Protein AF-0000000078155191 (afdb_homodimer)

Structure (mmCIF, N/CA/C/O backbone):
data_AF-0000000078155191-model_v1
#
loop_
_entity.id
_entity.type
_entity.pdbx_description
1 polymer 'Venom phosphodiesterase 1'
#
loop_
_atom_site.group_PDB
_atom_site.id
_atom_site.type_symbol
_atom_site.label_atom_id
_atom_site.label_alt_id
_atom_site.label_comp_id
_atom_site.label_asym_id
_atom_site.label_entity_id
_atom_site.label_seq_id
_atom_site.pdbx_PDB_ins_code
_atom_site.Cartn_x
_atom_site.Cartn_y
_atom_site.Cartn_z
_atom_site.occupancy
_atom_site.B_iso_or_equiv
_atom_site.auth_seq_id
_atom_site.auth_comp_id
_atom_site.auth_asym_id
_atom_site.auth_atom_id
_atom_site.pdbx_PDB_model_num
ATOM 1 N N . MET A 1 1 ? -17.984 -13.422 66.438 1 20.56 1 MET A N 1
ATOM 2 C CA . MET A 1 1 ? -17.422 -12.68 67.562 1 20.56 1 MET A CA 1
ATOM 3 C C . MET A 1 1 ? -15.906 -12.539 67.438 1 20.56 1 MET A C 1
ATOM 5 O O . MET A 1 1 ? -15.242 -12.008 68.312 1 20.56 1 MET A O 1
ATOM 9 N N . TYR A 1 2 ? -15.359 -13.414 66.625 1 21 2 TYR A N 1
ATOM 10 C CA . TYR A 1 2 ? -13.977 -13.859 66.812 1 21 2 TYR A CA 1
ATOM 11 C C . TYR A 1 2 ? -13.008 -12.688 66.688 1 21 2 TYR A C 1
ATOM 13 O O . TYR A 1 2 ? -13.219 -11.789 65.875 1 21 2 TYR A O 1
ATOM 21 N N . CYS A 1 3 ? -12.117 -12.664 67.562 1 19.75 3 CYS A N 1
ATOM 22 C CA . CYS A 1 3 ? -11.125 -11.828 68.25 1 19.75 3 CYS A CA 1
ATOM 23 C C . CYS A 1 3 ? -10.078 -11.336 67.25 1 19.75 3 CYS A C 1
ATOM 25 O O . CYS A 1 3 ? -9.773 -12.016 66.312 1 19.75 3 CYS A O 1
ATOM 27 N N . PHE A 1 4 ? -9.32 -10.219 67.5 1 20.11 4 PHE A N 1
ATOM 28 C CA . PHE A 1 4 ? -8.797 -8.891 67.188 1 20.11 4 PHE A CA 1
ATOM 29 C C . PHE A 1 4 ? -7.316 -8.961 66.875 1 20.11 4 PHE A C 1
ATOM 31 O O . PHE A 1 4 ? -6.855 -8.281 65.938 1 20.11 4 PHE A O 1
ATOM 38 N N . LEU A 1 5 ? -6.559 -9.82 67.688 1 19.23 5 LEU A N 1
ATOM 39 C CA . LEU A 1 5 ? -5.469 -9.07 68.312 1 19.23 5 LEU A CA 1
ATOM 40 C C . LEU A 1 5 ? -4.348 -8.82 67.312 1 19.23 5 LEU A C 1
ATOM 42 O O . LEU A 1 5 ? -4.328 -9.43 66.25 1 19.23 5 LEU A O 1
ATOM 46 N N . SER A 1 6 ? -2.957 -8.914 67.688 1 19.22 6 SER A N 1
ATOM 47 C CA . SER A 1 6 ? -1.856 -8.031 68.062 1 19.22 6 SER A CA 1
ATOM 48 C C . SER A 1 6 ? -0.691 -8.164 67.125 1 19.22 6 SER A C 1
ATOM 50 O O . SER A 1 6 ? 0.416 -7.699 67.375 1 19.22 6 SER A O 1
ATOM 52 N N . ARG A 1 7 ? -0.829 -8.664 65.875 1 20.83 7 ARG A N 1
ATOM 53 C CA . ARG A 1 7 ? 0.35 -9.305 65.312 1 20.83 7 ARG A CA 1
ATOM 54 C C . ARG A 1 7 ? 1.521 -8.336 65.25 1 20.83 7 ARG A C 1
ATOM 56 O O . ARG A 1 7 ? 1.342 -7.168 64.875 1 20.83 7 ARG A O 1
ATOM 63 N N . HIS A 1 8 ? 2.676 -8.695 65.875 1 21.7 8 HIS A N 1
ATOM 64 C CA . HIS A 1 8 ? 3.971 -8.133 66.25 1 21.7 8 HIS A CA 1
ATOM 65 C C . HIS A 1 8 ? 4.688 -7.559 65.062 1 21.7 8 HIS A C 1
ATOM 67 O O . HIS A 1 8 ? 4.469 -8.008 63.938 1 21.7 8 HIS A O 1
ATOM 73 N N . SER A 1 9 ? 5.336 -6.348 65.188 1 21.94 9 SER A N 1
ATOM 74 C CA . SER A 1 9 ? 5.984 -5.223 64.5 1 21.94 9 SER A CA 1
ATOM 75 C C . SER A 1 9 ? 7.367 -5.605 64 1 21.94 9 SER A C 1
ATOM 77 O O . SER A 1 9 ? 8.336 -5.605 64.75 1 21.94 9 SER A O 1
ATOM 79 N N . LEU A 1 10 ? 7.512 -6.871 63.344 1 22.06 10 LEU A N 1
ATOM 80 C CA . LEU A 1 10 ? 8.906 -7.238 63.125 1 22.06 10 LEU A CA 1
ATOM 81 C C . LEU A 1 10 ? 9.648 -6.129 62.406 1 22.06 10 LEU A C 1
ATOM 83 O O . LEU A 1 10 ? 9.18 -5.645 61.375 1 22.06 10 LEU A O 1
ATOM 87 N N . CYS A 1 11 ? 10.547 -5.449 63.062 1 21.48 11 CYS A N 1
ATOM 88 C CA . CYS A 1 11 ? 11.477 -4.348 62.844 1 21.48 11 CYS A CA 1
ATOM 89 C C . CYS A 1 11 ? 12.453 -4.668 61.719 1 21.48 11 CYS A C 1
ATOM 91 O O . CYS A 1 11 ? 13.391 -5.445 61.906 1 21.48 11 CYS A O 1
ATOM 93 N N . LEU A 1 12 ? 12 -5.184 60.562 1 22.19 12 LEU A N 1
ATOM 94 C CA . LEU A 1 12 ? 13.023 -5.648 59.625 1 22.19 12 LEU A CA 1
ATOM 95 C C . LEU A 1 12 ? 13.992 -4.52 59.281 1 22.19 12 LEU A C 1
ATOM 97 O O . LEU A 1 12 ? 13.57 -3.43 58.906 1 22.19 12 LEU A O 1
ATOM 101 N N . SER A 1 13 ? 15.219 -4.566 59.906 1 22.94 13 SER A N 1
ATOM 102 C CA . SER A 1 13 ? 16.422 -3.748 59.812 1 22.94 13 SER A CA 1
ATOM 103 C C . SER A 1 13 ? 16.844 -3.594 58.344 1 22.94 13 SER A C 1
ATOM 105 O O . SER A 1 13 ? 17.031 -4.586 57.625 1 22.94 13 SER A O 1
ATOM 107 N N . LEU A 1 14 ? 16.375 -2.566 57.688 1 23.45 14 LEU A N 1
ATOM 108 C CA . LEU A 1 14 ? 16.609 -2.176 56.312 1 23.45 14 LEU A CA 1
ATOM 109 C C . LEU A 1 14 ? 18.094 -1.875 56.062 1 23.45 14 LEU A C 1
ATOM 111 O O . LEU A 1 14 ? 18.625 -0.909 56.625 1 23.45 14 LEU A O 1
ATOM 115 N N . LEU A 1 15 ? 18.922 -2.973 56.219 1 23.66 15 LEU A N 1
ATOM 116 C CA . LEU A 1 15 ? 20.344 -2.744 55.969 1 23.66 15 LEU A CA 1
ATOM 117 C C . LEU A 1 15 ? 20.562 -2.055 54.625 1 23.66 15 LEU A C 1
ATOM 119 O O . LEU A 1 15 ? 20.047 -2.496 53.625 1 23.66 15 LEU A O 1
ATOM 123 N N . LEU A 1 16 ? 20.906 -0.781 54.719 1 25.38 16 LEU A N 1
ATOM 124 C CA . LEU A 1 16 ? 21.203 0.204 53.688 1 25.38 16 LEU A CA 1
ATOM 125 C C . LEU A 1 16 ? 22.422 -0.222 52.875 1 25.38 16 LEU A C 1
ATOM 127 O O . LEU A 1 16 ? 23.547 -0.258 53.406 1 25.38 16 LEU A O 1
ATOM 131 N N . PHE A 1 17 ? 22.344 -1.438 52.25 1 25.06 17 PHE A N 1
ATOM 132 C CA . PHE A 1 17 ? 23.531 -1.829 51.5 1 25.06 17 PHE A CA 1
ATOM 133 C C . PHE A 1 17 ? 23.938 -0.737 50.5 1 25.06 17 PHE A C 1
ATOM 135 O O . PHE A 1 17 ? 23.078 -0.205 49.781 1 25.06 17 PHE A O 1
ATOM 142 N N . ARG A 1 18 ? 25 0.019 50.875 1 23.59 18 ARG A N 1
ATOM 143 C CA . ARG A 1 18 ? 25.703 1.025 50.062 1 23.59 18 ARG A CA 1
ATOM 144 C C . ARG A 1 18 ? 26.172 0.443 48.75 1 23.59 18 ARG A C 1
ATOM 146 O O . ARG A 1 18 ? 27.047 -0.417 48.719 1 23.59 18 ARG A O 1
ATOM 153 N N . LEU A 1 19 ? 25.297 -0.023 47.906 1 27.36 19 LEU A N 1
ATOM 154 C CA . LEU A 1 19 ? 25.859 -0.539 46.656 1 27.36 19 LEU A CA 1
ATOM 155 C C . LEU A 1 19 ? 26.734 0.514 46 1 27.36 19 LEU A C 1
ATOM 157 O O . LEU A 1 19 ? 26.328 1.671 45.875 1 27.36 19 LEU A O 1
ATOM 161 N N . PRO A 1 20 ? 28.078 0.328 46.094 1 32 20 PRO A N 1
ATOM 162 C CA . PRO A 1 20 ? 29 1.237 45.406 1 32 20 PRO A CA 1
ATOM 163 C C . PRO A 1 20 ? 28.641 1.429 43.938 1 32 20 PRO A C 1
ATOM 165 O O . PRO A 1 20 ? 28.125 0.503 43.281 1 32 20 PRO A O 1
ATOM 168 N N . PHE A 1 21 ? 28.109 2.648 43.625 1 27.8 21 PHE A N 1
ATOM 169 C CA . PHE A 1 21 ? 27.828 3.084 42.25 1 27.8 21 PHE A CA 1
ATOM 170 C C . PHE A 1 21 ? 29.094 3.029 41.406 1 27.8 21 PHE A C 1
ATOM 172 O O . PHE A 1 21 ? 30.047 3.789 41.625 1 27.8 21 PHE A O 1
ATOM 179 N N . SER A 1 22 ? 29.641 1.768 41.219 1 28.09 22 SER A N 1
ATOM 180 C CA . SER A 1 22 ? 30.734 1.783 40.25 1 28.09 22 SER A CA 1
ATOM 181 C C . SER A 1 22 ? 30.328 2.545 38.969 1 28.09 22 SER A C 1
ATOM 183 O O . SER A 1 22 ? 29.203 2.428 38.5 1 28.09 22 SER A O 1
ATOM 185 N N . SER A 1 23 ? 31.031 3.658 38.844 1 28.77 23 SER A N 1
ATOM 186 C CA . SER A 1 23 ? 31.016 4.52 37.656 1 28.77 23 SER A CA 1
ATOM 187 C C . SER A 1 23 ? 31.188 3.709 36.375 1 28.77 23 SER A C 1
ATOM 189 O O . SER A 1 23 ? 32.25 3.09 36.188 1 28.77 23 SER A O 1
ATOM 191 N N . SER A 1 24 ? 30.141 2.855 36.062 1 30.2 24 SER A N 1
ATOM 192 C CA . SER A 1 24 ? 30.312 2.25 34.75 1 30.2 24 SER A CA 1
ATOM 193 C C . SER A 1 24 ? 30.641 3.301 33.688 1 30.2 24 SER A C 1
ATOM 195 O O . SER A 1 24 ? 29.953 4.316 33.594 1 30.2 24 SER A O 1
ATOM 197 N N . SER A 1 25 ? 31.953 3.459 33.469 1 31.03 25 SER A N 1
ATOM 198 C CA . SER A 1 25 ? 32.406 4.16 32.281 1 31.03 25 SER A CA 1
ATOM 199 C C . SER A 1 25 ? 31.625 3.729 31.031 1 31.03 25 SER A C 1
ATOM 201 O O . SER A 1 25 ? 31.516 2.535 30.75 1 31.03 25 SER A O 1
ATOM 203 N N . SER A 1 26 ? 30.531 4.465 30.812 1 29.16 26 SER A N 1
ATOM 204 C CA . SER A 1 26 ? 29.812 4.289 29.547 1 29.16 26 SER A CA 1
ATOM 205 C C . SER A 1 26 ? 30.766 4.316 28.359 1 29.16 26 SER A C 1
ATOM 207 O O . SER A 1 26 ? 31.391 5.344 28.078 1 29.16 26 SER A O 1
ATOM 209 N N . SER A 1 27 ? 31.594 3.174 28.266 1 32.88 27 SER A N 1
ATOM 210 C CA . SER A 1 27 ? 32.219 3.115 26.938 1 32.88 27 SER A CA 1
ATOM 211 C C . SER A 1 27 ? 31.203 3.422 25.844 1 32.88 27 SER A C 1
ATOM 213 O O . SER A 1 27 ? 30.094 2.895 25.859 1 32.88 27 SER A O 1
ATOM 215 N N . SER A 1 28 ? 31.297 4.66 25.406 1 31.5 28 SER A N 1
ATOM 216 C CA . SER A 1 28 ? 30.609 5.031 24.172 1 31.5 28 SER A CA 1
ATOM 217 C C . SER A 1 28 ? 30.703 3.934 23.125 1 31.5 28 SER A C 1
ATOM 219 O O . SER A 1 28 ? 31.812 3.555 22.719 1 31.5 28 SER A O 1
ATOM 221 N N . ALA A 1 29 ? 29.812 2.959 23.219 1 32.19 29 ALA A N 1
ATOM 222 C CA . ALA A 1 29 ? 29.688 2.02 22.109 1 32.19 29 ALA A CA 1
ATOM 223 C C . ALA A 1 29 ? 29.688 2.75 20.766 1 32.19 29 ALA A C 1
ATOM 225 O O . ALA A 1 29 ? 28.734 3.471 20.453 1 32.19 29 ALA A O 1
ATOM 226 N N . SER A 1 30 ? 30.844 3.129 20.359 1 32.38 30 SER A N 1
ATOM 227 C CA . SER A 1 30 ? 30.891 3.512 18.953 1 32.38 30 SER A CA 1
ATOM 228 C C . SER A 1 30 ? 30.141 2.504 18.078 1 32.38 30 SER A C 1
ATOM 230 O O . SER A 1 30 ? 30.391 1.301 18.156 1 32.38 30 SER A O 1
ATOM 232 N N . SER A 1 31 ? 28.891 2.695 17.953 1 33.41 31 SER A N 1
ATOM 233 C CA . SER A 1 31 ? 28.25 1.875 16.938 1 33.41 31 SER A CA 1
ATOM 234 C C . SER A 1 31 ? 29.109 1.776 15.68 1 33.41 31 SER A C 1
ATOM 236 O O . SER A 1 31 ? 29.531 2.795 15.133 1 33.41 31 SER A O 1
ATOM 238 N N . PRO A 1 32 ? 29.906 0.682 15.57 1 34 32 PRO A N 1
ATOM 239 C CA . PRO A 1 32 ? 30.594 0.608 14.281 1 34 32 PRO A CA 1
ATOM 240 C C . PRO A 1 32 ? 29.719 1.073 13.117 1 34 32 PRO A C 1
ATOM 242 O O . PRO A 1 32 ? 28.516 0.821 13.102 1 34 32 PRO A O 1
ATOM 245 N N . SER A 1 33 ? 29.938 2.256 12.688 1 35.72 33 SER A N 1
ATOM 246 C CA . SER A 1 33 ? 29.406 2.523 11.359 1 35.72 33 SER A CA 1
ATOM 247 C C . SER A 1 33 ? 29.547 1.301 10.453 1 35.72 33 SER A C 1
ATOM 249 O O . SER A 1 33 ? 30.656 0.829 10.195 1 35.72 33 SER A O 1
ATOM 251 N N . ALA A 1 34 ? 28.734 0.315 10.641 1 35.91 34 ALA A N 1
ATOM 252 C CA . ALA A 1 34 ? 28.797 -0.811 9.711 1 35.91 34 ALA A CA 1
ATOM 253 C C . ALA A 1 34 ? 29.125 -0.337 8.305 1 35.91 34 ALA A C 1
ATOM 255 O O . ALA A 1 34 ? 28.328 0.356 7.672 1 35.91 34 ALA A O 1
ATOM 256 N N . SER A 1 35 ? 30.281 0.078 8.07 1 39.75 35 SER A N 1
ATOM 257 C CA . SER A 1 35 ? 30.688 0.161 6.672 1 39.75 35 SER A CA 1
ATOM 258 C C . SER A 1 35 ? 30.172 -1.025 5.867 1 39.75 35 SER A C 1
ATOM 260 O O . SER A 1 35 ? 30.562 -2.168 6.109 1 39.75 35 SER A O 1
ATOM 262 N N . PHE A 1 36 ? 28.859 -1.106 5.559 1 44.94 36 PHE A N 1
ATOM 263 C CA . PHE A 1 36 ? 28.406 -2.168 4.664 1 44.94 36 PHE A CA 1
ATOM 264 C C . PHE A 1 36 ? 29.344 -2.303 3.469 1 44.94 36 PHE A C 1
ATOM 266 O O . PHE A 1 36 ? 29.453 -1.386 2.652 1 44.94 36 PHE A O 1
ATOM 273 N N . SER A 1 37 ? 30.453 -2.795 3.68 1 52.88 37 SER A N 1
ATOM 274 C CA . SER A 1 37 ? 31.25 -3.16 2.52 1 52.88 37 SER A CA 1
ATOM 275 C C . SER A 1 37 ? 30.422 -3.924 1.489 1 52.88 37 SER A C 1
ATOM 277 O O . SER A 1 37 ? 29.797 -4.926 1.816 1 52.88 37 SER A O 1
ATOM 279 N N . VAL A 1 38 ? 29.953 -3.271 0.382 1 65.19 38 VAL A N 1
ATOM 280 C CA . VAL A 1 38 ? 29.266 -3.92 -0.735 1 65.19 38 VAL A CA 1
ATOM 281 C C . VAL A 1 38 ? 30.062 -5.148 -1.178 1 65.19 38 VAL A C 1
ATOM 283 O O . VAL A 1 38 ? 31.234 -5.043 -1.56 1 65.19 38 VAL A O 1
ATOM 286 N N . GLU A 1 39 ? 29.594 -6.316 -0.853 1 80.31 39 GLU A N 1
ATOM 287 C CA . GLU A 1 39 ? 30.172 -7.574 -1.321 1 80.31 39 GLU A CA 1
ATOM 288 C C . GLU A 1 39 ? 30.312 -7.582 -2.842 1 80.31 39 GLU A C 1
ATOM 290 O O . GLU A 1 39 ? 29.391 -7.191 -3.559 1 80.31 39 GLU A O 1
ATOM 295 N N . SER A 1 40 ? 31.469 -7.957 -3.316 1 87.44 40 SER A N 1
ATOM 296 C CA . SER A 1 40 ? 31.719 -7.898 -4.75 1 87.44 40 SER A CA 1
ATOM 297 C C . SER A 1 40 ? 31.734 -9.289 -5.367 1 87.44 40 SER A C 1
ATOM 299 O O . SER A 1 40 ? 31.656 -9.438 -6.59 1 87.44 40 SER A O 1
ATOM 301 N N . LYS A 1 41 ? 31.828 -10.328 -4.48 1 92.88 41 LYS A N 1
ATOM 302 C CA . LYS A 1 41 ? 31.859 -11.695 -4.996 1 92.88 41 LYS A CA 1
ATOM 303 C C . LYS A 1 41 ? 30.922 -12.602 -4.203 1 92.88 41 LYS A C 1
ATOM 305 O O . LYS A 1 41 ? 30.641 -12.344 -3.031 1 92.88 41 LYS A O 1
ATOM 310 N N . ALA A 1 42 ? 30.5 -13.656 -4.922 1 95.69 42 ALA A N 1
ATOM 311 C CA . ALA A 1 42 ? 29.656 -14.656 -4.27 1 95.69 42 ALA A CA 1
ATOM 312 C C . ALA A 1 42 ? 30.438 -15.406 -3.191 1 95.69 42 ALA A C 1
ATOM 314 O O . ALA A 1 42 ? 31.625 -15.656 -3.34 1 95.69 42 ALA A O 1
ATOM 315 N N . ARG A 1 43 ? 29.797 -15.766 -2.188 1 94.94 43 ARG A N 1
ATOM 316 C CA . ARG A 1 43 ? 30.375 -16.594 -1.139 1 94.94 43 ARG A CA 1
ATOM 317 C C . ARG A 1 43 ? 30.453 -18.047 -1.568 1 94.94 43 ARG A C 1
ATOM 319 O O . ARG A 1 43 ? 29.625 -18.516 -2.354 1 94.94 43 ARG A O 1
ATOM 326 N N . ASN A 1 44 ? 31.422 -18.719 -0.977 1 94.5 44 ASN A N 1
ATOM 327 C CA . ASN A 1 44 ? 31.547 -20.156 -1.255 1 94.5 44 ASN A CA 1
ATOM 328 C C . ASN A 1 44 ? 30.562 -20.969 -0.422 1 94.5 44 ASN A C 1
ATOM 330 O O . ASN A 1 44 ? 30.172 -20.547 0.667 1 94.5 44 ASN A O 1
ATOM 334 N N . LEU A 1 45 ? 30.234 -22.125 -0.996 1 95.75 45 LEU A N 1
ATOM 335 C CA . LEU A 1 45 ? 29.453 -23.062 -0.216 1 95.75 45 LEU A CA 1
ATOM 336 C C . LEU A 1 45 ? 30.25 -23.609 0.963 1 95.75 45 LEU A C 1
ATOM 338 O O . LEU A 1 45 ? 31.453 -23.875 0.833 1 95.75 45 LEU A O 1
ATOM 342 N N . SER A 1 46 ? 29.609 -23.766 2.023 1 95.25 46 SER A N 1
ATOM 343 C CA . SER A 1 46 ? 30.297 -24.234 3.225 1 95.25 46 SER A CA 1
ATOM 344 C C . SER A 1 46 ? 30.031 -25.719 3.463 1 95.25 46 SER A C 1
ATOM 346 O O . SER A 1 46 ? 30.953 -26.469 3.842 1 95.25 46 SER A O 1
ATOM 348 N N . LYS A 1 47 ? 28.844 -26.141 3.221 1 96.94 47 LYS A N 1
ATOM 349 C CA . LYS A 1 47 ? 28.469 -27.5 3.555 1 96.94 47 LYS A CA 1
ATOM 350 C C . LYS A 1 47 ? 27.922 -28.25 2.334 1 96.94 47 LYS A C 1
ATOM 352 O O . LYS A 1 47 ? 28.297 -29.391 2.08 1 96.94 47 LYS A O 1
ATOM 357 N N . LEU A 1 48 ? 27.109 -27.609 1.595 1 97.69 48 LEU A N 1
ATOM 358 C CA . LEU A 1 48 ? 26.516 -28.25 0.417 1 97.69 48 LEU A CA 1
ATOM 359 C C . LEU A 1 48 ? 27.562 -28.438 -0.676 1 97.69 48 LEU A C 1
ATOM 361 O O . LEU A 1 48 ? 28.484 -27.625 -0.803 1 97.69 48 LEU A O 1
ATOM 365 N N . GLN A 1 49 ? 27.406 -29.453 -1.453 1 95.88 49 GLN A N 1
ATOM 366 C CA . GLN A 1 49 ? 28.375 -29.797 -2.479 1 95.88 49 GLN A CA 1
ATOM 367 C C . GLN A 1 49 ? 28.016 -29.188 -3.824 1 95.88 49 GLN A C 1
ATOM 369 O O . GLN A 1 49 ? 28.812 -29.188 -4.758 1 95.88 49 GLN A O 1
ATOM 374 N N . HIS A 1 50 ? 26.844 -28.734 -3.914 1 95.88 50 HIS A N 1
ATOM 375 C CA . HIS A 1 50 ? 26.328 -28.078 -5.113 1 95.88 50 HIS A CA 1
ATOM 376 C C . HIS A 1 50 ? 25.312 -27 -4.758 1 95.88 50 HIS A C 1
ATOM 378 O O . HIS A 1 50 ? 24.75 -27.016 -3.658 1 95.88 50 HIS A O 1
ATOM 384 N N . PRO A 1 51 ? 25.062 -26.094 -5.703 1 97.5 51 PRO A N 1
ATOM 385 C CA . PRO A 1 51 ? 24.062 -25.062 -5.43 1 97.5 51 PRO A CA 1
ATOM 386 C C . PRO A 1 51 ? 22.641 -25.625 -5.277 1 97.5 51 PRO A C 1
ATOM 388 O O . PRO A 1 51 ? 22.281 -26.578 -5.973 1 97.5 51 PRO A O 1
ATOM 391 N N . VAL A 1 52 ? 21.938 -25.094 -4.383 1 98.81 52 VAL A N 1
ATOM 392 C CA . VAL A 1 52 ? 20.531 -25.422 -4.156 1 98.81 52 VAL A CA 1
ATOM 393 C C . VAL A 1 52 ? 19.688 -24.141 -4.16 1 98.81 52 VAL A C 1
ATOM 395 O O . VAL A 1 52 ? 20.047 -23.156 -3.518 1 98.81 52 VAL A O 1
ATOM 398 N N . VAL A 1 53 ? 18.594 -24.141 -4.945 1 98.94 53 VAL A N 1
ATOM 399 C CA . VAL A 1 53 ? 17.641 -23.031 -4.941 1 98.94 53 VAL A CA 1
ATOM 400 C C . VAL A 1 53 ? 16.328 -23.5 -4.316 1 98.94 53 VAL A C 1
ATOM 402 O O . VAL A 1 53 ? 15.773 -24.531 -4.707 1 98.94 53 VAL A O 1
ATOM 405 N N . LEU A 1 54 ? 15.906 -22.828 -3.32 1 98.94 54 LEU A N 1
ATOM 406 C CA . LEU A 1 54 ? 14.57 -22.969 -2.748 1 98.94 54 LEU A CA 1
ATOM 407 C C . LEU A 1 54 ? 13.68 -21.797 -3.129 1 98.94 54 LEU A C 1
ATOM 409 O O . LEU A 1 54 ? 13.859 -20.688 -2.621 1 98.94 54 LEU A O 1
ATOM 413 N N . LEU A 1 55 ? 12.742 -22 -4.055 1 98.94 55 LEU A N 1
ATOM 414 C CA . LEU A 1 55 ? 11.797 -21 -4.523 1 98.94 55 LEU A CA 1
ATOM 415 C C . LEU A 1 55 ? 10.516 -21.031 -3.695 1 98.94 55 LEU A C 1
ATOM 417 O O . LEU A 1 55 ? 9.742 -21.984 -3.77 1 98.94 55 LEU A O 1
ATOM 421 N N . VAL A 1 56 ? 10.312 -19.984 -2.889 1 98.94 56 VAL A N 1
ATOM 422 C CA . VAL A 1 56 ? 9.172 -19.875 -1.986 1 98.94 56 VAL A CA 1
ATOM 423 C C . VAL A 1 56 ? 8.172 -18.875 -2.545 1 98.94 56 VAL A C 1
ATOM 425 O O . VAL A 1 56 ? 8.539 -17.75 -2.916 1 98.94 56 VAL A O 1
ATOM 428 N N . SER A 1 57 ? 6.934 -19.281 -2.629 1 98.81 57 SER A N 1
ATOM 429 C CA . SER A 1 57 ? 5.906 -18.344 -3.08 1 98.81 57 SER A CA 1
ATOM 430 C C . SER A 1 57 ? 4.805 -18.188 -2.035 1 98.81 57 SER A C 1
ATOM 432 O O . SER A 1 57 ? 4.273 -19.1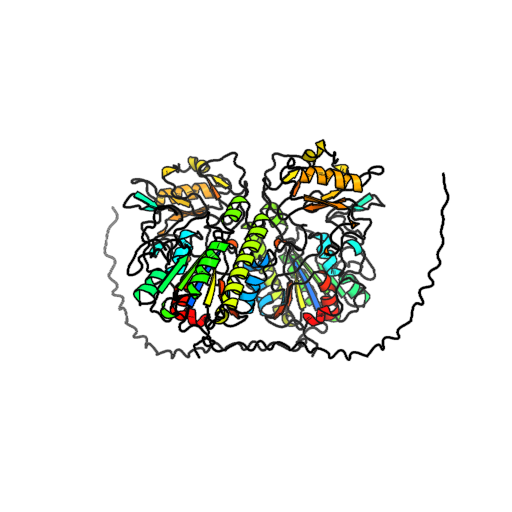72 -1.528 1 98.81 57 SER A O 1
ATOM 434 N N . SER A 1 58 ? 4.57 -17 -1.667 1 98.81 58 SER A N 1
ATOM 435 C CA . SER A 1 58 ? 3.383 -16.609 -0.914 1 98.81 58 SER A CA 1
ATOM 436 C C . SER A 1 58 ? 2.342 -15.961 -1.816 1 98.81 58 SER A C 1
ATOM 438 O O . SER A 1 58 ? 2.535 -14.828 -2.277 1 98.81 58 SER A O 1
ATOM 440 N N . ASP A 1 59 ? 1.241 -16.672 -2.053 1 98.56 59 ASP A N 1
ATOM 441 C CA . ASP A 1 59 ? 0.243 -16.297 -3.049 1 98.56 59 ASP A CA 1
ATOM 442 C C . ASP A 1 59 ? -0.425 -14.977 -2.676 1 98.56 59 ASP A C 1
ATOM 444 O O . ASP A 1 59 ? -0.901 -14.805 -1.551 1 98.56 59 ASP A O 1
ATOM 448 N N . GLY A 1 60 ? -0.448 -14.086 -3.65 1 98.75 60 GLY A N 1
ATOM 449 C CA . GLY A 1 60 ? -1.146 -12.828 -3.447 1 98.75 60 GLY A CA 1
ATOM 450 C C . GLY A 1 60 ? -0.458 -11.914 -2.447 1 98.75 60 GLY A C 1
ATOM 451 O O . GLY A 1 60 ? -1.109 -11.109 -1.782 1 98.75 60 GLY A O 1
ATOM 452 N N . PHE A 1 61 ? 0.808 -12.086 -2.203 1 98.81 61 PHE A N 1
ATOM 453 C CA . PHE A 1 61 ? 1.555 -11.25 -1.271 1 98.81 61 PHE A CA 1
ATOM 454 C C . PHE A 1 61 ? 1.845 -9.883 -1.884 1 98.81 61 PHE A C 1
ATOM 456 O O . PHE A 1 61 ? 2.951 -9.641 -2.369 1 98.81 61 PHE A O 1
ATOM 463 N N . ARG A 1 62 ? 0.91 -9 -1.758 1 98.5 62 ARG A N 1
ATOM 464 C CA . ARG A 1 62 ? 1.007 -7.648 -2.297 1 98.5 62 ARG A CA 1
ATOM 465 C C . ARG A 1 62 ? 2.227 -6.922 -1.738 1 98.5 62 ARG A C 1
ATOM 467 O O . ARG A 1 62 ? 2.525 -7.027 -0.547 1 98.5 62 ARG A O 1
ATOM 474 N N . PHE A 1 63 ? 2.99 -6.219 -2.664 1 98.12 63 PHE A N 1
ATOM 475 C CA . PHE A 1 63 ? 4.066 -5.363 -2.178 1 98.12 63 PHE A CA 1
ATOM 476 C C . PHE A 1 63 ? 3.551 -4.398 -1.117 1 98.12 63 PHE A C 1
ATOM 478 O O . PHE A 1 63 ? 2.523 -3.748 -1.31 1 98.12 63 PHE A O 1
ATOM 485 N N . GLY A 1 64 ? 4.266 -4.332 -0.012 1 96.06 64 GLY A N 1
ATOM 486 C CA . GLY A 1 64 ? 3.826 -3.543 1.129 1 96.06 64 GLY A CA 1
ATOM 487 C C . GLY A 1 64 ? 3.416 -4.391 2.316 1 96.06 64 GLY A C 1
ATOM 488 O O . GLY A 1 64 ? 3.445 -3.926 3.459 1 96.06 64 GLY A O 1
ATOM 489 N N . TYR A 1 65 ? 2.965 -5.645 2.012 1 98.06 65 TYR A N 1
ATOM 490 C CA . TYR A 1 65 ? 2.568 -6.531 3.102 1 98.06 65 TYR A CA 1
ATOM 491 C C . TYR A 1 65 ? 3.74 -6.801 4.039 1 98.06 65 TYR A C 1
ATOM 493 O O . TYR A 1 65 ? 3.549 -6.988 5.242 1 98.06 65 TYR A O 1
ATOM 501 N N . GLN A 1 66 ? 4.965 -6.754 3.488 1 96.19 66 GLN A N 1
ATOM 502 C CA . GLN A 1 66 ? 6.152 -6.992 4.305 1 96.19 66 GLN A CA 1
ATOM 503 C C . GLN A 1 66 ? 6.312 -5.91 5.367 1 96.19 66 GLN A C 1
ATOM 505 O O . GLN A 1 66 ? 7.098 -6.07 6.309 1 96.19 66 GLN A O 1
ATOM 510 N N . PHE A 1 67 ? 5.527 -4.859 5.258 1 94.25 67 PHE A N 1
ATOM 511 C CA . PHE A 1 67 ? 5.609 -3.752 6.203 1 94.25 67 PHE A CA 1
ATOM 512 C C . PHE A 1 67 ? 4.363 -3.688 7.074 1 94.25 67 PHE A C 1
ATOM 514 O O . PHE A 1 67 ? 4.289 -2.879 8 1 94.25 67 PHE A O 1
ATOM 521 N N . LYS A 1 68 ? 3.391 -4.465 6.816 1 95.5 68 LYS A N 1
ATOM 522 C CA . LYS A 1 68 ? 2.066 -4.312 7.414 1 95.5 68 LYS A CA 1
ATOM 523 C C . LYS A 1 68 ? 2.092 -4.66 8.898 1 95.5 68 LYS A C 1
ATOM 525 O O . LYS A 1 68 ? 1.256 -4.18 9.672 1 95.5 68 LYS A O 1
ATOM 530 N N . THR A 1 69 ? 2.973 -5.484 9.297 1 96.19 69 THR A N 1
ATOM 531 C CA . THR A 1 69 ? 3.207 -5.902 10.672 1 96.19 69 THR A CA 1
ATOM 532 C C . THR A 1 69 ? 4.676 -6.254 10.883 1 96.19 69 THR A C 1
ATOM 534 O O . THR A 1 69 ? 5.488 -6.137 9.969 1 96.19 69 THR A O 1
ATOM 537 N N . SER A 1 70 ? 4.977 -6.547 12.117 1 96 70 SER A N 1
ATOM 538 C CA . SER A 1 70 ? 6.336 -7.008 12.375 1 96 70 SER A CA 1
ATOM 539 C C . SER A 1 70 ? 6.625 -8.32 11.656 1 96 70 SER A C 1
ATOM 541 O O . SER A 1 70 ? 5.93 -9.32 11.867 1 96 70 SER A O 1
ATOM 543 N N . THR A 1 71 ? 7.535 -8.281 10.742 1 98.06 71 THR A N 1
ATOM 544 C CA . THR A 1 71 ? 7.973 -9.461 10 1 98.06 71 THR A CA 1
ATOM 545 C C . THR A 1 71 ? 9.477 -9.664 10.148 1 98.06 71 THR A C 1
ATOM 547 O O . THR A 1 71 ? 10.219 -9.555 9.172 1 98.06 71 THR A O 1
ATOM 550 N N . PRO A 1 72 ? 9.945 -10.016 11.352 1 98.44 72 PRO A N 1
ATOM 551 C CA . PRO A 1 72 ? 11.391 -10.055 11.617 1 98.44 72 PRO A CA 1
ATOM 552 C C . PRO A 1 72 ? 12.117 -11.086 10.766 1 98.44 72 PRO A C 1
ATOM 554 O O . PRO A 1 72 ? 13.289 -10.891 10.414 1 98.44 72 PRO A O 1
ATOM 557 N N . ASN A 1 73 ? 11.477 -12.195 10.422 1 98.81 73 ASN A N 1
ATOM 558 C CA . ASN A 1 73 ? 12.148 -13.242 9.664 1 98.81 73 ASN A CA 1
ATOM 559 C C . ASN A 1 73 ? 12.281 -12.867 8.188 1 98.81 73 ASN A C 1
ATOM 561 O O . ASN A 1 73 ? 13.344 -13.047 7.594 1 98.81 73 ASN A O 1
ATOM 565 N N . ILE A 1 74 ? 11.227 -12.32 7.625 1 98.75 74 ILE A N 1
ATOM 566 C CA . ILE A 1 74 ? 11.297 -11.805 6.262 1 98.75 74 ILE A CA 1
ATOM 567 C C . ILE A 1 74 ? 12.336 -10.68 6.191 1 98.75 74 ILE A C 1
ATOM 569 O O . ILE A 1 74 ? 13.133 -10.617 5.25 1 98.75 74 ILE A O 1
ATOM 573 N N . ARG A 1 75 ? 12.352 -9.867 7.191 1 97.81 75 ARG A N 1
ATOM 574 C CA . ARG A 1 75 ? 13.312 -8.773 7.242 1 97.81 75 ARG A CA 1
ATOM 575 C C . ARG A 1 75 ? 14.742 -9.305 7.305 1 97.81 75 ARG A C 1
ATOM 577 O O . ARG A 1 75 ? 15.656 -8.711 6.73 1 97.81 75 ARG A O 1
ATOM 584 N N . ARG A 1 76 ? 14.93 -10.352 8 1 98.25 76 ARG A N 1
ATOM 585 C CA . ARG A 1 76 ? 16.25 -10.969 8.07 1 98.25 76 ARG A CA 1
ATOM 586 C C . ARG A 1 76 ? 16.719 -11.398 6.691 1 98.25 76 ARG A C 1
ATOM 588 O O . ARG A 1 76 ? 17.891 -11.211 6.348 1 98.25 76 ARG A O 1
ATOM 595 N N . LEU A 1 77 ? 15.836 -11.953 5.91 1 98.56 77 LEU A N 1
ATOM 596 C CA . LEU A 1 77 ? 16.188 -12.312 4.543 1 98.56 77 LEU A CA 1
ATOM 597 C C . LEU A 1 77 ? 16.547 -11.07 3.727 1 98.56 77 LEU A 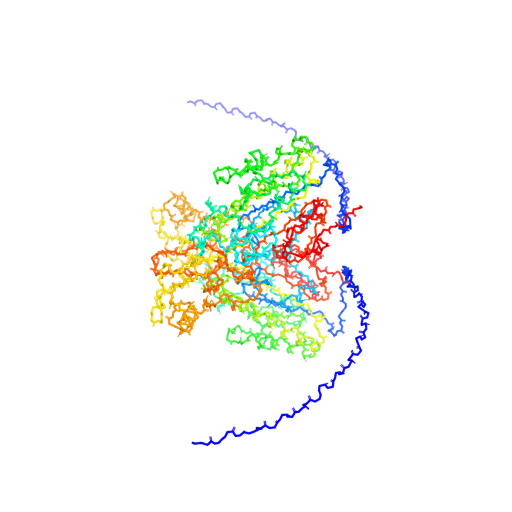C 1
ATOM 599 O O . LEU A 1 77 ? 17.516 -11.078 2.967 1 98.56 77 LEU A O 1
ATOM 603 N N . ILE A 1 78 ? 15.773 -10.047 3.938 1 97.69 78 ILE A N 1
ATOM 604 C CA . ILE A 1 78 ? 15.969 -8.812 3.189 1 97.69 78 ILE A CA 1
ATOM 605 C C . ILE A 1 78 ? 17.312 -8.18 3.574 1 97.69 78 ILE A C 1
ATOM 607 O O . ILE A 1 78 ? 18.125 -7.852 2.705 1 97.69 78 ILE A O 1
ATOM 611 N N . ALA A 1 79 ? 17.578 -8.062 4.848 1 96.31 79 ALA A N 1
ATOM 612 C CA . ALA A 1 79 ? 18.766 -7.383 5.363 1 96.31 79 ALA A CA 1
ATOM 613 C C . ALA A 1 79 ? 20.031 -8.117 4.953 1 96.31 79 ALA A C 1
ATOM 615 O O . ALA A 1 79 ? 21.094 -7.5 4.77 1 96.31 79 ALA A O 1
ATOM 616 N N . ASN A 1 80 ? 19.922 -9.422 4.781 1 97.31 80 ASN A N 1
ATOM 617 C CA . ASN A 1 80 ? 21.078 -10.25 4.461 1 97.31 80 ASN A CA 1
ATOM 618 C C . ASN A 1 80 ? 21 -10.797 3.037 1 97.31 80 ASN A C 1
ATOM 620 O O . ASN A 1 80 ? 21.625 -11.82 2.725 1 97.31 80 ASN A O 1
ATOM 624 N N . GLY A 1 81 ? 20.188 -10.117 2.215 1 98.19 81 GLY A N 1
ATOM 625 C CA . GLY A 1 81 ? 20 -10.539 0.837 1 98.19 81 GLY A CA 1
ATOM 626 C C . GLY A 1 81 ? 19.75 -9.391 -0.117 1 98.19 81 GLY A C 1
ATOM 627 O O . GLY A 1 81 ? 20.234 -8.281 0.102 1 98.19 81 GLY A O 1
ATOM 628 N N . THR A 1 82 ? 19.156 -9.711 -1.253 1 98.5 82 THR A N 1
ATOM 629 C CA . THR A 1 82 ? 18.859 -8.758 -2.314 1 98.5 82 THR A CA 1
ATOM 630 C C . THR A 1 82 ? 17.344 -8.672 -2.545 1 98.5 82 THR A C 1
ATOM 632 O O . THR A 1 82 ? 16.672 -9.695 -2.635 1 98.5 82 THR A O 1
ATOM 635 N N . GLU A 1 83 ? 16.828 -7.484 -2.52 1 98.25 83 GLU A N 1
ATOM 636 C CA . GLU A 1 83 ? 15.391 -7.309 -2.717 1 98.25 83 GLU A CA 1
ATOM 637 C C . GLU A 1 83 ? 15.109 -6.379 -3.891 1 98.25 83 GLU A C 1
ATOM 639 O O . GLU A 1 83 ? 15.914 -5.508 -4.211 1 98.25 83 GLU A O 1
ATOM 644 N N . ALA A 1 84 ? 14.016 -6.625 -4.621 1 98.31 84 ALA A N 1
ATOM 645 C CA . ALA A 1 84 ? 13.492 -5.613 -5.539 1 98.31 84 ALA A CA 1
ATOM 646 C C . ALA A 1 84 ? 12.875 -4.445 -4.773 1 98.31 84 ALA A C 1
ATOM 648 O O . ALA A 1 84 ? 11.875 -4.613 -4.078 1 98.31 84 ALA A O 1
ATOM 649 N N . GLU A 1 85 ? 13.367 -3.297 -4.934 1 94.62 85 GLU A N 1
ATOM 650 C CA . GLU A 1 85 ? 13.094 -2.143 -4.086 1 94.62 85 GLU A CA 1
ATOM 651 C C . GLU A 1 85 ? 11.609 -1.786 -4.102 1 94.62 85 GLU A C 1
ATOM 653 O O . GLU A 1 85 ? 11.031 -1.476 -3.062 1 94.62 85 GLU A O 1
ATOM 658 N N . MET A 1 86 ? 11.047 -1.781 -5.285 1 94.94 86 MET A N 1
ATOM 659 C CA . MET A 1 86 ? 9.633 -1.44 -5.426 1 94.94 86 MET A CA 1
ATOM 660 C C . MET A 1 86 ? 8.82 -2.656 -5.855 1 94.94 86 MET A C 1
ATOM 662 O O . MET A 1 86 ? 7.844 -2.525 -6.594 1 94.94 86 MET A O 1
ATOM 666 N N . GLY A 1 87 ? 9.359 -3.824 -5.559 1 97.81 87 GLY A N 1
ATOM 667 C CA . GLY A 1 87 ? 8.609 -5.062 -5.715 1 97.81 87 GLY A CA 1
ATOM 668 C C . GLY A 1 87 ? 8.805 -5.711 -7.074 1 97.81 87 GLY A C 1
ATOM 669 O O . GLY A 1 87 ? 9.562 -5.207 -7.902 1 97.81 87 GLY A O 1
ATOM 670 N N . LEU A 1 88 ? 8.156 -6.832 -7.234 1 98.88 88 LEU A N 1
ATOM 671 C CA . LEU A 1 88 ? 8.164 -7.668 -8.43 1 98.88 88 LEU A CA 1
ATOM 672 C C . LEU A 1 88 ? 6.945 -7.379 -9.297 1 98.88 88 LEU A C 1
ATOM 674 O O . LEU A 1 88 ? 5.832 -7.242 -8.789 1 98.88 88 LEU A O 1
ATOM 678 N N . ILE A 1 89 ? 7.184 -7.262 -10.602 1 98.81 89 ILE A N 1
ATOM 679 C CA . ILE A 1 89 ? 6.098 -6.996 -11.539 1 98.81 89 ILE A CA 1
ATOM 680 C C . ILE A 1 89 ? 5.555 -8.312 -12.094 1 98.81 89 ILE A C 1
ATOM 682 O O . ILE A 1 89 ? 6.297 -9.094 -12.695 1 98.81 89 ILE A O 1
ATOM 686 N N . PRO A 1 90 ? 4.301 -8.633 -11.875 1 98.88 90 PRO A N 1
ATOM 687 C CA . PRO A 1 90 ? 3.697 -9.805 -12.516 1 98.88 90 PRO A CA 1
ATOM 688 C C . PRO A 1 90 ? 3.51 -9.617 -14.016 1 98.88 90 PRO A C 1
ATOM 690 O O . PRO A 1 90 ? 3.562 -8.492 -14.516 1 98.88 90 PRO A O 1
ATOM 693 N N . VAL A 1 91 ? 3.35 -10.68 -14.68 1 98.81 91 VAL A N 1
ATOM 694 C CA . VAL A 1 91 ? 2.904 -10.594 -16.062 1 98.81 91 VAL A CA 1
ATOM 695 C C . VAL A 1 91 ? 1.392 -10.391 -16.109 1 98.81 91 VAL A C 1
ATOM 697 O O . VAL A 1 91 ? 0.701 -10.594 -15.109 1 98.81 91 VAL A O 1
ATOM 700 N N . PHE A 1 92 ? 0.925 -9.961 -17.25 1 98.62 92 PHE A N 1
ATOM 701 C CA . PHE A 1 92 ? -0.509 -9.82 -17.469 1 98.62 92 PHE A CA 1
ATOM 702 C C . PHE A 1 92 ? -1.105 -11.117 -18.016 1 98.62 92 PHE A C 1
ATOM 704 O O . PHE A 1 92 ? -0.523 -11.758 -18.891 1 98.62 92 PHE A O 1
ATOM 711 N N . PRO A 1 93 ? -2.301 -11.453 -17.578 1 98.19 93 PRO A N 1
ATOM 712 C CA . PRO A 1 93 ? -2.982 -10.844 -16.438 1 98.19 93 PRO A CA 1
ATOM 713 C C . PRO A 1 93 ? -2.344 -11.227 -15.102 1 98.19 93 PRO A C 1
ATOM 715 O O . PRO A 1 93 ? -1.754 -12.305 -14.977 1 98.19 93 PRO A O 1
ATOM 718 N N . SER A 1 94 ? -2.387 -10.336 -14.141 1 98.62 94 SER A N 1
ATOM 719 C CA . SER A 1 94 ? -1.825 -10.555 -12.82 1 98.62 94 SER A CA 1
ATOM 720 C C . SER A 1 94 ? -2.674 -11.539 -12.016 1 98.62 94 SER A C 1
ATOM 722 O O . SER A 1 94 ? -3.266 -11.172 -11 1 98.62 94 SER A O 1
ATOM 724 N N . LEU A 1 95 ? -2.652 -12.789 -12.484 1 97.19 95 LEU A N 1
ATOM 725 C CA . LEU A 1 95 ? -3.459 -13.859 -11.922 1 97.19 95 LEU A CA 1
ATOM 726 C C . LEU A 1 95 ? -2.576 -15.008 -11.438 1 97.19 95 LEU A C 1
ATOM 728 O O . LEU A 1 95 ? -1.437 -15.148 -11.883 1 97.19 95 LEU A O 1
ATOM 732 N N . THR A 1 96 ? -3.09 -15.82 -10.602 1 96.44 96 THR A N 1
ATOM 733 C CA . THR A 1 96 ? -2.332 -16.812 -9.859 1 96.44 96 THR A CA 1
ATOM 734 C C . THR A 1 96 ? -1.672 -17.812 -10.805 1 96.44 96 THR A C 1
ATOM 736 O O . THR A 1 96 ? -0.444 -17.875 -10.883 1 96.44 96 THR A O 1
ATOM 739 N N . PHE A 1 97 ? -2.359 -18.484 -11.633 1 94.25 97 PHE A N 1
ATOM 740 C CA . PHE A 1 97 ? -1.804 -19.578 -12.414 1 94.25 97 PHE A CA 1
ATOM 741 C C . PHE A 1 97 ? -0.893 -19.047 -13.516 1 94.25 97 PHE A C 1
ATOM 743 O O . PHE A 1 97 ? 0.234 -19.531 -13.68 1 94.25 97 PHE A O 1
ATOM 750 N N . PRO A 1 98 ? -1.346 -18 -14.242 1 95.31 98 PRO A N 1
ATOM 751 C CA . PRO A 1 98 ? -0.438 -17.453 -15.25 1 95.31 98 PRO A CA 1
ATOM 752 C C . PRO A 1 98 ? 0.907 -17.031 -14.664 1 95.31 98 PRO A C 1
ATOM 754 O O . PRO A 1 98 ? 1.956 -17.312 -15.242 1 95.31 98 PRO A O 1
ATOM 757 N N . ASN A 1 99 ? 0.877 -16.422 -13.539 1 98.06 99 ASN A N 1
ATOM 758 C CA . ASN A 1 99 ? 2.107 -15.828 -13.023 1 98.06 99 ASN A CA 1
ATOM 759 C C . ASN A 1 99 ? 3.004 -16.875 -12.375 1 98.06 99 ASN A C 1
ATOM 761 O O . ASN A 1 99 ? 4.227 -16.828 -12.516 1 98.06 99 ASN A O 1
ATOM 765 N N . HIS A 1 100 ? 2.449 -17.844 -11.68 1 97.38 100 HIS A N 1
ATOM 766 C CA . HIS A 1 100 ? 3.287 -18.906 -11.156 1 97.38 100 HIS A CA 1
ATOM 767 C C . HIS A 1 100 ? 3.975 -19.672 -12.281 1 97.38 100 HIS A C 1
ATOM 769 O O . HIS A 1 100 ? 5.145 -20.047 -12.156 1 97.38 100 HIS A O 1
ATOM 775 N N . TYR A 1 101 ? 3.277 -19.875 -13.312 1 95.88 101 TYR A N 1
ATOM 776 C CA . TYR A 1 101 ? 3.879 -20.609 -14.414 1 95.88 101 TYR A CA 1
ATOM 777 C C . TYR A 1 101 ? 4.891 -19.766 -15.164 1 95.88 101 TYR A C 1
ATOM 779 O O . TYR A 1 101 ? 5.906 -20.266 -15.648 1 95.88 101 TYR A O 1
ATOM 787 N N . SER A 1 102 ? 4.625 -18.484 -15.258 1 98.06 102 SER A N 1
ATOM 788 C CA . SER A 1 102 ? 5.598 -17.578 -15.852 1 98.06 102 SER A CA 1
ATOM 789 C C . SER A 1 102 ? 6.895 -17.547 -15.039 1 98.06 102 SER A C 1
ATOM 791 O O . SER A 1 102 ? 7.984 -17.484 -15.609 1 98.06 102 SER A O 1
ATOM 793 N N . ILE A 1 103 ? 6.801 -17.609 -13.781 1 98.75 103 ILE A N 1
ATOM 794 C CA . ILE A 1 103 ? 7.969 -17.578 -12.906 1 98.75 103 ILE A CA 1
ATOM 795 C C . ILE A 1 103 ? 8.867 -18.781 -13.203 1 98.75 103 ILE A C 1
ATOM 797 O O . ILE A 1 103 ? 10.086 -18.625 -13.328 1 98.75 103 ILE A O 1
ATOM 801 N N . VAL A 1 104 ? 8.297 -19.953 -13.477 1 98.19 104 VAL A N 1
ATOM 802 C CA . VAL A 1 104 ? 9.102 -21.172 -13.531 1 98.19 104 VAL A CA 1
ATOM 803 C C . VAL A 1 104 ? 9.422 -21.5 -14.992 1 98.19 104 VAL A C 1
ATOM 805 O O . VAL A 1 104 ? 10.203 -22.422 -15.258 1 98.19 104 VAL A O 1
ATOM 808 N N . THR A 1 105 ? 8.844 -20.766 -15.953 1 97.56 105 THR A N 1
ATOM 809 C CA . THR A 1 105 ? 9.141 -21.062 -17.359 1 97.56 105 THR A CA 1
ATOM 810 C C . THR A 1 105 ? 9.859 -19.875 -18.016 1 97.56 105 THR A C 1
ATOM 812 O O . THR A 1 105 ? 10.445 -20.031 -19.078 1 97.56 105 THR A O 1
ATOM 815 N N . GLY A 1 106 ? 9.656 -18.672 -17.438 1 98.69 106 GLY A N 1
ATOM 816 C CA . GLY A 1 106 ? 10.188 -17.453 -18.047 1 98.69 106 GLY A CA 1
ATOM 817 C C . GLY A 1 106 ? 9.383 -17 -19.25 1 98.69 106 GLY A C 1
ATOM 818 O O . GLY A 1 106 ? 9.867 -16.203 -20.062 1 98.69 106 GLY A O 1
ATOM 819 N N . LEU A 1 107 ? 8.195 -17.547 -19.406 1 98.31 107 LEU A N 1
ATOM 820 C CA . LEU A 1 107 ? 7.387 -17.25 -20.578 1 98.31 107 LEU A CA 1
ATOM 821 C C . LEU A 1 107 ? 6.168 -16.422 -20.203 1 98.31 107 LEU A C 1
ATOM 823 O O . LEU A 1 107 ? 5.605 -16.578 -19.125 1 98.31 107 LEU A O 1
ATOM 827 N N . TYR A 1 108 ? 5.758 -15.586 -21.125 1 98.38 108 TYR A N 1
ATOM 828 C CA . TYR A 1 108 ? 4.469 -14.914 -21.016 1 98.38 108 TYR A CA 1
ATOM 829 C C . TYR A 1 108 ? 3.322 -15.891 -21.25 1 98.38 108 TYR A C 1
ATOM 831 O O . TYR A 1 108 ? 3.492 -16.906 -21.922 1 98.38 108 TYR A O 1
ATOM 839 N N . PRO A 1 109 ? 2.141 -15.562 -20.75 1 96.5 109 PRO A N 1
ATOM 840 C CA . PRO A 1 109 ? 0.983 -16.453 -20.875 1 96.5 109 PRO A CA 1
ATOM 841 C C . PRO A 1 109 ? 0.668 -16.797 -22.328 1 96.5 109 PRO A C 1
ATOM 843 O O . PRO A 1 109 ? 0.305 -17.938 -22.625 1 96.5 109 PRO A O 1
ATOM 846 N N . ALA A 1 110 ? 0.869 -15.914 -23.234 1 96.19 110 ALA A N 1
ATOM 847 C CA . ALA A 1 110 ? 0.579 -16.172 -24.641 1 96.19 110 ALA A CA 1
ATOM 848 C C . ALA A 1 110 ? 1.451 -17.312 -25.188 1 96.19 110 ALA A C 1
ATOM 850 O O . ALA A 1 110 ? 1.087 -17.969 -26.156 1 96.19 110 ALA A O 1
ATOM 851 N N . TYR A 1 111 ? 2.566 -17.547 -24.531 1 95.69 111 TYR A N 1
ATOM 852 C CA . TYR A 1 111 ? 3.527 -18.516 -25.047 1 95.69 111 TYR A CA 1
ATOM 853 C C . TYR A 1 111 ? 3.461 -19.812 -24.266 1 95.69 111 TYR A C 1
ATOM 855 O O . TYR A 1 111 ? 3.6 -20.891 -24.828 1 95.69 111 TYR A O 1
ATOM 863 N N . HIS A 1 112 ? 3.232 -19.719 -22.938 1 93.88 112 HIS A N 1
ATOM 864 C CA . HIS A 1 112 ? 3.152 -20.969 -22.203 1 93.88 112 HIS A CA 1
ATOM 865 C C . HIS A 1 112 ? 1.729 -21.516 -22.203 1 93.88 112 HIS A C 1
ATOM 867 O O . HIS A 1 112 ? 1.506 -22.688 -21.859 1 93.88 112 HIS A O 1
ATOM 873 N N . GLY A 1 113 ? 0.741 -20.656 -22.469 1 91.56 113 GLY A N 1
ATOM 874 C CA . GLY A 1 113 ? -0.594 -21.156 -22.75 1 91.56 113 GLY A CA 1
ATOM 875 C C . GLY A 1 113 ? -1.529 -21.078 -21.562 1 91.56 113 GLY A C 1
ATOM 876 O O . GLY A 1 113 ? -2.725 -21.359 -21.688 1 91.56 113 GLY A O 1
ATOM 877 N N . ILE A 1 114 ? -1.093 -20.844 -20.359 1 92.62 114 ILE A N 1
ATOM 878 C CA . ILE A 1 114 ? -1.948 -20.625 -19.188 1 92.62 114 ILE A CA 1
ATOM 879 C C . ILE A 1 114 ? -2.363 -19.156 -19.125 1 92.62 114 ILE A C 1
ATOM 881 O O . ILE A 1 114 ? -1.695 -18.344 -18.484 1 92.62 114 ILE A O 1
ATOM 885 N N . ILE A 1 115 ? -3.436 -18.828 -19.766 1 93.25 115 ILE A N 1
ATOM 886 C CA . ILE A 1 115 ? -3.758 -17.453 -20.109 1 93.25 115 ILE A CA 1
ATOM 887 C C . ILE A 1 115 ? -4.668 -16.844 -19.047 1 93.25 115 ILE A C 1
ATOM 889 O O . ILE A 1 115 ? -4.914 -15.633 -19.047 1 93.25 115 ILE A O 1
ATOM 893 N N . ASN A 1 116 ? -5.219 -17.641 -18.156 1 93.38 116 ASN A N 1
ATOM 894 C CA . ASN A 1 116 ? -6.148 -17.266 -17.094 1 93.38 116 ASN A CA 1
ATOM 895 C C . ASN A 1 116 ? -6.258 -18.359 -16.031 1 93.38 116 ASN A C 1
ATOM 897 O O . ASN A 1 116 ? -5.719 -19.453 -16.203 1 93.38 116 ASN A O 1
ATOM 901 N N . ASN A 1 117 ? -6.863 -18.047 -14.906 1 91.06 117 ASN A N 1
ATOM 902 C CA . ASN A 1 117 ? -7.117 -19.062 -13.898 1 91.06 117 ASN A CA 1
ATOM 903 C C . ASN A 1 117 ? -8.172 -20.062 -14.367 1 91.06 117 ASN A C 1
ATOM 905 O O . ASN A 1 117 ? -8.203 -21.203 -13.898 1 91.06 117 ASN A O 1
ATOM 909 N N . HIS A 1 118 ? -9.031 -19.531 -15.234 1 87.12 118 HIS A N 1
ATOM 910 C CA . HIS A 1 118 ? -10.078 -20.344 -15.844 1 87.12 118 HIS A CA 1
ATOM 911 C C . HIS A 1 118 ? -10.266 -19.984 -17.312 1 87.12 118 HIS A C 1
ATOM 913 O O . HIS A 1 118 ? -10.398 -18.797 -17.656 1 87.12 118 HIS A O 1
ATOM 919 N N . PHE A 1 119 ? -10.211 -21.062 -18.141 1 86.75 119 PHE A N 1
ATOM 920 C CA . PHE A 1 119 ? -10.5 -20.828 -19.547 1 86.75 119 PHE A CA 1
ATOM 921 C C . PHE A 1 119 ? -10.82 -22.125 -20.266 1 86.75 119 PHE A C 1
ATOM 923 O O . PHE A 1 119 ? -10.641 -23.219 -19.703 1 86.75 119 PHE A O 1
ATOM 930 N N . LEU A 1 120 ? -11.352 -21.984 -21.453 1 84.94 120 LEU A N 1
ATOM 931 C CA . LEU A 1 120 ? -11.656 -23.125 -22.312 1 84.94 120 LEU A CA 1
ATOM 932 C C . LEU A 1 120 ? -10.695 -23.188 -23.5 1 84.94 120 LEU A C 1
ATOM 934 O O . LEU A 1 120 ? -10.383 -22.141 -24.094 1 84.94 120 LEU A O 1
ATOM 938 N N . ASP A 1 121 ? -10.211 -24.391 -23.703 1 81.88 121 ASP A N 1
ATOM 939 C CA . ASP A 1 121 ? -9.453 -24.562 -24.938 1 81.88 121 ASP A CA 1
ATOM 940 C C . ASP A 1 121 ? -10.359 -24.422 -26.156 1 81.88 121 ASP A C 1
ATOM 942 O O . ASP A 1 121 ? -11.375 -25.109 -26.266 1 81.88 121 ASP A O 1
ATOM 946 N N . PRO A 1 122 ? -9.992 -23.547 -26.969 1 83.12 122 PRO A N 1
ATOM 947 C CA . PRO A 1 122 ? -10.914 -23.266 -28.078 1 83.12 122 PRO A CA 1
ATOM 948 C C . PRO A 1 122 ? -11 -24.406 -29.078 1 83.12 122 PRO A C 1
ATOM 950 O O . PRO A 1 122 ? -11.945 -24.469 -29.875 1 83.12 122 PRO A O 1
ATOM 953 N N . ILE A 1 123 ? -10.062 -25.234 -29.156 1 80.25 123 ILE A N 1
ATOM 954 C CA . ILE A 1 123 ? -10.047 -26.328 -30.125 1 80.25 123 ILE A CA 1
ATOM 955 C C . ILE A 1 123 ? -10.742 -27.547 -29.531 1 80.25 123 ILE A C 1
ATOM 957 O O . ILE A 1 123 ? -11.672 -28.078 -30.125 1 80.25 123 ILE A O 1
ATOM 961 N N . THR A 1 124 ? -10.453 -27.922 -28.328 1 78.06 124 THR A N 1
ATOM 962 C CA . THR A 1 124 ? -10.969 -29.156 -27.734 1 78.06 124 THR A CA 1
ATOM 963 C C . THR A 1 124 ? -12.219 -28.875 -26.906 1 78.06 124 THR A 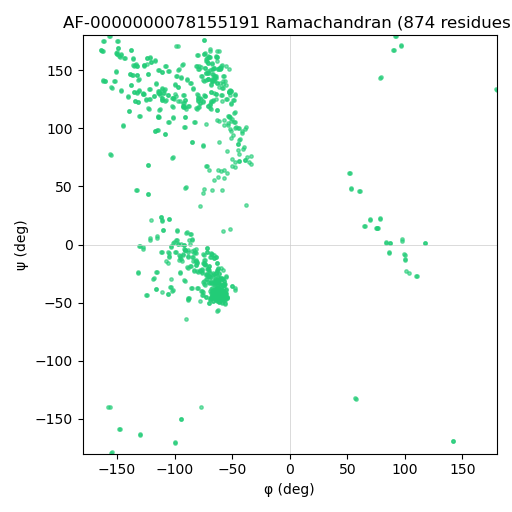C 1
ATOM 965 O O . THR A 1 124 ? -12.992 -29.797 -26.625 1 78.06 124 THR A O 1
ATOM 968 N N . GLY A 1 125 ? -12.336 -27.656 -26.438 1 78.88 125 GLY A N 1
ATOM 969 C CA . GLY A 1 125 ? -13.445 -27.312 -25.547 1 78.88 125 GLY A CA 1
ATOM 970 C C . GLY A 1 125 ? -13.18 -27.672 -24.094 1 78.88 125 GLY A C 1
ATOM 971 O O . GLY A 1 125 ? -14.016 -27.406 -23.234 1 78.88 125 GLY A O 1
ATOM 972 N N . ASP A 1 126 ? -12.023 -28.188 -23.844 1 79.06 126 ASP A N 1
ATOM 973 C CA . ASP A 1 126 ? -11.688 -28.609 -22.484 1 79.06 126 ASP A CA 1
ATOM 974 C C . ASP A 1 126 ? -11.484 -27.406 -21.562 1 79.06 126 ASP A C 1
ATOM 976 O O . ASP A 1 126 ? -10.914 -26.391 -21.984 1 79.06 126 ASP A O 1
ATOM 980 N N . ALA A 1 127 ? -11.945 -27.594 -20.312 1 82.69 127 ALA A N 1
ATOM 981 C CA . ALA A 1 127 ? -11.836 -26.516 -19.344 1 82.69 127 ALA A CA 1
ATOM 982 C C . ALA A 1 127 ? -10.539 -26.641 -18.531 1 82.69 127 ALA A C 1
ATOM 984 O O . ALA A 1 127 ? -10.133 -27.75 -18.156 1 82.69 127 ALA A O 1
ATOM 985 N N . PHE A 1 128 ? -9.859 -25.578 -18.5 1 80.94 128 PHE A N 1
ATOM 986 C CA . PHE A 1 128 ? -8.742 -25.469 -17.578 1 80.94 128 PHE A CA 1
ATOM 987 C C . PHE A 1 128 ? -9.195 -24.875 -16.25 1 80.94 128 PHE A C 1
ATOM 989 O O . PHE A 1 128 ? -9.859 -23.844 -16.203 1 80.94 128 PHE A O 1
ATOM 996 N N . THR A 1 129 ? -8.992 -25.75 -15.203 1 70.5 129 THR A N 1
ATOM 997 C CA . THR A 1 129 ? -9.227 -25.25 -13.852 1 70.5 129 THR A CA 1
ATOM 998 C C . THR A 1 129 ? -8.008 -25.5 -12.969 1 70.5 129 THR A C 1
ATOM 1000 O O . THR A 1 129 ? -7.137 -26.297 -13.312 1 70.5 129 THR A O 1
ATOM 1003 N N . MET A 1 130 ? -7.84 -24.719 -11.961 1 62.47 130 MET A N 1
ATOM 1004 C CA . MET A 1 130 ? -6.746 -24.891 -11.008 1 62.47 130 MET A CA 1
ATOM 1005 C C . MET A 1 130 ? -6.672 -26.328 -10.516 1 62.47 130 MET A C 1
ATOM 1007 O O . MET A 1 130 ? -5.586 -26.844 -10.25 1 62.47 130 MET A O 1
ATOM 1011 N N . GLY A 1 131 ? -7.848 -26.938 -10.367 1 55.5 131 GLY A N 1
ATOM 1012 C CA . GLY A 1 131 ? -7.898 -28.328 -9.93 1 55.5 131 GLY A CA 1
ATOM 1013 C C . GLY A 1 131 ? -7.523 -29.312 -11.023 1 55.5 131 GLY A C 1
ATOM 1014 O O . GLY A 1 131 ? -7.004 -30.391 -10.742 1 55.5 131 GLY A O 1
ATOM 1015 N N . ALA A 1 132 ? -7.969 -29.062 -12.141 1 52.34 132 ALA A N 1
ATOM 1016 C CA . ALA A 1 132 ? -7.816 -30.031 -13.219 1 52.34 132 ALA A CA 1
ATOM 1017 C C . ALA A 1 132 ? -6.574 -29.734 -14.055 1 52.34 132 ALA A C 1
ATOM 1019 O O . ALA A 1 132 ? -6.375 -30.328 -15.117 1 52.34 132 ALA A O 1
ATOM 1020 N N . MET A 1 133 ? -5.887 -28.75 -13.719 1 50.25 133 MET A N 1
ATOM 1021 C CA . MET A 1 133 ? -4.922 -28.016 -14.531 1 50.25 133 MET A CA 1
ATOM 1022 C C . MET A 1 133 ? -3.912 -28.953 -15.164 1 50.25 133 MET A C 1
ATOM 1024 O O . MET A 1 133 ? -2.783 -28.562 -15.469 1 50.25 133 MET A O 1
ATOM 1028 N N . MET A 1 134 ? -4.098 -30.094 -15.172 1 50.91 134 MET A N 1
ATOM 1029 C CA . MET A 1 134 ? -2.957 -30.812 -15.719 1 50.91 134 MET A CA 1
ATOM 1030 C C . MET A 1 134 ? -2.637 -30.344 -17.125 1 50.91 134 MET A C 1
ATOM 1032 O O . MET A 1 134 ? -1.975 -31.047 -17.891 1 50.91 134 MET A O 1
ATOM 1036 N N . LEU A 1 135 ? -3.305 -29.141 -17.562 1 56.47 135 LEU A N 1
ATOM 1037 C CA . LEU A 1 135 ? -2.916 -29 -18.969 1 56.47 135 LEU A CA 1
ATOM 1038 C C . LEU A 1 135 ? -1.471 -28.531 -19.078 1 56.47 135 LEU A C 1
ATOM 1040 O O . LEU A 1 135 ? -1.001 -27.75 -18.25 1 56.47 135 LEU A O 1
ATOM 1044 N N . SER A 1 136 ? -0.743 -29.281 -19.891 1 62.5 136 SER A N 1
ATOM 1045 C CA . SER A 1 136 ? 0.651 -29.016 -20.234 1 62.5 136 SER A CA 1
ATOM 1046 C C . SER A 1 136 ? 0.807 -27.672 -20.938 1 62.5 136 SER A C 1
ATOM 1048 O O . SER A 1 136 ? 0.208 -27.453 -21.984 1 62.5 136 SER A O 1
ATOM 1050 N N . GLY A 1 137 ? 0.998 -26.516 -20.109 1 67.12 137 GLY A N 1
ATOM 1051 C CA . GLY A 1 137 ? 1.485 -25.312 -20.781 1 67.12 137 GLY A CA 1
ATOM 1052 C C . GLY A 1 137 ? 2.783 -25.547 -21.531 1 67.12 137 GLY A C 1
ATOM 1053 O O . GLY A 1 137 ? 3.459 -26.547 -21.328 1 67.12 137 GLY A O 1
ATOM 1054 N N . GLY A 1 138 ? 2.91 -24.734 -22.5 1 82.25 138 GLY A N 1
ATOM 1055 C CA . GLY A 1 138 ? 4.199 -24.75 -23.172 1 82.25 138 GLY A CA 1
ATOM 1056 C C . GLY A 1 138 ? 5.352 -24.344 -22.266 1 82.25 138 GLY A C 1
ATOM 1057 O O . GLY A 1 138 ? 5.148 -24.062 -21.078 1 82.25 138 GLY A O 1
ATOM 1058 N N . GLY A 1 139 ? 6.414 -24.562 -22.641 1 93.12 139 GLY A N 1
ATOM 1059 C CA . GLY A 1 139 ? 7.613 -24.188 -21.906 1 93.12 139 GLY A CA 1
ATOM 1060 C C . GLY A 1 139 ? 8.172 -25.312 -21.062 1 93.12 139 GLY A C 1
ATOM 1061 O O . GLY A 1 139 ? 7.605 -26.422 -21.047 1 93.12 139 GLY A O 1
ATOM 1062 N N . GLU A 1 140 ? 9.266 -25.125 -20.547 1 96.5 140 GLU A N 1
ATOM 1063 C CA . GLU A 1 140 ? 9.969 -26.062 -19.688 1 96.5 140 GLU A CA 1
ATOM 1064 C C . GLU A 1 140 ? 10.125 -25.5 -18.266 1 96.5 140 GLU A C 1
ATOM 1066 O O . GLU A 1 140 ? 11 -24.656 -18.016 1 96.5 140 GLU A O 1
ATOM 1071 N N . PRO A 1 141 ? 9.211 -25.953 -17.391 1 96.69 141 PRO A N 1
ATOM 1072 C CA . PRO A 1 141 ? 9.336 -25.422 -16.031 1 96.69 141 PRO A CA 1
ATOM 1073 C C . PRO A 1 141 ? 10.641 -25.828 -15.344 1 96.69 141 PRO A C 1
ATOM 1075 O O . PRO A 1 141 ? 11.273 -26.812 -15.758 1 96.69 141 PRO A O 1
ATOM 1078 N N . LEU A 1 142 ? 11.039 -25.156 -14.328 1 98.69 142 LEU A N 1
ATOM 1079 C CA . LEU A 1 142 ? 12.352 -25.266 -13.703 1 98.69 142 LEU A CA 1
ATOM 1080 C C . LEU A 1 142 ? 12.602 -26.688 -13.219 1 98.69 142 LEU A C 1
ATOM 1082 O O . LEU A 1 142 ? 13.711 -27.219 -13.344 1 98.69 142 LEU A O 1
ATOM 1086 N N . TRP A 1 143 ? 11.57 -27.375 -12.664 1 98.06 143 TRP A N 1
ATOM 1087 C CA . TRP A 1 143 ? 11.789 -28.75 -12.195 1 98.06 143 TRP A CA 1
ATOM 1088 C C . TRP A 1 143 ? 12.109 -29.672 -13.367 1 98.06 143 TRP A C 1
ATOM 1090 O O . TRP A 1 143 ? 12.945 -30.578 -13.242 1 98.06 143 TRP A O 1
ATOM 1100 N N . GLU A 1 144 ? 11.516 -29.422 -14.484 1 96.69 144 GLU A N 1
ATOM 1101 C CA . GLU A 1 144 ? 11.828 -30.188 -15.688 1 96.69 144 GLU A CA 1
ATOM 1102 C C . GLU A 1 144 ? 13.234 -29.875 -16.188 1 96.69 144 GLU A C 1
ATOM 1104 O O . GLU A 1 144 ? 14.008 -30.797 -16.5 1 96.69 144 GLU A O 1
ATOM 1109 N N . THR A 1 145 ? 13.539 -28.609 -16.25 1 98.38 145 THR A N 1
ATOM 1110 C CA . THR A 1 145 ? 14.852 -28.172 -16.703 1 98.38 145 THR A CA 1
ATOM 1111 C C . THR A 1 145 ? 15.961 -28.828 -15.891 1 98.38 145 THR A C 1
ATOM 1113 O O . THR A 1 145 ? 16.938 -29.328 -16.453 1 98.38 145 THR A O 1
ATOM 1116 N N . VAL A 1 146 ? 15.805 -28.859 -14.602 1 98.62 146 VAL A N 1
ATOM 1117 C CA . VAL A 1 146 ? 16.812 -29.359 -13.672 1 98.62 146 VAL A CA 1
ATOM 1118 C C . VAL A 1 146 ? 16.969 -30.859 -13.844 1 98.62 146 VAL A C 1
ATOM 1120 O O . VAL A 1 146 ? 18.094 -31.359 -13.984 1 98.62 146 VAL A O 1
ATOM 1123 N N . VAL A 1 147 ? 15.883 -31.594 -13.914 1 98.25 147 VAL A N 1
ATOM 1124 C CA . VAL A 1 147 ? 15.969 -33.031 -13.984 1 98.25 147 VAL A CA 1
ATOM 1125 C C . VAL A 1 147 ? 16.422 -33.469 -15.375 1 98.25 147 VAL A C 1
ATOM 1127 O O . VAL A 1 147 ? 17.141 -34.469 -15.523 1 98.25 147 VAL A O 1
ATOM 1130 N N . ASN A 1 148 ? 16.062 -32.719 -16.406 1 98.31 148 ASN A N 1
ATOM 1131 C CA . ASN A 1 148 ? 16.531 -33 -17.766 1 98.31 148 ASN A CA 1
ATOM 1132 C C . ASN A 1 148 ? 18.047 -32.938 -17.844 1 98.31 148 ASN A C 1
ATOM 1134 O O . ASN A 1 148 ? 18.641 -33.562 -18.75 1 98.31 148 ASN A O 1
ATOM 1138 N N . GLN A 1 149 ? 18.656 -32.312 -16.953 1 98.25 149 GLN A N 1
ATOM 1139 C CA . GLN A 1 149 ? 20.109 -32.125 -17 1 98.25 149 GLN A CA 1
ATOM 1140 C C . GLN A 1 149 ? 20.797 -32.938 -15.906 1 98.25 149 GLN A C 1
ATOM 1142 O O . GLN A 1 149 ? 21.922 -32.625 -15.516 1 98.25 149 GLN A O 1
ATOM 1147 N N . GLY A 1 150 ? 20.094 -33.844 -15.273 1 97.56 150 GLY A N 1
ATOM 1148 C CA . GLY A 1 150 ? 20.688 -34.844 -14.43 1 97.56 150 GLY A CA 1
ATOM 1149 C C . GLY A 1 150 ? 20.672 -34.5 -12.961 1 97.56 150 GLY A C 1
ATOM 1150 O O . GLY A 1 150 ? 21.219 -35.219 -12.133 1 97.56 150 GLY A O 1
ATOM 1151 N N . LEU A 1 151 ? 20.094 -33.406 -12.633 1 97.94 151 LEU A N 1
ATOM 1152 C CA . LEU A 1 151 ? 19.969 -33 -11.242 1 97.94 151 LEU A CA 1
ATOM 1153 C C . LEU A 1 151 ? 18.609 -33.375 -10.68 1 97.94 151 LEU A C 1
ATOM 1155 O O . LEU A 1 151 ? 17.75 -33.875 -11.414 1 97.94 151 LEU A O 1
ATOM 1159 N N . LYS A 1 152 ? 18.391 -33.25 -9.406 1 98.06 152 LYS A N 1
ATOM 1160 C CA . LYS A 1 152 ? 17.125 -33.625 -8.758 1 98.06 152 LYS A CA 1
ATOM 1161 C C . LYS A 1 152 ? 16.328 -32.375 -8.391 1 98.06 152 LYS A C 1
ATOM 1163 O O . LYS A 1 152 ? 16.906 -31.312 -8.109 1 98.06 152 LYS A O 1
ATOM 1168 N N . ALA A 1 153 ? 15.023 -32.531 -8.406 1 98.75 153 ALA A N 1
ATOM 1169 C CA . ALA A 1 153 ? 14.117 -31.453 -8.039 1 98.75 153 ALA A CA 1
ATOM 1170 C C . ALA A 1 153 ? 13.008 -31.953 -7.117 1 98.75 153 ALA A C 1
ATOM 1172 O O . ALA A 1 153 ? 12.695 -33.156 -7.113 1 98.75 153 ALA A O 1
ATOM 1173 N N . ALA A 1 154 ? 12.484 -31.078 -6.336 1 98.81 154 ALA A N 1
ATOM 1174 C CA . ALA A 1 154 ? 11.328 -31.359 -5.488 1 98.81 154 ALA A CA 1
ATOM 1175 C C . ALA A 1 154 ? 10.344 -30.188 -5.5 1 98.81 154 ALA A C 1
ATOM 1177 O O . ALA A 1 154 ? 10.75 -29.031 -5.477 1 98.81 154 ALA A O 1
ATOM 1178 N N . THR A 1 155 ? 9.086 -30.547 -5.598 1 98.06 155 THR A N 1
ATOM 1179 C CA . THR A 1 155 ? 8.055 -29.516 -5.594 1 98.06 155 THR A CA 1
ATOM 1180 C C . THR A 1 155 ? 7.059 -29.75 -4.461 1 98.06 155 THR A C 1
ATOM 1182 O O . THR A 1 155 ? 6.523 -30.844 -4.316 1 98.06 155 THR A O 1
ATOM 1185 N N . TYR A 1 156 ? 6.98 -28.891 -3.572 1 98.25 156 TYR A N 1
ATOM 1186 C CA . TYR A 1 156 ? 5.867 -28.859 -2.627 1 98.25 156 TYR A CA 1
ATOM 1187 C C . TYR A 1 156 ? 4.855 -27.797 -3.008 1 98.25 156 TYR A C 1
ATOM 1189 O O . TYR A 1 156 ? 4.812 -26.719 -2.393 1 98.25 156 TYR A O 1
ATOM 1197 N N . PHE A 1 157 ? 4.266 -28.172 -3.879 1 95.19 157 PHE A N 1
ATOM 1198 C CA . PHE A 1 157 ? 3.174 -27.516 -4.598 1 95.19 157 PHE A CA 1
ATOM 1199 C C . PHE A 1 157 ? 3.707 -26.469 -5.559 1 95.19 157 PHE A C 1
ATOM 1201 O O . PHE A 1 157 ? 4.672 -25.766 -5.246 1 95.19 157 PHE A O 1
ATOM 1208 N N . TRP A 1 158 ? 3.215 -26.266 -6.625 1 95.25 158 TRP A N 1
ATOM 1209 C CA . TRP A 1 158 ? 3.35 -25.219 -7.625 1 95.25 158 TRP A CA 1
ATOM 1210 C C . TRP A 1 158 ? 2.457 -25.484 -8.828 1 95.25 158 TRP A C 1
ATOM 1212 O O . TRP A 1 158 ? 2.447 -26.594 -9.367 1 95.25 158 TRP A O 1
ATOM 1222 N N . PRO A 1 159 ? 1.739 -24.5 -9.266 1 91.56 159 PRO A N 1
ATOM 1223 C CA . PRO A 1 159 ? 0.936 -24.766 -10.469 1 91.56 159 PRO A CA 1
ATOM 1224 C C . PRO A 1 159 ? 1.751 -25.375 -11.602 1 91.56 159 PRO A C 1
ATOM 1226 O O . PRO A 1 159 ? 2.76 -24.812 -12.023 1 91.56 159 PRO A O 1
ATOM 1229 N N . GLY A 1 160 ? 1.333 -26.578 -12.039 1 90.19 160 GLY A N 1
ATOM 1230 C CA . GLY A 1 160 ? 1.989 -27.234 -13.156 1 90.19 160 GLY A CA 1
ATOM 1231 C C . GLY A 1 160 ? 2.967 -28.312 -12.711 1 90.19 160 GLY A C 1
ATOM 1232 O O . GLY A 1 160 ? 3.414 -29.125 -13.523 1 90.19 160 GLY A O 1
ATOM 1233 N N . SER A 1 161 ? 3.283 -28.453 -11.438 1 92.69 161 SER A N 1
ATOM 1234 C CA . SER A 1 161 ? 4.344 -29.344 -10.969 1 92.69 161 SER A CA 1
ATOM 1235 C C . SER A 1 161 ? 3.916 -30.797 -11.031 1 92.69 161 SER A C 1
ATOM 1237 O O . SER A 1 161 ? 4.758 -31.703 -11.023 1 92.69 161 SER A O 1
ATOM 1239 N N . GLU A 1 162 ? 2.652 -31.047 -11.164 1 91.12 162 GLU A N 1
ATOM 1240 C CA . GLU A 1 162 ? 2.143 -32.406 -11.148 1 91.12 162 GLU A CA 1
ATOM 1241 C C . GLU A 1 162 ? 2.146 -33.031 -12.547 1 91.12 162 GLU A C 1
ATOM 1243 O O . GLU A 1 162 ? 1.948 -34.219 -12.711 1 91.12 162 GLU A O 1
ATOM 1248 N N . VAL A 1 163 ? 2.396 -32.156 -13.508 1 88.94 163 VAL A N 1
ATOM 1249 C CA . VAL A 1 163 ? 2.4 -32.625 -14.891 1 88.94 163 VAL A CA 1
ATOM 1250 C C . VAL A 1 163 ? 3.717 -33.312 -15.203 1 88.94 163 VAL A C 1
ATOM 1252 O O . VAL A 1 163 ? 4.797 -32.781 -14.984 1 88.94 163 VAL A O 1
ATOM 1255 N N . LYS A 1 164 ? 3.6 -34.562 -15.703 1 90.88 164 LYS A N 1
ATOM 1256 C CA . LYS A 1 164 ? 4.781 -35.281 -16.141 1 90.88 164 LYS A CA 1
ATOM 1257 C C . LYS A 1 164 ? 5.238 -34.844 -17.516 1 90.88 164 LYS A C 1
ATOM 1259 O O . LYS A 1 164 ? 4.457 -34.844 -18.469 1 90.88 164 LYS A O 1
ATOM 1264 N N . LYS A 1 165 ? 6.395 -34.469 -17.562 1 89.44 165 LYS A N 1
ATOM 1265 C CA . LYS A 1 165 ? 6.965 -33.906 -18.797 1 89.44 165 LYS A CA 1
ATOM 1266 C C . LYS A 1 165 ? 8.477 -34.094 -18.828 1 89.44 165 LYS A C 1
ATOM 1268 O O . LYS A 1 165 ? 9.164 -33.75 -17.844 1 89.44 165 LYS A O 1
ATOM 1273 N N . GLY A 1 166 ? 9.023 -34.531 -19.969 1 92.31 166 GLY A N 1
ATOM 1274 C CA . GLY A 1 166 ? 10.445 -34.812 -20.031 1 92.31 166 GLY A CA 1
ATOM 1275 C C . GLY A 1 166 ? 10.891 -35.844 -19 1 92.31 166 GLY A C 1
ATOM 1276 O O . GLY A 1 166 ? 10.289 -36.906 -18.859 1 92.31 166 GLY A O 1
ATOM 1277 N N . SER A 1 167 ? 11.961 -35.5 -18.344 1 96.75 167 SER A N 1
ATOM 1278 C CA . SER A 1 167 ? 12.492 -36.406 -17.328 1 96.75 167 SER A CA 1
ATOM 1279 C C . SER A 1 167 ? 11.789 -36.188 -15.984 1 96.75 167 SER A C 1
ATOM 1281 O O . SER A 1 167 ? 12.016 -36.938 -15.039 1 96.75 167 SER A O 1
ATOM 1283 N N . TRP A 1 168 ? 10.922 -35.188 -15.898 1 95.75 168 TRP A N 1
ATOM 1284 C CA . TRP A 1 168 ? 10.148 -34.969 -14.68 1 95.75 168 TRP A CA 1
ATOM 1285 C C . TRP A 1 168 ? 8.938 -35.906 -14.633 1 95.75 168 TRP A C 1
ATOM 1287 O O . TRP A 1 168 ? 8.023 -35.781 -15.445 1 95.75 168 TRP A O 1
ATOM 1297 N N . THR A 1 169 ? 8.906 -36.781 -13.633 1 95.44 169 THR A N 1
ATOM 1298 C CA . THR A 1 169 ? 7.855 -37.781 -13.539 1 95.44 169 THR A CA 1
ATOM 1299 C C . THR A 1 169 ? 6.992 -37.562 -12.305 1 95.44 169 THR A C 1
ATOM 1301 O O . THR A 1 169 ? 6.18 -38.406 -11.93 1 95.44 169 THR A O 1
ATOM 1304 N N . CYS A 1 170 ? 7.195 -36.5 -11.641 1 93.5 170 CYS A N 1
ATOM 1305 C CA . CYS A 1 170 ? 6.512 -36.156 -10.391 1 93.5 170 CYS A CA 1
ATOM 1306 C C . CYS A 1 170 ? 6.617 -37.312 -9.398 1 93.5 170 CYS A C 1
ATOM 1308 O O . CYS A 1 170 ? 5.605 -37.875 -8.984 1 93.5 170 CYS A O 1
ATOM 1310 N N . PRO A 1 171 ? 7.875 -37.594 -9.062 1 95.5 171 PRO A N 1
ATOM 1311 C CA . PRO A 1 171 ? 8.062 -38.75 -8.18 1 95.5 171 PRO A CA 1
ATOM 1312 C C . PRO A 1 171 ? 7.449 -38.531 -6.797 1 95.5 171 PRO A C 1
ATOM 1314 O O . PRO A 1 171 ? 7.516 -37.438 -6.242 1 95.5 171 PRO A O 1
ATOM 1317 N N . ALA A 1 172 ? 6.945 -39.469 -6.188 1 93.19 172 ALA A N 1
ATOM 1318 C CA . ALA A 1 172 ? 6.117 -39.438 -4.984 1 93.19 172 ALA A CA 1
ATOM 1319 C C . ALA A 1 172 ? 6.859 -38.781 -3.828 1 93.19 172 ALA A C 1
ATOM 1321 O O . ALA A 1 172 ? 6.27 -38 -3.062 1 93.19 172 ALA A O 1
ATOM 1322 N N . LYS A 1 173 ? 8.094 -38.938 -3.711 1 94.56 173 LYS A N 1
ATOM 1323 C CA . LYS A 1 173 ? 8.844 -38.406 -2.58 1 94.56 173 LYS A CA 1
ATOM 1324 C C . LYS A 1 173 ? 9.219 -36.938 -2.816 1 94.56 173 LYS A C 1
ATOM 1326 O O . LYS A 1 173 ? 9.555 -36.219 -1.873 1 94.56 173 LYS A O 1
ATOM 1331 N N . PHE A 1 174 ? 9.086 -36.5 -4.031 1 97.81 174 PHE A N 1
ATOM 1332 C CA . PHE A 1 174 ? 9.664 -35.188 -4.348 1 97.81 174 PHE A CA 1
ATOM 1333 C C . PHE A 1 174 ? 8.625 -34.281 -4.988 1 97.81 174 PHE A C 1
ATOM 1335 O O . PHE A 1 174 ? 8.891 -33.094 -5.23 1 97.81 174 PHE A O 1
ATOM 1342 N N . CYS A 1 175 ? 7.438 -34.844 -5.219 1 96.31 175 CYS A N 1
ATOM 1343 C CA . CYS A 1 175 ? 6.344 -34.062 -5.824 1 96.31 175 CYS A CA 1
ATOM 1344 C C . CYS A 1 175 ? 5.066 -34.219 -5.008 1 96.31 175 CYS A C 1
ATOM 1346 O O . CYS A 1 175 ? 4.422 -35.281 -5.035 1 96.31 175 CYS A O 1
ATOM 1348 N N . MET A 1 176 ? 4.68 -33.156 -4.355 1 95.38 176 MET A N 1
ATOM 1349 C CA . MET A 1 176 ? 3.457 -33.188 -3.557 1 95.38 176 MET A CA 1
ATOM 1350 C C . MET A 1 176 ? 2.289 -32.562 -4.332 1 95.38 176 MET A C 1
ATOM 1352 O O . MET A 1 176 ? 2.379 -31.453 -4.824 1 95.38 176 MET A O 1
ATOM 1356 N N . TYR A 1 177 ? 1.249 -33.281 -4.41 1 92.06 177 TYR A N 1
ATOM 1357 C CA . TYR A 1 177 ? 0.025 -32.781 -5.02 1 92.06 177 TYR A CA 1
ATOM 1358 C C . TYR A 1 177 ? -0.636 -31.719 -4.125 1 92.06 177 TYR A C 1
ATOM 1360 O O . TYR A 1 177 ? -0.702 -31.891 -2.906 1 92.06 177 TYR A O 1
ATOM 1368 N N . TYR A 1 178 ? -1.144 -30.797 -4.777 1 92.06 178 TYR A N 1
ATOM 1369 C CA . TYR A 1 178 ? -1.722 -29.703 -4 1 92.06 178 TYR A CA 1
ATOM 1370 C C . TYR A 1 178 ? -2.826 -30.203 -3.084 1 92.06 178 TYR A C 1
ATOM 1372 O O . TYR A 1 178 ? -3.727 -30.922 -3.523 1 92.06 178 TYR A O 1
ATOM 1380 N N . ASN A 1 179 ? -2.721 -29.875 -1.903 1 93.44 179 ASN A N 1
ATOM 1381 C CA . ASN A 1 179 ? -3.693 -30.141 -0.847 1 93.44 179 ASN A CA 1
ATOM 1382 C C . ASN A 1 179 ? -3.742 -29 0.164 1 93.44 179 ASN A C 1
ATOM 1384 O O . ASN A 1 179 ? -2.859 -28.875 1.015 1 93.44 179 ASN A O 1
ATOM 1388 N N . GLY A 1 180 ? -4.766 -28.188 0.028 1 92.31 180 GLY A N 1
ATOM 1389 C CA . GLY A 1 180 ? -4.883 -27 0.844 1 92.31 180 GLY A CA 1
ATOM 1390 C C . GLY A 1 180 ? -5.086 -27.297 2.318 1 92.31 180 GLY A C 1
ATOM 1391 O O . GLY A 1 180 ? -4.938 -26.406 3.162 1 92.31 180 GLY A O 1
ATOM 1392 N N . SER A 1 181 ? -5.34 -28.453 2.639 1 95.06 181 SER A N 1
ATOM 1393 C CA . SER A 1 181 ? -5.605 -28.828 4.027 1 95.06 181 SER A CA 1
ATOM 1394 C C . SER A 1 181 ? -4.309 -29.125 4.777 1 95.06 181 SER A C 1
ATOM 1396 O O . SER A 1 181 ? -4.305 -29.203 6.008 1 95.06 181 SER A O 1
ATOM 1398 N N . VAL A 1 182 ? -3.248 -29.375 4.031 1 97.19 182 VAL A N 1
ATOM 1399 C CA . VAL A 1 182 ? -1.97 -29.641 4.684 1 97.19 182 VAL A CA 1
ATOM 1400 C C . VAL A 1 182 ? -1.472 -28.359 5.359 1 97.19 182 VAL A C 1
ATOM 1402 O O . VAL A 1 182 ? -1.312 -27.328 4.707 1 97.19 182 VAL A O 1
ATOM 1405 N N . PRO A 1 183 ? -1.226 -28.422 6.668 1 98.19 183 PRO A N 1
ATOM 1406 C CA . PRO A 1 183 ? -0.75 -27.219 7.363 1 98.19 183 PRO A CA 1
ATOM 1407 C C . PRO A 1 183 ? 0.579 -26.703 6.812 1 98.19 183 PRO A C 1
ATOM 1409 O O . PRO A 1 183 ? 1.412 -27.5 6.367 1 98.19 183 PRO A O 1
ATOM 1412 N N . PHE A 1 184 ? 0.78 -25.453 6.93 1 98.56 184 PHE A N 1
ATOM 1413 C CA . PHE A 1 184 ? 1.998 -24.828 6.43 1 98.56 184 PHE A CA 1
ATOM 1414 C C . PHE A 1 184 ? 3.229 -25.422 7.105 1 98.56 184 PHE A C 1
ATOM 1416 O O . PHE A 1 184 ? 4.262 -25.625 6.465 1 98.56 184 PHE A O 1
ATOM 1423 N N . GLU A 1 185 ? 3.15 -25.688 8.398 1 98.69 185 GLU A N 1
ATOM 1424 C CA . GLU A 1 185 ? 4.258 -26.25 9.164 1 98.69 185 GLU A CA 1
ATOM 1425 C C . GLU A 1 185 ? 4.754 -27.562 8.547 1 98.69 185 GLU A C 1
ATOM 1427 O O . GLU A 1 185 ? 5.961 -27.781 8.438 1 98.69 185 GLU A O 1
ATOM 1432 N N . ARG A 1 186 ? 3.818 -28.359 8.148 1 98.62 186 ARG A N 1
ATOM 1433 C CA . ARG A 1 186 ? 4.176 -29.641 7.547 1 98.62 186 ARG A CA 1
ATOM 1434 C C . ARG A 1 186 ? 4.859 -29.453 6.199 1 98.62 186 ARG A C 1
ATOM 1436 O O . ARG A 1 186 ? 5.789 -30.172 5.855 1 98.62 186 ARG A O 1
ATOM 1443 N N . ARG A 1 187 ? 4.422 -28.516 5.453 1 98.75 187 ARG A N 1
ATOM 1444 C CA . ARG A 1 187 ? 5.043 -28.203 4.172 1 98.75 187 ARG A CA 1
ATOM 1445 C C . ARG A 1 187 ? 6.504 -27.797 4.352 1 98.75 187 ARG A C 1
ATOM 1447 O O . ARG A 1 187 ? 7.391 -28.344 3.682 1 98.75 187 ARG A O 1
ATOM 1454 N N . VAL A 1 188 ? 6.707 -26.891 5.312 1 98.94 188 VAL A N 1
ATOM 1455 C CA . VAL A 1 188 ? 8.055 -26.406 5.598 1 98.94 188 VAL A CA 1
ATOM 1456 C C . VAL A 1 188 ? 8.93 -27.562 6.07 1 98.94 188 VAL A C 1
ATOM 1458 O O . VAL A 1 188 ? 10.055 -27.75 5.594 1 98.94 188 VAL A O 1
ATOM 1461 N N . ASP A 1 189 ? 8.43 -28.391 6.926 1 98.75 189 ASP A N 1
ATOM 1462 C CA . ASP A 1 189 ? 9.188 -29.5 7.488 1 98.75 189 ASP A CA 1
ATOM 1463 C C . ASP A 1 189 ? 9.57 -30.516 6.406 1 98.75 189 ASP A C 1
ATOM 1465 O O . ASP A 1 189 ? 10.656 -31.094 6.438 1 98.75 189 ASP A O 1
ATOM 1469 N N . THR A 1 190 ? 8.656 -30.734 5.508 1 98.69 190 THR A N 1
ATOM 1470 C CA . THR A 1 190 ? 8.945 -31.672 4.43 1 98.69 190 THR A CA 1
ATOM 1471 C C . THR A 1 190 ? 10.094 -31.156 3.559 1 98.69 190 THR A C 1
ATOM 1473 O O . THR A 1 190 ? 11.023 -31.906 3.246 1 98.69 190 THR A O 1
ATOM 1476 N N . VAL A 1 191 ? 10.047 -29.938 3.232 1 98.81 191 VAL A N 1
ATOM 1477 C CA . VAL A 1 191 ? 11.109 -29.344 2.428 1 98.81 191 VAL A CA 1
ATOM 1478 C C . VAL A 1 191 ? 12.43 -29.422 3.188 1 98.81 191 VAL A C 1
ATOM 1480 O O . VAL A 1 191 ? 13.469 -29.781 2.615 1 98.81 191 VAL A O 1
ATOM 1483 N N . LEU A 1 192 ? 12.422 -29.125 4.473 1 98.88 192 LEU A N 1
ATOM 1484 C CA . LEU A 1 192 ? 13.617 -29.203 5.309 1 98.88 192 LEU A CA 1
ATOM 1485 C C . LEU A 1 192 ? 14.18 -30.609 5.344 1 98.88 192 LEU A C 1
ATOM 1487 O O . LEU A 1 192 ? 15.398 -30.812 5.375 1 98.88 192 LEU A O 1
ATOM 1491 N N . SER A 1 193 ? 13.352 -31.594 5.305 1 98.75 193 SER A N 1
ATOM 1492 C CA . SER A 1 193 ? 13.781 -33 5.414 1 98.75 193 SER A CA 1
ATOM 1493 C C . SER A 1 193 ? 14.617 -33.406 4.211 1 98.75 193 SER A C 1
ATOM 1495 O O . SER A 1 193 ? 15.383 -34.375 4.281 1 98.75 193 SER A O 1
ATOM 1497 N N . TYR A 1 194 ? 14.445 -32.75 3.072 1 98.75 194 TYR A N 1
ATOM 1498 C CA . TYR A 1 194 ? 15.242 -33.062 1.894 1 98.75 194 TYR A CA 1
ATOM 1499 C C . TYR A 1 194 ? 16.719 -32.812 2.152 1 98.75 194 TYR A C 1
ATOM 1501 O O . TYR A 1 194 ? 17.578 -33.438 1.529 1 98.75 194 TYR A O 1
ATOM 1509 N N . PHE A 1 195 ? 17.047 -31.938 3.098 1 98.62 195 PHE A N 1
ATOM 1510 C CA . PHE A 1 195 ? 18.438 -31.609 3.408 1 98.62 195 PHE A CA 1
ATOM 1511 C C . PHE A 1 195 ? 19.031 -32.656 4.344 1 98.62 195 PHE A C 1
ATOM 1513 O O . PHE A 1 195 ? 20.234 -32.594 4.652 1 98.62 195 PHE A O 1
ATOM 1520 N N . ASP A 1 196 ? 18.25 -33.562 4.816 1 98.44 196 ASP A N 1
ATOM 1521 C CA . ASP A 1 196 ? 18.719 -34.656 5.648 1 98.44 196 ASP A CA 1
ATOM 1522 C C . ASP A 1 196 ? 19.141 -35.844 4.797 1 98.44 196 ASP A C 1
ATOM 1524 O O . ASP A 1 196 ? 19.688 -36.844 5.312 1 98.44 196 ASP A O 1
ATOM 1528 N N . LEU A 1 197 ? 18.906 -35.781 3.494 1 98 197 LEU A N 1
ATOM 1529 C CA . LEU A 1 197 ? 19.281 -36.844 2.572 1 98 197 LEU A CA 1
ATOM 1530 C C . LEU A 1 197 ? 20.781 -36.844 2.324 1 98 197 LEU A C 1
ATOM 1532 O O . LEU A 1 197 ? 21.484 -35.875 2.635 1 98 197 LEU A O 1
ATOM 1536 N N . PRO A 1 198 ? 21.234 -38 1.753 1 96.75 198 PRO A N 1
ATOM 1537 C CA . PRO A 1 198 ? 22.625 -37.969 1.294 1 96.75 198 PRO A CA 1
ATOM 1538 C C . PRO A 1 198 ? 22.875 -36.844 0.293 1 96.75 198 PRO A C 1
ATOM 1540 O O . PRO A 1 198 ? 22 -36.5 -0.511 1 96.75 198 PRO A O 1
ATOM 1543 N N . SER A 1 199 ? 24.031 -36.281 0.352 1 94.62 199 SER A N 1
ATOM 1544 C CA . SER A 1 199 ? 24.391 -35.094 -0.417 1 94.62 199 SER A CA 1
ATOM 1545 C C . SER A 1 199 ? 23.984 -35.25 -1.881 1 94.62 199 SER A C 1
ATOM 1547 O O . SER A 1 199 ? 23.469 -34.312 -2.484 1 94.62 199 SER A O 1
ATOM 1549 N N . SER A 1 200 ? 24.156 -36.406 -2.355 1 93.94 200 SER A N 1
ATOM 1550 C CA . SER A 1 200 ? 23.875 -36.656 -3.766 1 93.94 200 SER A CA 1
ATOM 1551 C C . SER A 1 200 ? 22.375 -36.719 -4.031 1 93.94 200 SER A C 1
ATOM 1553 O O . SER A 1 200 ? 21.938 -36.625 -5.18 1 93.94 200 SER A O 1
ATOM 1555 N N . ASP A 1 201 ? 21.594 -36.812 -2.977 1 96.5 201 ASP A N 1
ATOM 1556 C CA . ASP A 1 201 ? 20.156 -37 -3.135 1 96.5 201 ASP A CA 1
ATOM 1557 C C . ASP A 1 201 ? 19.422 -35.688 -2.824 1 96.5 201 ASP A C 1
ATOM 1559 O O . ASP A 1 201 ? 18.203 -35.594 -3.068 1 96.5 201 ASP A O 1
ATOM 1563 N N . ILE A 1 202 ? 20.125 -34.719 -2.346 1 98.38 202 ILE A N 1
ATOM 1564 C CA . ILE A 1 202 ? 19.5 -33.438 -2.055 1 98.38 202 ILE A CA 1
ATOM 1565 C C . ILE A 1 202 ? 19.094 -32.75 -3.357 1 98.38 202 ILE A C 1
ATOM 1567 O O . ILE A 1 202 ? 19.953 -32.5 -4.223 1 98.38 202 ILE A O 1
ATOM 1571 N N . PRO A 1 203 ? 17.828 -32.469 -3.541 1 98.75 203 PRO A N 1
ATOM 1572 C CA . PRO A 1 203 ? 17.422 -31.766 -4.766 1 98.75 203 PRO A CA 1
ATOM 1573 C C . PRO A 1 203 ? 18.109 -30.422 -4.941 1 98.75 203 PRO A C 1
ATOM 1575 O O . PRO A 1 203 ? 18.297 -29.688 -3.967 1 98.75 203 PRO A O 1
ATOM 1578 N N . SER A 1 204 ? 18.5 -30.172 -6.176 1 98.75 204 SER A N 1
ATOM 1579 C CA . SER A 1 204 ? 19.125 -28.891 -6.496 1 98.75 204 SER A CA 1
ATOM 1580 C C . SER A 1 204 ? 18.078 -27.766 -6.57 1 98.75 204 SER A C 1
ATOM 1582 O O . SER A 1 204 ? 18.422 -26.594 -6.402 1 98.75 204 SER A O 1
ATOM 1584 N N . PHE A 1 205 ? 16.859 -28.094 -6.836 1 98.88 205 PHE A N 1
ATOM 1585 C CA . PHE A 1 205 ? 15.758 -27.141 -6.945 1 98.88 205 PHE A CA 1
ATOM 1586 C C . PHE A 1 205 ? 14.547 -27.609 -6.152 1 98.88 205 PHE A C 1
ATOM 1588 O O . PHE A 1 205 ? 14.133 -28.766 -6.262 1 98.88 205 PHE A O 1
ATOM 1595 N N . MET A 1 206 ? 14.023 -26.734 -5.363 1 98.94 206 MET A N 1
ATOM 1596 C CA . MET A 1 206 ? 12.836 -27.016 -4.562 1 98.94 206 MET A CA 1
ATOM 1597 C C . MET A 1 206 ? 11.852 -25.859 -4.613 1 98.94 206 MET A C 1
ATOM 1599 O O . MET A 1 206 ? 12.258 -24.688 -4.699 1 98.94 206 MET A O 1
ATOM 1603 N N . THR A 1 207 ? 10.547 -26.172 -4.578 1 98.88 207 THR A N 1
ATOM 1604 C CA . THR A 1 207 ? 9.523 -25.156 -4.414 1 98.88 207 THR A CA 1
ATOM 1605 C C . THR A 1 207 ? 8.797 -25.312 -3.08 1 98.88 207 THR A C 1
ATOM 1607 O O . THR A 1 207 ? 8.758 -26.406 -2.521 1 98.88 207 THR A O 1
ATOM 1610 N N . LEU A 1 208 ? 8.336 -24.281 -2.545 1 98.88 208 LEU A N 1
ATOM 1611 C CA . LEU A 1 208 ? 7.484 -24.219 -1.363 1 98.88 208 LEU A CA 1
ATOM 1612 C C . LEU A 1 208 ? 6.391 -23.172 -1.543 1 98.88 208 LEU A C 1
ATOM 1614 O O . LEU A 1 208 ? 6.68 -21.969 -1.644 1 98.88 208 LEU A O 1
ATOM 1618 N N . TYR A 1 209 ? 5.148 -23.625 -1.585 1 98.19 209 TYR A N 1
ATOM 1619 C CA . TYR A 1 209 ? 4.023 -22.766 -1.908 1 98.19 209 TYR A CA 1
ATOM 1620 C C . TYR A 1 209 ? 3.105 -22.578 -0.705 1 98.19 209 TYR A C 1
ATOM 1622 O O . TYR A 1 209 ? 2.729 -23.562 -0.056 1 98.19 209 TYR A O 1
ATOM 1630 N N . PHE A 1 210 ? 2.795 -21.312 -0.381 1 98.5 210 PHE A N 1
ATOM 1631 C CA . PHE A 1 210 ? 1.755 -20.938 0.568 1 98.5 210 PHE A CA 1
ATOM 1632 C C . PHE A 1 210 ? 0.613 -20.219 -0.14 1 98.5 210 PHE A C 1
ATOM 1634 O O . PHE A 1 210 ? 0.842 -19.266 -0.894 1 98.5 210 PHE A O 1
ATOM 1641 N N . GLU A 1 211 ? -0.627 -20.609 0.113 1 97.19 211 GLU A N 1
ATOM 1642 C CA . GLU A 1 211 ? -1.757 -20 -0.572 1 97.19 211 GLU A CA 1
ATOM 1643 C C . GLU A 1 211 ? -2.166 -18.688 0.107 1 97.19 211 GLU A C 1
ATOM 1645 O O . GLU A 1 211 ? -3.01 -17.953 -0.409 1 97.19 211 GLU A O 1
ATOM 1650 N N . ASP A 1 212 ? -1.529 -18.359 1.234 1 96.88 212 ASP A N 1
ATOM 1651 C CA . ASP A 1 212 ? -1.806 -17.109 1.928 1 96.88 212 ASP A CA 1
ATOM 1652 C C . ASP A 1 212 ? -0.823 -16.016 1.504 1 96.88 212 ASP A C 1
ATOM 1654 O O . ASP A 1 212 ? 0.317 -16.312 1.138 1 96.88 212 ASP A O 1
ATOM 1658 N N . PRO A 1 213 ? -1.374 -14.773 1.424 1 98.19 213 PRO A N 1
ATOM 1659 C CA . PRO A 1 213 ? -2.629 -14.25 1.969 1 98.19 213 PRO A CA 1
ATOM 1660 C C . PRO A 1 213 ? -3.707 -14.078 0.902 1 98.19 213 PRO A C 1
ATOM 1662 O O . PRO A 1 213 ? -4.648 -13.305 1.091 1 98.19 213 PRO A O 1
ATOM 1665 N N . ASP A 1 214 ? -3.652 -14.727 -0.185 1 97.81 214 ASP A N 1
ATOM 1666 C CA . ASP A 1 214 ? -4.531 -14.5 -1.327 1 97.81 214 ASP A CA 1
ATOM 1667 C C . ASP A 1 214 ? -5.996 -14.719 -0.946 1 97.81 214 ASP A C 1
ATOM 1669 O O . ASP A 1 214 ? -6.852 -13.891 -1.26 1 97.81 214 ASP A O 1
ATOM 1673 N N . HIS A 1 215 ? -6.215 -15.789 -0.292 1 95.69 215 HIS A N 1
ATOM 1674 C CA . HIS A 1 215 ? -7.582 -16.141 0.077 1 95.69 215 HIS A CA 1
ATOM 1675 C C . HIS A 1 215 ? -8.219 -15.039 0.928 1 95.69 215 HIS A C 1
ATOM 1677 O O . HIS A 1 215 ? -9.344 -14.609 0.652 1 95.69 215 HIS A O 1
ATOM 1683 N N . GLN A 1 216 ? -7.516 -14.633 1.947 1 95.94 216 GLN A N 1
ATOM 1684 C CA . GLN A 1 216 ? -8 -13.547 2.793 1 95.94 216 GLN A CA 1
ATOM 1685 C C . GLN A 1 216 ? -8.195 -12.266 1.984 1 95.94 216 GLN A C 1
ATOM 1687 O O . GLN A 1 216 ? -9.18 -11.547 2.176 1 95.94 216 GLN A O 1
ATOM 1692 N N . GLY A 1 217 ? -7.25 -11.992 1.086 1 97.06 217 GLY A N 1
ATOM 1693 C CA . GLY A 1 217 ? -7.348 -10.805 0.252 1 97.06 217 GLY A CA 1
ATOM 1694 C C . GLY A 1 217 ? -8.641 -10.734 -0.538 1 97.06 217 GLY A C 1
ATOM 1695 O O . GLY A 1 217 ? -9.266 -9.672 -0.624 1 97.06 217 GLY A O 1
ATOM 1696 N N . HIS A 1 218 ? -9.039 -11.828 -1.053 1 96.88 218 HIS A N 1
ATOM 1697 C CA . HIS A 1 218 ? -10.289 -11.883 -1.804 1 96.88 218 HIS A CA 1
ATOM 1698 C C . HIS A 1 218 ? -11.484 -11.648 -0.894 1 96.88 218 HIS A C 1
ATOM 1700 O O . HIS A 1 218 ? -12.438 -10.969 -1.276 1 96.88 218 HIS A O 1
ATOM 1706 N N . ARG A 1 219 ? -11.461 -12.188 0.219 1 96.44 219 ARG A N 1
ATOM 1707 C CA . ARG A 1 219 ? -12.617 -12.219 1.106 1 96.44 219 ARG A CA 1
ATOM 1708 C C . ARG A 1 219 ? -12.828 -10.867 1.782 1 96.44 219 ARG A C 1
ATOM 1710 O O . ARG A 1 219 ? -13.953 -10.391 1.896 1 96.44 219 ARG A O 1
ATOM 1717 N N . VAL A 1 220 ? -11.648 -10.227 2.191 1 96.31 220 VAL A N 1
ATOM 1718 C CA . VAL A 1 220 ? -11.844 -9.094 3.094 1 96.31 220 VAL A CA 1
ATOM 1719 C C . VAL A 1 220 ? -11.062 -7.887 2.578 1 96.31 220 VAL A C 1
ATOM 1721 O O . VAL A 1 220 ? -11.109 -6.809 3.178 1 96.31 220 VAL A O 1
ATOM 1724 N N . GLY A 1 221 ? -10.352 -7.992 1.517 1 96.81 221 GLY A N 1
ATOM 1725 C CA . GLY A 1 221 ? -9.586 -6.879 0.985 1 96.81 221 GLY A CA 1
ATOM 1726 C C . GLY A 1 221 ? -8.172 -6.812 1.539 1 96.81 221 GLY A C 1
ATOM 1727 O O . GLY A 1 221 ? -7.859 -7.465 2.537 1 96.81 221 GLY A O 1
ATOM 1728 N N . PRO A 1 222 ? -7.324 -6.012 0.958 1 97.56 222 PRO A N 1
ATOM 1729 C CA . PRO A 1 222 ? -5.879 -6.066 1.196 1 97.56 222 PRO A CA 1
ATOM 1730 C C . PRO A 1 222 ? -5.48 -5.453 2.537 1 97.56 222 PRO A C 1
ATOM 1732 O O . PRO A 1 222 ? -4.383 -5.719 3.039 1 97.56 222 PRO A O 1
ATOM 1735 N N . ASP A 1 223 ? -6.293 -4.594 3.133 1 96.25 223 ASP A N 1
ATOM 1736 C CA . ASP A 1 223 ? -5.848 -3.848 4.305 1 96.25 223 ASP A CA 1
ATOM 1737 C C . ASP A 1 223 ? -6.434 -4.434 5.586 1 96.25 223 ASP A C 1
ATOM 1739 O O . ASP A 1 223 ? -6.082 -4.008 6.688 1 96.25 223 ASP A O 1
ATOM 1743 N N . ASP A 1 224 ? -7.25 -5.449 5.473 1 96.88 224 ASP A N 1
ATOM 1744 C CA . ASP A 1 224 ? -8 -6 6.598 1 96.88 224 ASP A CA 1
ATOM 1745 C C . ASP A 1 224 ? -7.062 -6.617 7.633 1 96.88 224 ASP A C 1
ATOM 1747 O O . ASP A 1 224 ? -6.012 -7.152 7.285 1 96.88 224 ASP A O 1
ATOM 1751 N N . PRO A 1 225 ? -7.469 -6.641 8.945 1 96.69 225 PRO A N 1
ATOM 1752 C CA . PRO A 1 225 ? -6.664 -7.277 9.992 1 96.69 225 PRO A CA 1
ATOM 1753 C C . PRO A 1 225 ? -6.406 -8.758 9.711 1 96.69 225 PRO A C 1
ATOM 1755 O O . PRO A 1 225 ? -5.379 -9.297 10.133 1 96.69 225 PRO A O 1
ATOM 1758 N N . GLU A 1 226 ? -7.316 -9.383 9.023 1 97.38 226 GLU A N 1
ATOM 1759 C CA . GLU A 1 226 ? -7.082 -10.773 8.664 1 97.38 226 GLU A CA 1
ATOM 1760 C C . GLU A 1 226 ? -5.855 -10.922 7.773 1 97.38 226 GLU A C 1
ATOM 1762 O O . GLU A 1 226 ? -5.164 -11.945 7.816 1 97.38 226 GLU A O 1
ATOM 1767 N N . ILE A 1 227 ? -5.625 -9.93 6.922 1 98.12 227 ILE A N 1
ATOM 1768 C CA . ILE A 1 227 ? -4.418 -9.93 6.102 1 98.12 227 ILE A CA 1
ATOM 1769 C C . ILE A 1 227 ? -3.188 -9.773 6.996 1 98.12 227 ILE A C 1
ATOM 1771 O O . ILE A 1 227 ? -2.174 -10.438 6.789 1 98.12 227 ILE A O 1
ATOM 1775 N N . THR A 1 228 ? -3.273 -8.883 7.977 1 97.69 228 THR A N 1
ATOM 1776 C CA . THR A 1 228 ? -2.182 -8.695 8.922 1 97.69 228 THR A CA 1
ATOM 1777 C C . THR A 1 228 ? -1.804 -10.023 9.586 1 97.69 228 THR A C 1
ATOM 1779 O O . THR A 1 228 ? -0.623 -10.367 9.664 1 97.69 228 THR A O 1
ATOM 1782 N N . GLU A 1 229 ? -2.789 -10.742 10.016 1 97.94 229 GLU A N 1
ATOM 1783 C CA . GLU A 1 229 ? -2.566 -12.039 10.656 1 97.94 229 GLU A CA 1
ATOM 1784 C C . GLU A 1 229 ? -1.946 -13.039 9.688 1 97.94 229 GLU A C 1
ATOM 1786 O O . GLU A 1 229 ? -1.037 -13.781 10.055 1 97.94 229 GLU A O 1
ATOM 1791 N N . ALA A 1 230 ? -2.451 -13.055 8.461 1 98.56 230 ALA A N 1
ATOM 1792 C CA . ALA A 1 230 ? -1.93 -13.969 7.449 1 98.56 230 ALA A CA 1
ATOM 1793 C C . ALA A 1 230 ? -0.466 -13.672 7.141 1 98.56 230 ALA A C 1
ATOM 1795 O O . ALA A 1 230 ? 0.345 -14.594 7 1 98.56 230 ALA A O 1
ATOM 1796 N N . VAL A 1 231 ? -0.126 -12.398 7.062 1 98.62 231 VAL A N 1
ATOM 1797 C CA . VAL A 1 231 ? 1.244 -11.977 6.797 1 98.62 231 VAL A CA 1
ATOM 1798 C C . VAL A 1 231 ? 2.148 -12.391 7.953 1 98.62 231 VAL A C 1
ATOM 1800 O O . VAL A 1 231 ? 3.254 -12.891 7.738 1 98.62 231 VAL A O 1
ATOM 1803 N N . ALA A 1 232 ? 1.679 -12.195 9.164 1 98.62 232 ALA A N 1
ATOM 1804 C CA . ALA A 1 232 ? 2.436 -12.625 10.344 1 98.62 232 ALA A CA 1
ATOM 1805 C C . ALA A 1 232 ? 2.684 -14.125 10.32 1 98.62 232 ALA A C 1
ATOM 1807 O O . ALA A 1 232 ? 3.762 -14.594 10.703 1 98.62 232 ALA A O 1
ATOM 1808 N N . ARG A 1 233 ? 1.683 -14.836 9.898 1 98.69 233 ARG A N 1
ATOM 1809 C CA . ARG A 1 233 ? 1.824 -16.281 9.82 1 98.69 233 ARG A CA 1
ATOM 1810 C C . ARG A 1 233 ? 2.883 -16.688 8.789 1 98.69 233 ARG A C 1
ATOM 1812 O O . ARG A 1 233 ? 3.705 -17.562 9.047 1 98.69 233 ARG A O 1
ATOM 1819 N N . ILE A 1 234 ? 2.82 -16.078 7.664 1 98.81 234 ILE A N 1
ATOM 1820 C CA . ILE A 1 234 ? 3.834 -16.328 6.648 1 98.81 234 ILE A CA 1
ATOM 1821 C C . ILE A 1 234 ? 5.223 -16.047 7.215 1 98.81 234 ILE A C 1
ATOM 1823 O O . ILE A 1 234 ? 6.156 -16.812 7.008 1 98.81 234 ILE A O 1
ATOM 1827 N N . ASP A 1 235 ? 5.371 -14.93 7.898 1 98.88 235 ASP A N 1
ATOM 1828 C CA . ASP A 1 235 ? 6.652 -14.602 8.523 1 98.88 235 ASP A CA 1
ATOM 1829 C C . ASP A 1 235 ? 7.105 -15.719 9.461 1 98.88 235 ASP A C 1
ATOM 1831 O O . ASP A 1 235 ? 8.281 -16.078 9.477 1 98.88 235 ASP A O 1
ATOM 1835 N N . ARG A 1 236 ? 6.16 -16.234 10.258 1 98.88 236 ARG A N 1
ATOM 1836 C CA . ARG A 1 236 ? 6.492 -17.328 11.172 1 98.88 236 ARG A CA 1
ATOM 1837 C C . ARG A 1 236 ? 6.977 -18.547 10.398 1 98.88 236 ARG A C 1
ATOM 1839 O O . ARG A 1 236 ? 7.898 -19.25 10.844 1 98.88 236 ARG A O 1
ATOM 1846 N N . MET A 1 237 ? 6.391 -18.844 9.289 1 98.94 237 MET A N 1
ATOM 1847 C CA . MET A 1 237 ? 6.816 -19.984 8.477 1 98.94 237 MET A CA 1
ATOM 1848 C C . MET A 1 237 ? 8.219 -19.766 7.922 1 98.94 237 MET A C 1
ATOM 1850 O O . MET A 1 237 ? 9.023 -20.688 7.867 1 98.94 237 MET A O 1
ATOM 1854 N N . ILE A 1 238 ? 8.469 -18.547 7.535 1 98.94 238 ILE A N 1
ATOM 1855 C CA . ILE A 1 238 ? 9.82 -18.203 7.082 1 98.94 238 ILE A CA 1
ATOM 1856 C C . ILE A 1 238 ? 10.805 -18.375 8.234 1 98.94 238 ILE A C 1
ATOM 1858 O O . ILE A 1 238 ? 11.922 -18.844 8.039 1 98.94 238 ILE A O 1
ATOM 1862 N N . GLY A 1 239 ? 10.391 -17.953 9.414 1 98.94 239 GLY A N 1
ATOM 1863 C CA . GLY A 1 239 ? 11.211 -18.203 10.586 1 98.94 239 GLY A CA 1
ATOM 1864 C C . GLY A 1 239 ? 11.508 -19.672 10.812 1 98.94 239 GLY A C 1
ATOM 1865 O O . GLY A 1 239 ? 12.648 -20.047 11.086 1 98.94 239 GLY A O 1
ATOM 1866 N N . ARG A 1 240 ? 10.484 -20.469 10.711 1 98.88 240 ARG A N 1
ATOM 1867 C CA . ARG A 1 240 ? 10.633 -21.922 10.844 1 98.88 240 ARG A CA 1
ATOM 1868 C C . ARG A 1 240 ? 11.617 -22.469 9.812 1 98.88 240 ARG A C 1
ATOM 1870 O O . ARG A 1 240 ? 12.469 -23.297 10.133 1 98.88 240 ARG A O 1
ATOM 1877 N N . LEU A 1 241 ? 11.5 -22 8.609 1 98.94 241 LEU A N 1
ATOM 1878 C CA . LEU A 1 241 ? 12.383 -22.406 7.523 1 98.94 241 LEU A CA 1
ATOM 1879 C C . LEU A 1 241 ? 13.828 -22.031 7.828 1 98.94 241 LEU A C 1
ATOM 1881 O O . LEU A 1 241 ? 14.727 -22.875 7.734 1 98.94 241 LEU A O 1
ATOM 1885 N N . ILE A 1 242 ? 14.062 -20.797 8.219 1 98.88 242 ILE A N 1
ATOM 1886 C CA . ILE A 1 242 ? 15.398 -20.297 8.508 1 98.88 242 ILE A CA 1
ATOM 1887 C C . ILE A 1 242 ? 16.016 -21.094 9.656 1 98.88 242 ILE A C 1
ATOM 1889 O O . ILE A 1 242 ? 17.141 -21.578 9.539 1 98.88 242 ILE A O 1
ATOM 1893 N N . GLU A 1 243 ? 15.289 -21.266 10.695 1 98.81 243 GLU A N 1
ATOM 1894 C CA . GLU A 1 243 ? 15.781 -22 11.852 1 98.81 243 GLU A CA 1
ATOM 1895 C C . GLU A 1 243 ? 16.141 -23.438 11.469 1 98.81 243 GLU A C 1
ATOM 1897 O O . GLU A 1 243 ? 17.172 -23.953 11.898 1 98.81 243 GLU A O 1
ATOM 1902 N N . GLY A 1 244 ? 15.281 -24.094 10.719 1 98.88 244 GLY A N 1
ATOM 1903 C CA . GLY A 1 244 ? 15.555 -25.453 10.273 1 98.88 244 GLY A CA 1
ATOM 1904 C C . GLY A 1 244 ? 16.812 -25.562 9.438 1 98.88 244 GLY A C 1
ATOM 1905 O O . GLY A 1 244 ? 17.594 -26.516 9.602 1 98.88 244 GLY A O 1
ATOM 1906 N N . LEU A 1 245 ? 17 -24.656 8.547 1 98.88 245 LEU A N 1
ATOM 1907 C CA . LEU A 1 245 ? 18.203 -24.656 7.711 1 98.88 245 LEU A CA 1
ATOM 1908 C C . LEU A 1 245 ? 19.453 -24.375 8.547 1 98.88 245 LEU A C 1
ATOM 1910 O O . LEU A 1 245 ? 20.5 -24.969 8.305 1 98.88 245 LEU A O 1
ATOM 1914 N N . GLU A 1 246 ? 19.297 -23.453 9.5 1 98.75 246 GLU A N 1
ATOM 1915 C CA . GLU A 1 246 ? 20.422 -23.141 10.391 1 98.75 246 GLU A CA 1
ATOM 1916 C C . GLU A 1 246 ? 20.812 -24.359 11.227 1 98.75 246 GLU A C 1
ATOM 1918 O O . GLU A 1 246 ? 22 -24.656 11.383 1 98.75 246 GLU A O 1
ATOM 1923 N N . LYS A 1 247 ? 19.859 -25.047 11.742 1 98.56 247 LYS A N 1
ATOM 1924 C CA . LYS A 1 247 ? 20.109 -26.25 12.523 1 98.56 247 LYS A CA 1
ATOM 1925 C C . LYS A 1 247 ? 20.875 -27.297 11.711 1 98.56 247 LYS A C 1
ATOM 1927 O O . LYS A 1 247 ? 21.672 -28.047 12.25 1 98.56 247 LYS A O 1
ATOM 1932 N N . ARG A 1 248 ? 20.672 -27.266 10.453 1 98.31 248 ARG A N 1
ATOM 1933 C CA . ARG A 1 248 ? 21.297 -28.219 9.555 1 98.31 248 ARG A CA 1
ATOM 1934 C C . ARG A 1 248 ? 22.609 -27.672 9 1 98.31 248 ARG A C 1
ATOM 1936 O O . ARG A 1 248 ? 23.328 -28.375 8.289 1 98.31 248 ARG A O 1
ATOM 1943 N N . GLY A 1 249 ? 22.859 -26.391 9.273 1 98.25 249 GLY A N 1
ATOM 1944 C CA . GLY A 1 249 ? 24.109 -25.75 8.891 1 98.25 249 GLY A CA 1
ATOM 1945 C C . GLY A 1 249 ? 24.156 -25.375 7.422 1 98.25 249 GLY A C 1
ATOM 1946 O O . GLY A 1 249 ? 25.234 -25.219 6.848 1 98.25 249 GLY A O 1
ATOM 1947 N N . VAL A 1 250 ? 22.984 -25.219 6.773 1 98.56 250 VAL A N 1
ATOM 1948 C CA . VAL A 1 250 ? 23.016 -25.031 5.328 1 98.56 250 VAL A CA 1
ATOM 1949 C C . VAL A 1 250 ? 22.359 -23.703 4.973 1 98.56 250 VAL A C 1
ATOM 1951 O O . VAL A 1 250 ? 22.219 -23.359 3.795 1 98.56 250 VAL A O 1
ATOM 1954 N N . PHE A 1 251 ? 21.938 -22.875 5.926 1 98.69 251 PHE A N 1
ATOM 1955 C CA . PHE A 1 251 ? 21.203 -21.641 5.688 1 98.69 251 PHE A CA 1
ATOM 1956 C C . PHE A 1 251 ? 21.984 -20.703 4.777 1 98.69 251 PHE A C 1
ATOM 1958 O O . PHE A 1 251 ? 21.422 -20.109 3.855 1 98.69 251 PHE A O 1
ATOM 1965 N N . GLU A 1 252 ? 23.25 -20.625 4.957 1 97.81 252 GLU A N 1
ATOM 1966 C CA . GLU A 1 252 ? 24.062 -19.703 4.188 1 97.81 252 GLU A CA 1
ATOM 1967 C C . GLU A 1 252 ? 24.391 -20.266 2.807 1 97.81 252 GLU A C 1
ATOM 1969 O O . GLU A 1 252 ? 24.844 -19.531 1.921 1 97.81 252 GLU A O 1
ATOM 1974 N N . ASP A 1 253 ? 24.188 -21.562 2.643 1 98.31 253 ASP A N 1
ATOM 1975 C CA . ASP A 1 253 ? 24.516 -22.219 1.381 1 98.31 253 ASP A CA 1
ATOM 1976 C C . ASP A 1 253 ? 23.312 -22.234 0.442 1 98.31 253 ASP A C 1
ATOM 1978 O O . ASP A 1 253 ? 23.469 -22.219 -0.781 1 98.31 253 ASP A O 1
ATOM 1982 N N . VAL A 1 254 ? 22.109 -22.281 0.989 1 98.81 254 VAL A N 1
ATOM 1983 C CA . VAL A 1 254 ? 20.891 -22.391 0.198 1 98.81 254 VAL A CA 1
ATOM 1984 C C . VAL A 1 254 ? 20.5 -21.031 -0.361 1 98.81 254 VAL A C 1
ATOM 1986 O O . VAL A 1 254 ? 20.5 -20.031 0.367 1 98.81 254 VAL A O 1
ATOM 1989 N N . SER A 1 255 ? 20.25 -20.938 -1.675 1 98.81 255 SER A N 1
ATOM 1990 C CA . SER A 1 255 ? 19.672 -19.734 -2.266 1 98.81 255 SER A CA 1
ATOM 1991 C C . SER A 1 255 ? 18.156 -19.734 -2.107 1 98.81 255 SER A C 1
ATOM 1993 O O . SER A 1 255 ? 17.438 -20.453 -2.816 1 98.81 255 SER A O 1
ATOM 1995 N N . ILE A 1 256 ? 17.688 -18.922 -1.211 1 98.94 256 ILE A N 1
ATOM 1996 C CA . ILE A 1 256 ? 16.266 -18.766 -1.011 1 98.94 256 ILE A CA 1
ATOM 1997 C C . ILE A 1 256 ? 15.75 -17.609 -1.867 1 98.94 256 ILE A C 1
ATOM 1999 O O . ILE A 1 256 ? 16.266 -16.484 -1.792 1 98.94 256 ILE A O 1
ATOM 2003 N N . ILE A 1 257 ? 14.844 -17.875 -2.703 1 98.94 257 ILE A N 1
ATOM 2004 C CA . ILE A 1 257 ? 14.125 -16.844 -3.457 1 98.94 257 ILE A CA 1
ATOM 2005 C C . ILE A 1 257 ? 12.664 -16.812 -3.031 1 98.94 257 ILE A C 1
ATOM 2007 O O . ILE A 1 257 ? 11.922 -17.766 -3.281 1 98.94 257 ILE A O 1
ATOM 2011 N N . MET A 1 258 ? 12.281 -15.773 -2.348 1 98.94 258 MET A N 1
ATOM 2012 C CA . MET A 1 258 ? 10.898 -15.602 -1.919 1 98.94 258 MET A CA 1
ATOM 2013 C C . MET A 1 258 ? 10.172 -14.609 -2.82 1 98.94 258 MET A C 1
ATOM 2015 O O . MET A 1 258 ? 10.641 -13.492 -3.021 1 98.94 258 MET A O 1
ATOM 2019 N N . VAL A 1 259 ? 9.055 -15.023 -3.354 1 98.94 259 VAL A N 1
ATOM 2020 C CA . VAL A 1 259 ? 8.258 -14.188 -4.246 1 98.94 259 VAL A CA 1
ATOM 2021 C C . VAL A 1 259 ? 6.781 -14.297 -3.881 1 98.94 259 VAL A C 1
ATOM 2023 O O . VAL A 1 259 ? 6.391 -15.188 -3.121 1 98.94 259 VAL A O 1
ATOM 2026 N N . GLY A 1 260 ? 6.027 -13.344 -4.297 1 98.69 260 GLY A N 1
ATOM 2027 C CA . GLY A 1 260 ? 4.617 -13.547 -4.598 1 98.69 260 GLY A CA 1
ATOM 2028 C C . GLY A 1 260 ? 4.34 -13.711 -6.078 1 98.69 260 GLY A C 1
ATOM 2029 O O . GLY A 1 260 ? 5.262 -13.938 -6.867 1 98.69 260 GLY A O 1
ATOM 2030 N N . ASP A 1 261 ? 3.068 -13.703 -6.441 1 98.62 261 ASP A N 1
ATOM 2031 C CA . ASP A 1 261 ? 2.715 -13.836 -7.852 1 98.62 261 ASP A CA 1
ATOM 2032 C C . ASP A 1 261 ? 1.973 -12.602 -8.352 1 98.62 261 ASP A C 1
ATOM 2034 O O . ASP A 1 261 ? 2.029 -12.273 -9.539 1 98.62 261 ASP A O 1
ATOM 2038 N N . HIS A 1 262 ? 1.306 -11.969 -7.547 1 98.69 262 HIS A N 1
ATOM 2039 C CA . HIS A 1 262 ? 0.583 -10.734 -7.84 1 98.69 262 HIS A CA 1
ATOM 2040 C C . HIS A 1 262 ? 0.24 -9.984 -6.559 1 98.69 262 HIS A C 1
ATOM 2042 O O . HIS A 1 262 ? 0.56 -10.438 -5.461 1 98.69 262 HIS A O 1
ATOM 2048 N N . GLY A 1 263 ? -0.334 -8.789 -6.777 1 98.56 263 GLY A N 1
ATOM 2049 C CA . GLY A 1 263 ? -0.823 -8 -5.656 1 98.56 263 GLY A CA 1
ATOM 2050 C C . GLY A 1 263 ? -2.297 -8.219 -5.375 1 98.56 263 GLY A C 1
ATOM 2051 O O . GLY A 1 263 ? -2.801 -9.336 -5.5 1 98.56 263 GLY A O 1
ATOM 2052 N N . MET A 1 264 ? -2.914 -7.184 -4.859 1 98.62 264 MET A N 1
ATOM 2053 C CA . MET A 1 264 ? -4.312 -7.191 -4.441 1 98.62 264 MET A CA 1
ATOM 2054 C C . MET A 1 264 ? -4.859 -5.773 -4.336 1 98.62 264 MET A C 1
ATOM 2056 O O . MET A 1 264 ? -4.156 -4.863 -3.889 1 98.62 264 MET A O 1
ATOM 2060 N N . VAL A 1 265 ? -6.051 -5.555 -4.73 1 98.12 265 VAL A N 1
ATOM 2061 C CA . VAL A 1 265 ? -6.68 -4.25 -4.57 1 98.12 265 VAL A CA 1
ATOM 2062 C C . VAL A 1 265 ? -8.086 -4.422 -3.994 1 98.12 265 VAL A C 1
ATOM 2064 O O . VAL A 1 265 ? -8.766 -5.414 -4.281 1 98.12 265 VAL A O 1
ATOM 2067 N N . GLY A 1 266 ? -8.508 -3.504 -3.191 1 97.5 266 GLY A N 1
ATOM 2068 C CA . GLY A 1 266 ? -9.828 -3.568 -2.58 1 97.5 266 GLY A CA 1
ATOM 2069 C C . GLY A 1 266 ? -10.953 -3.283 -3.559 1 97.5 266 GLY A C 1
ATOM 2070 O O . GLY A 1 266 ? -10.805 -2.453 -4.457 1 97.5 266 GLY A O 1
ATOM 2071 N N . THR A 1 267 ? -12.109 -3.922 -3.357 1 97 267 THR A N 1
ATOM 2072 C CA . THR A 1 267 ? -13.297 -3.727 -4.176 1 97 267 THR A CA 1
ATOM 2073 C C . THR A 1 267 ? -14.5 -3.371 -3.305 1 97 267 THR A C 1
ATOM 2075 O O . THR A 1 267 ? -14.531 -3.701 -2.117 1 97 267 THR A O 1
ATOM 2078 N N . CYS A 1 268 ? -15.477 -2.672 -3.867 1 96.44 268 CYS A N 1
ATOM 2079 C CA . CYS A 1 268 ? -16.688 -2.297 -3.139 1 96.44 268 CYS A CA 1
ATOM 2080 C C . CYS A 1 268 ? -17.844 -2.029 -4.098 1 96.44 268 CYS A C 1
ATOM 2082 O O . CYS A 1 268 ? -17.656 -2.078 -5.316 1 96.44 268 CYS A O 1
ATOM 2084 N N . ASP A 1 269 ? -18.938 -1.718 -3.633 1 94.25 269 ASP A N 1
ATOM 2085 C CA . ASP A 1 269 ? -20.203 -1.768 -4.355 1 94.25 269 ASP A CA 1
ATOM 2086 C C . ASP A 1 269 ? -20.281 -0.657 -5.398 1 94.25 269 ASP A C 1
ATOM 2088 O O . ASP A 1 269 ? -20.906 -0.827 -6.449 1 94.25 269 ASP A O 1
ATOM 2092 N N . LYS A 1 270 ? -19.656 0.413 -5.168 1 94.88 270 LYS A N 1
ATOM 2093 C CA . LYS A 1 270 ? -19.797 1.528 -6.102 1 94.88 270 LYS A CA 1
ATOM 2094 C C . LYS A 1 270 ? -18.812 1.41 -7.254 1 94.88 270 LYS A C 1
ATOM 2096 O O . LYS A 1 270 ? -18.719 2.301 -8.102 1 94.88 270 LYS A O 1
ATOM 2101 N N . LYS A 1 271 ? -18.156 0.296 -7.332 1 96.5 271 LYS A N 1
ATOM 2102 C CA . LYS A 1 271 ? -17.125 0.097 -8.359 1 96.5 271 LYS A CA 1
ATOM 2103 C C . LYS A 1 271 ? -17.438 -1.123 -9.219 1 96.5 271 LYS A C 1
ATOM 2105 O O . LYS A 1 271 ? -16.547 -1.909 -9.539 1 96.5 271 LYS A O 1
ATOM 2110 N N . LEU A 1 272 ? -18.656 -1.229 -9.57 1 96.81 272 LEU A N 1
ATOM 2111 C CA . LEU A 1 272 ? -19.125 -2.348 -10.375 1 96.81 272 LEU A CA 1
ATOM 2112 C C . LEU A 1 272 ? -19.641 -1.863 -11.727 1 96.81 272 LEU A C 1
ATOM 2114 O O . LEU A 1 272 ? -20.266 -0.808 -11.82 1 96.81 272 LEU A O 1
ATOM 2118 N N . ILE A 1 273 ? -19.328 -2.559 -12.742 1 97.75 273 ILE A N 1
ATOM 2119 C CA . ILE A 1 273 ? -19.844 -2.387 -14.094 1 97.75 273 ILE A CA 1
ATOM 2120 C C . ILE A 1 273 ? -20.703 -3.596 -14.477 1 97.75 273 ILE A C 1
ATOM 2122 O O . ILE A 1 273 ? -20.266 -4.738 -14.328 1 97.75 273 ILE A O 1
ATOM 2126 N N . PHE A 1 274 ? -21.844 -3.355 -14.961 1 97.94 274 PHE A N 1
ATOM 2127 C CA . PHE A 1 274 ? -22.75 -4.453 -15.273 1 97.94 274 PHE A CA 1
ATOM 2128 C C . PHE A 1 274 ? -22.922 -4.594 -16.781 1 97.94 274 PHE A C 1
ATOM 2130 O O . PHE A 1 274 ? -23.344 -3.646 -17.453 1 97.94 274 PHE A O 1
ATOM 2137 N N . LEU A 1 275 ? -22.688 -5.789 -17.297 1 98.31 275 LEU A N 1
ATOM 2138 C CA . LEU A 1 275 ? -22.797 -6.047 -18.719 1 98.31 275 LEU A CA 1
ATOM 2139 C C . LEU A 1 275 ? -24.219 -5.852 -19.203 1 98.31 275 LEU A C 1
ATOM 2141 O O . LEU A 1 275 ? -24.453 -5.418 -20.344 1 98.31 275 LEU A O 1
ATOM 2145 N N . SER A 1 276 ? -25.188 -6.109 -18.375 1 98.19 276 SER A N 1
ATOM 2146 C CA . SER A 1 276 ? -26.594 -5.961 -18.75 1 98.19 276 SER A CA 1
ATOM 2147 C C . SER A 1 276 ? -26.938 -4.508 -19.062 1 98.19 276 SER A C 1
ATOM 2149 O O . SER A 1 276 ? -27.891 -4.234 -19.797 1 98.19 276 SER A O 1
ATOM 2151 N N . ASP A 1 277 ? -26.172 -3.584 -18.5 1 97.75 277 ASP A N 1
ATOM 2152 C CA . ASP A 1 277 ? -26.406 -2.17 -18.781 1 97.75 277 ASP A CA 1
ATOM 2153 C C . ASP A 1 277 ? -26.062 -1.833 -20.219 1 97.75 277 ASP A C 1
ATOM 2155 O O . ASP A 1 277 ? -26.438 -0.772 -20.734 1 97.75 277 ASP A O 1
ATOM 2159 N N . LEU A 1 278 ? -25.422 -2.719 -20.953 1 98.5 278 LEU A N 1
ATOM 2160 C CA . LEU A 1 278 ? -25 -2.494 -22.328 1 98.5 278 LEU A CA 1
ATOM 2161 C C . LEU A 1 278 ? -26.078 -2.969 -23.297 1 98.5 278 LEU A C 1
ATOM 2163 O O . LEU A 1 278 ? -25.953 -2.775 -24.516 1 98.5 278 LEU A O 1
ATOM 2167 N N . ASN A 1 279 ? -27.141 -3.479 -22.828 1 98.12 279 ASN A N 1
ATOM 2168 C CA . ASN A 1 279 ? -28.156 -4.125 -23.641 1 98.12 279 ASN A CA 1
ATOM 2169 C C . ASN A 1 279 ? -28.703 -3.186 -24.719 1 98.12 279 ASN A C 1
ATOM 2171 O O . ASN A 1 279 ? -29 -3.617 -25.828 1 98.12 279 ASN A O 1
ATOM 2175 N N . PRO A 1 280 ? -28.828 -1.893 -24.469 1 98.38 280 PRO A N 1
ATOM 2176 C CA . PRO A 1 280 ? -29.312 -0.996 -25.516 1 98.38 280 PRO A CA 1
ATOM 2177 C C . PRO A 1 280 ? -28.391 -0.949 -26.734 1 98.38 280 PRO A C 1
ATOM 2179 O O . PRO A 1 280 ? -28.812 -0.609 -27.828 1 98.38 280 PRO A O 1
ATOM 2182 N N . TRP A 1 281 ? -27.172 -1.32 -26.578 1 98.56 281 TRP A N 1
ATOM 2183 C CA . TRP A 1 281 ? -26.203 -1.284 -27.656 1 98.56 281 TRP A CA 1
ATOM 2184 C C . TRP A 1 281 ? -25.906 -2.689 -28.172 1 98.56 281 TRP A C 1
ATOM 2186 O O . TRP A 1 281 ? -25.812 -2.908 -29.375 1 98.56 281 TRP A O 1
ATOM 2196 N N . ILE A 1 282 ? -25.766 -3.598 -27.234 1 98.31 282 ILE A N 1
ATOM 2197 C CA . ILE A 1 282 ? -25.453 -4.984 -27.562 1 98.31 282 ILE A CA 1
ATOM 2198 C C . ILE A 1 282 ? -25.781 -5.883 -26.375 1 98.31 282 ILE A C 1
ATOM 2200 O O . ILE A 1 282 ? -25.516 -5.527 -25.219 1 98.31 282 ILE A O 1
ATOM 2204 N N . GLU A 1 283 ? -26.297 -7.039 -26.656 1 97.94 283 GLU A N 1
ATOM 2205 C CA . GLU A 1 283 ? -26.469 -8.07 -25.641 1 97.94 283 GLU A CA 1
ATOM 2206 C C . GLU A 1 283 ? -25.25 -8.984 -25.562 1 97.94 283 GLU A C 1
ATOM 2208 O O . GLU A 1 283 ? -24.797 -9.508 -26.578 1 97.94 283 GLU A O 1
ATOM 2213 N N . ILE A 1 284 ? -24.703 -9.086 -24.406 1 98.12 284 ILE A N 1
ATOM 2214 C CA . ILE A 1 284 ? -23.578 -9.992 -24.156 1 98.12 284 ILE A CA 1
ATOM 2215 C C . ILE A 1 284 ? -24.047 -11.172 -23.312 1 98.12 284 ILE A C 1
ATOM 2217 O O . ILE A 1 284 ? -24.031 -11.109 -22.078 1 98.12 284 ILE A O 1
ATOM 2221 N N . PRO A 1 285 ? -24.391 -12.234 -23.922 1 97.25 285 PRO A N 1
ATOM 2222 C CA . PRO A 1 285 ? -24.812 -13.406 -23.172 1 97.25 285 PRO A CA 1
ATOM 2223 C C . PRO A 1 285 ? -23.703 -13.961 -22.266 1 97.25 285 PRO A C 1
ATOM 2225 O O . PRO A 1 285 ? -22.531 -13.906 -22.625 1 97.25 285 PRO A O 1
ATOM 2228 N N . ALA A 1 286 ? -24.109 -14.57 -21.188 1 95.94 286 ALA A N 1
ATOM 2229 C CA . ALA A 1 286 ? -23.156 -15.102 -20.203 1 95.94 286 ALA A CA 1
ATOM 2230 C C . ALA A 1 286 ? -22.281 -16.172 -20.828 1 95.94 286 ALA A C 1
ATOM 2232 O O . ALA A 1 286 ? -21.109 -16.312 -20.469 1 95.94 286 ALA A O 1
ATOM 2233 N N . ASN A 1 287 ? -22.797 -16.906 -21.75 1 93.56 287 ASN A N 1
ATOM 2234 C CA . ASN A 1 287 ? -22.047 -18.016 -22.328 1 93.56 287 ASN A CA 1
ATOM 2235 C C . ASN A 1 287 ? -20.953 -17.531 -23.281 1 93.56 287 ASN A C 1
ATOM 2237 O O . ASN A 1 287 ? -20.125 -18.312 -23.734 1 93.56 287 ASN A O 1
ATOM 2241 N N . TRP A 1 288 ? -20.969 -16.141 -23.609 1 95.06 288 TRP A N 1
ATOM 2242 C CA . TRP A 1 288 ? -19.875 -15.555 -24.375 1 95.06 288 TRP A CA 1
ATOM 2243 C C . TRP A 1 288 ? -18.672 -15.266 -23.484 1 95.06 288 TRP A C 1
ATOM 2245 O O . TRP A 1 288 ? -17.547 -15.094 -23.969 1 95.06 288 TRP A O 1
ATOM 2255 N N . VAL A 1 289 ? -18.969 -15.125 -22.203 1 96 289 VAL A N 1
ATOM 2256 C CA . VAL A 1 289 ? -17.984 -14.555 -21.281 1 96 289 VAL A CA 1
ATOM 2257 C C . VAL A 1 289 ? -17.172 -15.68 -20.656 1 96 289 VAL A C 1
ATOM 2259 O O . VAL A 1 289 ? -17.719 -16.547 -19.953 1 96 289 VAL A O 1
ATOM 2262 N N . MET A 1 290 ? -15.922 -15.648 -20.891 1 92.75 290 MET A N 1
ATOM 2263 C CA . MET A 1 290 ? -15.016 -16.625 -20.297 1 92.75 290 MET A CA 1
ATOM 2264 C C . MET A 1 290 ? -14.578 -16.172 -18.906 1 92.75 290 MET A C 1
ATOM 2266 O O . MET A 1 290 ? -14.367 -17.016 -18.016 1 92.75 290 MET A O 1
ATOM 2270 N N . SER A 1 291 ? -14.375 -14.906 -18.75 1 94.12 291 SER A N 1
ATOM 2271 C CA . SER A 1 291 ? -14.016 -14.297 -17.484 1 94.12 291 SER A CA 1
ATOM 2272 C C . SER A 1 291 ? -14.602 -12.898 -17.359 1 94.12 291 SER A C 1
ATOM 2274 O O . SER A 1 291 ? -14.539 -12.102 -18.297 1 94.12 291 SER A O 1
ATOM 2276 N N . HIS A 1 292 ? -15.227 -12.594 -16.234 1 94.31 292 HIS A N 1
ATOM 2277 C CA . HIS A 1 292 ? -15.812 -11.281 -16.016 1 94.31 292 HIS A CA 1
ATOM 2278 C C . HIS A 1 292 ? -14.797 -10.312 -15.422 1 94.31 292 HIS A C 1
ATOM 2280 O O . HIS A 1 292 ? -14.742 -9.141 -15.812 1 94.31 292 HIS A O 1
ATOM 2286 N N . THR A 1 293 ? -14.078 -10.672 -14.477 1 89.81 293 THR A N 1
ATOM 2287 C CA . THR A 1 293 ? -13.242 -9.781 -13.688 1 89.81 293 THR A CA 1
ATOM 2288 C C . THR A 1 293 ? -12.023 -10.531 -13.141 1 89.81 293 THR A C 1
ATOM 2290 O O . THR A 1 293 ? -12.086 -11.734 -12.898 1 89.81 293 THR A O 1
ATOM 2293 N N . PRO A 1 294 ? -10.93 -9.68 -13.023 1 86.31 294 PRO A N 1
ATOM 2294 C CA . PRO A 1 294 ? -10.711 -8.289 -13.414 1 86.31 294 PRO A CA 1
ATOM 2295 C C . PRO A 1 294 ? -10.156 -8.156 -14.836 1 86.31 294 PRO A C 1
ATOM 2297 O O . PRO A 1 294 ? -9.633 -7.102 -15.195 1 86.31 294 PRO A O 1
ATOM 2300 N N . LEU A 1 295 ? -10.148 -9.227 -15.555 1 93 295 LEU A N 1
ATOM 2301 C CA . LEU A 1 295 ? -9.961 -9.266 -17 1 93 295 LEU A CA 1
ATOM 2302 C C . LEU A 1 295 ? -11.227 -9.758 -17.703 1 93 295 LEU A C 1
ATOM 2304 O O . LEU A 1 295 ? -11.594 -10.93 -17.578 1 93 295 LEU A O 1
ATOM 2308 N N . LEU A 1 296 ? -11.883 -8.891 -18.391 1 97.62 296 LEU A N 1
ATOM 2309 C CA . LEU A 1 296 ? -13.055 -9.32 -19.141 1 97.62 296 LEU A CA 1
ATOM 2310 C C . LEU A 1 296 ? -12.656 -10 -20.438 1 97.62 296 LEU A C 1
ATOM 2312 O O . LEU A 1 296 ? -11.953 -9.406 -21.266 1 97.62 296 LEU A O 1
ATOM 2316 N N . ALA A 1 297 ? -13.023 -11.234 -20.562 1 97.56 297 ALA A N 1
ATOM 2317 C CA . ALA A 1 297 ? -12.688 -12.008 -21.766 1 97.56 297 ALA A CA 1
ATOM 2318 C C . ALA A 1 297 ? -13.945 -12.594 -22.406 1 97.56 297 ALA A C 1
ATOM 2320 O O . ALA A 1 297 ? -14.695 -13.328 -21.75 1 97.56 297 ALA A O 1
ATOM 2321 N N . ILE A 1 298 ? -14.117 -12.281 -23.688 1 97.44 298 ILE A N 1
ATOM 2322 C CA . ILE A 1 298 ? -15.344 -12.664 -24.391 1 97.44 298 ILE A CA 1
ATOM 2323 C C . ILE A 1 298 ? -14.984 -13.414 -25.672 1 97.44 298 ILE A C 1
ATOM 2325 O O . ILE A 1 298 ? -14.125 -12.969 -26.438 1 97.44 298 ILE A O 1
ATOM 2329 N N . ARG A 1 299 ? -15.609 -14.531 -25.844 1 95.81 299 ARG A N 1
ATOM 2330 C CA . ARG A 1 299 ? -15.555 -15.266 -27.094 1 95.81 299 ARG A CA 1
ATOM 2331 C C . ARG A 1 299 ? -16.938 -15.367 -27.734 1 95.81 299 ARG A C 1
ATOM 2333 O O . ARG A 1 299 ? -17.719 -16.266 -27.406 1 95.81 299 ARG A O 1
ATOM 2340 N N . PRO A 1 300 ? -17.172 -14.469 -28.688 1 96.12 300 PRO A N 1
ATOM 2341 C CA . PRO A 1 300 ? -18.469 -14.57 -29.375 1 96.12 300 PRO A CA 1
ATOM 2342 C C . PRO A 1 300 ? -18.578 -15.836 -30.219 1 96.12 300 PRO A C 1
ATOM 2344 O O . PRO A 1 300 ? -17.562 -16.391 -30.641 1 96.12 300 PRO A O 1
ATOM 2347 N N . PRO A 1 301 ? -19.812 -16.281 -30.469 1 93.44 301 PRO A N 1
ATOM 2348 C CA . PRO A 1 301 ? -19.984 -17.438 -31.344 1 93.44 301 PRO A CA 1
ATOM 2349 C C . PRO A 1 301 ? -19.641 -17.141 -32.812 1 93.44 301 PRO A C 1
ATOM 2351 O O . PRO A 1 301 ? -19.5 -15.969 -33.188 1 93.44 301 PRO A O 1
ATOM 2354 N N . PRO A 1 302 ? -19.547 -18.297 -33.469 1 91 302 PRO A N 1
ATOM 2355 C CA . PRO A 1 302 ? -19.359 -18.078 -34.875 1 91 302 PRO A CA 1
ATOM 2356 C C . PRO A 1 302 ? -20.453 -17.219 -35.5 1 91 302 PRO A C 1
ATOM 2358 O O . PRO A 1 302 ? -21.625 -17.328 -35.125 1 91 302 PRO A O 1
ATOM 2361 N N . GLY A 1 303 ? -20.188 -16.391 -36.344 1 94.12 303 GLY A N 1
ATOM 2362 C CA . GLY A 1 303 ? -21.156 -15.539 -37 1 94.12 303 GLY A CA 1
ATOM 2363 C C . GLY A 1 303 ? -21.188 -14.125 -36.438 1 94.12 303 GLY A C 1
ATOM 2364 O O . GLY A 1 303 ? -21.719 -13.211 -37.094 1 94.12 303 GLY A O 1
ATOM 2365 N N . VAL A 1 304 ? -20.734 -14.016 -35.219 1 96.69 304 VAL A N 1
ATOM 2366 C CA . VAL A 1 304 ? -20.656 -12.688 -34.625 1 96.69 304 VAL A CA 1
ATOM 2367 C C . VAL A 1 304 ? -19.234 -12.148 -34.781 1 96.69 304 VAL A C 1
ATOM 2369 O O . VAL A 1 304 ? -18.266 -12.758 -34.312 1 96.69 304 VAL A O 1
ATOM 2372 N N . GLU A 1 305 ? -19.109 -11.039 -35.375 1 97.5 305 GLU A N 1
ATOM 2373 C CA . GLU A 1 305 ? -17.797 -10.453 -35.625 1 97.5 305 GLU A CA 1
ATOM 2374 C C . GLU A 1 305 ? -17.234 -9.789 -34.344 1 97.5 305 GLU A C 1
ATOM 2376 O O . GLU A 1 305 ? -17.812 -8.828 -33.844 1 97.5 305 GLU A O 1
ATOM 2381 N N . PRO A 1 306 ? -16.078 -10.227 -33.906 1 98.31 306 PRO A N 1
ATOM 2382 C CA . PRO A 1 306 ? -15.492 -9.648 -32.688 1 98.31 306 PRO A CA 1
ATOM 2383 C C . PRO A 1 306 ? -15.336 -8.133 -32.781 1 98.31 306 PRO A C 1
ATOM 2385 O O . PRO A 1 306 ? -15.555 -7.434 -31.781 1 98.31 306 PRO A O 1
ATOM 2388 N N . ARG A 1 307 ? -14.977 -7.629 -33.875 1 98.5 307 ARG A N 1
ATOM 2389 C CA . ARG A 1 307 ? -14.781 -6.195 -34.062 1 98.5 307 ARG A CA 1
ATOM 2390 C C . ARG A 1 307 ? -16.078 -5.43 -33.781 1 98.5 307 ARG A C 1
ATOM 2392 O O . ARG A 1 307 ? -16.031 -4.328 -33.219 1 98.5 307 ARG A O 1
ATOM 2399 N N . ASP A 1 308 ? -17.188 -6 -34.156 1 98.56 308 ASP A N 1
ATOM 2400 C CA . ASP A 1 308 ? -18.484 -5.371 -33.906 1 98.56 308 ASP A CA 1
ATOM 2401 C C . ASP A 1 308 ? -18.812 -5.375 -32.406 1 98.56 308 ASP A C 1
ATOM 2403 O O . ASP A 1 308 ? -19.344 -4.395 -31.891 1 98.56 308 ASP A O 1
ATOM 2407 N N . VAL A 1 309 ? -18.484 -6.488 -31.781 1 98.75 309 VAL A N 1
ATOM 2408 C CA . VAL A 1 309 ? -18.703 -6.598 -30.344 1 98.75 309 VAL A CA 1
ATOM 2409 C C . VAL A 1 309 ? -17.922 -5.504 -29.625 1 98.75 309 VAL A C 1
ATOM 2411 O O . VAL A 1 309 ? -18.484 -4.77 -28.812 1 98.75 309 VAL A O 1
ATOM 2414 N N . VAL A 1 310 ? -16.625 -5.312 -29.984 1 98.88 310 VAL A N 1
ATOM 2415 C CA . VAL A 1 310 ? -15.766 -4.312 -29.375 1 98.88 310 VAL A CA 1
ATOM 2416 C C . VAL A 1 310 ? -16.344 -2.918 -29.594 1 98.88 310 VAL A C 1
ATOM 2418 O O . VAL A 1 310 ? -16.469 -2.131 -28.641 1 98.88 310 VAL A O 1
ATOM 2421 N N . ALA A 1 311 ? -16.734 -2.662 -30.812 1 98.81 311 ALA A N 1
ATOM 2422 C CA . ALA A 1 311 ? -17.234 -1.336 -31.172 1 98.81 311 ALA A CA 1
ATOM 2423 C C . ALA A 1 311 ? -18.5 -0.996 -30.406 1 98.81 311 ALA A C 1
ATOM 2425 O O . ALA A 1 311 ? -18.625 0.084 -29.828 1 98.81 311 ALA A O 1
ATOM 2426 N N . LYS A 1 312 ? -19.422 -1.913 -30.406 1 98.81 312 LYS A N 1
ATOM 2427 C CA . LYS A 1 312 ? -20.719 -1.665 -29.766 1 98.81 312 LYS A CA 1
ATOM 2428 C C . LYS A 1 312 ? -20.578 -1.544 -28.25 1 98.81 312 LYS A C 1
ATOM 2430 O O . LYS A 1 312 ? -21.219 -0.701 -27.625 1 98.81 312 LYS A O 1
ATOM 2435 N N . MET A 1 313 ? -19.781 -2.41 -27.656 1 98.81 313 MET A N 1
ATOM 2436 C CA . MET A 1 313 ? -19.547 -2.305 -26.219 1 98.81 313 MET A CA 1
ATOM 2437 C C . MET A 1 313 ? -18.906 -0.963 -25.859 1 98.81 313 MET A C 1
ATOM 2439 O O . MET A 1 313 ? -19.344 -0.287 -24.938 1 98.81 313 MET A O 1
ATOM 2443 N N . ASN A 1 314 ? -17.906 -0.571 -26.609 1 98.88 314 ASN A N 1
ATOM 2444 C CA . ASN A 1 314 ? -17.234 0.692 -26.328 1 98.88 314 ASN A CA 1
ATOM 2445 C C . ASN A 1 314 ? -18.172 1.881 -26.516 1 98.88 314 ASN A C 1
ATOM 2447 O O . ASN A 1 314 ? -18.094 2.865 -25.781 1 98.88 314 ASN A O 1
ATOM 2451 N N . GLU A 1 315 ? -19.016 1.822 -27.516 1 98.81 315 GLU A N 1
ATOM 2452 C CA . GLU A 1 315 ? -20.031 2.865 -27.703 1 98.81 315 GLU A CA 1
ATOM 2453 C C . GLU A 1 315 ? -20.891 3.02 -26.453 1 98.81 315 GLU A C 1
ATOM 2455 O O . GLU A 1 315 ? -21.109 4.133 -25.969 1 98.81 315 GLU A O 1
ATOM 2460 N N . GLY A 1 316 ? -21.359 1.907 -25.938 1 98.75 316 GLY A N 1
ATOM 2461 C CA . GLY A 1 316 ? -22.156 1.94 -24.719 1 98.75 316 GLY A CA 1
ATOM 2462 C C . GLY A 1 316 ? -21.375 2.445 -23.516 1 98.75 316 GLY A C 1
ATOM 2463 O O . GLY A 1 316 ? -21.859 3.311 -22.781 1 98.75 316 GLY A O 1
ATOM 2464 N N . LEU A 1 317 ? -20.203 1.899 -23.375 1 98.75 317 LEU A N 1
ATOM 2465 C CA . LEU A 1 317 ? -19.359 2.225 -22.234 1 98.75 317 LEU A CA 1
ATOM 2466 C C . LEU A 1 317 ? -19.016 3.709 -22.219 1 98.75 317 LEU A C 1
ATOM 2468 O O . LEU A 1 317 ? -18.891 4.309 -21.141 1 98.75 317 LEU A O 1
ATOM 2472 N N . GLN A 1 318 ? -18.922 4.391 -23.359 1 98.06 318 GLN A N 1
ATOM 2473 C CA . GLN A 1 318 ? -18.5 5.781 -23.453 1 98.06 318 GLN A CA 1
ATOM 2474 C C . GLN A 1 318 ? -19.703 6.711 -23.562 1 98.06 318 GLN A C 1
ATOM 2476 O O . GLN A 1 318 ? -19.547 7.93 -23.672 1 98.06 318 GLN A O 1
ATOM 2481 N N . SER A 1 319 ? -20.859 6.203 -23.484 1 97.94 319 SER A N 1
ATOM 2482 C CA . SER A 1 319 ? -22.078 6.965 -23.734 1 97.94 319 SER A CA 1
ATOM 2483 C C . SER A 1 319 ? -22.438 7.848 -22.547 1 97.94 319 SER A C 1
ATOM 2485 O O . SER A 1 319 ? -23.234 8.773 -22.672 1 97.94 319 SER A O 1
ATOM 2487 N N . GLY A 1 320 ? -21.922 7.469 -21.328 1 97.19 320 GLY A N 1
ATOM 2488 C CA . GLY A 1 320 ? -22.344 8.125 -20.094 1 97.19 320 GLY A CA 1
ATOM 2489 C C . GLY A 1 320 ? -23.578 7.508 -19.484 1 97.19 320 GLY A C 1
ATOM 2490 O O . GLY A 1 320 ? -24.016 7.91 -18.406 1 97.19 320 GLY A O 1
ATOM 2491 N N . LYS A 1 321 ? -24.062 6.484 -20.109 1 97.75 321 LYS A N 1
ATOM 2492 C CA . LYS A 1 321 ? -25.328 5.887 -19.656 1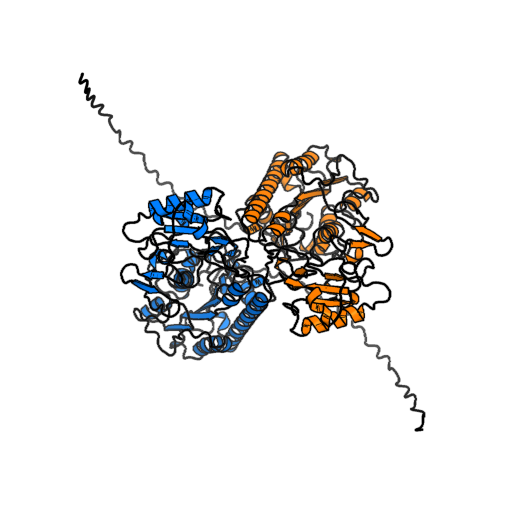 97.75 321 LYS A CA 1
ATOM 2493 C C . LYS A 1 321 ? -25.078 4.566 -18.922 1 97.75 321 LYS A C 1
ATOM 2495 O O . LYS A 1 321 ? -26.016 3.941 -18.438 1 97.75 321 LYS A O 1
ATOM 2500 N N . VAL A 1 322 ? -23.922 4.082 -18.969 1 97.75 322 VAL A N 1
ATOM 2501 C CA . VAL A 1 322 ? -23.516 2.873 -18.25 1 97.75 322 VAL A CA 1
ATOM 2502 C C . VAL A 1 322 ? -22.734 3.25 -17 1 97.75 322 VAL A C 1
ATOM 2504 O O . VAL A 1 322 ? -21.672 3.863 -17.094 1 97.75 322 VAL A O 1
ATOM 2507 N N . ASP A 1 323 ? -23.25 2.889 -15.836 1 96 323 ASP A N 1
ATOM 2508 C CA . ASP A 1 323 ? -22.578 3.211 -14.586 1 96 323 ASP A CA 1
ATOM 2509 C C . ASP A 1 323 ? -21.141 2.705 -14.594 1 96 323 ASP A C 1
ATOM 2511 O O . ASP A 1 323 ? -20.891 1.536 -14.891 1 96 323 ASP A O 1
ATOM 2515 N N . ASN A 1 324 ? -20.219 3.572 -14.344 1 97.31 324 ASN A N 1
ATOM 2516 C CA . ASN A 1 324 ? -18.797 3.277 -14.266 1 97.31 324 ASN A CA 1
ATOM 2517 C C . ASN A 1 324 ? -18.25 2.826 -15.617 1 97.31 324 ASN A C 1
ATOM 2519 O O . ASN A 1 324 ? -17.156 2.244 -15.688 1 97.31 324 ASN A O 1
ATOM 2523 N N . GLY A 1 325 ? -18.969 3.055 -16.656 1 98.19 325 GLY A N 1
ATOM 2524 C CA . GLY A 1 325 ? -18.594 2.562 -17.984 1 98.19 325 GLY A CA 1
ATOM 2525 C C . GLY A 1 325 ? -17.219 3.029 -18.422 1 98.19 325 GLY A C 1
ATOM 2526 O O . GLY A 1 325 ? -16.5 2.291 -19.094 1 98.19 325 GLY A O 1
ATOM 2527 N N . ASN A 1 326 ? -16.844 4.211 -18.062 1 97.56 326 ASN A N 1
ATOM 2528 C CA . ASN A 1 326 ? -15.57 4.793 -18.469 1 97.56 326 ASN A CA 1
ATOM 2529 C C . ASN A 1 326 ? -14.383 4.043 -17.875 1 97.56 326 ASN A C 1
ATOM 2531 O O . ASN A 1 326 ? -13.234 4.262 -18.266 1 97.56 326 ASN A O 1
ATOM 2535 N N . ASN A 1 327 ? -14.641 3.125 -16.953 1 98.06 327 ASN A N 1
ATOM 2536 C CA . ASN A 1 327 ? -13.57 2.381 -16.297 1 98.06 327 ASN A CA 1
ATOM 2537 C C . ASN A 1 327 ? -13.367 1.01 -16.938 1 98.06 327 ASN A C 1
ATOM 2539 O O . ASN A 1 327 ? -12.727 0.136 -16.344 1 98.06 327 ASN A O 1
ATOM 2543 N N . LEU A 1 328 ? -13.945 0.775 -18.062 1 98.5 328 LEU A N 1
ATOM 2544 C CA . LEU A 1 328 ? -13.781 -0.427 -18.859 1 98.5 328 LEU A CA 1
ATOM 2545 C C . LEU A 1 328 ? -13.586 -0.07 -20.328 1 98.5 328 LEU A C 1
ATOM 2547 O O . LEU A 1 328 ? -14.352 0.717 -20.891 1 98.5 328 LEU A O 1
ATOM 2551 N N . ARG A 1 329 ? -12.57 -0.644 -20.969 1 98.62 329 ARG A N 1
ATOM 2552 C CA . ARG A 1 329 ? -12.336 -0.453 -22.391 1 98.62 329 ARG A CA 1
ATOM 2553 C C . ARG A 1 329 ? -12.125 -1.79 -23.094 1 98.62 329 ARG A C 1
ATOM 2555 O O . ARG A 1 329 ? -11.352 -2.631 -22.625 1 98.62 329 ARG A O 1
ATOM 2562 N N . MET A 1 330 ? -12.797 -1.934 -24.156 1 98.75 330 MET A N 1
ATOM 2563 C CA . MET A 1 330 ? -12.75 -3.193 -24.891 1 98.75 330 MET A CA 1
ATOM 2564 C C . MET A 1 330 ? -11.766 -3.109 -26.062 1 98.75 330 MET A C 1
ATOM 2566 O O . MET A 1 330 ? -11.672 -2.072 -26.719 1 98.75 330 MET A O 1
ATOM 2570 N N . TYR A 1 331 ? -11.109 -4.219 -26.328 1 98.81 331 TYR A N 1
ATOM 2571 C CA . TYR A 1 331 ? -10.141 -4.352 -27.406 1 98.81 331 TYR A CA 1
ATOM 2572 C C . TYR A 1 331 ? -10.297 -5.688 -28.125 1 98.81 331 TYR A C 1
ATOM 2574 O O . TYR A 1 331 ? -10.703 -6.68 -27.516 1 98.81 331 TYR A O 1
ATOM 2582 N N . LEU A 1 332 ? -10.016 -5.605 -29.422 1 98.69 332 LEU A N 1
ATOM 2583 C CA . LEU A 1 332 ? -9.516 -6.859 -29.969 1 98.69 332 LEU A CA 1
ATOM 2584 C C . LEU A 1 332 ? -8.172 -7.23 -29.359 1 98.69 332 LEU A C 1
ATOM 2586 O O . LEU A 1 332 ? -7.336 -6.359 -29.109 1 98.69 332 LEU A O 1
ATOM 2590 N N . LYS A 1 333 ? -7.945 -8.539 -29.141 1 98 333 LYS A N 1
ATOM 2591 C CA . LYS A 1 333 ? -6.711 -8.938 -28.469 1 98 333 LYS A CA 1
ATOM 2592 C C . LYS A 1 333 ? -5.488 -8.422 -29.219 1 98 333 LYS A C 1
ATOM 2594 O O . LYS A 1 333 ? -4.48 -8.07 -28.609 1 98 333 LYS A O 1
ATOM 2599 N N . GLU A 1 334 ? -5.531 -8.289 -30.516 1 98 334 GLU A N 1
ATOM 2600 C CA . GLU A 1 334 ? -4.41 -7.836 -31.328 1 98 334 GLU A CA 1
ATOM 2601 C C . GLU A 1 334 ? -4.148 -6.344 -31.125 1 98 334 GLU A C 1
ATOM 2603 O O . GLU A 1 334 ? -3.072 -5.848 -31.453 1 98 334 GLU A O 1
ATOM 2608 N N . ASP A 1 335 ? -5.168 -5.66 -30.641 1 98.38 335 ASP A N 1
ATOM 2609 C CA . ASP A 1 335 ? -5.059 -4.215 -30.469 1 98.38 335 ASP A CA 1
ATOM 2610 C C . ASP A 1 335 ? -4.684 -3.863 -29.031 1 98.38 335 ASP A C 1
ATOM 2612 O O . ASP A 1 335 ? -4.559 -2.688 -28.672 1 98.38 335 ASP A O 1
ATOM 2616 N N . LEU A 1 336 ? -4.508 -4.824 -28.203 1 98.31 336 LEU A N 1
ATOM 2617 C CA . LEU A 1 336 ? -4.051 -4.57 -26.844 1 98.31 336 LEU A CA 1
ATOM 2618 C C . LEU A 1 336 ? -2.676 -3.91 -26.859 1 98.31 336 LEU A C 1
ATOM 2620 O O . LEU A 1 336 ? -1.895 -4.102 -27.781 1 98.31 336 LEU A O 1
ATOM 2624 N N . PRO A 1 337 ? -2.393 -3.111 -25.797 1 97.75 337 PRO A N 1
ATOM 2625 C CA . PRO A 1 337 ? -1.008 -2.646 -25.688 1 97.75 337 PRO A CA 1
ATOM 2626 C C . PRO A 1 337 ? 0.006 -3.785 -25.781 1 97.75 337 PRO A C 1
ATOM 2628 O O . PRO A 1 337 ? -0.116 -4.785 -25.078 1 97.75 337 PRO A O 1
ATOM 2631 N N . SER A 1 338 ? 1 -3.615 -26.578 1 97.81 338 SER A N 1
ATOM 2632 C CA . SER A 1 338 ? 1.956 -4.684 -26.859 1 97.81 338 SER A CA 1
ATOM 2633 C C . SER A 1 338 ? 2.695 -5.102 -25.594 1 97.81 338 SER A C 1
ATOM 2635 O O . SER A 1 338 ? 3.076 -6.262 -25.438 1 97.81 338 SER A O 1
ATOM 2637 N N . ARG A 1 339 ? 2.859 -4.191 -24.641 1 97.5 339 ARG A N 1
ATOM 2638 C CA . ARG A 1 339 ? 3.605 -4.441 -23.406 1 97.5 339 ARG A CA 1
ATOM 2639 C C . ARG A 1 339 ? 2.945 -5.539 -22.578 1 97.5 339 ARG A C 1
ATOM 2641 O O . ARG A 1 339 ? 3.57 -6.109 -21.688 1 97.5 339 ARG A O 1
ATOM 2648 N N . LEU A 1 340 ? 1.68 -5.875 -22.875 1 98.44 340 LEU A N 1
ATOM 2649 C CA . LEU A 1 340 ? 0.951 -6.863 -22.078 1 98.44 340 LEU A CA 1
ATOM 2650 C C . LEU A 1 340 ? 1.289 -8.281 -22.531 1 98.44 340 LEU A C 1
ATOM 2652 O O . LEU A 1 340 ? 1.007 -9.25 -21.828 1 98.44 340 LEU A O 1
ATOM 2656 N N . HIS A 1 341 ? 1.773 -8.453 -23.766 1 98.31 341 HIS A N 1
ATOM 2657 C CA . HIS A 1 341 ? 2.154 -9.742 -24.328 1 98.31 341 HIS A CA 1
ATOM 2658 C C . HIS A 1 341 ? 1.016 -10.75 -24.203 1 98.31 341 HIS A C 1
ATOM 2660 O O . HIS A 1 341 ? 1.235 -11.898 -23.797 1 98.31 341 HIS A O 1
ATOM 2666 N N . TYR A 1 342 ? -0.187 -10.32 -24.594 1 98.12 342 TYR A N 1
ATOM 2667 C CA . TYR A 1 342 ? -1.368 -11.133 -24.344 1 98.12 342 TYR A CA 1
ATOM 2668 C C . TYR A 1 342 ? -2.24 -11.242 -25.578 1 98.12 342 TYR A C 1
ATOM 2670 O O . TYR A 1 342 ? -3.461 -11.094 -25.5 1 98.12 342 TYR A O 1
ATOM 2678 N N . ALA A 1 343 ? -1.574 -11.539 -26.719 1 96.75 343 ALA A N 1
ATOM 2679 C CA . ALA A 1 343 ? -2.367 -11.602 -27.938 1 96.75 343 ALA A CA 1
ATOM 2680 C C . ALA A 1 343 ? -2.049 -12.875 -28.719 1 96.75 343 ALA A C 1
ATOM 2682 O O . ALA A 1 343 ? -2.9 -13.383 -29.453 1 96.75 343 ALA A O 1
ATOM 2683 N N . SER A 1 344 ? -0.843 -13.414 -28.5 1 93.62 344 SER A N 1
ATOM 2684 C CA . SER A 1 344 ? -0.296 -14.391 -29.438 1 93.62 344 SER A CA 1
ATOM 2685 C C . SER A 1 344 ? -0.686 -15.812 -29.047 1 93.62 344 SER A C 1
ATOM 2687 O O . SER A 1 344 ? 0.169 -16.703 -28.969 1 93.62 344 SER A O 1
ATOM 2689 N N . SER A 1 345 ? -1.873 -16.109 -28.781 1 92.81 345 SER A N 1
ATOM 2690 C CA . SER A 1 345 ? -2.377 -17.453 -28.469 1 92.81 345 SER A CA 1
ATOM 2691 C C . SER A 1 345 ? -3.846 -17.578 -28.859 1 92.81 345 SER A C 1
ATOM 2693 O O . SER A 1 345 ? -4.645 -16.672 -28.625 1 92.81 345 SER A O 1
ATOM 2695 N N . ASP A 1 346 ? -4.18 -18.734 -29.391 1 91.25 346 ASP A N 1
ATOM 2696 C CA . ASP A 1 346 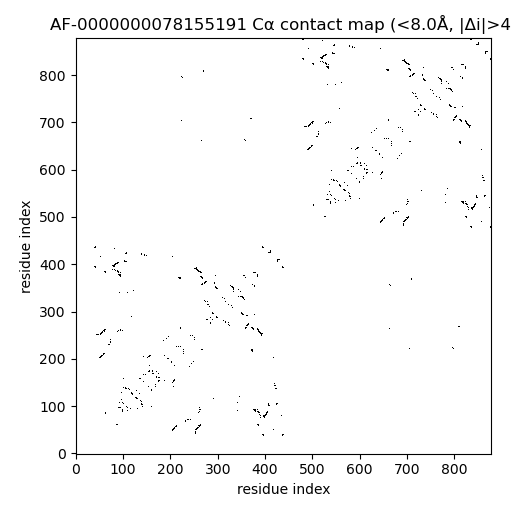? -5.57 -19 -29.75 1 91.25 346 ASP A CA 1
ATOM 2697 C C . ASP A 1 346 ? -6.422 -19.234 -28.5 1 91.25 346 ASP A C 1
ATOM 2699 O O . ASP A 1 346 ? -7.652 -19.156 -28.562 1 91.25 346 ASP A O 1
ATOM 2703 N N . ARG A 1 347 ? -5.758 -19.516 -27.422 1 91.5 347 ARG A N 1
ATOM 2704 C CA . ARG A 1 347 ? -6.488 -19.719 -26.172 1 91.5 347 ARG A CA 1
ATOM 2705 C C . ARG A 1 347 ? -7.047 -18.406 -25.641 1 91.5 347 ARG A C 1
ATOM 2707 O O . ARG A 1 347 ? -8.016 -18.406 -24.875 1 91.5 347 ARG A O 1
ATOM 2714 N N . ILE A 1 348 ? -6.395 -17.312 -25.984 1 95.31 348 ILE A N 1
ATOM 2715 C CA . ILE A 1 348 ? -6.848 -15.992 -25.562 1 95.31 348 ILE A CA 1
ATOM 2716 C C . ILE A 1 348 ? -8.062 -15.57 -26.391 1 95.31 348 ILE A C 1
ATOM 2718 O O . ILE A 1 348 ? -7.996 -15.531 -27.609 1 95.31 348 ILE A O 1
ATOM 2722 N N . PRO A 1 349 ? -9.172 -15.273 -25.781 1 96.19 349 PRO A N 1
ATOM 2723 C CA . PRO A 1 349 ? -10.359 -14.859 -26.531 1 96.19 349 PRO A CA 1
ATOM 2724 C C . PRO A 1 349 ? -10.117 -13.609 -27.375 1 96.19 349 PRO A C 1
ATOM 2726 O O . PRO A 1 349 ? -9.266 -12.781 -27.031 1 96.19 349 PRO A O 1
ATOM 2729 N N . PRO A 1 350 ? -10.883 -13.5 -28.406 1 97.25 350 PRO A N 1
ATOM 2730 C CA . PRO A 1 350 ? -10.617 -12.406 -29.344 1 97.25 350 PRO A CA 1
ATOM 2731 C C . PRO A 1 350 ? -11.008 -11.039 -28.781 1 97.25 350 PRO A C 1
ATOM 2733 O O . PRO A 1 350 ? -10.516 -10.008 -29.25 1 97.25 350 PRO A O 1
ATOM 2736 N N . VAL A 1 351 ? -11.961 -10.977 -27.828 1 98.44 351 VAL A N 1
ATOM 2737 C CA . VAL A 1 351 ? -12.43 -9.711 -27.266 1 98.44 351 VAL A CA 1
ATOM 2738 C C . VAL A 1 351 ? -12.023 -9.617 -25.797 1 98.44 351 VAL A C 1
ATOM 2740 O O . VAL A 1 351 ? -12.438 -10.438 -24.984 1 98.44 351 VAL A O 1
ATOM 2743 N N . ILE A 1 352 ? -11.195 -8.648 -25.547 1 98.62 352 ILE A N 1
ATOM 2744 C CA . ILE A 1 352 ? -10.641 -8.492 -24.203 1 98.62 352 ILE A CA 1
ATOM 2745 C C . ILE A 1 352 ? -11 -7.109 -23.656 1 98.62 352 ILE A C 1
ATOM 2747 O O . ILE A 1 352 ? -10.945 -6.113 -24.375 1 98.62 352 ILE A O 1
ATOM 2751 N N . GLY A 1 353 ? -11.445 -7.051 -22.438 1 98.62 353 GLY A N 1
ATOM 2752 C CA . GLY A 1 353 ? -11.695 -5.793 -21.75 1 98.62 353 GLY A CA 1
ATOM 2753 C C . GLY A 1 353 ? -10.688 -5.492 -20.656 1 98.62 353 GLY A C 1
ATOM 2754 O O . GLY A 1 353 ? -10.461 -6.312 -19.766 1 98.62 353 GLY A O 1
ATOM 2755 N N . LEU A 1 354 ? -10.031 -4.363 -20.719 1 98.5 354 LEU A N 1
ATOM 2756 C CA . LEU A 1 354 ? -9.18 -3.863 -19.641 1 98.5 354 LEU A CA 1
ATOM 2757 C C . LEU A 1 354 ? -9.992 -3.049 -18.641 1 98.5 354 LEU A C 1
ATOM 2759 O O . LEU A 1 354 ? -10.617 -2.053 -19 1 98.5 354 LEU A O 1
ATOM 2763 N N . ILE A 1 355 ? -10 -3.508 -17.453 1 98.38 355 ILE A N 1
ATOM 2764 C CA . ILE A 1 355 ? -10.766 -2.908 -16.359 1 98.38 355 ILE A CA 1
ATOM 2765 C C . ILE A 1 355 ? -9.844 -2.043 -15.508 1 98.38 355 ILE A C 1
ATOM 2767 O O . ILE A 1 355 ? -8.719 -2.438 -15.203 1 98.38 355 ILE A O 1
ATOM 2771 N N . GLU A 1 356 ? -10.281 -0.906 -15.117 1 97.94 356 GLU A N 1
ATOM 2772 C CA . GLU A 1 356 ? -9.484 -0.007 -14.289 1 97.94 356 GLU A CA 1
ATOM 2773 C C . GLU A 1 356 ? -9.336 -0.549 -12.867 1 97.94 356 GLU A C 1
ATOM 2775 O O . GLU A 1 356 ? -10.172 -1.33 -12.406 1 97.94 356 GLU A O 1
ATOM 2780 N N . GLU A 1 357 ? -8.281 -0.128 -12.18 1 97.44 357 GLU A N 1
ATOM 2781 C CA . GLU A 1 357 ? -7.914 -0.541 -10.828 1 97.44 357 GLU A CA 1
ATOM 2782 C C . GLU A 1 357 ? -9.109 -0.462 -9.875 1 97.44 357 GLU A C 1
ATOM 2784 O O . GLU A 1 357 ? -9.797 0.561 -9.82 1 97.44 357 GLU A O 1
ATOM 2789 N N . ALA A 1 358 ? -9.43 -1.562 -9.211 1 97.31 358 ALA A N 1
ATOM 2790 C CA . ALA A 1 358 ? -10.398 -1.66 -8.125 1 97.31 358 ALA A CA 1
ATOM 2791 C C . ALA A 1 358 ? -11.812 -1.871 -8.656 1 97.31 358 ALA A C 1
ATOM 2793 O O . ALA A 1 358 ? -12.75 -2.1 -7.891 1 97.31 358 ALA A O 1
ATOM 2794 N N . PHE A 1 359 ? -12.047 -1.806 -9.977 1 98.06 359 PHE A N 1
ATOM 2795 C CA . PHE A 1 359 ? -13.375 -2.008 -10.539 1 98.06 359 PHE A CA 1
ATOM 2796 C C . PHE A 1 359 ? -13.578 -3.465 -10.938 1 98.06 359 PHE A C 1
ATOM 2798 O O . PHE A 1 359 ? -12.609 -4.188 -11.18 1 98.06 359 PHE A O 1
ATOM 2805 N N . LYS A 1 360 ? -14.797 -3.9 -10.969 1 97.56 360 LYS A N 1
ATOM 2806 C CA . LYS A 1 360 ? -15.164 -5.258 -11.367 1 97.56 360 LYS A CA 1
ATOM 2807 C C . LYS A 1 360 ? -16.312 -5.246 -12.367 1 97.56 360 LYS A C 1
ATOM 2809 O O . LYS A 1 360 ? -17.125 -4.316 -12.391 1 97.56 360 LYS A O 1
ATOM 2814 N N . VAL A 1 361 ? -16.344 -6.254 -13.141 1 98 361 VAL A N 1
ATOM 2815 C CA . VAL A 1 361 ? -17.438 -6.457 -14.086 1 98 361 VAL A CA 1
ATOM 2816 C C . VAL A 1 361 ? -18.312 -7.629 -13.641 1 98 361 VAL A C 1
ATOM 2818 O O . VAL A 1 361 ? -17.781 -8.688 -13.273 1 98 361 VAL A O 1
ATOM 2821 N N . GLU A 1 362 ? -19.547 -7.438 -13.609 1 97 362 GLU A N 1
ATOM 2822 C CA . GLU A 1 362 ? -20.531 -8.477 -13.336 1 97 362 GLU A CA 1
ATOM 2823 C C . GLU A 1 362 ? -21.547 -8.578 -14.469 1 97 362 GLU A C 1
ATOM 2825 O O . GLU A 1 362 ? -21.688 -7.656 -15.273 1 97 362 GLU A O 1
ATOM 2830 N N . GLN A 1 363 ? -22.172 -9.711 -14.469 1 97.19 363 GLN A N 1
ATOM 2831 C CA . GLN A 1 363 ? -23.141 -9.93 -15.531 1 97.19 363 GLN A CA 1
ATOM 2832 C C . GLN A 1 363 ? -24.375 -9.039 -15.344 1 97.19 363 GLN A C 1
ATOM 2834 O O . GLN A 1 363 ? -24.812 -8.383 -16.281 1 97.19 363 GLN A O 1
ATOM 2839 N N . LYS A 1 364 ? -24.938 -9.062 -14.164 1 96.25 364 LYS A N 1
ATOM 2840 C CA . LYS A 1 364 ? -26.141 -8.312 -13.844 1 96.25 364 LYS A CA 1
ATOM 2841 C C . LYS A 1 364 ? -26.094 -7.789 -12.406 1 96.25 364 LYS A C 1
ATOM 2843 O O . LYS A 1 364 ? -25.281 -8.25 -11.602 1 96.25 364 LYS A O 1
ATOM 2848 N N . ARG A 1 365 ? -26.891 -6.832 -12.172 1 93.5 365 ARG A N 1
ATOM 2849 C CA . ARG A 1 365 ? -26.984 -6.27 -10.828 1 93.5 365 ARG A CA 1
ATOM 2850 C C . ARG A 1 365 ? -27.5 -7.305 -9.836 1 93.5 365 ARG A C 1
ATOM 2852 O O . ARG A 1 365 ? -28.344 -8.133 -10.172 1 93.5 365 ARG A O 1
ATOM 2859 N N . SER A 1 366 ? -26.891 -7.273 -8.688 1 87.81 366 SER A N 1
ATOM 2860 C CA . SER A 1 366 ? -27.297 -8.164 -7.609 1 87.81 366 SER A CA 1
ATOM 2861 C C . SER A 1 366 ? -27.328 -7.438 -6.27 1 87.81 366 SER A C 1
ATOM 2863 O O . SER A 1 366 ? -26.891 -6.289 -6.172 1 87.81 366 SER A O 1
ATOM 2865 N N . LYS A 1 367 ? -27.938 -8.062 -5.246 1 84.44 367 LYS A N 1
ATOM 2866 C CA . LYS A 1 367 ? -28 -7.488 -3.906 1 84.44 367 LYS A CA 1
ATOM 2867 C C . LYS A 1 367 ? -26.75 -7.812 -3.098 1 84.44 367 LYS A C 1
ATOM 2869 O O . LYS A 1 367 ? -26.641 -7.43 -1.931 1 84.44 367 LYS A O 1
ATOM 2874 N N . ARG A 1 368 ? -25.891 -8.43 -3.805 1 85.06 368 ARG A N 1
ATOM 2875 C CA . ARG A 1 368 ? -24.672 -8.789 -3.102 1 85.06 368 ARG A CA 1
ATOM 2876 C C . ARG A 1 368 ? -23.859 -7.547 -2.756 1 85.06 368 ARG A C 1
ATOM 2878 O O . ARG A 1 368 ? -23.781 -6.609 -3.551 1 85.06 368 ARG A O 1
ATOM 2885 N N . GLN A 1 369 ? -23.328 -7.543 -1.545 1 88.31 369 GLN A N 1
ATOM 2886 C CA . GLN A 1 369 ? -22.469 -6.449 -1.09 1 88.31 369 GLN A CA 1
ATOM 2887 C C . GLN A 1 369 ? -21 -6.738 -1.381 1 88.31 369 GLN A C 1
ATOM 2889 O O . GLN A 1 369 ? -20.359 -7.512 -0.665 1 88.31 369 GLN A O 1
ATOM 2894 N N . GLU A 1 370 ? -20.547 -6.125 -2.41 1 93.12 370 GLU A N 1
ATOM 2895 C CA . GLU A 1 370 ? -19.125 -6.285 -2.738 1 93.12 370 GLU A CA 1
ATOM 2896 C C . GLU A 1 370 ? -18.25 -5.594 -1.706 1 93.12 370 GLU A C 1
ATOM 2898 O O . GLU A 1 370 ? -18.359 -4.383 -1.499 1 93.12 370 GLU A O 1
ATOM 2903 N N . CYS A 1 371 ? -17.453 -6.32 -1.021 1 95.62 371 CYS A N 1
ATOM 2904 C CA . CYS A 1 371 ? -16.516 -5.855 -0.001 1 95.62 371 CYS A CA 1
ATOM 2905 C C . CYS A 1 371 ? -15.367 -6.836 0.176 1 95.62 371 CYS A C 1
ATOM 2907 O O . CYS A 1 371 ? -15.359 -7.621 1.126 1 95.62 371 CYS A O 1
ATOM 2909 N N . GLY A 1 372 ? -14.422 -6.805 -0.715 1 96.94 372 GLY A N 1
ATOM 2910 C CA . GLY A 1 372 ? -13.281 -7.707 -0.714 1 96.94 372 GLY A CA 1
ATOM 2911 C C . GLY A 1 372 ? -12.094 -7.164 -1.482 1 96.94 372 GLY A C 1
ATOM 2912 O O . GLY A 1 372 ? -11.727 -5.996 -1.326 1 96.94 372 GLY A O 1
ATOM 2913 N N . GLY A 1 373 ? -11.5 -7.988 -2.154 1 97.62 373 GLY A N 1
ATOM 2914 C CA . GLY A 1 373 ? -10.367 -7.629 -2.992 1 97.62 373 GLY A CA 1
ATOM 2915 C C . GLY A 1 373 ? -10.281 -8.461 -4.258 1 97.62 373 GLY A C 1
ATOM 2916 O O . GLY A 1 373 ? -10.938 -9.5 -4.375 1 97.62 373 GLY A O 1
ATOM 2917 N N . SER A 1 374 ? -9.508 -7.961 -5.164 1 97.81 374 SER A N 1
ATOM 2918 C CA . SER A 1 374 ? -9.328 -8.641 -6.441 1 97.81 374 SER A CA 1
ATOM 2919 C C . SER A 1 374 ? -7.957 -8.352 -7.035 1 97.81 374 SER A C 1
ATOM 2921 O O . SER A 1 374 ? -7.23 -7.488 -6.543 1 97.81 374 SER A O 1
ATOM 2923 N N . HIS A 1 375 ? -7.594 -9.133 -7.996 1 98.38 375 HIS A N 1
ATOM 2924 C CA . HIS A 1 375 ? -6.379 -9.016 -8.797 1 98.38 375 HIS A CA 1
ATOM 2925 C C . HIS A 1 375 ? -6.594 -9.531 -10.211 1 98.38 375 HIS A C 1
ATOM 2927 O O . HIS A 1 375 ? -7.605 -10.188 -10.492 1 98.38 375 HIS A O 1
ATOM 2933 N N . GLY A 1 376 ? -5.625 -9.266 -11.117 1 98 376 GLY A N 1
ATOM 2934 C CA . GLY A 1 376 ? -5.754 -9.602 -12.523 1 98 376 GLY A CA 1
ATOM 2935 C C . GLY A 1 376 ? -5.723 -8.383 -13.43 1 98 376 GLY A C 1
ATOM 2936 O O . GLY A 1 376 ? -5.801 -8.508 -14.648 1 98 376 GLY A O 1
ATOM 2937 N N . TYR A 1 377 ? -5.555 -7.234 -12.836 1 98.31 377 TYR A N 1
ATOM 2938 C CA . TYR A 1 377 ? -5.566 -5.965 -13.555 1 98.31 377 TYR A CA 1
ATOM 2939 C C . TYR A 1 377 ? -4.277 -5.777 -14.352 1 98.31 377 TYR A C 1
ATOM 2941 O O . TYR A 1 377 ? -3.393 -6.633 -14.32 1 98.31 377 TYR A O 1
ATOM 2949 N N . ASP A 1 378 ? -4.238 -4.664 -15.125 1 98.06 378 ASP A N 1
ATOM 2950 C CA . ASP A 1 378 ? -3.025 -4.273 -15.836 1 98.06 378 ASP A CA 1
ATOM 2951 C C . ASP A 1 378 ? -1.807 -4.336 -14.922 1 98.06 378 ASP A C 1
ATOM 2953 O O . ASP A 1 378 ? -1.838 -3.816 -13.805 1 98.06 378 ASP A O 1
ATOM 2957 N N . ASN A 1 379 ? -0.782 -5.016 -15.398 1 98.19 379 ASN A N 1
ATOM 2958 C CA . ASN A 1 379 ? 0.386 -5.258 -14.555 1 98.19 379 ASN A CA 1
ATOM 2959 C C . ASN A 1 379 ? 1.196 -3.984 -14.344 1 98.19 379 ASN A C 1
ATOM 2961 O O . ASN A 1 379 ? 2.16 -3.979 -13.57 1 98.19 379 ASN A O 1
ATOM 2965 N N . SER A 1 380 ? 0.825 -2.887 -14.945 1 96.62 380 SER A N 1
ATOM 2966 C CA . SER A 1 380 ? 1.465 -1.603 -14.672 1 96.62 380 SER A CA 1
ATOM 2967 C C . SER A 1 380 ? 0.9 -0.96 -13.414 1 96.62 380 SER A C 1
ATOM 2969 O O . SER A 1 380 ? 1.484 -0.017 -12.875 1 96.62 380 SER A O 1
ATOM 2971 N N . VAL A 1 381 ? -0.25 -1.432 -13 1 96.69 381 VAL A N 1
ATOM 2972 C CA . VAL A 1 381 ? -0.868 -0.92 -11.781 1 96.69 381 VAL A CA 1
ATOM 2973 C C . VAL A 1 381 ? -0.043 -1.342 -10.57 1 96.69 381 VAL A C 1
ATOM 2975 O O . VAL A 1 381 ? 0.243 -2.527 -10.391 1 96.69 381 VAL A O 1
ATOM 2978 N N . PHE A 1 382 ? 0.27 -0.418 -9.68 1 96.62 382 PHE A N 1
ATOM 2979 C CA . PHE A 1 382 ? 1.219 -0.673 -8.602 1 96.62 382 PHE A CA 1
ATOM 2980 C C . PHE A 1 382 ? 0.652 -1.681 -7.609 1 96.62 382 PHE A C 1
ATOM 2982 O O . PHE A 1 382 ? 1.392 -2.498 -7.059 1 96.62 382 PHE A O 1
ATOM 2989 N N . SER A 1 383 ? -0.639 -1.652 -7.414 1 97.69 383 SER A N 1
ATOM 2990 C CA . SER A 1 383 ? -1.256 -2.539 -6.434 1 97.69 383 SER A CA 1
ATOM 2991 C C . SER A 1 383 ? -1.173 -3.996 -6.879 1 97.69 383 SER A C 1
ATOM 2993 O O . SER A 1 383 ? -1.479 -4.906 -6.102 1 97.69 383 SER A O 1
ATOM 2995 N N . MET A 1 384 ? -0.724 -4.238 -8.102 1 98.5 384 MET A N 1
ATOM 2996 C CA . MET A 1 384 ? -0.565 -5.605 -8.586 1 98.5 384 MET A CA 1
ATOM 2997 C C . MET A 1 384 ? 0.838 -6.125 -8.297 1 98.5 384 MET A C 1
ATOM 2999 O O . MET A 1 384 ? 1.104 -7.32 -8.445 1 98.5 384 MET A O 1
ATOM 3003 N N . ARG A 1 385 ? 1.697 -5.301 -7.781 1 98.19 385 ARG A N 1
ATOM 3004 C CA . ARG A 1 385 ? 3.074 -5.707 -7.516 1 98.19 385 ARG A CA 1
ATOM 3005 C C . ARG A 1 385 ? 3.15 -6.633 -6.309 1 98.19 385 ARG A C 1
ATOM 3007 O O . ARG A 1 385 ? 2.287 -6.586 -5.43 1 98.19 385 ARG A O 1
ATOM 3014 N N . THR A 1 386 ? 4.121 -7.418 -6.379 1 98.69 386 THR A N 1
ATOM 3015 C CA . THR A 1 386 ? 4.43 -8.312 -5.27 1 98.69 386 THR A CA 1
ATOM 3016 C C . THR A 1 386 ? 5.902 -8.219 -4.887 1 98.69 386 THR A C 1
ATOM 3018 O O . THR A 1 386 ? 6.559 -7.215 -5.188 1 98.69 386 THR A O 1
ATOM 3021 N N . ILE A 1 387 ? 6.445 -9.211 -4.105 1 98.81 387 ILE A N 1
ATOM 3022 C CA . ILE A 1 387 ? 7.781 -9.047 -3.541 1 98.81 387 ILE A CA 1
ATOM 3023 C C . ILE A 1 387 ? 8.766 -9.969 -4.266 1 98.81 387 ILE A C 1
ATOM 3025 O O . ILE A 1 387 ? 8.367 -10.984 -4.84 1 98.81 387 ILE A O 1
ATOM 3029 N N . PHE A 1 388 ? 10.008 -9.625 -4.293 1 98.94 388 PHE A N 1
ATOM 3030 C CA . PHE A 1 388 ? 11.172 -10.438 -4.609 1 98.94 388 PHE A CA 1
ATOM 3031 C C . PHE A 1 388 ? 12.266 -10.25 -3.564 1 98.94 388 PHE A C 1
ATOM 3033 O O . PHE A 1 388 ? 12.727 -9.133 -3.34 1 98.94 388 PHE A O 1
ATOM 3040 N N . ILE A 1 389 ? 12.656 -11.344 -2.957 1 98.94 389 ILE A N 1
ATOM 3041 C CA . ILE A 1 389 ? 13.75 -11.383 -1.994 1 98.94 389 ILE A CA 1
ATOM 3042 C C . ILE A 1 389 ? 14.656 -12.578 -2.289 1 98.94 389 ILE A C 1
ATOM 3044 O O . ILE A 1 389 ? 14.188 -13.711 -2.365 1 98.94 389 ILE A O 1
ATOM 3048 N N . GLY A 1 390 ? 15.922 -12.32 -2.502 1 98.88 390 GLY A N 1
ATOM 3049 C CA . GLY A 1 390 ? 16.922 -13.367 -2.654 1 98.88 390 GLY A CA 1
ATOM 3050 C C . GLY A 1 390 ? 17.938 -13.391 -1.53 1 98.88 390 GLY A C 1
ATOM 3051 O O . GLY A 1 390 ? 18.438 -12.344 -1.118 1 98.88 390 GLY A O 1
ATOM 3052 N N . HIS A 1 391 ? 18.156 -14.508 -1.005 1 98.75 391 HIS A N 1
ATOM 3053 C CA . HIS A 1 391 ? 19.188 -14.75 0.005 1 98.75 391 HIS A CA 1
ATOM 3054 C C . HIS A 1 391 ? 20.031 -15.961 -0.352 1 98.75 391 HIS A C 1
ATOM 3056 O O . HIS A 1 391 ? 19.516 -16.969 -0.83 1 98.75 391 HIS A O 1
ATOM 3062 N N . GLY A 1 392 ? 21.297 -15.859 -0.073 1 98.25 392 GLY A N 1
ATOM 3063 C CA . GLY A 1 392 ? 22.203 -16.953 -0.365 1 98.25 392 GLY A CA 1
ATOM 3064 C C . GLY A 1 392 ? 23.547 -16.5 -0.874 1 98.25 392 GLY A C 1
ATOM 3065 O O . GLY A 1 392 ? 23.828 -15.297 -0.898 1 98.25 392 GLY A O 1
ATOM 3066 N N . PRO A 1 393 ? 24.375 -17.406 -1.381 1 97.75 393 PRO A N 1
ATOM 3067 C CA . PRO A 1 393 ? 25.781 -17.125 -1.678 1 97.75 393 PRO A CA 1
ATOM 3068 C C . PRO A 1 393 ? 25.953 -16.094 -2.787 1 97.75 393 PRO A C 1
ATOM 3070 O O . PRO A 1 393 ? 26.906 -15.305 -2.756 1 97.75 393 PRO A O 1
ATOM 3073 N N . GLN A 1 394 ? 25.047 -16.078 -3.678 1 98.06 394 GLN A N 1
ATOM 3074 C CA . GLN A 1 394 ? 25.266 -15.219 -4.84 1 98.06 394 GLN A CA 1
ATOM 3075 C C . GLN A 1 394 ? 24.469 -13.922 -4.711 1 98.06 394 GLN A C 1
ATOM 3077 O O . GLN A 1 394 ? 24.5 -13.078 -5.609 1 98.06 394 GLN A O 1
ATOM 3082 N N . PHE A 1 395 ? 23.766 -13.727 -3.645 1 98.38 395 PHE A N 1
ATOM 3083 C CA . PHE A 1 395 ? 23.016 -12.508 -3.396 1 98.38 395 PHE A CA 1
ATOM 3084 C C . PHE A 1 395 ? 23.766 -11.594 -2.438 1 98.38 395 PHE A C 1
ATOM 3086 O O . PHE A 1 395 ? 24.156 -12.016 -1.344 1 98.38 395 PHE A O 1
ATOM 3093 N N . ALA A 1 396 ? 23.969 -10.398 -2.865 1 97.81 396 ALA A N 1
ATOM 3094 C CA . ALA A 1 396 ? 24.625 -9.422 -2.004 1 97.81 396 ALA A CA 1
ATOM 3095 C C . ALA A 1 396 ? 23.75 -9.062 -0.805 1 97.81 396 ALA A C 1
ATOM 3097 O O . ALA A 1 396 ? 22.547 -8.906 -0.939 1 97.81 396 ALA A O 1
ATOM 3098 N N . ARG A 1 397 ? 24.391 -8.906 0.328 1 96.5 397 ARG A N 1
ATOM 3099 C CA . ARG A 1 397 ? 23.672 -8.555 1.548 1 96.5 397 ARG A CA 1
ATOM 3100 C C . ARG A 1 397 ? 23.219 -7.098 1.521 1 96.5 397 ARG A C 1
ATOM 3102 O O . ARG A 1 397 ? 24.016 -6.211 1.201 1 96.5 397 ARG A O 1
ATOM 3109 N N . GLY A 1 398 ? 21.938 -6.902 1.777 1 95 398 GLY A N 1
ATOM 3110 C CA . GLY A 1 398 ? 21.391 -5.562 1.929 1 95 398 GLY A CA 1
ATOM 3111 C C . GLY A 1 398 ? 21.234 -4.828 0.61 1 95 398 GLY A C 1
ATOM 3112 O O . GLY A 1 398 ? 21.078 -3.605 0.588 1 95 398 GLY A O 1
ATOM 3113 N N . LYS A 1 399 ? 21.312 -5.508 -0.494 1 96.19 399 LYS A N 1
ATOM 3114 C CA . LYS A 1 399 ? 21.266 -4.871 -1.808 1 96.19 399 LYS A CA 1
ATOM 3115 C C . LYS A 1 399 ? 19.828 -4.68 -2.27 1 96.19 399 LYS A C 1
ATOM 3117 O O . LYS A 1 399 ? 18.984 -5.555 -2.072 1 96.19 399 LYS A O 1
ATOM 3122 N N . LYS A 1 400 ? 19.578 -3.52 -2.857 1 94.88 400 LYS A N 1
ATOM 3123 C CA . LYS A 1 400 ? 18.312 -3.24 -3.514 1 94.88 400 LYS A CA 1
ATOM 3124 C C . LYS A 1 400 ? 18.484 -3.15 -5.027 1 94.88 400 LYS A C 1
ATOM 3126 O O . LYS A 1 400 ? 19.453 -2.561 -5.516 1 94.88 400 LYS A O 1
ATOM 3131 N N . VAL A 1 401 ? 17.578 -3.789 -5.723 1 97.44 401 VAL A N 1
ATOM 3132 C CA . VAL A 1 401 ? 17.594 -3.725 -7.18 1 97.44 401 VAL A CA 1
ATOM 3133 C C . VAL A 1 401 ? 16.281 -3.146 -7.691 1 97.44 401 VAL A C 1
ATOM 3135 O O . VAL A 1 401 ? 15.273 -3.172 -6.988 1 97.44 401 VAL A O 1
ATOM 3138 N N . PRO A 1 402 ? 16.234 -2.572 -8.914 1 96.62 402 PRO A N 1
ATOM 3139 C CA . PRO A 1 402 ? 14.969 -2.09 -9.484 1 96.62 402 PRO A CA 1
ATOM 3140 C C . PRO A 1 402 ? 13.961 -3.211 -9.703 1 96.62 402 PRO A C 1
ATOM 3142 O O . PRO A 1 402 ? 14.336 -4.387 -9.766 1 96.62 402 PRO A O 1
ATOM 3145 N N . SER A 1 403 ? 12.742 -2.807 -9.828 1 97.81 403 SER A N 1
ATOM 3146 C CA . SER A 1 403 ? 11.688 -3.764 -10.164 1 97.81 403 SER A CA 1
ATOM 3147 C C . SER A 1 403 ? 11.953 -4.434 -11.508 1 97.81 403 SER A C 1
ATOM 3149 O O . SER A 1 403 ? 12.586 -3.84 -12.383 1 97.81 403 SER A O 1
ATOM 3151 N N . PHE A 1 404 ? 11.492 -5.59 -11.609 1 98.69 404 PHE A N 1
ATOM 3152 C CA . PHE A 1 404 ? 11.578 -6.332 -12.859 1 98.69 404 PHE A CA 1
ATOM 3153 C C . PHE A 1 404 ? 10.406 -7.293 -13 1 98.69 404 PHE A C 1
ATOM 3155 O O . PHE A 1 404 ? 9.711 -7.582 -12.023 1 98.69 404 PHE A O 1
ATOM 3162 N N . GLU A 1 405 ? 10.156 -7.785 -14.172 1 98.81 405 GLU A N 1
ATOM 3163 C CA . GLU A 1 405 ? 9.062 -8.719 -14.422 1 98.81 405 GLU A CA 1
ATOM 3164 C C . GLU A 1 405 ? 9.438 -10.133 -13.992 1 98.81 405 GLU A C 1
ATOM 3166 O O . GLU A 1 405 ? 10.594 -10.547 -14.117 1 98.81 405 GLU A O 1
ATOM 3171 N N . ASN A 1 406 ? 8.406 -10.875 -13.609 1 98.81 406 ASN A N 1
ATOM 3172 C CA . ASN A 1 406 ? 8.672 -12.164 -12.984 1 98.81 406 ASN A CA 1
ATOM 3173 C C . ASN A 1 406 ? 9.18 -13.188 -14 1 98.81 406 ASN A C 1
ATOM 3175 O O . ASN A 1 406 ? 9.719 -14.227 -13.617 1 98.81 406 ASN A O 1
ATOM 3179 N N . VAL A 1 407 ? 9.203 -12.867 -15.344 1 98.88 407 VAL A N 1
ATOM 3180 C CA . VAL A 1 407 ? 9.75 -13.773 -16.344 1 98.88 407 VAL A CA 1
ATOM 3181 C C . VAL A 1 407 ? 11.273 -13.852 -16.188 1 98.88 407 VAL A C 1
ATOM 3183 O O . VAL A 1 407 ? 11.898 -14.789 -16.688 1 98.88 407 VAL A O 1
ATOM 3186 N N . GLN A 1 408 ? 11.859 -12.914 -15.531 1 98.88 408 GLN A N 1
ATOM 3187 C CA . GLN A 1 408 ? 13.305 -12.852 -15.375 1 98.88 408 GLN A CA 1
ATOM 3188 C C . GLN A 1 408 ? 13.797 -13.914 -14.391 1 98.88 408 GLN A C 1
ATOM 3190 O O . GLN A 1 408 ? 14.984 -14.227 -14.344 1 98.88 408 GLN A O 1
ATOM 3195 N N . ILE A 1 409 ? 12.945 -14.477 -13.586 1 98.94 409 ILE A N 1
ATOM 3196 C CA . ILE A 1 409 ? 13.328 -15.336 -12.477 1 98.94 409 ILE A CA 1
ATOM 3197 C C . ILE A 1 409 ? 13.875 -16.656 -13.016 1 98.94 409 ILE A C 1
ATOM 3199 O O . ILE A 1 409 ? 14.812 -17.234 -12.453 1 98.94 409 ILE A O 1
ATOM 3203 N N . TYR A 1 410 ? 13.336 -17.094 -14.141 1 98.88 410 TYR A N 1
ATOM 3204 C CA . TYR A 1 410 ? 13.766 -18.359 -14.742 1 98.88 410 TYR A CA 1
ATOM 3205 C C . TYR A 1 410 ? 15.266 -18.359 -15 1 98.88 410 TYR A C 1
ATOM 3207 O O . TYR A 1 410 ? 15.977 -19.25 -14.555 1 98.88 410 TYR A O 1
ATOM 3215 N N . ASN A 1 411 ? 15.773 -17.328 -15.656 1 98.81 411 ASN A N 1
ATOM 3216 C CA . ASN A 1 411 ? 17.203 -17.234 -15.945 1 98.81 411 ASN A CA 1
ATOM 3217 C C . ASN A 1 411 ? 18.016 -17.016 -14.68 1 98.81 411 ASN A C 1
ATOM 3219 O O . ASN A 1 411 ? 19.156 -17.469 -14.586 1 98.81 411 ASN A O 1
ATOM 3223 N N . LEU A 1 412 ? 17.453 -16.344 -13.727 1 98.81 412 LEU A N 1
ATOM 3224 C CA . LEU A 1 412 ? 18.125 -16.172 -12.438 1 98.81 412 LEU A CA 1
ATOM 3225 C C . LEU A 1 412 ? 18.406 -17.516 -11.773 1 98.81 412 LEU A C 1
ATOM 3227 O O . LEU A 1 412 ? 19.531 -17.781 -11.367 1 98.81 412 LEU A O 1
ATOM 3231 N N . VAL A 1 413 ? 17.391 -18.375 -11.75 1 98.88 413 VAL A N 1
ATOM 3232 C CA . VAL A 1 413 ? 17.5 -19.672 -11.086 1 98.88 413 VAL A CA 1
ATOM 3233 C C . VAL A 1 413 ? 18.469 -20.562 -11.867 1 98.88 413 VAL A C 1
ATOM 3235 O O . VAL A 1 413 ? 19.328 -21.203 -11.273 1 98.88 413 VAL A O 1
ATOM 3238 N N . THR A 1 414 ? 18.344 -20.594 -13.195 1 98.81 414 THR A N 1
ATOM 3239 C CA . THR A 1 414 ? 19.219 -21.453 -13.984 1 98.81 414 THR A CA 1
ATOM 3240 C C . THR A 1 414 ? 20.672 -21 -13.875 1 98.81 414 THR A C 1
ATOM 3242 O O . THR A 1 414 ? 21.578 -21.844 -13.875 1 98.81 414 THR A O 1
ATOM 3245 N N . SER A 1 415 ? 20.859 -19.734 -13.75 1 98.62 415 SER A N 1
ATOM 3246 C CA . SER A 1 415 ? 22.219 -19.203 -13.562 1 98.62 415 SER A CA 1
ATOM 3247 C C . SER A 1 415 ? 22.812 -19.672 -12.234 1 98.62 415 SER A C 1
ATOM 3249 O O . SER A 1 415 ? 23.953 -20.109 -12.188 1 98.62 415 SER A O 1
ATOM 3251 N N . ILE A 1 416 ? 22.047 -19.609 -11.211 1 98.5 416 ILE A N 1
ATOM 3252 C CA . ILE A 1 416 ? 22.5 -20.031 -9.891 1 98.5 416 ILE A CA 1
ATOM 3253 C C . ILE A 1 416 ? 22.859 -21.516 -9.906 1 98.5 416 ILE A C 1
ATOM 3255 O O . ILE A 1 416 ? 23.891 -21.922 -9.352 1 98.5 416 ILE A O 1
ATOM 3259 N N . LEU A 1 417 ? 22.047 -22.297 -10.57 1 98.38 417 LEU A N 1
ATOM 3260 C CA . LEU A 1 417 ? 22.188 -23.75 -10.57 1 98.38 417 LEU A CA 1
ATOM 3261 C C . LEU A 1 417 ? 23.203 -24.203 -11.625 1 98.38 417 LEU A C 1
ATOM 3263 O O . LEU A 1 417 ? 23.562 -25.375 -11.688 1 98.38 417 LEU A O 1
ATOM 3267 N N . LYS A 1 418 ? 23.609 -23.297 -12.484 1 97.38 418 LYS A N 1
ATOM 3268 C CA . LYS A 1 418 ? 24.547 -23.578 -13.57 1 97.38 418 LYS A CA 1
ATOM 3269 C C . LYS A 1 418 ? 24 -24.641 -14.516 1 97.38 418 LYS A C 1
ATOM 3271 O O . LYS A 1 418 ? 24.703 -25.594 -14.859 1 97.38 418 LYS A O 1
ATOM 3276 N N . VAL A 1 419 ? 22.766 -24.469 -14.867 1 98.38 419 VAL A N 1
ATOM 3277 C CA . VAL A 1 419 ? 22.141 -25.328 -15.867 1 98.38 419 VAL A CA 1
ATOM 3278 C C . VAL A 1 419 ? 21.734 -24.5 -17.078 1 98.38 419 VAL A C 1
ATOM 3280 O O . VAL A 1 419 ? 21.594 -23.266 -16.969 1 98.38 419 VAL A O 1
ATOM 3283 N N . GLN A 1 420 ? 21.594 -25.141 -18.172 1 98.31 420 GLN A N 1
ATOM 3284 C CA . GLN A 1 420 ? 21.203 -24.453 -19.406 1 98.31 420 GLN A CA 1
ATOM 3285 C C . GLN A 1 420 ? 19.719 -24.141 -19.422 1 98.31 420 GLN A C 1
ATOM 3287 O O . GLN A 1 420 ? 18.891 -25.031 -19.281 1 98.31 420 GLN A O 1
ATOM 3292 N N . ALA A 1 421 ? 19.359 -22.906 -19.625 1 98.44 421 ALA A N 1
ATOM 3293 C CA . ALA A 1 421 ? 17.953 -22.484 -19.688 1 98.44 421 ALA A CA 1
ATOM 3294 C C . ALA A 1 421 ? 17.312 -22.906 -21 1 98.44 421 ALA A C 1
ATOM 3296 O O . ALA A 1 421 ? 17.953 -22.875 -22.047 1 98.44 421 ALA A O 1
ATOM 3297 N N . ALA A 1 422 ? 16.109 -23.312 -20.906 1 98.06 422 ALA A N 1
ATOM 3298 C CA . ALA A 1 422 ? 15.305 -23.453 -22.125 1 98.06 422 ALA A CA 1
ATOM 3299 C C . ALA A 1 422 ? 14.914 -22.094 -22.688 1 98.06 422 ALA A C 1
ATOM 3301 O O . ALA A 1 422 ? 15.031 -21.078 -22 1 98.06 422 ALA A O 1
ATOM 3302 N N . PRO A 1 423 ? 14.555 -22.062 -24 1 97.44 423 PRO A N 1
ATOM 3303 C CA . PRO A 1 423 ? 14.109 -20.781 -24.562 1 97.44 423 PRO A CA 1
ATOM 3304 C C . PRO A 1 423 ? 13 -20.141 -23.734 1 97.44 423 PRO A C 1
ATOM 3306 O O . PRO A 1 423 ? 12.07 -20.828 -23.297 1 97.44 423 PRO A O 1
ATOM 3309 N N . ASN A 1 424 ? 13.109 -18.859 -23.438 1 98.25 424 ASN A N 1
ATOM 3310 C CA . ASN A 1 424 ? 12.141 -18.125 -22.641 1 98.25 424 ASN A CA 1
ATOM 3311 C C . ASN A 1 424 ? 12.164 -16.625 -22.953 1 98.25 424 ASN A C 1
ATOM 3313 O O . ASN A 1 424 ? 12.898 -16.188 -23.844 1 98.25 424 ASN A O 1
ATOM 3317 N N . ASN A 1 425 ? 11.352 -15.805 -22.312 1 98.5 425 ASN A N 1
ATOM 3318 C CA . ASN A 1 425 ? 11.195 -14.391 -22.625 1 98.5 425 ASN A CA 1
ATOM 3319 C C . ASN A 1 425 ? 12.078 -13.516 -21.734 1 98.5 425 ASN A C 1
ATOM 3321 O O . ASN A 1 425 ? 12.164 -12.305 -21.953 1 98.5 425 ASN A O 1
ATOM 3325 N N . GLY A 1 426 ? 12.695 -14.109 -20.688 1 98.5 426 GLY A N 1
ATOM 3326 C CA . GLY A 1 426 ? 13.617 -13.344 -19.859 1 98.5 426 GLY A CA 1
ATOM 3327 C C . GLY A 1 426 ? 14.914 -13 -20.578 1 98.5 426 GLY A C 1
ATOM 3328 O O . GLY A 1 426 ? 15.289 -13.664 -21.547 1 98.5 426 GLY A O 1
ATOM 3329 N N . SER A 1 427 ? 15.586 -12.023 -20.031 1 98 427 SER A N 1
ATOM 3330 C CA . SER A 1 427 ? 16.875 -11.633 -20.594 1 98 427 SER A CA 1
ATOM 3331 C C . SER A 1 427 ? 18 -12.523 -20.062 1 98 427 SER A C 1
ATOM 3333 O O . SER A 1 427 ? 18.141 -12.703 -18.859 1 98 427 SER A O 1
ATOM 3335 N N . ALA A 1 428 ? 18.844 -12.969 -21 1 96.75 428 ALA A N 1
ATOM 3336 C CA . ALA A 1 428 ? 19.938 -13.852 -20.641 1 96.75 428 ALA A CA 1
ATOM 3337 C C . ALA A 1 428 ? 20.938 -13.141 -19.734 1 96.75 428 ALA A C 1
ATOM 3339 O O . ALA A 1 428 ? 21.594 -13.773 -18.906 1 96.75 428 ALA A O 1
ATOM 3340 N N . SER A 1 429 ? 20.969 -11.836 -19.875 1 97.69 429 SER A N 1
ATOM 3341 C CA . SER A 1 429 ? 21.953 -11.07 -19.125 1 97.69 429 SER A CA 1
ATOM 3342 C C . SER A 1 429 ? 21.406 -10.602 -17.797 1 97.69 429 SER A C 1
ATOM 3344 O O . SER A 1 429 ? 22.141 -10.086 -16.953 1 97.69 429 SER A O 1
ATOM 3346 N N . PHE A 1 430 ? 20.172 -10.852 -17.531 1 98.38 430 PHE A N 1
ATOM 3347 C CA . PHE A 1 430 ? 19.516 -10.289 -16.359 1 98.38 430 PHE A CA 1
ATOM 3348 C C . PHE A 1 430 ? 20.188 -10.781 -15.078 1 98.38 430 PHE A C 1
ATOM 3350 O O . PHE A 1 430 ? 20.391 -10.008 -14.141 1 98.38 430 PHE A O 1
ATOM 3357 N N . PRO A 1 431 ? 20.578 -12.062 -14.969 1 98.44 431 PRO A N 1
ATOM 3358 C CA . PRO A 1 431 ? 21.172 -12.539 -13.719 1 98.44 431 PRO A CA 1
ATOM 3359 C C . PRO A 1 431 ? 22.391 -11.711 -13.289 1 98.44 431 PRO A C 1
ATOM 3361 O O . PRO A 1 431 ? 22.625 -11.531 -12.094 1 98.44 431 PRO A O 1
ATOM 3364 N N . LYS A 1 432 ? 23.062 -11.125 -14.219 1 97.06 432 LYS A N 1
ATOM 3365 C CA . LYS A 1 432 ? 24.266 -10.344 -13.906 1 97.06 432 LYS A CA 1
ATOM 3366 C C . LYS A 1 432 ? 23.906 -9.055 -13.18 1 97.06 432 LYS A C 1
ATOM 3368 O O . LYS A 1 432 ? 24.734 -8.469 -12.484 1 97.06 432 LYS A O 1
ATOM 3373 N N . SER A 1 433 ? 22.703 -8.648 -13.383 1 97 433 SER A N 1
ATOM 3374 C CA . SER A 1 433 ? 22.266 -7.41 -12.75 1 97 433 SER A CA 1
ATOM 3375 C C . SER A 1 433 ? 21.828 -7.656 -11.305 1 97 433 SER A C 1
ATOM 3377 O O . SER A 1 433 ? 21.703 -6.715 -10.523 1 97 433 SER A O 1
ATOM 3379 N N . VAL A 1 434 ? 21.625 -8.891 -10.914 1 98.12 434 VAL A N 1
ATOM 3380 C CA . VAL A 1 434 ? 21.094 -9.203 -9.594 1 98.12 434 VAL A CA 1
ATOM 3381 C C . VAL A 1 434 ? 22.125 -9.984 -8.781 1 98.12 434 VAL A C 1
ATOM 3383 O O . VAL A 1 434 ? 22.312 -9.719 -7.594 1 98.12 434 VAL A O 1
ATOM 3386 N N . LEU A 1 435 ? 22.875 -10.898 -9.43 1 98.31 435 LEU A N 1
ATOM 3387 C CA . LEU A 1 435 ? 23.766 -11.836 -8.734 1 98.31 435 LEU A CA 1
ATOM 3388 C C . LEU A 1 435 ? 25.188 -11.32 -8.711 1 98.31 435 LEU A C 1
ATOM 3390 O O . LEU A 1 435 ? 25.625 -10.625 -9.633 1 98.31 435 LEU A O 1
ATOM 3394 N N . LEU A 1 436 ? 25.844 -11.727 -7.684 1 96.69 436 LEU A N 1
ATOM 3395 C CA . LEU A 1 436 ? 27.297 -11.539 -7.629 1 96.69 436 LEU A CA 1
ATOM 3396 C C . LEU A 1 436 ? 28.016 -12.562 -8.5 1 96.69 436 LEU A C 1
ATOM 3398 O O . LEU A 1 436 ? 27.578 -13.711 -8.602 1 96.69 436 LEU A O 1
ATOM 3402 N N . PRO A 1 437 ? 29.078 -12.07 -9.07 1 92.19 437 PRO A N 1
ATOM 3403 C CA . PRO A 1 437 ? 29.875 -13.047 -9.82 1 92.19 437 PRO A CA 1
ATOM 3404 C C . PRO A 1 437 ? 30.531 -14.094 -8.922 1 92.19 437 PRO A C 1
ATOM 3406 O O . PRO A 1 437 ? 30.781 -13.828 -7.742 1 92.19 437 PRO A O 1
ATOM 3409 N N . SER A 1 438 ? 30.719 -15.258 -9.539 1 82.81 438 SER A N 1
ATOM 3410 C CA . SER A 1 438 ? 31.375 -16.328 -8.797 1 82.81 438 SER A CA 1
ATOM 3411 C C . SER A 1 438 ? 32.812 -15.961 -8.438 1 82.81 438 SER A C 1
ATOM 3413 O O . SER A 1 438 ? 33.469 -15.203 -9.164 1 82.81 438 SER A O 1
ATOM 3415 N N . SER A 1 439 ? 33.219 -16.391 -7.262 1 67.88 439 SER A N 1
ATOM 3416 C CA . SER A 1 439 ? 34.625 -16.203 -6.832 1 67.88 439 SER A CA 1
ATOM 3417 C C . SER A 1 439 ? 35.562 -17 -7.707 1 67.88 439 SER A C 1
ATOM 3419 O O . SER A 1 439 ? 35.219 -18.047 -8.242 1 67.88 439 SER A O 1
ATOM 3421 N N . MET B 1 1 ? -16.969 12.258 -71.375 1 17.77 1 MET B N 1
ATOM 3422 C CA . MET B 1 1 ? -16.078 11.969 -72.5 1 17.77 1 MET B CA 1
ATOM 3423 C C . MET B 1 1 ? -14.719 11.492 -72 1 17.77 1 MET B C 1
ATOM 3425 O O . MET B 1 1 ? -14.32 10.359 -72.25 1 17.77 1 MET B O 1
ATOM 3429 N N . TYR B 1 2 ? -13.688 12.398 -72.312 1 17.73 2 TYR B N 1
ATOM 3430 C CA . TYR B 1 2 ? -12.344 12.219 -72.812 1 17.73 2 TYR B CA 1
ATOM 3431 C C . TYR B 1 2 ? -11.406 11.664 -71.75 1 17.73 2 TYR B C 1
ATOM 3433 O O . TYR B 1 2 ? -11.648 11.828 -70.562 1 17.73 2 TYR B O 1
ATOM 3441 N N . CYS B 1 3 ? -10.188 11.148 -72.188 1 18.55 3 CYS B N 1
ATOM 3442 C CA . CYS B 1 3 ? -9.172 10.109 -72.25 1 18.55 3 CYS B CA 1
ATOM 3443 C C . CYS B 1 3 ? -7.98 10.438 -71.375 1 18.55 3 CYS B C 1
ATOM 3445 O O . CYS B 1 3 ? -7.172 9.562 -71.062 1 18.55 3 CYS B O 1
ATOM 3447 N N . PHE B 1 4 ? -7.598 11.734 -71.125 1 19.39 4 PHE B N 1
ATOM 3448 C CA . PHE B 1 4 ? -6.203 12.086 -71.375 1 19.39 4 PHE B CA 1
ATOM 3449 C C . PHE B 1 4 ? -5.297 11.469 -70.312 1 19.39 4 PHE B C 1
ATOM 3451 O O . PHE B 1 4 ? -5.465 11.727 -69.062 1 19.39 4 PHE B O 1
ATOM 3458 N N . LEU B 1 5 ? -4.5 10.367 -70.5 1 20.64 5 LEU B N 1
ATOM 3459 C CA . LEU B 1 5 ? -3.77 9.203 -70 1 20.64 5 LEU B CA 1
ATOM 3460 C C . LEU B 1 5 ? -2.363 9.602 -69.562 1 20.64 5 LEU B C 1
ATOM 3462 O O . LEU B 1 5 ? -1.607 8.758 -69.062 1 20.64 5 LEU B O 1
ATOM 3466 N N . SER B 1 6 ? -1.864 10.898 -69.625 1 19.58 6 SER B N 1
ATOM 3467 C CA . SER B 1 6 ? -0.459 10.961 -70 1 19.58 6 SER B CA 1
ATOM 3468 C C . SER B 1 6 ? 0.438 10.344 -68.938 1 19.58 6 SER B C 1
ATOM 3470 O O . SER B 1 6 ? 0.227 10.555 -67.75 1 19.58 6 SER B O 1
ATOM 3472 N N . ARG B 1 7 ? 1.469 9.359 -69.25 1 20.66 7 ARG B N 1
ATOM 3473 C CA . ARG B 1 7 ? 2.326 8.25 -68.875 1 20.66 7 ARG B CA 1
ATOM 3474 C C . ARG B 1 7 ? 3.639 8.75 -68.25 1 20.66 7 ARG B C 1
ATOM 3476 O O . ARG B 1 7 ? 4.531 7.961 -67.938 1 20.66 7 ARG B O 1
ATOM 3483 N N . HIS B 1 8 ? 3.92 10.102 -68 1 20.81 8 HIS B N 1
ATOM 3484 C CA . HIS B 1 8 ? 5.336 10.445 -68.125 1 20.81 8 HIS B CA 1
ATOM 3485 C C . HIS B 1 8 ? 6.16 9.695 -67.062 1 20.81 8 HIS B C 1
ATOM 3487 O O . HIS B 1 8 ? 5.727 9.539 -65.938 1 20.81 8 HIS B O 1
ATOM 3493 N N . SER B 1 9 ? 7.25 8.906 -67.438 1 21.53 9 SER B N 1
ATOM 3494 C CA . SER B 1 9 ? 8.211 7.879 -67.062 1 21.53 9 SER B CA 1
ATOM 3495 C C . SER B 1 9 ? 9.32 8.461 -66.188 1 21.53 9 SER B C 1
ATOM 3497 O O . SER B 1 9 ? 10.367 8.875 -66.688 1 21.53 9 SER B O 1
ATOM 3499 N N . LEU B 1 10 ? 9.188 9.438 -65.312 1 21.09 10 LEU B N 1
ATOM 3500 C CA . LEU B 1 10 ? 10.414 10.102 -64.875 1 21.09 10 LEU B CA 1
ATOM 3501 C C . LEU B 1 10 ? 11.344 9.133 -64.188 1 21.09 10 LEU B C 1
ATOM 3503 O O . LEU B 1 10 ? 10.945 8.492 -63.188 1 21.09 10 LEU B O 1
ATOM 3507 N N . CYS B 1 11 ? 12.445 8.68 -64.75 1 21.25 11 CYS B N 1
ATOM 3508 C CA . CYS B 1 11 ? 13.531 7.738 -64.5 1 21.25 11 CYS B CA 1
ATOM 3509 C C . CYS B 1 11 ? 14.391 8.211 -63.344 1 21.25 11 CYS B C 1
ATOM 3511 O O . CYS B 1 11 ? 15.195 9.133 -63.5 1 21.25 11 CYS B O 1
ATOM 3513 N N . LEU B 1 12 ? 13.914 8.641 -62.219 1 21.62 12 LEU B N 1
ATOM 3514 C CA . LEU B 1 12 ? 14.82 9.305 -61.281 1 21.62 12 LEU B CA 1
ATOM 3515 C C . LEU B 1 12 ? 15.914 8.344 -60.812 1 21.62 12 LEU B C 1
ATOM 3517 O O . LEU B 1 12 ? 15.625 7.227 -60.375 1 21.62 12 LEU B O 1
ATOM 3521 N N . SER B 1 13 ? 17.203 8.547 -61.312 1 23.55 13 SER B N 1
ATOM 3522 C CA . SER B 1 13 ? 18.5 7.938 -61.094 1 23.55 13 SER B CA 1
ATOM 3523 C C . SER B 1 13 ? 18.859 7.863 -59.625 1 23.55 13 SER B C 1
ATOM 3525 O O . SER B 1 13 ? 18.797 8.867 -58.906 1 23.55 13 SER B O 1
ATOM 3527 N N . LEU B 1 14 ? 18.688 6.73 -58.969 1 23.45 14 LEU B N 1
ATOM 3528 C CA . LEU B 1 14 ? 18.859 6.348 -57.562 1 23.45 14 LEU B CA 1
ATOM 3529 C C . LEU B 1 14 ? 20.344 6.324 -57.188 1 23.45 14 LEU B C 1
ATOM 3531 O O . LEU B 1 14 ? 21.109 5.488 -57.688 1 23.45 14 LEU B O 1
ATOM 3535 N N . LEU B 1 15 ? 20.984 7.539 -57.25 1 23.33 15 LEU B N 1
ATOM 3536 C CA . LEU B 1 15 ? 22.406 7.559 -56.906 1 23.33 15 LEU B CA 1
ATOM 3537 C C . LEU B 1 15 ? 22.672 6.914 -55.562 1 23.33 15 LEU B C 1
ATOM 3539 O O . LEU B 1 15 ? 22 7.23 -54.594 1 23.33 15 LEU B O 1
ATOM 3543 N N . LEU B 1 16 ? 23.312 5.766 -55.594 1 25.48 16 LEU B N 1
ATOM 3544 C CA . LEU B 1 16 ? 23.734 4.828 -54.531 1 25.48 16 LEU B CA 1
ATOM 3545 C C . LEU B 1 16 ? 24.797 5.445 -53.625 1 25.48 16 LEU B C 1
ATOM 3547 O O . LEU B 1 16 ? 25.922 5.699 -54.094 1 25.48 16 LEU B O 1
ATOM 3551 N N . PHE B 1 17 ? 24.5 6.625 -53.031 1 24.31 17 PHE B N 1
ATOM 3552 C CA . PHE B 1 17 ? 25.578 7.195 -52.219 1 24.31 17 PHE B CA 1
ATOM 3553 C C . PHE B 1 17 ? 26.078 6.188 -51.188 1 24.31 17 PHE B C 1
ATOM 3555 O O . PHE B 1 17 ? 25.281 5.516 -50.531 1 24.31 17 PHE B O 1
ATOM 3562 N N . ARG B 1 18 ? 27.312 5.707 -51.406 1 23.91 18 ARG B N 1
ATOM 3563 C CA . ARG B 1 18 ? 28.156 4.832 -50.594 1 23.91 18 ARG B CA 1
ATOM 3564 C C . ARG B 1 18 ? 28.391 5.418 -49.188 1 23.91 18 ARG B C 1
ATOM 3566 O O . ARG B 1 18 ? 29.094 6.422 -49.031 1 23.91 18 ARG B O 1
ATOM 3573 N N . LEU B 1 19 ? 27.422 5.695 -48.438 1 27.53 19 LEU B N 1
ATOM 3574 C CA . LEU B 1 19 ? 27.828 6.297 -47.156 1 27.53 19 LEU B CA 1
ATOM 3575 C C . LEU B 1 19 ? 28.781 5.383 -46.406 1 27.53 19 LEU B C 1
ATOM 3577 O O . LEU B 1 19 ? 28.516 4.18 -46.281 1 27.53 19 LEU B O 1
ATOM 3581 N N . PRO B 1 20 ? 30.078 5.781 -46.375 1 32.5 20 PRO B N 1
ATOM 3582 C CA . PRO B 1 20 ? 31.078 5.02 -45.625 1 32.5 20 PRO B CA 1
ATOM 3583 C C . PRO B 1 20 ? 30.641 4.762 -44.156 1 32.5 20 PRO B C 1
ATOM 3585 O O . PRO B 1 20 ? 29.953 5.594 -43.562 1 32.5 20 PRO B O 1
ATOM 3588 N N . PHE B 1 21 ? 30.328 3.482 -43.875 1 27.88 21 PHE B N 1
ATOM 3589 C CA . PHE B 1 21 ? 30.016 2.998 -42.531 1 27.88 21 PHE B CA 1
ATOM 3590 C C . PHE B 1 21 ? 31.188 3.232 -41.594 1 27.88 21 PHE B C 1
ATOM 3592 O O . PHE B 1 21 ? 32.25 2.615 -41.719 1 27.88 21 PHE B O 1
ATOM 3599 N N . SER B 1 22 ? 31.547 4.539 -41.375 1 28.44 22 SER B N 1
ATOM 3600 C CA . SER B 1 22 ? 32.562 4.676 -40.312 1 28.44 22 SER B CA 1
ATOM 3601 C C . SER B 1 22 ? 32.188 3.867 -39.094 1 28.44 22 SER B C 1
ATOM 3603 O O . SER B 1 22 ? 31 3.799 -38.719 1 28.44 22 SER B O 1
ATOM 3605 N N . SER B 1 23 ? 33 2.889 -38.875 1 29.23 23 SER B N 1
ATOM 3606 C CA . SER B 1 23 ? 33.031 2.025 -37.688 1 29.23 23 SER B CA 1
ATOM 3607 C C . SER B 1 23 ? 33.031 2.844 -36.406 1 29.23 23 SER B C 1
ATOM 3609 O O . SER B 1 23 ? 33.938 3.607 -36.125 1 29.23 23 SER B O 1
ATOM 3611 N N . SER B 1 24 ? 31.859 3.539 -36.156 1 29.92 24 SER B N 1
ATOM 3612 C CA . SER B 1 24 ? 31.891 4.168 -34.844 1 29.92 24 SER B CA 1
ATOM 3613 C C . SER B 1 24 ? 32.281 3.17 -33.75 1 29.92 24 SER B C 1
ATOM 3615 O O . SER B 1 24 ? 31.719 2.07 -33.688 1 29.92 24 SER B O 1
ATOM 3617 N N . SER B 1 25 ? 33.594 3.217 -33.406 1 31.69 25 SER B N 1
ATOM 3618 C CA . SER B 1 25 ? 34.062 2.588 -32.188 1 31.69 25 SER B CA 1
ATOM 3619 C C . SER B 1 25 ? 33.125 2.869 -31.016 1 31.69 25 SER B C 1
ATOM 3621 O O . SER B 1 25 ? 32.812 4.023 -30.734 1 31.69 25 SER B O 1
ATOM 3623 N N . SER B 1 26 ? 32.188 1.975 -30.859 1 29.36 26 SER B N 1
ATOM 3624 C CA . SER B 1 26 ? 31.359 2.023 -29.656 1 29.36 26 SER B CA 1
ATOM 3625 C C . SER B 1 26 ? 32.219 2.115 -28.406 1 29.36 26 SER B C 1
ATOM 3627 O O . SER B 1 26 ? 32.969 1.183 -28.078 1 29.36 26 SER B O 1
ATOM 3629 N N . SER B 1 27 ? 32.812 3.377 -28.219 1 33.09 27 SER B N 1
ATOM 3630 C CA . SER B 1 27 ? 33.344 3.51 -26.859 1 33.09 27 SER B CA 1
ATOM 3631 C C . SER B 1 27 ? 32.344 2.996 -25.828 1 33.09 27 SER B C 1
ATOM 3633 O O . SER B 1 27 ? 31.156 3.303 -25.906 1 33.09 27 SER B O 1
ATOM 3635 N N . SER B 1 28 ? 32.625 1.802 -25.406 1 31.83 28 SER B N 1
ATOM 3636 C CA . SER B 1 28 ? 31.953 1.282 -24.234 1 31.83 28 SER B CA 1
ATOM 3637 C C . SER B 1 28 ? 31.812 2.357 -23.156 1 31.83 28 SER B C 1
ATOM 3639 O O . SER B 1 28 ? 32.812 2.9 -22.672 1 31.83 28 SER B O 1
ATOM 3641 N N . ALA B 1 29 ? 30.781 3.184 -23.328 1 32.78 29 ALA B N 1
ATOM 3642 C CA . ALA B 1 29 ? 30.453 4.062 -22.203 1 32.78 29 ALA B CA 1
ATOM 3643 C C . ALA B 1 29 ? 30.469 3.295 -20.891 1 32.78 29 ALA B C 1
ATOM 3645 O O . ALA B 1 29 ? 29.641 2.422 -20.656 1 32.78 29 ALA B O 1
ATOM 3646 N N . SER B 1 30 ? 31.641 3.131 -20.375 1 32.44 30 SER B N 1
ATOM 3647 C CA . SER B 1 30 ? 31.672 2.734 -18.984 1 32.44 30 SER B CA 1
ATOM 3648 C C . SER B 1 30 ? 30.688 3.568 -18.156 1 32.44 30 SER B C 1
ATOM 3650 O O . SER B 1 30 ? 30.719 4.801 -18.203 1 32.44 30 SER B O 1
ATOM 3652 N N . SER B 1 31 ? 29.5 3.141 -18.109 1 33.06 31 SER B N 1
ATOM 3653 C CA . SER B 1 31 ? 28.672 3.809 -17.109 1 33.06 31 SER B CA 1
ATOM 3654 C C . SER B 1 31 ? 29.422 4.031 -15.812 1 33.06 31 SER B C 1
ATOM 3656 O O . SER B 1 31 ? 30.016 3.1 -15.266 1 33.06 31 SER B O 1
ATOM 3658 N N . PRO B 1 32 ? 29.969 5.254 -15.625 1 34.31 32 PRO B N 1
ATOM 3659 C CA . PRO B 1 32 ? 30.594 5.43 -14.305 1 34.31 32 PRO B CA 1
ATOM 3660 C C . PRO B 1 32 ? 29.797 4.766 -13.188 1 34.31 32 PRO B C 1
ATOM 3662 O O . PRO B 1 32 ? 28.562 4.801 -13.203 1 34.31 32 PRO B O 1
ATOM 3665 N N . SER B 1 33 ? 30.203 3.637 -12.789 1 35.09 33 SER B N 1
ATOM 3666 C CA . SER B 1 33 ? 29.703 3.252 -11.477 1 35.09 33 SER B CA 1
ATOM 3667 C C . SER B 1 33 ? 29.531 4.469 -10.57 1 35.09 33 SER B C 1
ATOM 3669 O O . SER B 1 33 ? 30.516 5.16 -10.273 1 35.09 33 SER B O 1
ATOM 3671 N N . ALA B 1 34 ? 28.5 5.234 -10.781 1 36.03 34 ALA B N 1
ATOM 3672 C CA . ALA B 1 34 ? 28.281 6.348 -9.859 1 36.03 34 ALA B CA 1
ATOM 3673 C C . ALA B 1 34 ? 28.719 5.977 -8.445 1 36.03 34 ALA B C 1
ATOM 3675 O O . ALA B 1 34 ? 28.094 5.121 -7.809 1 36.03 34 ALA B O 1
ATOM 3676 N N . SER B 1 35 ? 29.938 5.824 -8.203 1 39.62 35 SER B N 1
ATOM 3677 C CA . SER B 1 35 ? 30.328 5.848 -6.801 1 39.62 35 SER B CA 1
ATOM 3678 C C . SER B 1 35 ? 29.547 6.902 -6.023 1 39.62 35 SER B C 1
ATOM 3680 O O . SER B 1 35 ? 29.703 8.102 -6.273 1 39.62 35 SER B O 1
ATOM 3682 N N . PHE B 1 36 ? 28.25 6.688 -5.738 1 45.06 36 PHE B N 1
ATOM 3683 C CA . PHE B 1 36 ? 27.594 7.633 -4.852 1 45.06 36 PHE B CA 1
ATOM 3684 C C . PHE B 1 36 ? 28.469 7.977 -3.658 1 45.06 36 PHE B C 1
ATOM 3686 O O . PHE B 1 36 ? 28.766 7.113 -2.826 1 45.06 36 PHE B O 1
ATOM 3693 N N . SER B 1 37 ? 29.438 8.68 -3.875 1 52.53 37 SER B N 1
ATOM 3694 C CA . SER B 1 37 ? 30.141 9.203 -2.711 1 52.53 37 SER B CA 1
ATOM 3695 C C . SER B 1 37 ? 29.156 9.797 -1.699 1 52.53 37 SER B C 1
ATOM 3697 O O . SER B 1 37 ? 28.344 10.656 -2.043 1 52.53 37 SER B O 1
ATOM 3699 N N . VAL B 1 38 ? 28.797 9.062 -0.612 1 65.06 38 VAL B N 1
ATOM 3700 C CA . VAL B 1 38 ? 27.984 9.57 0.491 1 65.06 38 VAL B CA 1
ATOM 3701 C C . VAL B 1 38 ? 28.516 10.93 0.94 1 65.06 38 VAL B C 1
ATOM 3703 O O . VAL B 1 38 ? 29.672 11.047 1.338 1 65.06 38 VAL B O 1
ATOM 3706 N N . GLU B 1 39 ? 27.828 11.984 0.591 1 80.06 39 GLU B N 1
ATOM 3707 C CA . GLU B 1 39 ? 28.156 13.328 1.065 1 80.06 39 GLU B CA 1
ATOM 3708 C C . GLU B 1 39 ? 28.266 13.367 2.586 1 80.06 39 GLU B C 1
ATOM 3710 O O . GLU B 1 39 ? 27.422 12.805 3.293 1 80.06 39 GLU B O 1
ATOM 3715 N N . SER B 1 40 ? 29.312 13.93 3.059 1 87.19 40 SER B N 1
ATOM 3716 C CA . SER B 1 40 ? 29.562 13.922 4.496 1 87.19 40 SER B CA 1
ATOM 3717 C C . SER B 1 40 ? 29.297 15.297 5.109 1 87.19 40 SER B C 1
ATOM 3719 O O . SER B 1 40 ? 29.188 15.43 6.328 1 87.19 40 SER B O 1
ATOM 3721 N N . LYS B 1 41 ? 29.219 16.328 4.219 1 92.88 41 LYS B N 1
ATOM 3722 C CA . LYS B 1 41 ? 28.984 17.672 4.73 1 92.88 41 LYS B CA 1
ATOM 3723 C C . LYS B 1 41 ? 27.891 18.391 3.926 1 92.88 41 LYS B C 1
ATOM 3725 O O . LYS B 1 41 ? 27.672 18.078 2.752 1 92.88 41 LYS B O 1
ATOM 3730 N N . ALA B 1 42 ? 27.281 19.344 4.629 1 95.62 42 ALA B N 1
ATOM 3731 C CA . ALA B 1 42 ? 26.266 20.156 3.967 1 95.62 42 ALA B CA 1
ATOM 3732 C C . ALA B 1 42 ? 26.891 21.047 2.896 1 95.62 42 ALA B C 1
ATOM 3734 O O . ALA B 1 42 ? 28.016 21.531 3.061 1 95.62 42 ALA B O 1
ATOM 3735 N N . ARG B 1 43 ? 26.203 21.281 1.896 1 94.94 43 ARG B N 1
ATOM 3736 C CA . ARG B 1 43 ? 26.641 22.203 0.853 1 94.94 43 ARG B CA 1
ATOM 3737 C C . ARG B 1 43 ? 26.422 23.641 1.282 1 94.94 43 ARG B C 1
ATOM 3739 O O . ARG B 1 43 ? 25.516 23.938 2.059 1 94.94 43 ARG B O 1
ATOM 3746 N N . ASN B 1 44 ? 27.234 24.5 0.702 1 94.44 44 ASN B N 1
ATOM 3747 C CA . ASN B 1 44 ? 27.094 25.922 0.984 1 94.44 44 ASN B CA 1
ATOM 3748 C C . ASN B 1 44 ? 25.984 26.547 0.143 1 94.44 44 ASN B C 1
ATOM 3750 O O . ASN B 1 44 ? 25.672 26.062 -0.949 1 94.44 44 ASN B O 1
ATOM 3754 N N . LEU B 1 45 ? 25.453 27.609 0.708 1 95.69 45 LEU B N 1
ATOM 3755 C CA . LEU B 1 45 ? 24.5 28.391 -0.078 1 95.69 45 LEU B CA 1
ATOM 3756 C C . LEU B 1 45 ? 25.203 29.078 -1.246 1 95.69 45 LEU B C 1
ATOM 3758 O O . LEU B 1 45 ? 26.312 29.562 -1.103 1 95.69 45 LEU B O 1
ATOM 3762 N N . SER B 1 46 ? 24.547 29.125 -2.311 1 95.19 46 SER B N 1
ATOM 3763 C CA . SER B 1 46 ? 25.141 29.719 -3.502 1 95.19 46 SER B CA 1
ATOM 3764 C C . SER B 1 46 ? 24.609 31.125 -3.742 1 95.19 46 SER B C 1
ATOM 3766 O O . SER B 1 46 ? 25.359 32.031 -4.105 1 95.19 46 SER B O 1
ATOM 3768 N N . LYS B 1 47 ? 23.359 31.297 -3.52 1 96.94 47 LYS B N 1
ATOM 3769 C CA . LYS B 1 47 ? 22.734 32.594 -3.857 1 96.94 47 LYS B CA 1
ATOM 3770 C C . LYS B 1 47 ? 22.047 33.188 -2.641 1 96.94 47 LYS B C 1
ATOM 3772 O O . LYS B 1 47 ? 22.188 34.406 -2.383 1 96.94 47 LYS B O 1
ATOM 3777 N N . LEU B 1 48 ? 21.359 32.406 -1.926 1 97.62 48 LEU B N 1
ATOM 3778 C CA . LEU B 1 48 ? 20.656 32.906 -0.751 1 97.62 48 LEU B CA 1
ATOM 3779 C C . LEU B 1 48 ? 21.641 33.312 0.35 1 97.62 48 LEU B C 1
ATOM 3781 O O . LEU B 1 48 ? 22.703 32.688 0.48 1 97.62 48 LEU B O 1
ATOM 3785 N N . GLN B 1 49 ? 21.281 34.25 1.138 1 95.81 49 GLN B N 1
ATOM 3786 C CA . GLN B 1 49 ? 22.156 34.781 2.172 1 95.81 49 GLN B CA 1
ATOM 3787 C C . GLN B 1 49 ? 21.891 34.125 3.516 1 95.81 49 GLN B C 1
ATOM 3789 O O . GLN B 1 49 ? 22.688 34.25 4.453 1 95.81 49 GLN B O 1
ATOM 3794 N N . HIS B 1 50 ? 20.844 33.469 3.592 1 95.81 50 HIS B N 1
ATOM 3795 C CA . HIS B 1 50 ? 20.453 32.719 4.785 1 95.81 50 HIS B CA 1
ATOM 3796 C C . HIS B 1 50 ? 19.656 31.469 4.422 1 95.81 50 HIS B C 1
ATOM 3798 O O . HIS B 1 50 ? 19.109 31.375 3.318 1 95.81 50 HIS B O 1
ATOM 3804 N N . PRO B 1 51 ? 19.562 30.516 5.371 1 97.5 51 PRO B N 1
ATOM 3805 C CA . PRO B 1 51 ? 18.781 29.312 5.09 1 97.5 51 PRO B CA 1
ATOM 3806 C C . PRO B 1 51 ? 17.297 29.594 4.918 1 97.5 51 PRO B C 1
ATOM 3808 O O . PRO B 1 51 ? 16.75 30.453 5.613 1 97.5 51 PRO B O 1
ATOM 3811 N N . VAL B 1 52 ? 16.703 28.938 4.027 1 98.81 52 VAL B N 1
ATOM 3812 C CA . VAL B 1 52 ? 15.273 29 3.787 1 98.81 52 VAL B CA 1
ATOM 3813 C C . VAL B 1 52 ? 14.688 27.594 3.781 1 98.81 52 VAL B C 1
ATOM 3815 O O . VAL B 1 52 ? 15.234 26.688 3.146 1 98.81 52 VAL B O 1
ATOM 3818 N N . VAL B 1 53 ? 13.602 27.375 4.551 1 98.94 53 VAL B N 1
ATOM 3819 C CA . VAL B 1 53 ? 12.867 26.109 4.535 1 98.94 53 VAL B CA 1
ATOM 3820 C C . VAL B 1 53 ? 11.5 26.328 3.898 1 98.94 53 VAL B C 1
ATOM 3822 O O . VAL B 1 53 ? 10.758 27.234 4.281 1 98.94 53 VAL B O 1
ATOM 3825 N N . LEU B 1 54 ? 11.227 25.578 2.902 1 98.94 54 LEU B N 1
ATOM 3826 C CA . LEU B 1 54 ? 9.891 25.469 2.32 1 98.94 54 LEU B CA 1
ATOM 3827 C C . LEU B 1 54 ? 9.242 24.141 2.699 1 98.94 54 LEU B C 1
ATOM 3829 O O . LEU B 1 54 ? 9.633 23.078 2.193 1 98.94 54 LEU B O 1
ATOM 3833 N N . LEU B 1 55 ? 8.266 24.156 3.619 1 98.94 55 LEU B N 1
ATOM 3834 C CA . LEU B 1 55 ? 7.527 23 4.082 1 98.94 55 LEU B CA 1
ATOM 3835 C C . LEU B 1 55 ? 6.27 22.781 3.242 1 98.94 55 LEU B C 1
ATOM 3837 O O . LEU B 1 55 ? 5.332 23.578 3.311 1 98.94 55 LEU B O 1
ATOM 3841 N N . VAL B 1 56 ? 6.281 21.719 2.441 1 98.94 56 VAL B N 1
ATOM 3842 C CA . VAL B 1 56 ? 5.191 21.406 1.527 1 98.94 56 VAL B CA 1
ATOM 3843 C C . VAL B 1 56 ? 4.391 20.219 2.076 1 98.94 56 VAL B C 1
ATOM 3845 O O . VAL B 1 56 ? 4.965 19.188 2.449 1 98.94 56 VAL B O 1
ATOM 3848 N N . SER B 1 57 ? 3.1 20.391 2.146 1 98.81 57 SER B N 1
ATOM 3849 C CA . SER B 1 57 ? 2.264 19.281 2.59 1 98.81 57 SER B CA 1
ATOM 3850 C C . SER B 1 57 ? 1.224 18.906 1.535 1 98.81 57 SER B C 1
ATOM 3852 O O . SER B 1 57 ? 0.518 19.781 1.023 1 98.81 57 SER B O 1
ATOM 3854 N N . SER B 1 58 ? 1.218 17.703 1.164 1 98.81 58 SER B N 1
ATOM 3855 C CA . SER B 1 58 ? 0.129 17.094 0.401 1 98.81 58 SER B CA 1
ATOM 3856 C C . SER B 1 58 ? -0.773 16.25 1.296 1 98.81 58 SER B C 1
ATOM 3858 O O . SER B 1 58 ? -0.373 15.18 1.756 1 98.81 58 SER B O 1
ATOM 3860 N N . ASP B 1 59 ? -1.996 16.75 1.528 1 98.56 59 ASP B N 1
ATOM 3861 C CA . ASP B 1 59 ? -2.912 16.188 2.514 1 98.56 59 ASP B CA 1
ATOM 3862 C C . ASP B 1 59 ? -3.312 14.758 2.137 1 98.56 59 ASP B C 1
ATOM 3864 O O . ASP B 1 59 ? -3.734 14.508 1.007 1 98.56 59 ASP B O 1
ATOM 3868 N N . GLY B 1 60 ? -3.172 13.883 3.105 1 98.75 60 GLY B N 1
ATOM 3869 C CA . GLY B 1 60 ? -3.615 12.516 2.896 1 98.75 60 GLY B CA 1
ATOM 3870 C C . GLY B 1 60 ? -2.756 11.758 1.904 1 98.75 60 GLY B C 1
ATOM 3871 O O . GLY B 1 60 ? -3.236 10.836 1.236 1 98.75 60 GLY B O 1
ATOM 3872 N N . PHE B 1 61 ? -1.551 12.164 1.673 1 98.81 61 PHE B N 1
ATOM 3873 C CA . PHE B 1 61 ? -0.649 11.484 0.75 1 98.81 61 PHE B CA 1
ATOM 3874 C C . PHE B 1 61 ? -0.111 10.203 1.367 1 98.81 61 PHE B C 1
ATOM 3876 O O . PHE B 1 61 ? 1.015 10.172 1.868 1 98.81 61 PHE B O 1
ATOM 3883 N N . ARG B 1 62 ? -0.854 9.156 1.224 1 98.5 62 ARG B N 1
ATOM 3884 C CA . ARG B 1 62 ? -0.507 7.844 1.767 1 98.5 62 ARG B CA 1
ATOM 3885 C C . ARG B 1 62 ? 0.832 7.363 1.219 1 98.5 62 ARG B C 1
ATOM 3887 O O . ARG B 1 62 ? 1.117 7.523 0.03 1 98.5 62 ARG B O 1
ATOM 3894 N N . PHE B 1 63 ? 1.709 6.828 2.166 1 98.12 63 PHE B N 1
ATOM 3895 C CA . PHE B 1 63 ? 2.932 6.188 1.69 1 98.12 63 PHE B CA 1
ATOM 3896 C C . PHE B 1 63 ? 2.617 5.145 0.627 1 98.12 63 PHE B C 1
ATOM 3898 O O . PHE B 1 63 ? 1.727 4.312 0.81 1 98.12 63 PHE B O 1
ATOM 3905 N N . GLY B 1 64 ? 3.352 5.211 -0.476 1 96.06 64 GLY B N 1
ATOM 3906 C CA . GLY B 1 64 ? 3.08 4.355 -1.618 1 96.06 64 GLY B CA 1
ATOM 3907 C C . GLY B 1 64 ? 2.521 5.109 -2.811 1 96.06 64 GLY B C 1
ATOM 3908 O O . GLY B 1 64 ? 2.648 4.656 -3.951 1 96.06 64 GLY B O 1
ATOM 3909 N N . TYR B 1 65 ? 1.831 6.246 -2.51 1 98.06 65 TYR B N 1
ATOM 3910 C CA . TYR B 1 65 ? 1.282 7.039 -3.604 1 98.06 65 TYR B CA 1
ATOM 3911 C C . TYR B 1 65 ? 2.389 7.527 -4.535 1 98.06 65 TYR B C 1
ATOM 3913 O O . TYR B 1 65 ? 2.176 7.672 -5.738 1 98.06 65 TYR B O 1
ATOM 3921 N N . GLN B 1 66 ? 3.592 7.727 -3.975 1 96.12 66 GLN B N 1
ATOM 3922 C CA . GLN B 1 66 ? 4.719 8.188 -4.781 1 96.12 66 GLN B CA 1
ATOM 3923 C C . GLN B 1 66 ? 5.09 7.16 -5.844 1 96.12 66 GLN B C 1
ATOM 3925 O O . GLN B 1 66 ? 5.836 7.469 -6.777 1 96.12 66 GLN B O 1
ATOM 3930 N N . PHE B 1 67 ? 4.52 5.98 -5.742 1 94.25 67 PHE B N 1
ATOM 3931 C CA . PHE B 1 67 ? 4.82 4.91 -6.688 1 94.25 67 PHE B CA 1
ATOM 3932 C C . PHE B 1 67 ? 3.613 4.605 -7.566 1 94.25 67 PHE B C 1
ATOM 3934 O O . PHE B 1 67 ? 3.699 3.795 -8.492 1 94.25 67 PHE B O 1
ATOM 3941 N N . LYS B 1 68 ? 2.51 5.184 -7.309 1 95.44 68 LYS B N 1
ATOM 3942 C CA . LYS B 1 68 ? 1.246 4.781 -7.918 1 95.44 68 LYS B CA 1
ATOM 3943 C C . LYS B 1 68 ? 1.219 5.129 -9.406 1 95.44 68 LYS B C 1
ATOM 3945 O O . LYS B 1 68 ? 0.497 4.5 -10.18 1 95.44 68 LYS B O 1
ATOM 3950 N N . THR B 1 69 ? 1.924 6.105 -9.797 1 96.19 69 THR B N 1
ATOM 3951 C CA . THR B 1 69 ? 2.088 6.566 -11.172 1 96.19 69 THR B CA 1
ATOM 3952 C C . THR B 1 69 ? 3.467 7.188 -11.367 1 96.19 69 THR B C 1
ATOM 3954 O O . THR B 1 69 ? 4.277 7.223 -10.445 1 96.19 69 THR B O 1
ATOM 3957 N N . SER B 1 70 ? 3.721 7.527 -12.602 1 95.94 70 SER B N 1
ATOM 3958 C CA . SER B 1 70 ? 4.973 8.234 -12.844 1 95.94 70 SER B CA 1
ATOM 3959 C C . SER B 1 70 ? 5 9.578 -12.125 1 95.94 70 SER B C 1
ATOM 3961 O O . SER B 1 70 ? 4.133 10.43 -12.352 1 95.94 70 SER B O 1
ATOM 3963 N N . THR B 1 71 ? 5.895 9.719 -11.203 1 98.06 71 THR B N 1
ATOM 3964 C CA . THR B 1 71 ? 6.094 10.953 -10.461 1 98.06 71 THR B CA 1
ATOM 3965 C C . THR B 1 71 ? 7.535 11.438 -10.594 1 98.06 71 THR B C 1
ATOM 3967 O O . THR B 1 71 ? 8.281 11.477 -9.609 1 98.06 71 THR B O 1
ATOM 3970 N N . PRO B 1 72 ? 7.941 11.883 -11.797 1 98.44 72 PRO B N 1
ATOM 3971 C CA . PRO B 1 72 ? 9.352 12.188 -12.047 1 98.44 72 PRO B CA 1
ATOM 3972 C C . PRO B 1 72 ? 9.867 13.336 -11.188 1 98.44 72 PRO B C 1
ATOM 3974 O O . PRO B 1 72 ? 11.047 13.367 -10.828 1 98.44 72 PRO B O 1
ATOM 3977 N N . ASN B 1 73 ? 9.031 14.312 -10.852 1 98.81 73 ASN B N 1
ATOM 3978 C CA . ASN B 1 73 ? 9.477 15.461 -10.086 1 98.81 73 ASN B CA 1
ATOM 3979 C C . ASN B 1 73 ? 9.672 15.117 -8.609 1 98.81 73 ASN B C 1
ATOM 3981 O O . ASN B 1 73 ? 10.672 15.5 -8 1 98.81 73 ASN B O 1
ATOM 3985 N N . ILE B 1 74 ? 8.734 14.375 -8.062 1 98.75 74 ILE B N 1
ATOM 3986 C CA . ILE B 1 74 ? 8.891 13.883 -6.695 1 98.75 74 ILE B CA 1
ATOM 3987 C C . ILE B 1 74 ? 10.117 12.977 -6.613 1 98.75 74 ILE B C 1
ATOM 3989 O O . ILE B 1 74 ? 10.898 13.07 -5.664 1 98.75 74 ILE B O 1
ATOM 3993 N N . ARG B 1 75 ? 10.297 12.188 -7.613 1 97.88 75 ARG B N 1
ATOM 3994 C CA . ARG B 1 75 ? 11.453 11.289 -7.652 1 97.88 75 ARG B CA 1
ATOM 3995 C C . ARG B 1 75 ? 12.758 12.086 -7.703 1 97.88 75 ARG B C 1
ATOM 3997 O O . ARG B 1 75 ? 13.766 11.68 -7.121 1 97.88 75 ARG B O 1
ATOM 4004 N N . ARG B 1 76 ? 12.742 13.148 -8.391 1 98.31 76 ARG B N 1
ATOM 4005 C CA . ARG B 1 76 ? 13.922 14.008 -8.453 1 98.31 76 ARG B CA 1
ATOM 4006 C C . ARG B 1 76 ? 14.297 14.523 -7.07 1 98.31 76 ARG B C 1
ATOM 4008 O O . ARG B 1 76 ? 15.477 14.555 -6.715 1 98.31 76 ARG B O 1
ATOM 4015 N N . LEU B 1 77 ? 13.305 14.891 -6.301 1 98.56 77 LEU B N 1
ATOM 4016 C CA . LEU B 1 77 ? 13.57 15.312 -4.93 1 98.56 77 LEU B CA 1
ATOM 4017 C C . LEU B 1 77 ? 14.148 14.164 -4.109 1 98.56 77 LEU B C 1
ATOM 4019 O O . LEU B 1 77 ? 15.094 14.352 -3.342 1 98.56 77 LEU B O 1
ATOM 4023 N N . ILE B 1 78 ? 13.602 13.008 -4.328 1 97.69 78 ILE B N 1
ATOM 4024 C CA . ILE B 1 78 ? 14.016 11.828 -3.574 1 97.69 78 ILE B CA 1
ATOM 4025 C C . ILE B 1 78 ? 15.453 11.469 -3.947 1 97.69 78 ILE B C 1
ATOM 4027 O O . ILE B 1 78 ? 16.312 11.297 -3.072 1 97.69 78 ILE B O 1
ATOM 4031 N N . ALA B 1 79 ? 15.75 11.406 -5.223 1 96.31 79 ALA B N 1
ATOM 4032 C CA . ALA B 1 79 ? 17.047 10.969 -5.727 1 96.31 79 ALA B CA 1
ATOM 4033 C C . ALA B 1 79 ? 18.156 11.93 -5.305 1 96.31 79 ALA B C 1
ATOM 4035 O O . ALA B 1 79 ? 19.297 11.523 -5.117 1 96.31 79 ALA B O 1
ATOM 4036 N N . ASN B 1 80 ? 17.797 13.188 -5.137 1 97.38 80 ASN B N 1
ATOM 4037 C CA . ASN B 1 80 ? 18.766 14.219 -4.809 1 97.38 80 ASN B CA 1
ATOM 4038 C C . ASN B 1 80 ? 18.578 14.734 -3.387 1 97.38 80 ASN B C 1
ATOM 4040 O O . ASN B 1 80 ? 18.984 15.859 -3.07 1 97.38 80 ASN B O 1
ATOM 4044 N N . GLY B 1 81 ? 17.906 13.906 -2.572 1 98.19 81 GLY B N 1
ATOM 4045 C CA . GLY B 1 81 ? 17.625 14.289 -1.196 1 98.19 81 GLY B CA 1
ATOM 4046 C C . GLY B 1 81 ? 17.594 13.117 -0.242 1 98.19 81 GLY B C 1
ATOM 4047 O O . GLY B 1 81 ? 18.281 12.109 -0.455 1 98.19 81 GLY B O 1
ATOM 4048 N N . THR B 1 82 ? 16.938 13.312 0.883 1 98.5 82 THR B N 1
ATOM 4049 C CA . THR B 1 82 ? 16.812 12.328 1.945 1 98.5 82 THR B CA 1
ATOM 4050 C C . THR B 1 82 ? 15.344 11.953 2.16 1 98.5 82 THR B C 1
ATOM 4052 O O . THR B 1 82 ? 14.477 12.82 2.236 1 98.5 82 THR B O 1
ATOM 4055 N N . GLU B 1 83 ? 15.062 10.688 2.139 1 98.25 83 GLU B N 1
ATOM 4056 C CA . GLU B 1 83 ? 13.688 10.242 2.326 1 98.25 83 GLU B CA 1
ATOM 4057 C C . GLU B 1 83 ? 13.57 9.281 3.5 1 98.25 83 GLU B C 1
ATOM 4059 O O . GLU B 1 83 ? 14.539 8.586 3.834 1 98.25 83 GLU B O 1
ATOM 4064 N N . ALA B 1 84 ? 12.445 9.312 4.215 1 98.31 84 ALA B N 1
ATOM 4065 C CA . ALA B 1 84 ? 12.117 8.219 5.125 1 98.31 84 ALA B CA 1
ATOM 4066 C C . ALA B 1 84 ? 11.742 6.953 4.355 1 98.31 84 ALA B C 1
ATOM 4068 O O . ALA B 1 84 ? 10.734 6.926 3.652 1 98.31 84 ALA B O 1
ATOM 4069 N N . GLU B 1 85 ? 12.438 5.922 4.523 1 94.69 85 GLU B N 1
ATOM 4070 C CA . GLU B 1 85 ? 12.391 4.734 3.674 1 94.69 85 GLU B CA 1
ATOM 4071 C C . GLU B 1 85 ? 11 4.102 3.682 1 94.69 85 GLU B C 1
ATOM 4073 O O . GLU B 1 85 ? 10.492 3.691 2.635 1 94.69 85 GLU B O 1
ATOM 4078 N N . MET B 1 86 ? 10.445 3.986 4.855 1 94.94 86 MET B N 1
ATOM 4079 C CA . MET B 1 86 ? 9.117 3.381 4.988 1 94.94 86 MET B CA 1
ATOM 4080 C C . MET B 1 86 ? 8.086 4.418 5.414 1 94.94 86 MET B C 1
ATOM 4082 O O . MET B 1 86 ? 7.148 4.102 6.145 1 94.94 86 MET B O 1
ATOM 4086 N N . GLY B 1 87 ? 8.391 5.676 5.113 1 97.81 87 GLY B N 1
ATOM 4087 C CA . GLY B 1 87 ? 7.418 6.746 5.262 1 97.81 87 GLY B CA 1
ATOM 4088 C C . GLY B 1 87 ? 7.473 7.418 6.617 1 97.81 87 GLY B C 1
ATOM 4089 O O . GLY B 1 87 ? 8.305 7.07 7.457 1 97.81 87 GLY B O 1
ATOM 4090 N N . LEU B 1 88 ? 6.625 8.398 6.777 1 98.88 88 LEU B N 1
ATOM 4091 C CA . LEU B 1 88 ? 6.461 9.219 7.969 1 98.88 88 LEU B CA 1
ATOM 4092 C C . LEU B 1 88 ? 5.309 8.703 8.828 1 98.88 88 LEU B C 1
ATOM 4094 O O . LEU B 1 88 ? 4.246 8.359 8.305 1 98.88 88 LEU B O 1
ATOM 4098 N N . ILE B 1 89 ? 5.551 8.633 10.133 1 98.81 89 ILE B N 1
ATOM 4099 C CA . ILE B 1 89 ? 4.527 8.164 11.062 1 98.81 89 ILE B CA 1
ATOM 4100 C C . ILE B 1 89 ? 3.74 9.352 11.609 1 98.81 89 ILE B C 1
ATOM 4102 O O . ILE B 1 89 ? 4.316 10.258 12.211 1 98.81 89 ILE B O 1
ATOM 4106 N N . PRO B 1 90 ? 2.445 9.422 11.383 1 98.88 90 PRO B N 1
ATOM 4107 C CA . PRO B 1 90 ? 1.626 10.461 12.016 1 98.88 90 PRO B CA 1
ATOM 4108 C C . PRO B 1 90 ? 1.468 10.242 13.523 1 98.88 90 PRO B C 1
ATOM 4110 O O . PRO B 1 90 ? 1.724 9.148 14.023 1 98.88 90 PRO B O 1
ATOM 4113 N N . VAL B 1 91 ? 1.114 11.258 14.172 1 98.81 91 VAL B N 1
ATOM 4114 C CA . VAL B 1 91 ? 0.681 11.094 15.555 1 98.81 91 VAL B CA 1
ATOM 4115 C C . VAL B 1 91 ? -0.765 10.609 15.586 1 98.81 91 VAL B C 1
ATOM 4117 O O . VAL B 1 91 ? -1.475 10.68 14.586 1 98.81 91 VAL B O 1
ATOM 4120 N N . PHE B 1 92 ? -1.166 10.102 16.734 1 98.62 92 PHE B N 1
ATOM 4121 C CA . PHE B 1 92 ? -2.549 9.688 16.938 1 98.62 92 PHE B CA 1
ATOM 4122 C C . PHE B 1 92 ? -3.389 10.844 17.469 1 98.62 92 PHE B C 1
ATOM 4124 O O . PHE B 1 92 ? -2.949 11.586 18.344 1 98.62 92 PHE B O 1
ATOM 4131 N N . PRO B 1 93 ? -4.609 10.945 17.016 1 98.19 93 PRO B N 1
ATOM 4132 C CA . PRO B 1 93 ? -5.148 10.219 15.859 1 98.19 93 PRO B CA 1
ATOM 4133 C C . PRO B 1 93 ? -4.582 10.711 14.531 1 98.19 93 PRO B C 1
ATOM 4135 O O . PRO B 1 93 ? -4.203 11.883 14.414 1 98.19 93 PRO B O 1
ATOM 4138 N N . SER B 1 94 ? -4.445 9.828 13.586 1 98.62 94 SER B N 1
ATOM 4139 C CA . SER B 1 94 ? -3.926 10.148 12.258 1 98.62 94 SER B CA 1
ATOM 4140 C C . SER B 1 94 ? -4.938 10.953 11.453 1 98.62 94 SER B C 1
ATOM 4142 O O . SER B 1 94 ? -5.445 10.484 10.43 1 98.62 94 SER B O 1
ATOM 4144 N N . LEU B 1 95 ? -5.156 12.188 11.922 1 97.25 95 LEU B N 1
ATOM 4145 C CA . LEU B 1 95 ? -6.148 13.094 11.352 1 97.25 95 LEU B CA 1
ATOM 4146 C C . LEU B 1 95 ? -5.496 14.383 10.867 1 97.25 95 LEU B C 1
ATOM 4148 O O . LEU B 1 95 ? -4.406 14.742 11.328 1 97.25 95 LEU B O 1
ATOM 4152 N N . THR B 1 96 ? -6.148 15.086 10.039 1 96.44 96 THR B N 1
ATOM 4153 C CA . THR B 1 96 ? -5.586 16.203 9.297 1 96.44 96 THR B CA 1
ATOM 4154 C C . THR B 1 96 ? -5.137 17.312 10.25 1 96.44 96 THR B C 1
ATOM 4156 O O . THR B 1 96 ? -3.943 17.625 10.336 1 96.44 96 THR B O 1
ATOM 4159 N N . PHE B 1 97 ? -5.949 17.844 11.07 1 94.19 97 PHE B N 1
ATOM 4160 C CA . PHE B 1 97 ? -5.621 19.016 11.859 1 94.19 97 PHE B CA 1
ATOM 4161 C C . PHE B 1 97 ? -4.633 18.672 12.969 1 94.19 97 PHE B C 1
ATOM 4163 O O . PHE B 1 97 ? -3.619 19.344 13.141 1 94.19 97 PHE B O 1
ATOM 4170 N N . PRO B 1 98 ? -4.887 17.547 13.695 1 95.31 98 PRO B N 1
ATOM 4171 C CA . PRO B 1 98 ? -3.898 17.188 14.711 1 95.31 98 PRO B CA 1
ATOM 4172 C C . PRO B 1 98 ? -2.492 17.016 14.141 1 95.31 98 PRO B C 1
ATOM 4174 O O . PRO B 1 98 ? -1.523 17.516 14.727 1 95.31 98 PRO B O 1
ATOM 4177 N N . ASN B 1 99 ? -2.396 16.422 13.008 1 98.06 99 ASN B N 1
ATOM 4178 C CA . ASN B 1 99 ? -1.072 16.078 12.5 1 98.06 99 ASN B CA 1
ATOM 4179 C C . ASN B 1 99 ? -0.386 17.281 11.859 1 98.06 99 ASN B C 1
ATOM 4181 O O . ASN B 1 99 ? 0.824 17.469 12.008 1 98.06 99 ASN B O 1
ATOM 4185 N N . HIS B 1 100 ? -1.109 18.125 11.172 1 97.38 100 HIS B N 1
ATOM 4186 C CA . HIS B 1 100 ? -0.485 19.328 10.648 1 97.38 100 HIS B CA 1
ATOM 4187 C C . HIS B 1 100 ? 0.033 20.219 11.773 1 97.38 100 HIS B C 1
ATOM 4189 O O . HIS B 1 100 ? 1.108 20.812 11.664 1 97.38 100 HIS B O 1
ATOM 4195 N N . TYR B 1 101 ? -0.7 20.266 12.805 1 95.81 101 TYR B N 1
ATOM 4196 C CA . TYR B 1 101 ? -0.261 21.109 13.906 1 95.81 101 TYR B CA 1
ATOM 4197 C C . TYR B 1 101 ? 0.891 20.469 14.664 1 95.81 101 TYR B C 1
ATOM 4199 O O . TYR B 1 101 ? 1.79 21.156 15.148 1 95.81 101 TYR B O 1
ATOM 4207 N N . SER B 1 102 ? 0.877 19.156 14.758 1 98.06 102 SER B N 1
ATOM 4208 C CA . SER B 1 102 ? 2.002 18.453 15.359 1 98.06 102 SER B CA 1
ATOM 4209 C C . SER B 1 102 ? 3.283 18.672 14.562 1 98.06 102 SER B C 1
ATOM 4211 O O . SER B 1 102 ? 4.359 18.828 15.141 1 98.06 102 SER B O 1
ATOM 4213 N N . ILE B 1 103 ? 3.189 18.719 13.312 1 98.75 103 ILE B N 1
ATOM 4214 C CA . ILE B 1 103 ? 4.348 18.906 12.445 1 98.75 103 ILE B CA 1
ATOM 4215 C C . ILE B 1 103 ? 5.004 20.25 12.75 1 98.75 103 ILE B C 1
ATOM 4217 O O . ILE B 1 103 ? 6.227 20.344 12.883 1 98.75 103 ILE B O 1
ATOM 4221 N N . VAL B 1 104 ? 4.219 21.297 13.016 1 98.12 104 VAL B N 1
ATOM 4222 C CA . VAL B 1 104 ? 4.777 22.641 13.078 1 98.12 104 VAL B CA 1
ATOM 4223 C C . VAL B 1 104 ? 5.016 23.047 14.531 1 98.12 104 VAL B C 1
ATOM 4225 O O . VAL B 1 104 ? 5.602 24.094 14.812 1 98.12 104 VAL B O 1
ATOM 4228 N N . THR B 1 105 ? 4.566 22.203 15.492 1 97.5 105 THR B N 1
ATOM 4229 C CA . THR B 1 105 ? 4.793 22.547 16.891 1 97.5 105 THR B CA 1
ATOM 4230 C C . THR B 1 105 ? 5.719 21.531 17.562 1 97.5 105 THR B C 1
ATOM 4232 O O . THR B 1 105 ? 6.258 21.797 18.641 1 97.5 105 THR B O 1
ATOM 4235 N N . GLY B 1 106 ? 5.754 20.297 16.984 1 98.69 106 GLY B N 1
ATOM 4236 C CA . GLY B 1 106 ? 6.496 19.219 17.594 1 98.69 106 GLY B CA 1
ATOM 4237 C C . GLY B 1 106 ? 5.785 18.609 18.797 1 98.69 106 GLY B C 1
ATOM 4238 O O . GLY B 1 106 ? 6.406 17.922 19.609 1 98.69 106 GLY B O 1
ATOM 4239 N N . LEU B 1 107 ? 4.512 18.922 18.938 1 98.25 107 LEU B N 1
ATOM 4240 C CA . LEU B 1 107 ? 3.766 18.484 20.109 1 98.25 107 LEU B CA 1
ATOM 4241 C C . LEU B 1 107 ? 2.73 17.438 19.734 1 98.25 107 LEU B C 1
ATOM 4243 O O . LEU B 1 107 ? 2.158 17.484 18.641 1 98.25 107 LEU B O 1
ATOM 4247 N N . TYR B 1 108 ? 2.475 16.547 20.641 1 98.31 108 TYR B N 1
ATOM 4248 C CA . TYR B 1 108 ? 1.338 15.633 20.516 1 98.31 108 TYR B CA 1
ATOM 4249 C C . TYR B 1 108 ? 0.024 16.375 20.75 1 98.31 108 TYR B C 1
ATOM 4251 O O . TYR B 1 108 ? -0.008 17.406 21.422 1 98.31 108 TYR B O 1
ATOM 4259 N N . PRO B 1 109 ? -1.061 15.82 20.234 1 96.5 109 PRO B N 1
ATOM 4260 C CA . PRO B 1 109 ? -2.367 16.469 20.344 1 96.5 109 PRO B CA 1
ATOM 4261 C C . PRO B 1 109 ? -2.756 16.75 21.797 1 96.5 109 PRO B C 1
ATOM 4263 O O . PRO B 1 109 ? -3.334 17.797 22.094 1 96.5 109 PRO B O 1
ATOM 4266 N N . ALA B 1 110 ? -2.391 15.93 22.719 1 96.19 110 ALA B N 1
ATOM 4267 C CA . ALA B 1 110 ? -2.736 16.125 24.125 1 96.19 110 ALA B CA 1
ATOM 4268 C C . ALA B 1 110 ? -2.104 17.406 24.656 1 96.19 110 ALA B C 1
ATOM 4270 O O . ALA B 1 110 ? -2.6 18 25.625 1 96.19 110 ALA B O 1
ATOM 4271 N N . TYR B 1 111 ? -1.051 17.844 24.016 1 95.62 111 TYR B N 1
ATOM 4272 C CA . TYR B 1 111 ? -0.297 18.984 24.531 1 95.62 111 TYR B CA 1
ATOM 4273 C C . TYR B 1 111 ? -0.604 20.25 23.75 1 95.62 111 TYR B C 1
ATOM 4275 O O . TYR B 1 111 ? -0.679 21.344 24.312 1 95.62 111 TYR B O 1
ATOM 4283 N N . HIS B 1 112 ? -0.804 20.109 22.422 1 93.69 112 HIS B N 1
ATOM 4284 C CA . HIS B 1 112 ? -1.118 21.328 21.688 1 93.69 112 HIS B CA 1
ATOM 4285 C C . HIS B 1 112 ? -2.621 21.578 21.672 1 93.69 112 HIS B C 1
ATOM 4287 O O . HIS B 1 112 ? -3.061 22.688 21.328 1 93.69 112 HIS B O 1
ATOM 4293 N N . GLY B 1 113 ? -3.418 20.547 21.922 1 91.5 113 GLY B N 1
ATOM 4294 C CA . GLY B 1 113 ? -4.828 20.781 22.203 1 91.5 113 GLY B CA 1
ATOM 4295 C C . GLY B 1 113 ? -5.719 20.531 21 1 91.5 113 GLY B C 1
ATOM 4296 O O . GLY B 1 113 ? -6.945 20.562 21.109 1 91.5 113 GLY B O 1
ATOM 4297 N N . ILE B 1 114 ? -5.238 20.375 19.797 1 92.5 114 ILE B N 1
ATOM 4298 C CA . ILE B 1 114 ? -6.023 20 18.625 1 92.5 114 ILE B CA 1
ATOM 4299 C C . ILE B 1 114 ? -6.152 18.484 18.562 1 92.5 114 ILE B C 1
ATOM 4301 O O . ILE B 1 114 ? -5.336 17.812 17.922 1 92.5 114 ILE B O 1
ATOM 4305 N N . ILE B 1 115 ? -7.148 17.953 19.188 1 93.25 115 ILE B N 1
ATOM 4306 C CA . ILE B 1 115 ? -7.207 16.547 19.531 1 93.25 115 ILE B CA 1
ATOM 4307 C C . ILE B 1 115 ? -7.977 15.781 18.469 1 93.25 115 ILE B C 1
ATOM 4309 O O . ILE B 1 115 ? -7.988 14.547 18.453 1 93.25 115 ILE B O 1
ATOM 4313 N N . ASN B 1 116 ? -8.664 16.453 17.562 1 93.38 116 ASN B N 1
ATOM 4314 C CA . ASN B 1 116 ? -9.492 15.906 16.5 1 93.38 116 ASN B CA 1
ATOM 4315 C C . ASN B 1 116 ? -9.797 16.969 15.438 1 93.38 116 ASN B C 1
ATOM 4317 O O . ASN B 1 116 ? -9.484 18.141 15.617 1 93.38 116 ASN B O 1
ATOM 4321 N N . ASN B 1 117 ? -10.312 16.547 14.305 1 90.88 117 ASN B N 1
ATOM 4322 C CA . ASN B 1 117 ? -10.75 17.5 13.289 1 90.88 117 ASN B CA 1
ATOM 4323 C C . ASN B 1 117 ? -11.977 18.281 13.742 1 90.88 117 ASN B C 1
ATOM 4325 O O . ASN B 1 117 ? -12.219 19.391 13.281 1 90.88 117 ASN B O 1
ATOM 4329 N N . HIS B 1 118 ? -12.734 17.594 14.609 1 87.12 118 HIS B N 1
ATOM 4330 C CA . HIS B 1 118 ? -13.922 18.188 15.211 1 87.12 118 HIS B CA 1
ATOM 4331 C C . HIS B 1 118 ? -14.055 17.781 16.688 1 87.12 118 HIS B C 1
ATOM 4333 O O . HIS B 1 118 ? -13.953 16.609 17.016 1 87.12 118 HIS B O 1
ATOM 4339 N N . PHE B 1 119 ? -14.203 18.875 17.5 1 86.75 119 PHE B N 1
ATOM 4340 C CA . PHE B 1 119 ? -14.445 18.594 18.906 1 86.75 119 PHE B CA 1
ATOM 4341 C C . PHE B 1 119 ? -15.023 19.797 19.625 1 86.75 119 PHE B C 1
ATOM 4343 O O . PHE B 1 119 ? -15.055 20.906 19.062 1 86.75 119 PHE B O 1
ATOM 4350 N N . LEU B 1 120 ? -15.523 19.562 20.797 1 84.94 120 LEU B N 1
ATOM 4351 C CA . LEU B 1 120 ? -16.062 20.609 21.656 1 84.94 120 LEU B CA 1
ATOM 4352 C C . LEU B 1 120 ? -15.141 20.844 22.859 1 84.94 120 LEU B C 1
ATOM 4354 O O . LEU B 1 120 ? -14.641 19.891 23.453 1 84.94 120 LEU B O 1
ATOM 4358 N N . ASP B 1 121 ? -14.898 22.125 23.062 1 81.75 121 ASP B N 1
ATOM 4359 C CA . ASP B 1 121 ? -14.203 22.438 24.297 1 81.75 121 ASP B CA 1
ATOM 4360 C C . ASP B 1 121 ? -15.078 22.125 25.516 1 81.75 121 ASP B C 1
ATOM 4362 O O . ASP B 1 121 ? -16.203 22.609 25.625 1 81.75 121 ASP B O 1
ATOM 4366 N N . PRO B 1 122 ? -14.547 21.344 26.344 1 83 122 PRO B N 1
ATOM 4367 C CA . PRO B 1 122 ? -15.414 20.875 27.438 1 83 122 PRO B CA 1
ATOM 4368 C C . PRO B 1 122 ? -15.727 21.984 28.453 1 83 122 PRO B C 1
ATOM 4370 O O . PRO B 1 122 ? -16.672 21.875 29.219 1 83 122 PRO B O 1
ATOM 4373 N N . ILE B 1 123 ? -14.961 22.969 28.516 1 80.38 123 ILE B N 1
ATOM 4374 C CA . ILE B 1 123 ? -15.156 24.047 29.484 1 80.38 123 ILE B CA 1
ATOM 4375 C C . ILE B 1 123 ? -16.078 25.109 28.891 1 80.38 123 ILE B C 1
ATOM 4377 O O . ILE B 1 123 ? -17.094 25.469 29.469 1 80.38 123 ILE B O 1
ATOM 4381 N N . THR B 1 124 ? -15.852 25.547 27.688 1 78.19 124 THR B N 1
ATOM 4382 C CA . THR B 1 124 ? -16.594 26.656 27.094 1 78.19 124 THR B CA 1
ATOM 4383 C C . THR B 1 124 ? -17.75 26.156 26.25 1 78.19 124 THR B C 1
ATOM 4385 O O . THR B 1 124 ? -18.688 26.906 25.953 1 78.19 124 THR B O 1
ATOM 4388 N N . GLY B 1 125 ? -17.625 24.922 25.781 1 78.88 125 GLY B N 1
ATOM 4389 C CA . GLY B 1 125 ? -18.641 24.375 24.891 1 78.88 125 GLY B CA 1
ATOM 4390 C C . GLY B 1 125 ? -18.438 24.781 23.438 1 78.88 125 GLY B C 1
ATOM 4391 O O . GLY B 1 125 ? -19.188 24.359 22.562 1 78.88 125 GLY B O 1
ATOM 4392 N N . ASP B 1 126 ? -17.406 25.516 23.188 1 79 126 ASP B N 1
ATOM 4393 C CA . ASP B 1 126 ? -17.141 26 21.828 1 79 126 ASP B CA 1
ATOM 4394 C C . ASP B 1 126 ? -16.703 24.844 20.922 1 79 126 ASP B C 1
ATOM 4396 O O . ASP B 1 126 ? -15.945 23.969 21.344 1 79 126 ASP B O 1
ATOM 4400 N N . ALA B 1 127 ? -17.188 24.953 19.672 1 82.5 127 ALA B N 1
ATOM 4401 C CA . ALA B 1 127 ? -16.859 23.922 18.688 1 82.5 127 ALA B CA 1
ATOM 4402 C C . ALA B 1 127 ? -15.602 24.297 17.906 1 82.5 127 ALA B C 1
ATOM 4404 O O . ALA B 1 127 ? -15.406 25.453 17.531 1 82.5 127 ALA B O 1
ATOM 4405 N N . PHE B 1 128 ? -14.742 23.375 17.891 1 80.94 128 PHE B N 1
ATOM 4406 C CA . PHE B 1 128 ? -13.609 23.484 16.969 1 80.94 128 PHE B CA 1
ATOM 4407 C C . PHE B 1 128 ? -13.93 22.844 15.633 1 80.94 128 PHE B C 1
ATOM 4409 O O . PHE B 1 128 ? -14.398 21.703 15.57 1 80.94 128 PHE B O 1
ATOM 4416 N N . THR B 1 129 ? -13.914 23.781 14.625 1 70.12 129 THR B N 1
ATOM 4417 C CA . THR B 1 129 ? -14.008 23.281 13.266 1 70.12 129 THR B CA 1
ATOM 4418 C C . THR B 1 129 ? -12.828 23.766 12.422 1 70.12 129 THR B C 1
ATOM 4420 O O . THR B 1 129 ? -12.141 24.719 12.797 1 70.12 129 THR B O 1
ATOM 4423 N N . MET B 1 130 ? -12.516 23.078 11.422 1 62.28 130 MET B N 1
ATOM 4424 C CA . MET B 1 130 ? -11.445 23.469 10.508 1 62.28 130 MET B CA 1
ATOM 4425 C C . MET B 1 130 ? -11.625 24.922 10.062 1 62.28 130 MET B C 1
ATOM 4427 O O . MET B 1 130 ? -10.641 25.625 9.836 1 62.28 130 MET B O 1
ATOM 4431 N N . GLY B 1 131 ? -12.922 25.359 9.891 1 55.62 131 GLY B N 1
ATOM 4432 C CA . GLY B 1 131 ? -13.211 26.734 9.477 1 55.62 131 GLY B CA 1
ATOM 4433 C C . GLY B 1 131 ? -13.094 27.734 10.609 1 55.62 131 GLY B C 1
ATOM 4434 O O . GLY B 1 131 ? -12.789 28.906 10.375 1 55.62 131 GLY B O 1
ATOM 4435 N N . ALA B 1 132 ? -13.648 27.469 11.656 1 50 132 ALA B N 1
ATOM 4436 C CA . ALA B 1 132 ? -13.875 28.484 12.688 1 50 132 ALA B CA 1
ATOM 4437 C C . ALA B 1 132 ? -12.703 28.547 13.656 1 50 132 ALA B C 1
ATOM 4439 O O . ALA B 1 132 ? -12.344 29.641 14.133 1 50 132 ALA B O 1
ATOM 4440 N N . MET B 1 133 ? -12.492 27.453 14.375 1 49.31 133 MET B N 1
ATOM 4441 C CA . MET B 1 133 ? -11.742 27.5 15.625 1 49.31 133 MET B CA 1
ATOM 4442 C C . MET B 1 133 ? -10.25 27.672 15.367 1 49.31 133 MET B C 1
ATOM 4444 O O . MET B 1 133 ? -9.531 26.688 15.18 1 49.31 133 MET B O 1
ATOM 4448 N N . MET B 1 134 ? -9.859 28.484 14.625 1 52.22 134 MET B N 1
ATOM 4449 C CA . MET B 1 134 ? -8.445 28.781 14.859 1 52.22 134 MET B CA 1
ATOM 4450 C C . MET B 1 134 ? -8.133 28.766 16.359 1 52.22 134 MET B C 1
ATOM 4452 O O . MET B 1 134 ? -8.148 29.797 17.016 1 52.22 134 MET B O 1
ATOM 4456 N N . LEU B 1 135 ? -8.828 27.875 17.109 1 55.25 135 LEU B N 1
ATOM 4457 C CA . LEU B 1 135 ? -8.414 27.891 18.516 1 55.25 135 LEU B CA 1
ATOM 4458 C C . LEU B 1 135 ? -6.906 27.734 18.641 1 55.25 135 LEU B C 1
ATOM 4460 O O . LEU B 1 135 ? -6.273 27.062 17.812 1 55.25 135 LEU B O 1
ATOM 4464 N N . SER B 1 136 ? -6.398 28.672 19.391 1 62.09 136 SER B N 1
ATOM 4465 C CA . SER B 1 136 ? -4.996 28.719 19.797 1 62.09 136 SER B CA 1
ATOM 4466 C C . SER B 1 136 ? -4.578 27.422 20.469 1 62.09 136 SER B C 1
ATOM 4468 O O . SER B 1 136 ? -5.113 27.062 21.531 1 62.09 136 SER B O 1
ATOM 4470 N N . GLY B 1 137 ? -4.258 26.344 19.625 1 65.88 137 GLY B N 1
ATOM 4471 C CA . GLY B 1 137 ? -3.543 25.266 20.281 1 65.88 137 GLY B CA 1
ATOM 4472 C C . GLY B 1 137 ? -2.312 25.734 21.031 1 65.88 137 GLY B C 1
ATOM 4473 O O . GLY B 1 137 ? -1.84 26.844 20.828 1 65.88 137 GLY B O 1
ATOM 4474 N N . GLY B 1 138 ? -2.061 24.969 22.016 1 81.75 138 GLY B N 1
ATOM 4475 C CA . GLY B 1 138 ? -0.8 25.234 22.688 1 81.75 138 GLY B CA 1
ATOM 4476 C C . GLY B 1 138 ? 0.409 25.062 21.781 1 81.75 138 GLY B C 1
ATOM 4477 O O . GLY B 1 138 ? 0.268 24.75 20.609 1 81.75 138 GLY B O 1
ATOM 4478 N N . GLY B 1 139 ? 1.397 25.469 22.156 1 92.88 139 GLY B N 1
ATOM 4479 C CA . GLY B 1 139 ? 2.648 25.328 21.422 1 92.88 139 GLY B CA 1
ATOM 4480 C C . GLY B 1 139 ? 2.994 26.547 20.594 1 92.88 139 GLY B C 1
ATOM 4481 O O . GLY B 1 139 ? 2.242 27.531 20.578 1 92.88 139 GLY B O 1
ATOM 4482 N N . GLU B 1 140 ? 4.105 26.578 20.094 1 96.38 140 GLU B N 1
ATOM 4483 C CA . GLU B 1 140 ? 4.637 27.625 19.219 1 96.38 140 GLU B CA 1
ATOM 4484 C C . GLU B 1 140 ? 4.91 27.094 17.812 1 96.38 140 GLU B C 1
ATOM 4486 O O . GLU B 1 140 ? 5.934 26.453 17.578 1 96.38 140 GLU B O 1
ATOM 4491 N N . PRO B 1 141 ? 3.943 27.359 16.922 1 96.5 141 PRO B N 1
ATOM 4492 C CA . PRO B 1 141 ? 4.18 26.859 15.562 1 96.5 141 PRO B CA 1
ATOM 4493 C C . PRO B 1 141 ? 5.387 27.516 14.898 1 96.5 141 PRO B C 1
ATOM 4495 O O . PRO B 1 141 ? 5.812 28.594 15.312 1 96.5 141 PRO B O 1
ATOM 4498 N N . LEU B 1 142 ? 5.91 26.938 13.883 1 98.62 142 LEU B N 1
ATOM 4499 C CA . LEU B 1 142 ? 7.184 27.297 13.266 1 98.62 142 LEU B CA 1
ATOM 4500 C C . LEU B 1 142 ? 7.16 28.734 12.781 1 98.62 142 LEU B C 1
ATOM 4502 O O . LEU B 1 142 ? 8.156 29.453 12.922 1 98.62 142 LEU B O 1
ATOM 4506 N N . TRP B 1 143 ? 6.031 29.219 12.219 1 97.94 143 TRP B N 1
ATOM 4507 C CA . TRP B 1 143 ? 5.992 30.609 11.75 1 97.94 143 TRP B CA 1
ATOM 4508 C C . TRP B 1 143 ? 6.121 31.578 12.922 1 97.94 143 TRP B C 1
ATOM 4510 O O . TRP B 1 143 ? 6.766 32.625 12.797 1 97.94 143 TRP B O 1
ATOM 4520 N N . GLU B 1 144 ? 5.574 31.219 14.031 1 96.62 144 GLU B N 1
ATOM 4521 C CA . GLU B 1 144 ? 5.727 32.031 15.234 1 96.62 144 GLU B CA 1
ATOM 4522 C C . GLU B 1 144 ? 7.164 31.984 15.75 1 96.62 144 GLU B C 1
ATOM 4524 O O . GLU B 1 144 ? 7.742 33.031 16.062 1 96.62 144 GLU B O 1
ATOM 4529 N N . THR B 1 145 ? 7.703 30.797 15.812 1 98.38 145 THR B N 1
ATOM 4530 C CA . THR B 1 145 ? 9.07 30.609 16.281 1 98.38 145 THR B CA 1
ATOM 4531 C C . THR B 1 145 ? 10.039 31.469 15.477 1 98.38 145 THR B C 1
ATOM 4533 O O . THR B 1 145 ? 10.898 32.156 16.047 1 98.38 145 THR B O 1
ATOM 4536 N N . VAL B 1 146 ? 9.891 31.469 14.188 1 98.62 146 VAL B N 1
ATOM 4537 C CA . VAL B 1 146 ? 10.789 32.156 13.258 1 98.62 146 VAL B CA 1
ATOM 4538 C C . VAL B 1 146 ? 10.664 33.656 13.43 1 98.62 146 VAL B C 1
ATOM 4540 O O . VAL B 1 146 ? 11.664 34.375 13.586 1 98.62 146 VAL B O 1
ATOM 4543 N N . VAL B 1 147 ? 9.453 34.156 13.5 1 98.25 147 VAL B N 1
ATOM 4544 C CA . VAL B 1 147 ? 9.266 35.594 13.562 1 98.25 147 VAL B CA 1
ATOM 4545 C C . VAL B 1 147 ? 9.625 36.125 14.961 1 98.25 147 VAL B C 1
ATOM 4547 O O . VAL B 1 147 ? 10.125 37.219 15.109 1 98.25 147 VAL B O 1
ATOM 4550 N N . ASN B 1 148 ? 9.398 35.312 15.984 1 98.31 148 ASN B N 1
ATOM 4551 C CA . ASN B 1 148 ? 9.797 35.656 17.344 1 98.31 148 ASN B CA 1
ATOM 4552 C C . ASN B 1 148 ? 11.297 35.906 17.438 1 98.31 148 ASN B C 1
ATOM 4554 O O . ASN B 1 148 ? 11.758 36.625 18.344 1 98.31 148 ASN B O 1
ATOM 4558 N N . GLN B 1 149 ? 12.023 35.406 16.547 1 98.25 149 GLN B N 1
ATOM 4559 C CA . GLN B 1 149 ? 13.477 35.5 16.609 1 98.25 149 GLN B CA 1
ATOM 4560 C C . GLN B 1 149 ? 14.008 36.438 15.516 1 98.25 149 GLN B C 1
ATOM 4562 O O . GLN B 1 149 ? 15.172 36.344 15.141 1 98.25 149 GLN B O 1
ATOM 4567 N N . GLY B 1 150 ? 13.148 37.188 14.875 1 97.5 150 GLY B N 1
ATOM 4568 C CA . GLY B 1 150 ? 13.539 38.312 14.039 1 97.5 150 GLY B CA 1
ATOM 4569 C C . GLY B 1 150 ? 13.609 37.938 12.562 1 97.5 150 GLY B C 1
ATOM 4570 O O . GLY B 1 150 ? 14.008 38.75 11.734 1 97.5 150 GLY B O 1
ATOM 4571 N N . LEU B 1 151 ? 13.242 36.75 12.242 1 97.88 151 LEU B N 1
ATOM 4572 C CA . LEU B 1 151 ? 13.211 36.344 10.844 1 97.88 151 LEU B CA 1
ATOM 4573 C C . LEU B 1 151 ? 11.805 36.438 10.273 1 97.88 151 LEU B C 1
ATOM 4575 O O . LEU B 1 151 ? 10.859 36.781 11 1 97.88 151 LEU B O 1
ATOM 4579 N N . LYS B 1 152 ? 11.641 36.281 9 1 98.06 152 LYS B N 1
ATOM 4580 C CA . LYS B 1 152 ? 10.344 36.406 8.344 1 98.06 152 LYS B CA 1
ATOM 4581 C C . LYS B 1 152 ? 9.789 35.031 7.973 1 98.06 152 LYS B C 1
ATOM 4583 O O . LYS B 1 152 ? 10.555 34.094 7.695 1 98.06 152 LYS B O 1
ATOM 4588 N N . ALA B 1 153 ? 8.484 34.938 7.977 1 98.75 153 ALA B N 1
ATOM 4589 C CA . ALA B 1 153 ? 7.797 33.688 7.602 1 98.75 153 ALA B CA 1
ATOM 4590 C C . ALA B 1 153 ? 6.617 34 6.676 1 98.75 153 ALA B C 1
ATOM 4592 O O . ALA B 1 153 ? 6.082 35.094 6.668 1 98.75 153 ALA B O 1
ATOM 4593 N N . ALA B 1 154 ? 6.277 33.031 5.887 1 98.81 154 ALA B N 1
ATOM 4594 C CA . ALA B 1 154 ? 5.098 33.094 5.031 1 98.81 154 ALA B CA 1
ATOM 4595 C C . ALA B 1 154 ? 4.352 31.75 5.039 1 98.81 154 ALA B C 1
ATOM 4597 O O . ALA B 1 154 ? 4.973 30.688 5.02 1 98.81 154 ALA B O 1
ATOM 4598 N N . THR B 1 155 ? 3.039 31.859 5.121 1 97.94 155 THR B N 1
ATOM 4599 C CA . THR B 1 155 ? 2.23 30.641 5.109 1 97.94 155 THR B CA 1
ATOM 4600 C C . THR B 1 155 ? 1.217 30.688 3.969 1 97.94 155 THR B C 1
ATOM 4602 O O . THR B 1 155 ? 0.482 31.656 3.814 1 97.94 155 THR B O 1
ATOM 4605 N N . TYR B 1 156 ? 1.311 29.828 3.082 1 98.19 156 TYR B N 1
ATOM 4606 C CA . TYR B 1 156 ? 0.235 29.594 2.127 1 98.19 156 TYR B CA 1
ATOM 4607 C C . TYR B 1 156 ? -0.557 28.344 2.496 1 98.19 156 TYR B C 1
ATOM 4609 O O . TYR B 1 156 ? -0.385 27.297 1.881 1 98.19 156 TYR B O 1
ATOM 4617 N N . PHE B 1 157 ? -1.195 28.594 3.363 1 95.12 157 PHE B N 1
ATOM 4618 C CA . PHE B 1 157 ? -2.154 27.766 4.082 1 95.12 157 PHE B CA 1
ATOM 4619 C C . PHE B 1 157 ? -1.441 26.828 5.055 1 95.12 157 PHE B C 1
ATOM 4621 O O . PHE B 1 157 ? -0.35 26.344 4.758 1 95.12 157 PHE B O 1
ATOM 4628 N N . TRP B 1 158 ? -1.916 26.547 6.117 1 95.19 158 TRP B N 1
ATOM 4629 C CA . TRP B 1 158 ? -1.597 25.531 7.117 1 95.19 158 TRP B CA 1
ATOM 4630 C C . TRP B 1 158 ? -2.537 25.641 8.312 1 95.19 158 TRP B C 1
ATOM 4632 O O . TRP B 1 158 ? -2.762 26.719 8.844 1 95.19 158 TRP B O 1
ATOM 4642 N N . PRO B 1 159 ? -3.053 24.516 8.75 1 91.44 159 PRO B N 1
ATOM 4643 C CA . PRO B 1 159 ? -3.898 24.625 9.938 1 91.44 159 PRO B CA 1
ATOM 4644 C C . PRO B 1 159 ? -3.221 25.391 11.078 1 91.44 159 PRO B C 1
ATOM 4646 O O . PRO B 1 159 ? -2.127 25.016 11.508 1 91.44 159 PRO B O 1
ATOM 4649 N N . GLY B 1 160 ? -3.867 26.484 11.523 1 90.06 160 GLY B N 1
ATOM 4650 C CA . GLY B 1 160 ? -3.355 27.266 12.641 1 90.06 160 GLY B CA 1
ATOM 4651 C C . GLY B 1 160 ? -2.596 28.5 12.203 1 90.06 160 GLY B C 1
ATOM 4652 O O . GLY B 1 160 ? -2.307 29.375 13.016 1 90.06 160 GLY B O 1
ATOM 4653 N N . SER B 1 161 ? -2.309 28.703 10.93 1 92.5 161 SER B N 1
ATOM 4654 C CA . SER B 1 161 ? -1.431 29.766 10.461 1 92.5 161 SER B CA 1
ATOM 4655 C C . SER B 1 161 ? -2.127 31.125 10.523 1 92.5 161 SER B C 1
ATOM 4657 O O . SER B 1 161 ? -1.471 32.156 10.516 1 92.5 161 SER B O 1
ATOM 4659 N N . GLU B 1 162 ? -3.41 31.141 10.648 1 91 162 GLU B N 1
ATOM 4660 C CA . GLU B 1 162 ? -4.168 32.375 10.625 1 91 162 GLU B CA 1
ATOM 4661 C C . GLU B 1 162 ? -4.289 32.969 12.031 1 91 162 GLU B C 1
ATOM 4663 O O . GLU B 1 162 ? -4.715 34.125 12.188 1 91 162 GLU B O 1
ATOM 4668 N N . VAL B 1 163 ? -3.889 32.188 12.977 1 88.81 163 VAL B N 1
ATOM 4669 C CA . VAL B 1 163 ? -3.984 32.625 14.359 1 88.81 163 VAL B CA 1
ATOM 4670 C C . VAL B 1 163 ? -2.83 33.562 14.68 1 88.81 163 VAL B C 1
ATOM 4672 O O . VAL B 1 163 ? -1.663 33.25 14.477 1 88.81 163 VAL B O 1
ATOM 4675 N N . LYS B 1 164 ? -3.184 34.75 15.188 1 90.69 164 LYS B N 1
ATOM 4676 C CA . LYS B 1 164 ? -2.17 35.719 15.625 1 90.69 164 LYS B CA 1
ATOM 4677 C C . LYS B 1 164 ? -1.643 35.344 17.016 1 90.69 164 LYS B C 1
ATOM 4679 O O . LYS B 1 164 ? -2.42 35.188 17.953 1 90.69 164 LYS B O 1
ATOM 4684 N N . LYS B 1 165 ? -0.44 35.188 17.062 1 89.19 165 LYS B N 1
ATOM 4685 C CA . LYS B 1 165 ? 0.208 34.781 18.297 1 89.19 165 LYS B CA 1
ATOM 4686 C C . LYS B 1 165 ? 1.666 35.219 18.344 1 89.19 165 LYS B C 1
ATOM 4688 O O . LYS B 1 165 ? 2.406 35.031 17.375 1 89.19 165 LYS B O 1
ATOM 4693 N N . GLY B 1 166 ? 2.109 35.75 19.484 1 92.25 166 GLY B N 1
ATOM 4694 C CA . GLY B 1 166 ? 3.451 36.312 19.562 1 92.25 166 GLY B CA 1
ATOM 4695 C C . GLY B 1 166 ? 3.707 37.406 18.531 1 92.25 166 GLY B C 1
ATOM 4696 O O . GLY B 1 166 ? 2.906 38.312 18.375 1 92.25 166 GLY B O 1
ATOM 4697 N N . SER B 1 167 ? 4.828 37.281 17.875 1 96.62 167 SER B N 1
ATOM 4698 C CA . SER B 1 167 ? 5.191 38.25 16.859 1 96.62 167 SER B CA 1
ATOM 4699 C C . SER B 1 167 ? 4.543 37.938 15.523 1 96.62 167 SER B C 1
ATOM 4701 O O . SER B 1 167 ? 4.633 38.719 14.578 1 96.62 167 SER B O 1
ATOM 4703 N N . TRP B 1 168 ? 3.885 36.781 15.43 1 95.62 168 TRP B N 1
ATOM 4704 C CA . TRP B 1 168 ? 3.174 36.406 14.211 1 95.62 168 TRP B CA 1
ATOM 4705 C C . TRP B 1 168 ? 1.812 37.094 14.148 1 95.62 168 TRP B C 1
ATOM 4707 O O . TRP B 1 168 ? 0.931 36.812 14.961 1 95.62 168 TRP B O 1
ATOM 4717 N N . THR B 1 169 ? 1.621 37.938 13.148 1 95.38 169 THR B N 1
ATOM 4718 C CA . THR B 1 169 ? 0.396 38.75 13.047 1 95.38 169 THR B CA 1
ATOM 4719 C C . THR B 1 169 ? -0.396 38.344 11.805 1 95.38 169 THR B C 1
ATOM 4721 O O . THR B 1 169 ? -1.351 39.031 11.43 1 95.38 169 THR B O 1
ATOM 4724 N N . CYS B 1 170 ? 0.018 37.344 11.141 1 93.44 170 CYS B N 1
ATOM 4725 C CA . CYS B 1 170 ? -0.586 36.906 9.883 1 93.44 170 CYS B CA 1
ATOM 4726 C C . CYS B 1 170 ? -0.691 38.031 8.891 1 93.44 170 CYS B C 1
ATOM 4728 O O . CYS B 1 170 ? -1.79 38.406 8.469 1 93.44 170 CYS B O 1
ATOM 4730 N N . PRO B 1 171 ? 0.495 38.531 8.562 1 95.5 171 PRO B N 1
ATOM 4731 C CA . PRO B 1 171 ? 0.468 39.719 7.684 1 95.5 171 PRO B CA 1
ATOM 4732 C C . PRO B 1 171 ? -0.082 39.406 6.297 1 95.5 171 PRO B C 1
ATOM 4734 O O . PRO B 1 171 ? 0.196 38.312 5.746 1 95.5 171 PRO B O 1
ATOM 4737 N N . ALA B 1 172 ? -0.751 40.219 5.684 1 93.19 172 ALA B N 1
ATOM 4738 C CA . ALA B 1 172 ? -1.546 40.031 4.473 1 93.19 172 ALA B CA 1
ATOM 4739 C C . ALA B 1 172 ? -0.681 39.5 3.324 1 93.19 172 ALA B C 1
ATOM 4741 O O . ALA B 1 172 ? -1.109 38.656 2.553 1 93.19 172 ALA B O 1
ATOM 4742 N N . LYS B 1 173 ? 0.496 39.938 3.219 1 94.5 173 LYS B N 1
ATOM 4743 C CA . LYS B 1 173 ? 1.345 39.531 2.098 1 94.5 173 LYS B CA 1
ATOM 4744 C C . LYS B 1 173 ? 1.986 38.188 2.342 1 94.5 173 LYS B C 1
ATOM 4746 O O . LYS B 1 173 ? 2.469 37.531 1.407 1 94.5 173 LYS B O 1
ATOM 4751 N N . PHE B 1 174 ? 1.931 37.719 3.557 1 97.81 174 PHE B N 1
ATOM 4752 C CA . PHE B 1 174 ? 2.742 36.531 3.887 1 97.81 174 PHE B CA 1
ATOM 4753 C C . PHE B 1 174 ? 1.888 35.469 4.52 1 97.81 174 PHE B C 1
ATOM 4755 O O . PHE B 1 174 ? 2.371 34.344 4.773 1 97.81 174 PHE B O 1
ATOM 4762 N N . CYS B 1 175 ? 0.607 35.75 4.73 1 96.12 175 CYS B N 1
ATOM 4763 C CA . CYS B 1 175 ? -0.327 34.812 5.324 1 96.12 175 CYS B CA 1
ATOM 4764 C C . CYS B 1 175 ? -1.603 34.719 4.492 1 96.12 175 CYS B C 1
ATOM 4766 O O . CYS B 1 175 ? -2.436 35.625 4.516 1 96.12 175 CYS B O 1
ATOM 4768 N N . MET B 1 176 ? -1.771 33.562 3.848 1 95.31 176 MET B N 1
ATOM 4769 C CA . MET B 1 176 ? -2.969 33.375 3.041 1 95.31 176 MET B CA 1
ATOM 4770 C C . MET B 1 176 ? -4.004 32.562 3.809 1 95.31 176 MET B C 1
ATOM 4772 O O . MET B 1 176 ? -3.701 31.469 4.312 1 95.31 176 MET B O 1
ATOM 4776 N N . TYR B 1 177 ? -5.164 33.031 3.869 1 92 177 TYR B N 1
ATOM 4777 C CA . TYR B 1 177 ? -6.273 32.312 4.469 1 92 177 TYR B CA 1
ATOM 4778 C C . TYR B 1 177 ? -6.715 31.156 3.57 1 92 177 TYR B C 1
ATOM 4780 O O . TYR B 1 177 ? -6.801 31.312 2.35 1 92 177 TYR B O 1
ATOM 4788 N N . TYR B 1 178 ? -7.035 30.141 4.215 1 92.06 178 TYR B N 1
ATOM 4789 C CA . TYR B 1 178 ? -7.387 28.969 3.434 1 92.06 178 TYR B CA 1
ATOM 4790 C C . TYR B 1 178 ? -8.562 29.25 2.506 1 92.06 178 TYR B C 1
ATOM 4792 O O . TYR B 1 178 ? -9.586 29.781 2.939 1 92.06 178 TYR B O 1
ATOM 4800 N N . ASN B 1 179 ? -8.391 28.953 1.327 1 93.38 179 ASN B N 1
ATOM 4801 C CA . ASN B 1 179 ? -9.383 29.031 0.262 1 93.38 179 ASN B CA 1
ATOM 4802 C C . ASN B 1 179 ? -9.203 27.891 -0.749 1 93.38 179 ASN B C 1
ATOM 4804 O O . ASN B 1 179 ? -8.305 27.938 -1.588 1 93.38 179 ASN B O 1
ATOM 4808 N N . GLY B 1 180 ? -10.055 26.922 -0.628 1 92.38 180 GLY B N 1
ATOM 4809 C CA . GLY B 1 180 ? -9.945 25.719 -1.448 1 92.38 180 GLY B CA 1
ATOM 4810 C C . GLY B 1 180 ? -10.18 25.984 -2.922 1 92.38 180 GLY B C 1
ATOM 4811 O O . GLY B 1 180 ? -9.859 25.141 -3.768 1 92.38 180 GLY B O 1
ATOM 4812 N N . SER B 1 181 ? -10.641 27.094 -3.252 1 95.06 181 SER B N 1
ATOM 4813 C CA . SER B 1 181 ? -10.961 27.406 -4.641 1 95.06 181 SER B CA 1
ATOM 4814 C C . SER B 1 181 ? -9.734 27.938 -5.379 1 95.06 181 SER B C 1
ATOM 4816 O O . SER B 1 181 ? -9.734 28.031 -6.605 1 95.06 181 SER B O 1
ATOM 4818 N N . VAL B 1 182 ? -8.75 28.375 -4.613 1 97.12 182 VAL B N 1
ATOM 4819 C CA . VAL B 1 182 ? -7.539 28.875 -5.254 1 97.12 182 VAL B CA 1
ATOM 4820 C C . VAL B 1 182 ? -6.805 27.719 -5.93 1 97.12 182 VAL B C 1
ATOM 4822 O O . VAL B 1 182 ? -6.461 26.734 -5.277 1 97.12 182 VAL B O 1
ATOM 4825 N N . PRO B 1 183 ? -6.566 27.828 -7.23 1 98.19 183 PRO B N 1
ATOM 4826 C CA . PRO B 1 183 ? -5.867 26.75 -7.922 1 98.19 183 PRO B CA 1
ATOM 4827 C C . PRO B 1 183 ? -4.469 26.484 -7.359 1 98.19 183 PRO B C 1
ATOM 4829 O O . PRO B 1 183 ? -3.805 27.422 -6.902 1 98.19 183 PRO B O 1
ATOM 4832 N N . PHE B 1 184 ? -4.027 25.297 -7.48 1 98.56 184 PHE B N 1
ATOM 4833 C CA . PHE B 1 184 ? -2.719 24.906 -6.965 1 98.56 184 PHE B CA 1
ATOM 4834 C C . PHE B 1 184 ? -1.615 25.719 -7.629 1 98.56 184 PHE B C 1
ATOM 4836 O O . PHE B 1 184 ? -0.646 26.109 -6.977 1 98.56 184 PHE B O 1
ATOM 4843 N N . GLU B 1 185 ? -1.743 25.984 -8.922 1 98.69 185 GLU B N 1
ATOM 4844 C CA . GLU B 1 185 ? -0.751 26.734 -9.68 1 98.69 185 GLU B CA 1
ATOM 4845 C C . GLU B 1 185 ? -0.521 28.125 -9.062 1 98.69 185 GLU B C 1
ATOM 4847 O O . GLU B 1 185 ? 0.62 28.562 -8.945 1 98.69 185 GLU B O 1
ATOM 4852 N N . ARG B 1 186 ? -1.6 28.719 -8.664 1 98.62 186 ARG B N 1
ATOM 4853 C CA . ARG B 1 186 ? -1.5 30.047 -8.062 1 98.62 186 ARG B CA 1
ATOM 4854 C C . ARG B 1 186 ? -0.802 29.984 -6.711 1 98.62 186 ARG B C 1
ATOM 4856 O O . ARG B 1 186 ? -0.027 30.875 -6.359 1 98.62 186 ARG B O 1
ATOM 4863 N N . ARG B 1 187 ? -1.052 28.984 -5.965 1 98.75 187 ARG B N 1
ATOM 4864 C CA . ARG B 1 187 ? -0.393 28.812 -4.676 1 98.75 187 ARG B CA 1
ATOM 4865 C C . ARG B 1 187 ? 1.118 28.688 -4.848 1 98.75 187 ARG B C 1
ATOM 4867 O O . ARG B 1 187 ? 1.88 29.375 -4.168 1 98.75 187 ARG B O 1
ATOM 4874 N N . VAL B 1 188 ? 1.506 27.828 -5.805 1 98.94 188 VAL B N 1
ATOM 4875 C CA . VAL B 1 188 ? 2.922 27.609 -6.078 1 98.94 188 VAL B CA 1
ATOM 4876 C C . VAL B 1 188 ? 3.562 28.906 -6.543 1 98.94 188 VAL B C 1
ATOM 4878 O O . VAL B 1 188 ? 4.629 29.297 -6.059 1 98.94 188 VAL B O 1
ATOM 4881 N N . ASP B 1 189 ? 2.918 29.641 -7.402 1 98.75 189 ASP B N 1
ATOM 4882 C CA . ASP B 1 189 ? 3.457 30.875 -7.957 1 98.75 189 ASP B CA 1
ATOM 4883 C C . ASP B 1 189 ? 3.633 31.938 -6.875 1 98.75 189 ASP B C 1
ATOM 4885 O O . ASP B 1 189 ? 4.602 32.688 -6.895 1 98.75 189 ASP B O 1
ATOM 4889 N N . THR B 1 190 ? 2.689 31.984 -5.988 1 98.69 190 THR B N 1
ATOM 4890 C CA . THR B 1 190 ? 2.789 32.938 -4.906 1 98.69 190 THR B CA 1
ATOM 4891 C C . THR B 1 190 ? 4 32.656 -4.027 1 98.69 190 THR B C 1
ATOM 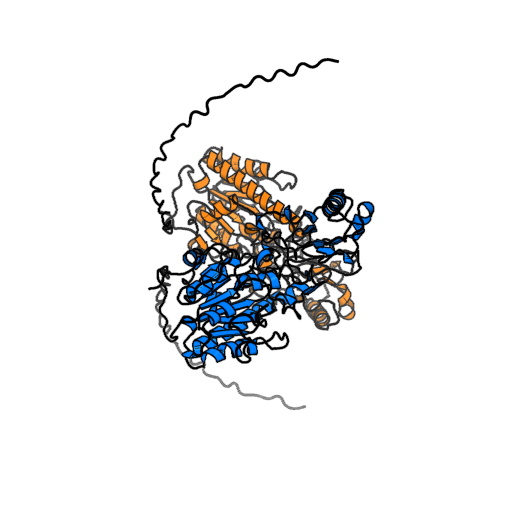4893 O O . THR B 1 190 ? 4.773 33.562 -3.703 1 98.69 190 THR B O 1
ATOM 4896 N N . VAL B 1 191 ? 4.184 31.453 -3.701 1 98.81 191 VAL B N 1
ATOM 4897 C CA . VAL B 1 191 ? 5.332 31.078 -2.889 1 98.81 191 VAL B CA 1
ATOM 4898 C C . VAL B 1 191 ? 6.625 31.406 -3.637 1 98.81 191 VAL B C 1
ATOM 4900 O O . VAL B 1 191 ? 7.566 31.938 -3.053 1 98.81 191 VAL B O 1
ATOM 4903 N N . LEU B 1 192 ? 6.684 31.109 -4.922 1 98.88 192 LEU B N 1
ATOM 4904 C CA . LEU B 1 192 ? 7.852 31.406 -5.746 1 98.88 192 LEU B CA 1
ATOM 4905 C C . LEU B 1 192 ? 8.133 32.906 -5.777 1 98.88 192 LEU B C 1
ATOM 4907 O O . LEU B 1 192 ? 9.289 33.312 -5.801 1 98.88 192 LEU B O 1
ATOM 4911 N N . SER B 1 193 ? 7.129 33.719 -5.742 1 98.75 193 SER B N 1
ATOM 4912 C CA . SER B 1 193 ? 7.281 35.156 -5.848 1 98.75 193 SER B CA 1
ATOM 4913 C C . SER B 1 193 ? 8.016 35.719 -4.637 1 98.75 193 SER B C 1
ATOM 4915 O O . SER B 1 193 ? 8.586 36.812 -4.707 1 98.75 193 SER B O 1
ATOM 4917 N N . TYR B 1 194 ? 7.965 35.031 -3.5 1 98.75 194 TYR B N 1
ATOM 4918 C CA . TYR B 1 194 ? 8.672 35.5 -2.314 1 98.75 194 TYR B CA 1
ATOM 4919 C C . TYR B 1 194 ? 10.18 35.562 -2.562 1 98.75 194 TYR B C 1
ATOM 4921 O O . TYR B 1 194 ? 10.891 36.344 -1.931 1 98.75 194 TYR B O 1
ATOM 4929 N N . PHE B 1 195 ? 10.664 34.75 -3.506 1 98.62 195 PHE B N 1
ATOM 4930 C CA . PHE B 1 195 ? 12.094 34.688 -3.803 1 98.62 195 PHE B CA 1
ATOM 4931 C C . PHE B 1 195 ? 12.5 35.844 -4.734 1 98.62 195 PHE B C 1
ATOM 4933 O O . PHE B 1 195 ? 13.68 36 -5.031 1 98.62 195 PHE B O 1
ATOM 4940 N N . ASP B 1 196 ? 11.555 36.562 -5.215 1 98.44 196 ASP B N 1
ATOM 4941 C CA . ASP B 1 196 ? 11.828 37.75 -6.043 1 98.44 196 ASP B CA 1
ATOM 4942 C C . ASP B 1 196 ? 11.992 39 -5.184 1 98.44 196 ASP B C 1
ATOM 4944 O O . ASP B 1 196 ? 12.352 40.062 -5.695 1 98.44 196 ASP B O 1
ATOM 4948 N N . LEU B 1 197 ? 11.781 38.875 -3.891 1 98 197 LEU B N 1
ATOM 4949 C CA . LEU B 1 197 ? 11.93 39.969 -2.965 1 98 197 LEU B CA 1
ATOM 4950 C C . LEU B 1 197 ? 13.406 40.281 -2.703 1 98 197 LEU B C 1
ATOM 4952 O O . LEU B 1 197 ? 14.266 39.438 -3.01 1 98 197 LEU B O 1
ATOM 4956 N N . PRO B 1 198 ? 13.609 41.5 -2.131 1 96.69 198 PRO B N 1
ATOM 4957 C CA . PRO B 1 198 ? 14.984 41.719 -1.662 1 96.69 198 PRO B CA 1
ATOM 4958 C C . PRO B 1 198 ? 15.445 40.688 -0.662 1 96.69 198 PRO B C 1
ATOM 4960 O O . PRO B 1 198 ? 14.641 40.188 0.141 1 96.69 198 PRO B O 1
ATOM 4963 N N . SER B 1 199 ? 16.688 40.344 -0.719 1 94.5 199 SER B N 1
ATOM 4964 C CA . SER B 1 199 ? 17.25 39.25 0.05 1 94.5 199 SER B CA 1
ATOM 4965 C C . SER B 1 199 ? 16.828 39.312 1.512 1 94.5 199 SER B C 1
ATOM 4967 O O . SER B 1 199 ? 16.5 38.281 2.111 1 94.5 199 SER B O 1
ATOM 4969 N N . SER B 1 200 ? 16.766 40.5 1.988 1 93.75 200 SER B N 1
ATOM 4970 C CA . SER B 1 200 ? 16.422 40.688 3.396 1 93.75 200 SER B CA 1
ATOM 4971 C C . SER B 1 200 ? 14.945 40.438 3.652 1 93.75 200 SER B C 1
ATOM 4973 O O . SER B 1 200 ? 14.523 40.25 4.797 1 93.75 200 SER B O 1
ATOM 4975 N N . ASP B 1 201 ? 14.172 40.375 2.588 1 96.44 201 ASP B N 1
ATOM 4976 C CA . ASP B 1 201 ? 12.727 40.281 2.738 1 96.44 201 ASP B CA 1
ATOM 4977 C C . ASP B 1 201 ? 12.242 38.875 2.422 1 96.44 201 ASP B C 1
ATOM 4979 O O . ASP B 1 201 ? 11.078 38.531 2.658 1 96.44 201 ASP B O 1
ATOM 4983 N N . ILE B 1 202 ? 13.117 38.062 1.959 1 98.31 202 ILE B N 1
ATOM 4984 C CA . ILE B 1 202 ? 12.75 36.688 1.662 1 98.31 202 ILE B CA 1
ATOM 4985 C C . ILE B 1 202 ? 12.484 35.938 2.963 1 98.31 202 ILE B C 1
ATOM 4987 O O . ILE B 1 202 ? 13.352 35.844 3.834 1 98.31 202 ILE B O 1
ATOM 4991 N N . PRO B 1 203 ? 11.297 35.406 3.131 1 98.75 203 PRO B N 1
ATOM 4992 C CA . PRO B 1 203 ? 11.016 34.656 4.355 1 98.75 203 PRO B CA 1
ATOM 4993 C C . PRO B 1 203 ? 11.945 33.438 4.539 1 98.75 203 PRO B C 1
ATOM 4995 O O . PRO B 1 203 ? 12.273 32.75 3.566 1 98.75 203 PRO B O 1
ATOM 4998 N N . SER B 1 204 ? 12.367 33.25 5.785 1 98.75 204 SER B N 1
ATOM 4999 C CA . SER B 1 204 ? 13.211 32.125 6.113 1 98.75 204 SER B CA 1
ATOM 5000 C C . SER B 1 204 ? 12.406 30.828 6.18 1 98.75 204 SER B C 1
ATOM 5002 O O . SER B 1 204 ? 12.953 29.734 6.02 1 98.75 204 SER B O 1
ATOM 5004 N N . PHE B 1 205 ? 11.133 30.938 6.426 1 98.88 205 PHE B N 1
ATOM 5005 C CA . PHE B 1 205 ? 10.234 29.797 6.527 1 98.88 205 PHE B CA 1
ATOM 5006 C C . PHE B 1 205 ? 8.969 30.031 5.719 1 98.88 205 PHE B C 1
ATOM 5008 O O . PHE B 1 205 ? 8.344 31.078 5.828 1 98.88 205 PHE B O 1
ATOM 5015 N N . MET B 1 206 ? 8.617 29.047 4.93 1 98.94 206 MET B N 1
ATOM 5016 C CA . MET B 1 206 ? 7.402 29.109 4.117 1 98.94 206 MET B CA 1
ATOM 5017 C C . MET B 1 206 ? 6.656 27.781 4.16 1 98.94 206 MET B C 1
ATOM 5019 O O . MET B 1 206 ? 7.273 26.719 4.254 1 98.94 206 MET B O 1
ATOM 5023 N N . THR B 1 207 ? 5.309 27.844 4.113 1 98.88 207 THR B N 1
ATOM 5024 C CA . THR B 1 207 ? 4.5 26.641 3.943 1 98.88 207 THR B CA 1
ATOM 5025 C C . THR B 1 207 ? 3.768 26.672 2.604 1 98.88 207 THR B C 1
ATOM 5027 O O . THR B 1 207 ? 3.529 27.734 2.041 1 98.88 207 THR B O 1
ATOM 5030 N N . LEU B 1 208 ? 3.521 25.562 2.064 1 98.88 208 LEU B N 1
ATOM 5031 C CA . LEU B 1 208 ? 2.707 25.344 0.875 1 98.88 208 LEU B CA 1
ATOM 5032 C C . LEU B 1 208 ? 1.833 24.109 1.045 1 98.88 208 LEU B C 1
ATOM 5034 O O . LEU B 1 208 ? 2.344 22.984 1.152 1 98.88 208 LEU B O 1
ATOM 5038 N N . TYR B 1 209 ? 0.526 24.328 1.068 1 98.19 209 TYR B N 1
ATOM 5039 C CA . TYR B 1 209 ? -0.417 23.25 1.383 1 98.19 209 TYR B CA 1
ATOM 5040 C C . TYR B 1 209 ? -1.274 22.906 0.171 1 98.19 209 TYR B C 1
ATOM 5042 O O . TYR B 1 209 ? -1.821 23.797 -0.484 1 98.19 209 TYR B O 1
ATOM 5050 N N . PHE B 1 210 ? -1.339 21.594 -0.14 1 98.5 210 PHE B N 1
ATOM 5051 C CA . PHE B 1 210 ? -2.279 21.031 -1.097 1 98.5 210 PHE B CA 1
ATOM 5052 C C . PHE B 1 210 ? -3.268 20.094 -0.398 1 98.5 210 PHE B C 1
ATOM 5054 O O . PHE B 1 210 ? -2.865 19.203 0.351 1 98.5 210 PHE B O 1
ATOM 5061 N N . GLU B 1 211 ? -4.555 20.266 -0.65 1 97.19 211 GLU B N 1
ATOM 5062 C CA . GLU B 1 211 ? -5.551 19.438 0.03 1 97.19 211 GLU B CA 1
ATOM 5063 C C . GLU B 1 211 ? -5.703 18.078 -0.65 1 97.19 211 GLU B C 1
ATOM 5065 O O . GLU B 1 211 ? -6.395 17.203 -0.139 1 97.19 211 GLU B O 1
ATOM 5070 N N . ASP B 1 212 ? -5 17.875 -1.771 1 96.88 212 ASP B N 1
ATOM 5071 C CA . ASP B 1 212 ? -5.027 16.594 -2.465 1 96.88 212 ASP B CA 1
ATOM 5072 C C . ASP B 1 212 ? -3.859 15.711 -2.033 1 96.88 212 ASP B C 1
ATOM 5074 O O . ASP B 1 212 ? -2.799 16.219 -1.658 1 96.88 212 ASP B O 1
ATOM 5078 N N . PRO B 1 213 ? -4.172 14.391 -1.965 1 98.19 213 PRO B N 1
ATOM 5079 C CA . PRO B 1 213 ? -5.301 13.641 -2.518 1 98.19 213 PRO B CA 1
ATOM 5080 C C . PRO B 1 213 ? -6.336 13.258 -1.458 1 98.19 213 PRO B C 1
ATOM 5082 O O . PRO B 1 213 ? -7.105 12.312 -1.651 1 98.19 213 PRO B O 1
ATOM 5085 N N . ASP B 1 214 ? -6.41 13.906 -0.372 1 97.88 214 ASP B N 1
ATOM 5086 C CA . ASP B 1 214 ? -7.246 13.516 0.762 1 97.88 214 ASP B CA 1
ATOM 5087 C C . ASP B 1 214 ? -8.719 13.453 0.365 1 97.88 214 ASP B C 1
ATOM 5089 O O . ASP B 1 214 ? -9.406 12.477 0.673 1 97.88 214 ASP B O 1
ATOM 5093 N N . HIS B 1 215 ? -9.125 14.469 -0.304 1 95.75 215 HIS B N 1
ATOM 5094 C CA . HIS B 1 215 ? -10.531 14.555 -0.69 1 95.75 215 HIS B CA 1
ATOM 5095 C C . HIS B 1 215 ? -10.945 13.359 -1.543 1 95.75 215 HIS B C 1
ATOM 5097 O O . HIS B 1 215 ? -11.969 12.727 -1.278 1 95.75 215 HIS B O 1
ATOM 5103 N N . GLN B 1 216 ? -10.164 13.078 -2.545 1 96.12 216 GLN B N 1
ATOM 5104 C CA . GLN B 1 216 ? -10.43 11.922 -3.391 1 96.12 216 GLN B CA 1
ATOM 5105 C C . GLN B 1 216 ? -10.383 10.625 -2.582 1 96.12 216 GLN B C 1
ATOM 5107 O O . GLN B 1 216 ? -11.219 9.742 -2.783 1 96.12 216 GLN B O 1
ATOM 5112 N N . GLY B 1 217 ? -9.414 10.531 -1.677 1 97.19 217 GLY B N 1
ATOM 5113 C CA . GLY B 1 217 ? -9.289 9.352 -0.843 1 97.19 217 GLY B CA 1
ATOM 5114 C C . GLY B 1 217 ? -10.555 9.031 -0.064 1 97.19 217 GLY B C 1
ATOM 5115 O O . GLY B 1 217 ? -10.969 7.875 0.018 1 97.19 217 GLY B O 1
ATOM 5116 N N . HIS B 1 218 ? -11.156 10.031 0.447 1 96.88 218 HIS B N 1
ATOM 5117 C CA . HIS B 1 218 ? -12.398 9.852 1.187 1 96.88 218 HIS B CA 1
ATOM 5118 C C . HIS B 1 218 ? -13.523 9.398 0.266 1 96.88 218 HIS B C 1
ATOM 5120 O O . HIS B 1 218 ? -14.328 8.539 0.642 1 96.88 218 HIS B O 1
ATOM 5126 N N . ARG B 1 219 ? -13.586 9.922 -0.852 1 96.5 219 ARG B N 1
ATOM 5127 C CA . ARG B 1 219 ? -14.719 9.734 -1.749 1 96.5 219 ARG B CA 1
ATOM 5128 C C . ARG B 1 219 ? -14.664 8.375 -2.426 1 96.5 219 ARG B C 1
ATOM 5130 O O . ARG B 1 219 ? -15.688 7.688 -2.547 1 96.5 219 ARG B O 1
ATOM 5137 N N . VAL B 1 220 ? -13.383 7.961 -2.824 1 96.38 220 VAL B N 1
ATOM 5138 C CA . VAL B 1 220 ? -13.352 6.816 -3.729 1 96.38 220 VAL B CA 1
ATOM 5139 C C . VAL B 1 220 ? -12.359 5.777 -3.209 1 96.38 220 VAL B C 1
ATOM 5141 O O . VAL B 1 220 ? -12.203 4.711 -3.807 1 96.38 220 VAL B O 1
ATOM 5144 N N . GLY B 1 221 ? -11.695 6.02 -2.137 1 96.88 221 GLY B N 1
ATOM 5145 C CA . GLY B 1 221 ? -10.727 5.074 -1.599 1 96.88 221 GLY B CA 1
ATOM 5146 C C . GLY B 1 221 ? -9.328 5.277 -2.139 1 96.88 221 GLY B C 1
ATOM 5147 O O . GLY B 1 221 ? -9.133 5.98 -3.133 1 96.88 221 GLY B O 1
ATOM 5148 N N . PRO B 1 222 ? -8.336 4.652 -1.549 1 97.56 222 PRO B N 1
ATOM 5149 C CA . PRO B 1 222 ? -6.93 4.977 -1.775 1 97.56 222 PRO B CA 1
ATOM 5150 C C . PRO B 1 222 ? -6.41 4.453 -3.111 1 97.56 222 PRO B C 1
ATOM 5152 O O . PRO B 1 222 ? -5.383 4.93 -3.609 1 97.56 222 PRO B O 1
ATOM 5155 N N . ASP B 1 223 ? -7.039 3.449 -3.711 1 96.19 223 ASP B N 1
ATOM 5156 C CA . ASP B 1 223 ? -6.445 2.805 -4.879 1 96.19 223 ASP B CA 1
ATOM 5157 C C . ASP B 1 223 ? -7.125 3.268 -6.168 1 96.19 223 ASP B C 1
ATOM 5159 O O . ASP B 1 223 ? -6.699 2.902 -7.266 1 96.19 223 ASP B O 1
ATOM 5163 N N . ASP B 1 224 ? -8.117 4.113 -6.066 1 96.88 224 ASP B N 1
ATOM 5164 C CA . ASP B 1 224 ? -8.953 4.516 -7.195 1 96.88 224 ASP B CA 1
ATOM 5165 C C . ASP B 1 224 ? -8.141 5.301 -8.227 1 96.88 224 ASP B C 1
ATOM 5167 O O . ASP B 1 224 ? -7.211 6.027 -7.867 1 96.88 224 ASP B O 1
ATOM 5171 N N . PRO B 1 225 ? -8.539 5.254 -9.531 1 96.69 225 PRO B N 1
ATOM 5172 C CA . PRO B 1 225 ? -7.855 6.035 -10.57 1 96.69 225 PRO B CA 1
ATOM 5173 C C . PRO B 1 225 ? -7.891 7.535 -10.297 1 96.69 225 PRO B C 1
ATOM 5175 O O . PRO B 1 225 ? -6.984 8.266 -10.711 1 96.69 225 PRO B O 1
ATOM 5178 N N . GLU B 1 226 ? -8.906 7.969 -9.617 1 97.38 226 GLU B N 1
ATOM 5179 C CA . GLU B 1 226 ? -8.945 9.383 -9.258 1 97.38 226 GLU B CA 1
ATOM 5180 C C . GLU B 1 226 ? -7.773 9.758 -8.352 1 97.38 226 GLU B C 1
ATOM 5182 O O . GLU B 1 226 ? -7.293 10.891 -8.398 1 97.38 226 GLU B O 1
ATOM 5187 N N . ILE B 1 227 ? -7.363 8.836 -7.496 1 98.19 227 ILE B N 1
ATOM 5188 C CA . ILE B 1 227 ? -6.184 9.062 -6.668 1 98.19 227 ILE B CA 1
ATOM 5189 C C . ILE B 1 227 ? -4.941 9.141 -7.551 1 98.19 227 ILE B C 1
ATOM 5191 O O . ILE B 1 227 ? -4.074 9.992 -7.336 1 98.19 227 ILE B O 1
ATOM 5195 N N . THR B 1 228 ? -4.855 8.258 -8.531 1 97.69 228 THR B N 1
ATOM 5196 C CA . THR B 1 228 ? -3.74 8.281 -9.477 1 97.69 228 THR B CA 1
ATOM 5197 C C . THR B 1 228 ? -3.617 9.648 -10.133 1 97.69 228 THR B C 1
ATOM 5199 O O . THR B 1 228 ? -2.521 10.211 -10.211 1 97.69 228 THR B O 1
ATOM 5202 N N . GLU B 1 229 ? -4.715 10.172 -10.562 1 97.94 229 GLU B N 1
ATOM 5203 C CA . GLU B 1 229 ? -4.734 11.484 -11.203 1 97.94 229 GLU B CA 1
ATOM 5204 C C . GLU B 1 229 ? -4.324 12.586 -10.227 1 97.94 229 GLU B C 1
ATOM 5206 O O . GLU B 1 229 ? -3.574 13.492 -10.586 1 97.94 229 GLU B O 1
ATOM 5211 N N . ALA B 1 230 ? -4.836 12.508 -9.008 1 98.56 230 ALA B N 1
ATOM 5212 C CA . ALA B 1 230 ? -4.508 13.508 -7.996 1 98.56 230 ALA B CA 1
ATOM 5213 C C . ALA B 1 230 ? -3.016 13.492 -7.676 1 98.56 230 ALA B C 1
ATOM 5215 O O . ALA B 1 230 ? -2.395 14.547 -7.527 1 98.56 230 ALA B O 1
ATOM 5216 N N . VAL B 1 231 ? -2.438 12.305 -7.598 1 98.62 231 VAL B N 1
ATOM 5217 C CA . VAL B 1 231 ? -1.015 12.148 -7.32 1 98.62 231 VAL B CA 1
ATOM 5218 C C . VAL B 1 231 ? -0.196 12.727 -8.469 1 98.62 231 VAL B C 1
ATOM 5220 O O . VAL B 1 231 ? 0.792 13.43 -8.25 1 98.62 231 VAL B O 1
ATOM 5223 N N . ALA B 1 232 ? -0.609 12.445 -9.688 1 98.62 232 ALA B N 1
ATOM 5224 C CA . ALA B 1 232 ? 0.061 13.008 -10.859 1 98.62 232 ALA B CA 1
ATOM 5225 C C . ALA B 1 232 ? 0.017 14.539 -10.836 1 98.62 232 ALA B C 1
ATOM 5227 O O . ALA B 1 232 ? 0.991 15.195 -11.211 1 98.62 232 ALA B O 1
ATOM 5228 N N . ARG B 1 233 ? -1.101 15.047 -10.422 1 98.69 233 ARG B N 1
ATOM 5229 C CA . ARG B 1 233 ? -1.237 16.5 -10.344 1 98.69 233 ARG B CA 1
ATOM 5230 C C . ARG B 1 233 ? -0.28 17.078 -9.305 1 98.69 233 ARG B C 1
ATOM 5232 O O . ARG B 1 233 ? 0.362 18.109 -9.555 1 98.69 233 ARG B O 1
ATOM 5239 N N . ILE B 1 234 ? -0.234 16.469 -8.172 1 98.81 234 ILE B N 1
ATOM 5240 C CA . ILE B 1 234 ? 0.703 16.906 -7.148 1 98.81 234 ILE B CA 1
ATOM 5241 C C . ILE B 1 234 ? 2.125 16.891 -7.707 1 98.81 234 ILE B C 1
ATOM 5243 O O . ILE B 1 234 ? 2.896 17.828 -7.492 1 98.81 234 ILE B O 1
ATOM 5247 N N . ASP B 1 235 ? 2.488 15.828 -8.398 1 98.88 235 ASP B N 1
ATOM 5248 C CA . ASP B 1 235 ? 3.811 15.758 -9.008 1 98.88 235 ASP B CA 1
ATOM 5249 C C . ASP B 1 235 ? 4.055 16.938 -9.945 1 98.88 235 ASP B C 1
ATOM 5251 O O . ASP B 1 235 ? 5.145 17.516 -9.961 1 98.88 235 ASP B O 1
ATOM 5255 N N . ARG B 1 236 ? 3.031 17.266 -10.75 1 98.88 236 ARG B N 1
ATOM 5256 C CA . ARG B 1 236 ? 3.158 18.406 -11.656 1 98.88 236 ARG B CA 1
ATOM 5257 C C . ARG B 1 236 ? 3.395 19.703 -10.883 1 98.88 236 ARG B C 1
ATOM 5259 O O . ARG B 1 236 ? 4.168 20.562 -11.312 1 98.88 236 ARG B O 1
ATOM 5266 N N . MET B 1 237 ? 2.75 19.875 -9.773 1 98.94 237 MET B N 1
ATOM 5267 C CA . MET B 1 237 ? 2.945 21.062 -8.961 1 98.94 237 MET B CA 1
ATOM 5268 C C . MET B 1 237 ? 4.359 21.125 -8.391 1 98.94 237 MET B C 1
ATOM 5270 O O . MET B 1 237 ? 4.973 22.188 -8.336 1 98.94 237 MET B O 1
ATOM 5274 N N . ILE B 1 238 ? 4.84 19.969 -8.008 1 98.94 238 ILE B N 1
ATOM 5275 C CA . ILE B 1 238 ? 6.219 19.891 -7.539 1 98.94 238 ILE B CA 1
ATOM 5276 C C . ILE B 1 238 ? 7.168 20.234 -8.688 1 98.94 238 ILE B C 1
ATOM 5278 O O . ILE B 1 238 ? 8.18 20.922 -8.477 1 98.94 238 ILE B O 1
ATOM 5282 N N . GLY B 1 239 ? 6.84 19.766 -9.859 1 98.94 239 GLY B N 1
ATOM 5283 C CA . GLY B 1 239 ? 7.609 20.156 -11.031 1 98.94 239 GLY B CA 1
ATOM 5284 C C . GLY B 1 239 ? 7.629 21.656 -11.258 1 98.94 239 GLY B C 1
ATOM 5285 O O . GLY B 1 239 ? 8.68 22.234 -11.523 1 98.94 239 GLY B O 1
ATOM 5286 N N . ARG B 1 240 ? 6.473 22.25 -11.156 1 98.88 240 ARG B N 1
ATOM 5287 C CA . ARG B 1 240 ? 6.352 23.703 -11.289 1 98.88 240 ARG B CA 1
ATOM 5288 C C . ARG B 1 240 ? 7.199 24.422 -10.25 1 98.88 240 ARG B C 1
ATOM 5290 O O . ARG B 1 240 ? 7.879 25.391 -10.562 1 98.88 240 ARG B O 1
ATOM 5297 N N . LEU B 1 241 ? 7.164 23.938 -9.047 1 98.94 241 LEU B N 1
ATOM 5298 C CA . LEU B 1 241 ? 7.945 24.5 -7.953 1 98.94 241 LEU B CA 1
ATOM 5299 C C . LEU B 1 241 ? 9.438 24.406 -8.25 1 98.94 241 LEU B C 1
ATOM 5301 O O . LEU B 1 241 ? 10.156 25.406 -8.141 1 98.94 241 LEU B O 1
ATOM 5305 N N . ILE B 1 242 ? 9.906 23.25 -8.641 1 98.88 242 ILE B N 1
ATOM 5306 C CA . ILE B 1 242 ? 11.32 23 -8.914 1 98.88 242 ILE B CA 1
ATOM 5307 C C . ILE B 1 242 ? 11.781 23.906 -10.062 1 98.88 242 ILE B C 1
ATOM 5309 O O . ILE B 1 242 ? 12.797 24.594 -9.938 1 98.88 242 ILE B O 1
ATOM 5313 N N . GLU B 1 243 ? 11.047 23.938 -11.109 1 98.81 243 GLU B N 1
ATOM 5314 C CA . GLU B 1 243 ? 11.391 24.766 -12.258 1 98.81 243 GLU B CA 1
ATOM 5315 C C . GLU B 1 243 ? 11.469 26.234 -11.875 1 98.81 243 GLU B C 1
ATOM 5317 O O . GLU B 1 243 ? 12.383 26.953 -12.297 1 98.81 243 GLU B O 1
ATOM 5322 N N . GLY B 1 244 ? 10.5 26.719 -11.133 1 98.88 244 GLY B N 1
ATOM 5323 C CA . GLY B 1 244 ? 10.5 28.094 -10.688 1 98.88 244 GLY B CA 1
ATOM 5324 C C . GLY B 1 244 ? 11.711 28.453 -9.844 1 98.88 244 GLY B C 1
ATOM 5325 O O . GLY B 1 244 ? 12.289 29.516 -10 1 98.88 244 GLY B O 1
ATOM 5326 N N . LEU B 1 245 ? 12.062 27.594 -8.938 1 98.88 245 LEU B N 1
ATOM 5327 C CA . LEU B 1 245 ? 13.227 27.812 -8.094 1 98.88 245 LEU B CA 1
ATOM 5328 C C . LEU B 1 245 ? 14.508 27.781 -8.922 1 98.88 245 LEU B C 1
ATOM 5330 O O . LEU B 1 245 ? 15.438 28.562 -8.672 1 98.88 245 LEU B O 1
ATOM 5334 N N . GLU B 1 246 ? 14.555 26.859 -9.875 1 98.75 246 GLU B N 1
ATOM 5335 C CA . GLU B 1 246 ? 15.711 26.766 -10.758 1 98.75 246 GLU B CA 1
ATOM 5336 C C . GLU B 1 246 ? 15.875 28.031 -11.586 1 98.75 246 GLU B C 1
ATOM 5338 O O . GLU B 1 246 ? 16.984 28.547 -11.734 1 98.75 246 GLU B O 1
ATOM 5343 N N . LYS B 1 247 ? 14.82 28.516 -12.117 1 98.56 247 LYS B N 1
ATOM 5344 C CA . LYS B 1 247 ? 14.844 29.75 -12.898 1 98.56 247 LYS B CA 1
ATOM 5345 C C . LYS B 1 247 ? 15.383 30.922 -12.07 1 98.56 247 LYS B C 1
ATOM 5347 O O . LYS B 1 247 ? 16.031 31.812 -12.609 1 98.56 247 LYS B O 1
ATOM 5352 N N . ARG B 1 248 ? 15.172 30.859 -10.836 1 98.31 248 ARG B N 1
ATOM 5353 C CA . ARG B 1 248 ? 15.602 31.922 -9.922 1 98.31 248 ARG B CA 1
ATOM 5354 C C . ARG B 1 248 ? 16.984 31.625 -9.359 1 98.31 248 ARG B C 1
ATOM 5356 O O . ARG B 1 248 ? 17.562 32.469 -8.648 1 98.31 248 ARG B O 1
ATOM 5363 N N . GLY B 1 249 ? 17.484 30.422 -9.625 1 98.19 249 GLY B N 1
ATOM 5364 C CA . GLY B 1 249 ? 18.828 30.031 -9.234 1 98.19 249 GLY B CA 1
ATOM 5365 C C . GLY B 1 249 ? 18.938 29.656 -7.766 1 98.19 249 GLY B C 1
ATOM 5366 O O . GLY B 1 249 ? 20.016 29.719 -7.184 1 98.19 249 GLY B O 1
ATOM 5367 N N . VAL B 1 250 ? 17.812 29.281 -7.129 1 98.56 250 VAL B N 1
ATOM 5368 C CA . VAL B 1 250 ? 17.875 29.094 -5.684 1 98.56 250 VAL B CA 1
ATOM 5369 C C . VAL B 1 250 ? 17.469 27.672 -5.332 1 98.56 250 VAL B C 1
ATOM 5371 O O . VAL B 1 250 ? 17.375 27.312 -4.152 1 98.56 250 VAL B O 1
ATOM 5374 N N . PHE B 1 251 ? 17.234 26.766 -6.277 1 98.69 251 PHE B N 1
ATOM 5375 C CA . PHE B 1 251 ? 16.734 25.422 -6.043 1 98.69 251 PHE B CA 1
ATOM 5376 C C . PHE B 1 251 ? 17.672 24.656 -5.121 1 98.69 251 PHE B C 1
ATOM 5378 O O . PHE B 1 251 ? 17.219 23.969 -4.203 1 98.69 251 PHE B O 1
ATOM 5385 N N . GLU B 1 252 ? 18.938 24.812 -5.301 1 97.81 252 GLU B N 1
ATOM 5386 C CA . GLU B 1 252 ? 19.906 24.047 -4.52 1 97.81 252 GLU B CA 1
ATOM 5387 C C . GLU B 1 252 ? 20.109 24.672 -3.139 1 97.81 252 GLU B C 1
ATOM 5389 O O . GLU B 1 252 ? 20.672 24.031 -2.244 1 97.81 252 GLU B O 1
ATOM 5394 N N . ASP B 1 253 ? 19.656 25.906 -2.977 1 98.31 253 ASP B N 1
ATOM 5395 C CA . ASP B 1 253 ? 19.828 26.625 -1.715 1 98.31 253 ASP B CA 1
ATOM 5396 C C . ASP B 1 253 ? 18.641 26.391 -0.786 1 98.31 253 ASP B C 1
ATOM 5398 O O . ASP B 1 253 ? 18.797 26.422 0.438 1 98.31 253 ASP B O 1
ATOM 5402 N N . VAL B 1 254 ? 17.469 26.203 -1.344 1 98.81 254 VAL B N 1
ATOM 5403 C CA . VAL B 1 254 ? 16.25 26.094 -0.563 1 98.81 254 VAL B CA 1
ATOM 5404 C C . VAL B 1 254 ? 16.125 24.672 -0.005 1 98.81 254 VAL B C 1
ATOM 5406 O O . VAL B 1 254 ? 16.312 23.703 -0.729 1 98.81 254 VAL B O 1
ATOM 5409 N N . SER B 1 255 ? 15.875 24.547 1.299 1 98.81 255 SER B N 1
ATOM 5410 C CA . SER B 1 255 ? 15.523 23.266 1.888 1 98.81 255 SER B CA 1
ATOM 5411 C C . SER B 1 255 ? 14.039 22.969 1.718 1 98.81 255 SER B C 1
ATOM 5413 O O . SER B 1 255 ? 13.195 23.547 2.412 1 98.81 255 SER B O 1
ATOM 5415 N N . ILE B 1 256 ? 13.742 22.094 0.827 1 98.94 256 ILE B N 1
ATOM 5416 C CA . ILE B 1 256 ? 12.367 21.656 0.616 1 98.94 256 ILE B CA 1
ATOM 5417 C C . ILE B 1 256 ? 12.078 20.422 1.47 1 98.94 256 ILE B C 1
ATOM 5419 O O . ILE B 1 256 ? 12.805 19.422 1.4 1 98.94 256 ILE B O 1
ATOM 5423 N N . ILE B 1 257 ? 11.125 20.5 2.295 1 98.94 257 ILE B N 1
ATOM 5424 C CA . ILE B 1 257 ? 10.609 19.359 3.043 1 98.94 257 ILE B CA 1
ATOM 5425 C C . ILE B 1 257 ? 9.18 19.062 2.604 1 98.94 257 ILE B C 1
ATOM 5427 O O . ILE B 1 257 ? 8.273 19.859 2.8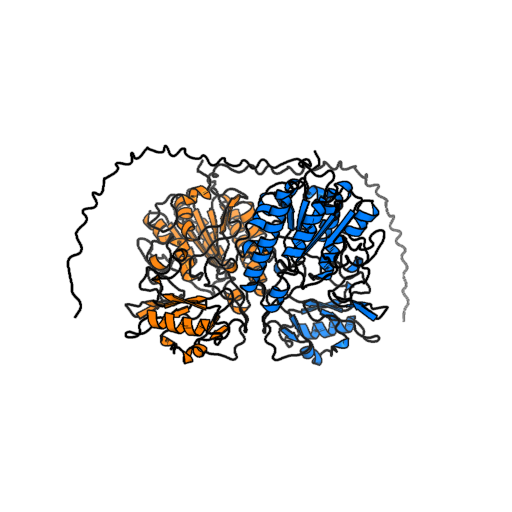5 1 98.94 257 ILE B O 1
ATOM 5431 N N . MET B 1 258 ? 9.016 17.969 1.914 1 98.94 258 MET B N 1
ATOM 5432 C CA . MET B 1 258 ? 7.691 17.531 1.474 1 98.94 258 MET B CA 1
ATOM 5433 C C . MET B 1 258 ? 7.16 16.422 2.369 1 98.94 258 MET B C 1
ATOM 5435 O O . MET B 1 258 ? 7.828 15.406 2.572 1 98.94 258 MET B O 1
ATOM 5439 N N . VAL B 1 259 ? 5.977 16.609 2.896 1 98.94 259 VAL B N 1
ATOM 5440 C CA . VAL B 1 259 ? 5.348 15.633 3.781 1 98.94 259 VAL B CA 1
ATOM 5441 C C . VAL B 1 259 ? 3.877 15.469 3.406 1 98.94 259 VAL B C 1
ATOM 5443 O O . VAL B 1 259 ? 3.332 16.266 2.635 1 98.94 259 VAL B O 1
ATOM 5446 N N . GLY B 1 260 ? 3.318 14.391 3.816 1 98.69 260 GLY B N 1
ATOM 5447 C CA . GLY B 1 260 ? 1.894 14.32 4.105 1 98.69 260 GLY B CA 1
ATOM 5448 C C . GLY B 1 260 ? 1.578 14.43 5.586 1 98.69 260 GLY B C 1
ATOM 5449 O O . GLY B 1 260 ? 2.428 14.836 6.379 1 98.69 260 GLY B O 1
ATOM 5450 N N . ASP B 1 261 ? 0.331 14.172 5.934 1 98.69 261 ASP B N 1
ATOM 5451 C CA . ASP B 1 261 ? -0.054 14.242 7.34 1 98.69 261 ASP B CA 1
ATOM 5452 C C . ASP B 1 261 ? -0.551 12.883 7.836 1 98.69 261 ASP B C 1
ATOM 5454 O O . ASP B 1 261 ? -0.444 12.578 9.023 1 98.69 261 ASP B O 1
ATOM 5458 N N . HIS B 1 262 ? -1.078 12.148 7.023 1 98.69 262 HIS B N 1
ATOM 5459 C CA . HIS B 1 262 ? -1.559 10.797 7.312 1 98.69 262 HIS B CA 1
ATOM 5460 C C . HIS B 1 262 ? -1.739 9.992 6.027 1 98.69 262 HIS B C 1
ATOM 5462 O O . HIS B 1 262 ? -1.501 10.508 4.93 1 98.69 262 HIS B O 1
ATOM 5468 N N . GLY B 1 263 ? -2.078 8.703 6.246 1 98.56 263 GLY B N 1
ATOM 5469 C CA . GLY B 1 263 ? -2.398 7.844 5.121 1 98.56 263 GLY B CA 1
ATOM 5470 C C . GLY B 1 263 ? -3.885 7.777 4.824 1 98.56 263 GLY B C 1
ATOM 5471 O O . GLY B 1 263 ? -4.59 8.781 4.941 1 98.56 263 GLY B O 1
ATOM 5472 N N . MET B 1 264 ? -4.285 6.645 4.301 1 98.62 264 MET B N 1
ATOM 5473 C CA . MET B 1 264 ? -5.656 6.387 3.871 1 98.62 264 MET B CA 1
ATOM 5474 C C . MET B 1 264 ? -5.922 4.887 3.766 1 98.62 264 MET B C 1
ATOM 5476 O O . MET B 1 264 ? -5.055 4.129 3.322 1 98.62 264 MET B O 1
ATOM 5480 N N . VAL B 1 265 ? -7.055 4.445 4.156 1 98.19 265 VAL B N 1
ATOM 5481 C CA . VAL B 1 265 ? -7.422 3.043 3.99 1 98.19 265 VAL B CA 1
ATOM 5482 C C . VAL B 1 265 ? -8.828 2.943 3.402 1 98.19 265 VAL B C 1
ATOM 5484 O O . VAL B 1 265 ? -9.688 3.783 3.686 1 98.19 265 VAL B O 1
ATOM 5487 N N . GLY B 1 266 ? -9.055 1.963 2.596 1 97.5 266 GLY B N 1
ATOM 5488 C CA . GLY B 1 266 ? -10.359 1.775 1.974 1 97.5 266 GLY B CA 1
ATOM 5489 C C . GLY B 1 266 ? -11.414 1.28 2.941 1 97.5 266 GLY B C 1
ATOM 5490 O O . GLY B 1 266 ? -11.125 0.495 3.844 1 97.5 266 GLY B O 1
ATOM 5491 N N . THR B 1 267 ? -12.672 1.68 2.729 1 97.06 267 THR B N 1
ATOM 5492 C CA . THR B 1 267 ? -13.812 1.26 3.535 1 97.06 267 THR B CA 1
ATOM 5493 C C . THR B 1 267 ? -14.914 0.679 2.652 1 97.06 267 THR B C 1
ATOM 5495 O O . THR B 1 267 ? -14.992 0.995 1.463 1 97.06 267 THR B O 1
ATOM 5498 N N . CYS B 1 268 ? -15.742 -0.196 3.199 1 96.44 268 CYS B N 1
ATOM 5499 C CA . CYS B 1 268 ? -16.844 -0.795 2.461 1 96.44 268 CYS B CA 1
ATOM 5500 C C . CYS B 1 268 ? -17.938 -1.274 3.408 1 96.44 268 CYS B C 1
ATOM 5502 O O . CYS B 1 268 ? -17.797 -1.19 4.629 1 96.44 268 CYS B O 1
ATOM 5504 N N . ASP B 1 269 ? -18.953 -1.798 2.941 1 94.12 269 ASP B N 1
ATOM 5505 C CA . ASP B 1 269 ? -20.219 -1.985 3.652 1 94.12 269 ASP B CA 1
ATOM 5506 C C . ASP B 1 269 ? -20.094 -3.092 4.695 1 94.12 269 ASP B C 1
ATOM 5508 O O . ASP B 1 269 ? -20.766 -3.047 5.734 1 94.12 269 ASP B O 1
ATOM 5512 N N . LYS B 1 270 ? -19.266 -4.027 4.469 1 94.81 270 LYS B N 1
ATOM 5513 C CA . LYS B 1 270 ? -19.219 -5.148 5.398 1 94.81 270 LYS B CA 1
ATOM 5514 C C . LYS B 1 270 ? -18.281 -4.844 6.566 1 94.81 270 LYS B C 1
ATOM 5516 O O . LYS B 1 270 ? -18.031 -5.703 7.414 1 94.81 270 LYS B O 1
ATOM 5521 N N . LYS B 1 271 ? -17.844 -3.623 6.652 1 96.5 271 LYS B N 1
ATOM 5522 C CA . LYS B 1 271 ? -16.891 -3.238 7.688 1 96.5 271 LYS B CA 1
ATOM 5523 C C . LYS B 1 271 ? -17.422 -2.098 8.539 1 96.5 271 LYS B C 1
ATOM 5525 O O . LYS B 1 271 ? -16.703 -1.159 8.875 1 96.5 271 LYS B O 1
ATOM 5530 N N . LEU B 1 272 ? -18.641 -2.223 8.883 1 96.81 272 LEU B N 1
ATOM 5531 C CA . LEU B 1 272 ? -19.312 -1.213 9.688 1 96.81 272 LEU B CA 1
ATOM 5532 C C . LEU B 1 272 ? -19.734 -1.784 11.039 1 96.81 272 LEU B C 1
ATOM 5534 O O . LEU B 1 272 ? -20.156 -2.939 11.125 1 96.81 272 LEU B O 1
ATOM 5538 N N . ILE B 1 273 ? -19.578 -1.04 12.055 1 97.81 273 ILE B N 1
ATOM 5539 C CA . ILE B 1 273 ? -20.062 -1.309 13.406 1 97.81 273 ILE B CA 1
ATOM 5540 C C . ILE B 1 273 ? -21.141 -0.285 13.773 1 97.81 273 ILE B C 1
ATOM 5542 O O . ILE B 1 273 ? -20.922 0.922 13.633 1 97.81 273 ILE B O 1
ATOM 5546 N N . PHE B 1 274 ? -22.219 -0.738 14.25 1 97.94 274 PHE B N 1
ATOM 5547 C CA . PHE B 1 274 ? -23.312 0.168 14.555 1 97.94 274 PHE B CA 1
ATOM 5548 C C . PHE B 1 274 ? -23.531 0.269 16.062 1 97.94 274 PHE B C 1
ATOM 5550 O O . PHE B 1 274 ? -23.766 -0.741 16.734 1 97.94 274 PHE B O 1
ATOM 5557 N N . LEU B 1 275 ? -23.531 1.489 16.578 1 98.31 275 LEU B N 1
ATOM 5558 C CA . LEU B 1 275 ? -23.688 1.722 18 1 98.31 275 LEU B CA 1
ATOM 5559 C C . LEU B 1 275 ? -25.062 1.262 18.469 1 98.31 275 LEU B C 1
ATOM 5561 O O . LEU B 1 275 ? -25.219 0.792 19.609 1 98.31 275 LEU B O 1
ATOM 5565 N N . SER B 1 276 ? -26.062 1.327 17.625 1 98.19 276 SER B N 1
ATOM 5566 C CA . SER B 1 276 ? -27.422 0.914 17.984 1 98.19 276 SER B CA 1
ATOM 5567 C C . SER B 1 276 ? -27.484 -0.576 18.297 1 98.19 276 SER B C 1
ATOM 5569 O O . SER B 1 276 ? -28.359 -1.026 19.031 1 98.19 276 SER B O 1
ATOM 5571 N N . ASP B 1 277 ? -26.547 -1.338 17.75 1 97.75 277 ASP B N 1
ATOM 5572 C CA . ASP B 1 277 ? -26.516 -2.77 18.031 1 97.75 277 ASP B CA 1
ATOM 5573 C C . ASP B 1 277 ? -26.125 -3.035 19.484 1 97.75 277 ASP B C 1
ATOM 5575 O O . ASP B 1 277 ? -26.297 -4.148 19.984 1 97.75 277 ASP B O 1
ATOM 5579 N N . LEU B 1 278 ? -25.672 -2.045 20.203 1 98.5 278 LEU B N 1
ATOM 5580 C CA . LEU B 1 278 ? -25.219 -2.188 21.594 1 98.5 278 LEU B CA 1
ATOM 5581 C C . LEU B 1 278 ? -26.375 -1.93 22.547 1 98.5 278 LEU B C 1
ATOM 5583 O O . LEU B 1 278 ? -26.219 -2.098 23.766 1 98.5 278 LEU B O 1
ATOM 5587 N N . ASN B 1 279 ? -27.516 -1.633 22.078 1 98.19 279 ASN B N 1
ATOM 5588 C CA . ASN B 1 279 ? -28.641 -1.192 22.891 1 98.19 279 ASN B CA 1
ATOM 5589 C C . ASN B 1 279 ? -29 -2.219 23.953 1 98.19 279 ASN B C 1
ATOM 5591 O O . ASN B 1 279 ? -29.391 -1.854 25.062 1 98.19 279 ASN B O 1
ATOM 5595 N N . PRO B 1 280 ? -28.875 -3.51 23.688 1 98.38 280 PRO B N 1
ATOM 5596 C CA . PRO B 1 280 ? -29.188 -4.48 24.75 1 98.38 280 PRO B CA 1
ATOM 5597 C C . PRO B 1 280 ? -28.281 -4.348 25.969 1 98.38 280 PRO B C 1
ATOM 5599 O O . PRO B 1 280 ? -28.641 -4.766 27.062 1 98.38 280 PRO B O 1
ATOM 5602 N N . TRP B 1 281 ? -27.156 -3.756 25.812 1 98.56 281 TRP B N 1
ATOM 5603 C CA . TRP B 1 281 ? -26.203 -3.602 26.906 1 98.56 281 TRP B CA 1
ATOM 5604 C C . TRP B 1 281 ? -26.188 -2.166 27.422 1 98.56 281 TRP B C 1
ATOM 5606 O O . TRP B 1 281 ? -26.141 -1.933 28.625 1 98.56 281 TRP B O 1
ATOM 5616 N N . ILE B 1 282 ? -26.219 -1.246 26.484 1 98.31 282 ILE B N 1
ATOM 5617 C CA . ILE B 1 282 ? -26.172 0.175 26.812 1 98.31 282 ILE B CA 1
ATOM 5618 C C . ILE B 1 282 ? -26.656 0.993 25.625 1 98.31 282 ILE B C 1
ATOM 5620 O O . ILE B 1 282 ? -26.312 0.697 24.469 1 98.31 282 ILE B O 1
ATOM 5624 N N . GLU B 1 283 ? -27.391 2.025 25.891 1 97.94 283 GLU B N 1
ATOM 5625 C CA . GLU B 1 283 ? -27.75 3.002 24.875 1 97.94 283 GLU B CA 1
ATOM 5626 C C . GLU B 1 283 ? -26.734 4.137 24.812 1 97.94 283 GLU B C 1
ATOM 5628 O O . GLU B 1 283 ? -26.391 4.742 25.828 1 97.94 283 GLU B O 1
ATOM 5633 N N . ILE B 1 284 ? -26.203 4.344 23.641 1 98.12 284 ILE B N 1
ATOM 5634 C CA . ILE B 1 284 ? -25.281 5.445 23.406 1 98.12 284 ILE B CA 1
ATOM 5635 C C . ILE B 1 284 ? -25.953 6.516 22.562 1 98.12 284 ILE B C 1
ATOM 5637 O O . ILE B 1 284 ? -25.922 6.449 21.328 1 98.12 284 ILE B O 1
ATOM 5641 N N . PRO B 1 285 ? -26.5 7.488 23.172 1 97.25 285 PRO B N 1
ATOM 5642 C CA . PRO B 1 285 ? -27.125 8.562 22.406 1 97.25 285 PRO B CA 1
ATOM 5643 C C . PRO B 1 285 ? -26.141 9.312 21.516 1 97.25 285 PRO B C 1
ATOM 5645 O O . PRO B 1 285 ? -24.969 9.477 21.891 1 97.25 285 PRO B O 1
ATOM 5648 N N . ALA B 1 286 ? -26.625 9.836 20.422 1 95.94 286 ALA B N 1
ATOM 5649 C CA . ALA B 1 286 ? -25.797 10.539 19.453 1 95.94 286 ALA B CA 1
ATOM 5650 C C . ALA B 1 286 ? -25.141 11.766 20.078 1 95.94 286 ALA B C 1
ATOM 5652 O O . ALA B 1 286 ? -24.016 12.117 19.719 1 95.94 286 ALA B O 1
ATOM 5653 N N . ASN B 1 287 ? -25.797 12.383 21 1 93.56 287 ASN B N 1
ATOM 5654 C CA . ASN B 1 287 ? -25.266 13.617 21.578 1 93.56 287 ASN B CA 1
ATOM 5655 C C . ASN B 1 287 ? -24.125 13.344 22.547 1 93.56 287 ASN B C 1
ATOM 5657 O O . ASN B 1 287 ? -23.469 14.273 23.016 1 93.56 287 ASN B O 1
ATOM 5661 N N . TRP B 1 288 ? -23.875 11.977 22.875 1 95.06 288 TRP B N 1
ATOM 5662 C CA . TRP B 1 288 ? -22.688 11.617 23.656 1 95.06 288 TRP B CA 1
ATOM 5663 C C . TRP B 1 288 ? -21.453 11.562 22.766 1 95.06 288 TRP B C 1
ATOM 5665 O O . TRP B 1 288 ? -20.328 11.617 23.266 1 95.06 288 TRP B O 1
ATOM 5675 N N . VAL B 1 289 ? -21.719 11.359 21.484 1 96 289 VAL B N 1
ATOM 5676 C CA . VAL B 1 289 ? -20.641 10.992 20.578 1 96 289 VAL B CA 1
ATOM 5677 C C . VAL B 1 289 ? -20.047 12.242 19.953 1 96 289 VAL B C 1
ATOM 5679 O O . VAL B 1 289 ? -20.734 12.984 19.25 1 96 289 VAL B O 1
ATOM 5682 N N . MET B 1 290 ? -18.812 12.453 20.203 1 92.75 290 MET B N 1
ATOM 5683 C CA . MET B 1 290 ? -18.094 13.586 19.625 1 92.75 290 MET B CA 1
ATOM 5684 C C . MET B 1 290 ? -17.562 13.234 18.234 1 92.75 290 MET B C 1
ATOM 5686 O O . MET B 1 290 ? -17.516 14.094 17.359 1 92.75 290 MET B O 1
ATOM 5690 N N . SER B 1 291 ? -17.125 12.023 18.094 1 94.19 291 SER B N 1
ATOM 5691 C CA . SER B 1 291 ? -16.641 11.492 16.828 1 94.19 291 SER B CA 1
ATOM 5692 C C . SER B 1 291 ? -16.953 10 16.688 1 94.19 291 SER B C 1
ATOM 5694 O O . SER B 1 291 ? -16.734 9.242 17.641 1 94.19 291 SER B O 1
ATOM 5696 N N . HIS B 1 292 ? -17.484 9.594 15.555 1 94.31 292 HIS B N 1
ATOM 5697 C CA . HIS B 1 292 ? -17.812 8.195 15.336 1 94.31 292 HIS B CA 1
ATOM 5698 C C . HIS B 1 292 ? -16.625 7.438 14.758 1 94.31 292 HIS B C 1
ATOM 5700 O O . HIS B 1 292 ? -16.344 6.301 15.156 1 94.31 292 HIS B O 1
ATOM 5706 N N . THR B 1 293 ? -15.984 7.926 13.812 1 90.06 293 THR B N 1
ATOM 5707 C CA . THR B 1 293 ? -14.984 7.207 13.031 1 90.06 293 THR B CA 1
ATOM 5708 C C . THR B 1 293 ? -13.922 8.164 12.492 1 90.06 293 THR B C 1
ATOM 5710 O O . THR B 1 293 ? -14.211 9.336 12.242 1 90.06 293 THR B O 1
ATOM 5713 N N . PRO B 1 294 ? -12.68 7.535 12.375 1 86.62 294 PRO B N 1
ATOM 5714 C CA . PRO B 1 294 ? -12.203 6.211 12.781 1 86.62 294 PRO B CA 1
ATOM 5715 C C . PRO B 1 294 ? -11.648 6.191 14.203 1 86.62 294 PRO B C 1
ATOM 5717 O O . PRO B 1 294 ? -10.914 5.273 14.57 1 86.62 294 PRO B O 1
ATOM 5720 N N . LEU B 1 295 ? -11.859 7.242 14.938 1 93.12 295 LEU B N 1
ATOM 5721 C CA . LEU B 1 295 ? -11.703 7.316 16.375 1 93.12 295 LEU B CA 1
ATOM 5722 C C . LEU B 1 295 ? -13.047 7.562 17.062 1 93.12 295 LEU B C 1
ATOM 5724 O O . LEU B 1 295 ? -13.625 8.641 16.938 1 93.12 295 LEU B O 1
ATOM 5728 N N . LEU B 1 296 ? -13.531 6.59 17.75 1 97.62 296 LEU B N 1
ATOM 5729 C CA . LEU B 1 296 ? -14.773 6.789 18.484 1 97.62 296 LEU B CA 1
ATOM 5730 C C . LEU B 1 296 ? -14.523 7.531 19.797 1 97.62 296 LEU B C 1
ATOM 5732 O O . LEU B 1 296 ? -13.727 7.086 20.625 1 97.62 296 LEU B O 1
ATOM 5736 N N . ALA B 1 297 ? -15.109 8.672 19.922 1 97.56 297 ALA B N 1
ATOM 5737 C CA . ALA B 1 297 ? -14.938 9.5 21.109 1 97.56 297 ALA B CA 1
ATOM 5738 C C . ALA B 1 297 ? -16.281 9.844 21.734 1 97.56 297 ALA B C 1
ATOM 5740 O O . ALA B 1 297 ? -17.156 10.406 21.078 1 97.56 297 ALA B O 1
ATOM 5741 N N . ILE B 1 298 ? -16.422 9.508 23.016 1 97.44 298 ILE B N 1
ATOM 5742 C CA . ILE B 1 298 ? -17.688 9.648 23.719 1 97.44 298 ILE B CA 1
ATOM 5743 C C . ILE B 1 298 ? -17.5 10.445 25 1 97.44 298 ILE B C 1
ATOM 5745 O O . ILE B 1 298 ? -16.578 10.18 25.781 1 97.44 298 ILE B O 1
ATOM 5749 N N . ARG B 1 299 ? -18.328 11.422 25.156 1 95.88 299 ARG B N 1
ATOM 5750 C CA . ARG B 1 299 ? -18.422 12.156 26.422 1 95.88 299 ARG B CA 1
ATOM 5751 C C . ARG B 1 299 ? -19.812 11.992 27.047 1 95.88 299 ARG B C 1
ATOM 5753 O O . ARG B 1 299 ? -20.734 12.727 26.703 1 95.88 299 ARG B O 1
ATOM 5760 N N . PRO B 1 300 ? -19.891 11.07 27.984 1 96.06 300 PRO B N 1
ATOM 5761 C CA . PRO B 1 300 ? -21.188 10.93 28.656 1 96.06 300 PRO B CA 1
ATOM 5762 C C . PRO B 1 300 ? -21.547 12.141 29.516 1 96.06 300 PRO B C 1
ATOM 5764 O O . PRO B 1 300 ? -20.656 12.891 29.938 1 96.06 300 PRO B O 1
ATOM 5767 N N . PRO B 1 301 ? -22.828 12.336 29.734 1 93.44 301 PRO B N 1
ATOM 5768 C CA . PRO B 1 301 ? -23.219 13.445 30.609 1 93.44 301 PRO B CA 1
ATOM 5769 C C . PRO B 1 301 ? -22.844 13.219 32.062 1 93.44 301 PRO B C 1
ATOM 5771 O O . PRO B 1 301 ? -22.484 12.102 32.438 1 93.44 301 PRO B O 1
ATOM 5774 N N . PRO B 1 302 ? -23 14.375 32.719 1 90.94 302 PRO B N 1
ATOM 5775 C CA . PRO B 1 302 ? -22.766 14.195 34.156 1 90.94 302 PRO B CA 1
ATOM 5776 C C . PRO B 1 302 ? -23.688 13.141 34.781 1 90.94 302 PRO B C 1
ATOM 5778 O O . PRO B 1 302 ? -24.844 13.023 34.375 1 90.94 302 PRO B O 1
ATOM 5781 N N . GLY B 1 303 ? -23.281 12.391 35.594 1 94.12 303 GLY B N 1
ATOM 5782 C CA . GLY B 1 303 ? -24.078 11.359 36.25 1 94.12 303 GLY B CA 1
ATOM 5783 C C . GLY B 1 303 ? -23.812 9.969 35.719 1 94.12 303 GLY B C 1
ATOM 5784 O O . GLY B 1 303 ? -24.172 8.969 36.344 1 94.12 303 GLY B O 1
ATOM 5785 N N . VAL B 1 304 ? -23.344 9.945 34.469 1 96.75 304 VAL B N 1
ATOM 5786 C CA . VAL B 1 304 ? -23 8.656 33.875 1 96.75 304 VAL B CA 1
ATOM 5787 C C . VAL B 1 304 ? -21.5 8.398 34.062 1 96.75 304 VAL B C 1
ATOM 5789 O O . VAL B 1 304 ? -20.672 9.18 33.594 1 96.75 304 VAL B O 1
ATOM 5792 N N . GLU B 1 305 ? -21.188 7.34 34.656 1 97.5 305 GLU B N 1
ATOM 5793 C CA . GLU B 1 305 ? -19.781 7.012 34.906 1 97.5 305 GLU B CA 1
ATOM 5794 C C . GLU B 1 305 ? -19.094 6.465 33.656 1 97.5 305 GLU B C 1
ATOM 5796 O O . GLU B 1 305 ? -19.484 5.414 33.156 1 97.5 305 GLU B O 1
ATOM 5801 N N . PRO B 1 306 ? -18.031 7.113 33.219 1 98.31 306 PRO B N 1
ATOM 5802 C CA . PRO B 1 306 ? -17.344 6.656 32.031 1 98.31 306 PRO B CA 1
ATOM 5803 C C . PRO B 1 306 ? -16.906 5.199 32.094 1 98.31 306 PRO B C 1
ATOM 5805 O O . PRO B 1 306 ? -16.984 4.469 31.109 1 98.31 306 PRO B O 1
ATOM 5808 N N . ARG B 1 307 ? -16.469 4.77 33.219 1 98.5 307 ARG B N 1
ATOM 5809 C CA . ARG B 1 307 ? -16 3.396 33.406 1 98.5 307 ARG B CA 1
ATOM 5810 C C . ARG B 1 307 ? -17.125 2.4 33.094 1 98.5 307 ARG B C 1
ATOM 5812 O O . ARG B 1 307 ? -16.875 1.326 32.562 1 98.5 307 ARG B O 1
ATOM 5819 N N . ASP B 1 308 ? -18.328 2.75 33.469 1 98.56 308 ASP B N 1
ATOM 5820 C CA . ASP B 1 308 ? -19.484 1.889 33.219 1 98.56 308 ASP B CA 1
ATOM 5821 C C . ASP B 1 308 ? -19.781 1.824 31.719 1 98.56 308 ASP B C 1
ATOM 5823 O O . ASP B 1 308 ? -20.125 0.761 31.203 1 98.56 308 ASP B O 1
ATOM 5827 N N . VAL B 1 309 ? -19.672 3 31.078 1 98.75 309 VAL B N 1
ATOM 5828 C CA . VAL B 1 309 ? -19.891 3.059 29.641 1 98.75 309 VAL B CA 1
ATOM 5829 C C . VAL B 1 309 ? -18.906 2.133 28.938 1 98.75 309 VAL B C 1
ATOM 5831 O O . VAL B 1 309 ? -19.312 1.303 28.109 1 98.75 309 VAL B O 1
ATOM 5834 N N . VAL B 1 310 ? -17.609 2.174 29.297 1 98.88 310 VAL B N 1
ATOM 5835 C CA . VAL B 1 310 ? -16.562 1.355 28.703 1 98.88 310 VAL B CA 1
ATOM 5836 C C . VAL B 1 310 ? -16.875 -0.123 28.922 1 98.88 310 VAL B C 1
ATOM 5838 O O . VAL B 1 310 ? -16.828 -0.921 27.984 1 98.88 310 VAL B O 1
ATOM 5841 N N . ALA B 1 311 ? -17.219 -0.439 30.141 1 98.81 311 ALA B N 1
ATOM 5842 C CA . ALA B 1 311 ? -17.453 -1.834 30.5 1 98.81 311 ALA B CA 1
ATOM 5843 C C . ALA B 1 311 ? -18.625 -2.412 29.734 1 98.81 311 ALA B C 1
ATOM 5845 O O . ALA B 1 311 ? -18.531 -3.496 29.156 1 98.81 311 ALA B O 1
ATOM 5846 N N . LYS B 1 312 ? -19.703 -1.69 29.719 1 98.81 312 LYS B N 1
ATOM 5847 C CA . LYS B 1 312 ? -20.922 -2.182 29.078 1 98.81 312 LYS B CA 1
ATOM 5848 C C . LYS B 1 312 ? -20.734 -2.275 27.562 1 98.81 312 LYS B C 1
ATOM 5850 O O . LYS B 1 312 ? -21.203 -3.229 26.938 1 98.81 312 LYS B O 1
ATOM 5855 N N . MET B 1 313 ? -20.125 -1.268 26.953 1 98.81 313 MET B N 1
ATOM 5856 C CA . MET B 1 313 ? -19.859 -1.329 25.516 1 98.81 313 MET B CA 1
ATOM 5857 C C . MET B 1 313 ? -18.969 -2.523 25.188 1 98.81 313 MET B C 1
ATOM 5859 O O . MET B 1 313 ? -19.266 -3.273 24.25 1 98.81 313 MET B O 1
ATOM 5863 N N . ASN B 1 314 ? -17.922 -2.721 25.938 1 98.88 314 ASN B N 1
ATOM 5864 C CA . ASN B 1 314 ? -17.016 -3.832 25.672 1 98.88 314 ASN B CA 1
ATOM 5865 C C . ASN B 1 314 ? -17.719 -5.18 25.859 1 98.88 314 ASN B C 1
ATOM 5867 O O . ASN B 1 314 ? -17.453 -6.133 25.125 1 98.88 314 ASN B O 1
ATOM 5871 N N . GLU B 1 315 ? -18.562 -5.281 26.828 1 98.81 315 GLU B N 1
ATOM 5872 C CA . GLU B 1 315 ? -19.359 -6.496 27.016 1 98.81 315 GLU B CA 1
ATOM 5873 C C . GLU B 1 315 ? -20.172 -6.812 25.766 1 98.81 315 GLU B C 1
ATOM 5875 O O . GLU B 1 315 ? -20.156 -7.949 25.281 1 98.81 315 GLU B O 1
ATOM 5880 N N . GLY B 1 316 ? -20.828 -5.812 25.25 1 98.75 316 GLY B N 1
ATOM 5881 C CA . GLY B 1 316 ? -21.594 -5.996 24.016 1 98.75 316 GLY B CA 1
ATOM 5882 C C . GLY B 1 316 ? -20.719 -6.34 22.828 1 98.75 316 GLY B C 1
ATOM 5883 O O . GLY B 1 316 ? -21.016 -7.281 22.078 1 98.75 316 GLY B O 1
ATOM 5884 N N . LEU B 1 317 ? -19.672 -5.586 22.688 1 98.75 317 LEU B N 1
ATOM 5885 C CA . LEU B 1 317 ? -18.781 -5.746 21.562 1 98.75 317 LEU B CA 1
ATOM 5886 C C . LEU B 1 317 ? -18.156 -7.137 21.547 1 98.75 317 LEU B C 1
ATOM 5888 O O . LEU B 1 317 ? -17.906 -7.703 20.484 1 98.75 317 LEU B O 1
ATOM 5892 N N . GLN B 1 318 ? -17.938 -7.777 22.688 1 98.12 318 GLN B N 1
ATOM 5893 C CA . GLN B 1 318 ? -17.266 -9.07 22.797 1 98.12 318 GLN B CA 1
ATOM 5894 C C . GLN B 1 318 ? -18.281 -10.211 22.906 1 98.12 318 GLN B C 1
ATOM 5896 O O . GLN B 1 318 ? -17.891 -11.375 23 1 98.12 318 GLN B O 1
ATOM 5901 N N . SER B 1 319 ? -19.5 -9.93 22.812 1 97.94 319 SER B N 1
ATOM 5902 C CA . SER B 1 319 ? -20.547 -10.914 23.047 1 97.94 319 SER B CA 1
ATOM 5903 C C . SER B 1 319 ? -20.719 -11.844 21.859 1 97.94 319 SER B C 1
ATOM 5905 O O . SER B 1 319 ? -21.328 -12.906 21.969 1 97.94 319 SER B O 1
ATOM 5907 N N . GLY B 1 320 ? -20.266 -11.367 20.641 1 97.19 320 GLY B N 1
ATOM 5908 C CA . GLY B 1 320 ? -20.547 -12.094 19.406 1 97.19 320 GLY B CA 1
ATOM 5909 C C . GLY B 1 320 ? -21.875 -11.727 18.781 1 97.19 320 GLY B C 1
ATOM 5910 O O . GLY B 1 320 ? -22.203 -12.195 17.688 1 97.19 320 GLY B O 1
ATOM 5911 N N . LYS B 1 321 ? -22.562 -10.828 19.391 1 97.69 321 LYS B N 1
ATOM 5912 C CA . LYS B 1 321 ? -23.906 -10.484 18.938 1 97.69 321 LYS B CA 1
ATOM 5913 C C . LYS B 1 321 ? -23.906 -9.141 18.203 1 97.69 321 LYS B C 1
ATOM 5915 O O . LYS B 1 321 ? -24.938 -8.711 17.688 1 97.69 321 LYS B O 1
ATOM 5920 N N . VAL B 1 322 ? -22.875 -8.438 18.25 1 97.75 322 VAL B N 1
ATOM 5921 C CA . VAL B 1 322 ? -22.719 -7.172 17.547 1 97.75 322 VAL B CA 1
ATOM 5922 C C . VAL B 1 322 ? -21.859 -7.387 16.297 1 97.75 322 VAL B C 1
ATOM 5924 O O . VAL B 1 322 ? -20.688 -7.789 16.406 1 97.75 322 VAL B O 1
ATOM 5927 N N . ASP B 1 323 ? -22.422 -7.121 15.133 1 96.06 323 ASP B N 1
ATOM 5928 C CA . ASP B 1 323 ? -21.688 -7.309 13.883 1 96.06 323 ASP B CA 1
ATOM 5929 C C . ASP B 1 323 ? -20.375 -6.539 13.898 1 96.06 323 ASP B C 1
ATOM 5931 O O . ASP B 1 323 ? -20.344 -5.344 14.203 1 96.06 323 ASP B O 1
ATOM 5935 N N . ASN B 1 324 ? -19.312 -7.223 13.656 1 97.31 324 ASN B N 1
ATOM 5936 C CA . ASN B 1 324 ? -17.953 -6.664 13.594 1 97.31 324 ASN B CA 1
ATOM 5937 C C . ASN B 1 324 ? -17.516 -6.117 14.945 1 97.31 324 ASN B C 1
ATOM 5939 O O . ASN B 1 324 ? -16.562 -5.34 15.023 1 97.31 324 ASN B O 1
ATOM 5943 N N . GLY B 1 325 ? -18.188 -6.48 15.992 1 98.25 325 GLY B N 1
ATOM 5944 C CA . GLY B 1 325 ? -17.922 -5.93 17.312 1 98.25 325 GLY B CA 1
ATOM 5945 C C . GLY B 1 325 ? -16.5 -6.125 17.766 1 98.25 325 GLY B C 1
ATOM 5946 O O . GLY B 1 325 ? -15.922 -5.266 18.438 1 98.25 325 GLY B O 1
ATOM 5947 N N . ASN B 1 326 ? -15.891 -7.215 17.391 1 97.62 326 ASN B N 1
ATOM 5948 C CA . ASN B 1 326 ? -14.539 -7.547 17.828 1 97.62 326 ASN B CA 1
ATOM 5949 C C . ASN B 1 326 ? -13.508 -6.586 17.234 1 97.62 326 ASN B C 1
ATOM 5951 O O . ASN B 1 326 ? -12.352 -6.578 17.641 1 97.62 326 ASN B O 1
ATOM 5955 N N . ASN B 1 327 ? -13.922 -5.73 16.312 1 98.06 327 ASN B N 1
ATOM 5956 C CA . ASN B 1 327 ? -13.016 -4.793 15.656 1 98.06 327 ASN B CA 1
ATOM 5957 C C . ASN B 1 327 ? -13.078 -3.408 16.297 1 98.06 327 ASN B C 1
ATOM 5959 O O . ASN B 1 327 ? -12.617 -2.428 15.703 1 98.06 327 ASN B O 1
ATOM 5963 N N . LEU B 1 328 ? -13.695 -3.285 17.422 1 98.5 328 LEU B N 1
ATOM 5964 C CA . LEU B 1 328 ? -13.773 -2.072 18.219 1 98.5 328 LEU B CA 1
ATOM 5965 C C . LEU B 1 328 ? -13.516 -2.385 19.703 1 98.5 328 LEU B C 1
ATOM 5967 O O . LEU B 1 328 ? -14.117 -3.307 20.25 1 98.5 328 LEU B O 1
ATOM 5971 N N . ARG B 1 329 ? -12.656 -1.624 20.328 1 98.62 329 ARG B N 1
ATOM 5972 C CA . ARG B 1 329 ? -12.398 -1.765 21.766 1 98.62 329 ARG B CA 1
ATOM 5973 C C . ARG B 1 329 ? -12.453 -0.413 22.469 1 98.62 329 ARG B C 1
ATOM 5975 O O . ARG B 1 329 ? -11.859 0.561 22 1 98.62 329 ARG B O 1
ATOM 5982 N N . MET B 1 330 ? -13.141 -0.406 23.531 1 98.75 330 MET B N 1
ATOM 5983 C CA . MET B 1 330 ? -13.344 0.84 24.266 1 98.75 330 MET B CA 1
ATOM 5984 C C . MET B 1 330 ? -12.383 0.948 25.438 1 98.75 330 MET B C 1
ATOM 5986 O O . MET B 1 330 ? -12.094 -0.047 26.109 1 98.75 330 MET B O 1
ATOM 5990 N N . TYR B 1 331 ? -11.945 2.16 25.719 1 98.81 331 TYR B N 1
ATOM 5991 C CA . TYR B 1 331 ? -11.023 2.48 26.797 1 98.81 331 TYR B CA 1
ATOM 5992 C C . TYR B 1 331 ? -11.445 3.758 27.516 1 98.81 331 TYR B C 1
ATOM 5994 O O . TYR B 1 331 ? -12.031 4.656 26.891 1 98.81 331 TYR B O 1
ATOM 6002 N N . LEU B 1 332 ? -11.164 3.74 28.797 1 98.69 332 LEU B N 1
ATOM 6003 C CA . LEU B 1 332 ? -10.922 5.066 29.359 1 98.69 332 LEU B CA 1
ATOM 6004 C C . LEU B 1 332 ? -9.664 5.688 28.766 1 98.69 332 LEU B C 1
ATOM 6006 O O . LEU B 1 332 ? -8.672 4.992 28.531 1 98.69 332 LEU B O 1
ATOM 6010 N N . LYS B 1 333 ? -9.688 7.008 28.547 1 98 333 LYS B N 1
ATOM 6011 C CA . LYS B 1 333 ? -8.547 7.633 27.875 1 98 333 LYS B CA 1
ATOM 6012 C C . LYS B 1 333 ? -7.25 7.359 28.641 1 98 333 LYS B C 1
ATOM 6014 O O . LYS B 1 333 ? -6.188 7.203 28.047 1 98 333 LYS B O 1
ATOM 6019 N N . GLU B 1 334 ? -7.285 7.223 29.938 1 98 334 GLU B N 1
ATOM 6020 C CA . GLU B 1 334 ? -6.105 6.988 30.766 1 98 334 GLU B CA 1
ATOM 6021 C C . GLU B 1 334 ? -5.562 5.574 30.562 1 98 334 GLU B C 1
ATOM 6023 O O . GLU B 1 334 ? -4.414 5.289 30.906 1 98 334 GLU B O 1
ATOM 6028 N N . ASP B 1 335 ? -6.422 4.711 30.062 1 98.38 335 ASP B N 1
ATOM 6029 C CA . ASP B 1 335 ? -6.039 3.314 29.891 1 98.38 335 ASP B CA 1
ATOM 6030 C C . ASP B 1 335 ? -5.586 3.041 28.453 1 98.38 335 ASP B C 1
ATOM 6032 O O . ASP B 1 335 ? -5.234 1.909 28.109 1 98.38 335 ASP B O 1
ATOM 6036 N N . LEU B 1 336 ? -5.602 4.023 27.641 1 98.31 336 LEU B N 1
ATOM 6037 C CA . LEU B 1 336 ? -5.09 3.857 26.281 1 98.31 336 LEU B CA 1
ATOM 6038 C C . LEU B 1 336 ? -3.613 3.473 26.297 1 98.31 336 LEU B C 1
ATOM 6040 O O . LEU B 1 336 ? -2.893 3.809 27.25 1 98.31 336 LEU B O 1
ATOM 6044 N N . PRO B 1 337 ? -3.178 2.74 25.25 1 97.75 337 PRO B N 1
ATOM 6045 C CA . PRO B 1 337 ? -1.728 2.549 25.156 1 97.75 337 PRO B CA 1
ATOM 6046 C C . PRO B 1 337 ? -0.952 3.861 25.25 1 97.75 337 PRO B C 1
ATOM 6048 O O . PRO B 1 337 ? -1.257 4.82 24.531 1 97.75 337 PRO B O 1
ATOM 6051 N N . SER B 1 338 ? 0.054 3.881 26.062 1 97.81 338 SER B N 1
ATOM 6052 C CA . SER B 1 338 ? 0.785 5.113 26.328 1 97.81 338 SER B CA 1
ATOM 6053 C C . SER B 1 338 ? 1.441 5.664 25.078 1 97.81 338 SER B C 1
ATOM 6055 O O . SER B 1 338 ? 1.593 6.879 24.922 1 97.81 338 SER B O 1
ATOM 6057 N N . ARG B 1 339 ? 1.785 4.797 24.141 1 97.5 339 ARG B N 1
ATOM 6058 C CA . ARG B 1 339 ? 2.48 5.188 22.922 1 97.5 339 ARG B CA 1
ATOM 6059 C C . ARG B 1 339 ? 1.63 6.137 22.078 1 97.5 339 ARG B C 1
ATOM 6061 O O . ARG B 1 339 ? 2.143 6.82 21.188 1 97.5 339 ARG B O 1
ATOM 6068 N N . LEU B 1 340 ? 0.324 6.223 22.359 1 98.44 340 LEU B N 1
ATOM 6069 C CA . LEU B 1 340 ? -0.573 7.055 21.562 1 98.44 340 LEU B CA 1
ATOM 6070 C C . LEU B 1 340 ? -0.513 8.508 22.016 1 98.44 340 LEU B C 1
ATOM 6072 O O . LEU B 1 340 ? -0.967 9.406 21.312 1 98.44 340 LEU B O 1
ATOM 6076 N N . HIS B 1 341 ? -0.091 8.773 23.25 1 98.25 341 HIS B N 1
ATOM 6077 C CA . HIS B 1 341 ? 0.028 10.117 23.812 1 98.25 341 HIS B CA 1
ATOM 6078 C C . HIS B 1 341 ? -1.28 10.891 23.672 1 98.25 341 HIS B C 1
ATOM 6080 O O . HIS B 1 341 ? -1.278 12.055 23.266 1 98.25 341 HIS B O 1
ATOM 6086 N N . TYR B 1 342 ? -2.385 10.234 24.062 1 98.12 342 TYR B N 1
ATOM 6087 C CA . TYR B 1 342 ? -3.697 10.812 23.781 1 98.12 342 TYR B CA 1
ATOM 6088 C C . TYR B 1 342 ? -4.586 10.75 25.016 1 98.12 342 TYR B C 1
ATOM 6090 O O . TYR B 1 342 ? -5.754 10.367 24.938 1 98.12 342 TYR B O 1
ATOM 6098 N N . ALA B 1 343 ? -3.992 11.164 26.156 1 96.75 343 ALA B N 1
ATOM 6099 C CA . ALA B 1 343 ? -4.793 11.078 27.375 1 96.75 343 ALA B CA 1
ATOM 6100 C C . ALA B 1 343 ? -4.73 12.383 28.172 1 96.75 343 ALA B C 1
ATOM 6102 O O . ALA B 1 343 ? -5.676 12.734 28.875 1 96.75 343 ALA B O 1
ATOM 6103 N N . SER B 1 344 ? -3.646 13.148 27.953 1 93.62 344 SER B N 1
ATOM 6104 C CA . SER B 1 344 ? -3.305 14.211 28.891 1 93.62 344 SER B CA 1
ATOM 6105 C C . SER B 1 344 ? -3.955 15.531 28.5 1 93.62 344 SER B C 1
ATOM 6107 O O . SER B 1 344 ? -3.285 16.562 28.422 1 93.62 344 SER B O 1
ATOM 6109 N N . SER B 1 345 ? -5.172 15.602 28.219 1 92.88 345 SER B N 1
ATOM 6110 C CA . SER B 1 345 ? -5.922 16.812 27.906 1 92.88 345 SER B CA 1
ATOM 6111 C C . SER B 1 345 ? -7.395 16.672 28.281 1 92.88 345 SER B C 1
ATOM 6113 O O . SER B 1 345 ? -7.996 15.617 28.047 1 92.88 345 SER B O 1
ATOM 6115 N N . ASP B 1 346 ? -7.949 17.734 28.797 1 91.38 346 ASP B N 1
ATOM 6116 C CA . ASP B 1 346 ? -9.367 17.719 29.141 1 91.38 346 ASP B CA 1
ATOM 6117 C C . ASP B 1 346 ? -10.234 17.797 27.891 1 91.38 346 ASP B C 1
ATOM 6119 O O . ASP B 1 346 ? -11.43 17.484 27.938 1 91.38 346 ASP B O 1
ATOM 6123 N N . ARG B 1 347 ? -9.633 18.188 26.812 1 91.56 347 ARG B N 1
ATOM 6124 C CA . ARG B 1 347 ? -10.375 18.266 25.562 1 91.56 347 ARG B CA 1
ATOM 6125 C C . ARG B 1 347 ? -10.672 16.859 25.016 1 91.56 347 ARG B C 1
ATOM 6127 O O . ARG B 1 347 ? -11.617 16.672 24.25 1 91.56 347 ARG B O 1
ATOM 6134 N N . ILE B 1 348 ? -9.828 15.906 25.375 1 95.44 348 ILE B N 1
ATOM 6135 C CA . ILE B 1 348 ? -10.016 14.523 24.953 1 95.44 348 ILE B CA 1
ATOM 6136 C C . ILE B 1 348 ? -11.141 13.891 25.766 1 95.44 348 ILE B C 1
ATOM 6138 O O . ILE B 1 348 ? -11.078 13.867 27 1 95.44 348 ILE B O 1
ATOM 6142 N N . PRO B 1 349 ? -12.156 13.383 25.156 1 96.19 349 PRO B N 1
ATOM 6143 C CA . PRO B 1 349 ? -13.25 12.75 25.891 1 96.19 349 PRO B CA 1
ATOM 6144 C C . PRO B 1 349 ? -12.789 11.57 26.734 1 96.19 349 PRO B C 1
ATOM 6146 O O . PRO B 1 349 ? -11.789 10.914 26.406 1 96.19 349 PRO B O 1
ATOM 6149 N N . PRO B 1 350 ? -13.523 11.328 27.75 1 97.25 350 PRO B N 1
ATOM 6150 C CA . PRO B 1 350 ? -13.062 10.305 28.703 1 97.25 350 PRO B CA 1
ATOM 6151 C C . PRO B 1 350 ? -13.18 8.891 28.141 1 97.25 350 PRO B C 1
ATOM 6153 O O . PRO B 1 350 ? -12.492 7.977 28.609 1 97.25 350 PRO B O 1
ATOM 6156 N N . VAL B 1 351 ? -14.094 8.633 27.188 1 98.44 351 VAL B N 1
ATOM 6157 C CA . VAL B 1 351 ? -14.305 7.305 26.625 1 98.44 351 VAL B CA 1
ATOM 6158 C C . VAL B 1 351 ? -13.867 7.289 25.156 1 98.44 351 VAL B C 1
ATOM 6160 O O . VAL B 1 351 ? -14.43 8.016 24.344 1 98.44 351 VAL B O 1
ATOM 6163 N N . ILE B 1 352 ? -12.875 6.484 24.906 1 98.62 352 ILE B N 1
ATOM 6164 C CA . ILE B 1 352 ? -12.289 6.438 23.578 1 98.62 352 ILE B CA 1
ATOM 6165 C C . ILE B 1 352 ? -12.367 5.012 23.031 1 98.62 352 ILE B C 1
ATOM 6167 O O . ILE B 1 352 ? -12.133 4.047 23.75 1 98.62 352 ILE B O 1
ATOM 6171 N N . GLY B 1 353 ? -12.789 4.879 21.812 1 98.62 353 GLY B N 1
ATOM 6172 C CA . GLY B 1 353 ? -12.797 3.596 21.125 1 98.62 353 GLY B CA 1
ATOM 6173 C C . GLY B 1 353 ? -11.734 3.49 20.047 1 98.62 353 GLY B C 1
ATOM 6174 O O . GLY B 1 353 ? -11.664 4.336 19.141 1 98.62 353 GLY B O 1
ATOM 6175 N N . LEU B 1 354 ? -10.875 2.5 20.094 1 98.56 354 LEU B N 1
ATOM 6176 C CA . LEU B 1 354 ? -9.938 2.17 19.031 1 98.56 354 LEU B CA 1
ATOM 6177 C C . LEU B 1 354 ? -10.57 1.216 18.031 1 98.56 354 LEU B C 1
ATOM 6179 O O . LEU B 1 354 ? -11 0.119 18.391 1 98.56 354 LEU B O 1
ATOM 6183 N N . ILE B 1 355 ? -10.648 1.672 16.844 1 98.38 355 ILE B N 1
ATOM 6184 C CA . ILE B 1 355 ? -11.273 0.938 15.742 1 98.38 355 ILE B CA 1
ATOM 6185 C C . ILE B 1 355 ? -10.195 0.263 14.898 1 98.38 355 ILE B C 1
ATOM 6187 O O . ILE B 1 355 ? -9.164 0.865 14.602 1 98.38 355 ILE B O 1
ATOM 6191 N N . GLU B 1 356 ? -10.406 -0.937 14.5 1 97.94 356 GLU B N 1
ATOM 6192 C CA . GLU B 1 356 ? -9.445 -1.669 13.68 1 97.94 356 GLU B CA 1
ATOM 6193 C C . GLU B 1 356 ? -9.391 -1.11 12.258 1 97.94 356 GLU B C 1
ATOM 6195 O O . GLU B 1 356 ? -10.359 -0.503 11.789 1 97.94 356 GLU B O 1
ATOM 6200 N N . GLU B 1 357 ? -8.273 -1.328 11.578 1 97.5 357 GLU B N 1
ATOM 6201 C CA . GLU B 1 357 ? -7.973 -0.853 10.227 1 97.5 357 GLU B CA 1
ATOM 6202 C C . GLU B 1 357 ? -9.117 -1.157 9.266 1 97.5 357 GLU B C 1
ATOM 6204 O O . GLU B 1 357 ? -9.594 -2.291 9.203 1 97.5 357 GLU B O 1
ATOM 6209 N N . ALA B 1 358 ? -9.641 -0.135 8.594 1 97.38 358 ALA B N 1
ATOM 6210 C CA . ALA B 1 358 ? -10.602 -0.224 7.496 1 97.38 358 ALA B CA 1
ATOM 6211 C C . ALA B 1 358 ? -12.031 -0.286 8.023 1 97.38 358 ALA B C 1
ATOM 6213 O O . ALA B 1 358 ? -12.992 -0.243 7.242 1 97.38 358 ALA B O 1
ATOM 6214 N N . PHE B 1 359 ? -12.266 -0.4 9.336 1 98.06 359 PHE B N 1
ATOM 6215 C CA . PHE B 1 359 ? -13.609 -0.455 9.891 1 98.06 359 PHE B CA 1
ATOM 6216 C C . PHE B 1 359 ? -14.094 0.937 10.281 1 98.06 359 PHE B C 1
ATOM 6218 O O . PHE B 1 359 ? -13.281 1.832 10.531 1 98.06 359 PHE B O 1
ATOM 6225 N N . LYS B 1 360 ? -15.367 1.129 10.312 1 97.56 360 LYS B N 1
ATOM 6226 C CA . LYS B 1 360 ? -15.992 2.391 10.703 1 97.56 360 LYS B CA 1
ATOM 6227 C C . LYS B 1 360 ? -17.125 2.16 11.703 1 97.56 360 LYS B C 1
ATOM 6229 O O . LYS B 1 360 ? -17.734 1.091 11.719 1 97.56 360 LYS B O 1
ATOM 6234 N N . VAL B 1 361 ? -17.359 3.146 12.469 1 98.06 361 VAL B N 1
ATOM 6235 C CA . VAL B 1 361 ? -18.469 3.139 13.414 1 98.06 361 VAL B CA 1
ATOM 6236 C C . VAL B 1 361 ? -19.547 4.125 12.953 1 98.06 361 VAL B C 1
ATOM 6238 O O . VAL B 1 361 ? -19.234 5.262 12.586 1 98.06 361 VAL B O 1
ATOM 6241 N N . GLU B 1 362 ? -20.719 3.703 12.914 1 97.06 362 GLU B N 1
ATOM 6242 C CA . GLU B 1 362 ? -21.891 4.539 12.633 1 97.06 362 GLU B CA 1
ATOM 6243 C C . GLU B 1 362 ? -22.922 4.445 13.75 1 97.06 362 GLU B C 1
ATOM 6245 O O . GLU B 1 362 ? -22.875 3.514 14.562 1 97.06 362 GLU B O 1
ATOM 6250 N N . GLN B 1 363 ? -23.75 5.438 13.734 1 97.25 363 GLN B N 1
ATOM 6251 C CA . GLN B 1 363 ? -24.75 5.465 14.789 1 97.25 363 GLN B CA 1
ATOM 6252 C C . GLN B 1 363 ? -25.781 4.359 14.594 1 97.25 363 GLN B C 1
ATOM 6254 O O . GLN B 1 363 ? -26.109 3.625 15.531 1 97.25 363 GLN B O 1
ATOM 6259 N N . LYS B 1 364 ? -26.328 4.277 13.414 1 96.31 364 LYS B N 1
ATOM 6260 C CA . LYS B 1 364 ? -27.375 3.307 13.078 1 96.31 364 LYS B CA 1
ATOM 6261 C C . LYS B 1 364 ? -27.203 2.801 11.648 1 96.31 364 LYS B C 1
ATOM 6263 O O . LYS B 1 364 ? -26.484 3.402 10.852 1 96.31 364 LYS B O 1
ATOM 6268 N N . ARG B 1 365 ? -27.812 1.702 11.422 1 93.5 365 ARG B N 1
ATOM 6269 C CA . ARG B 1 365 ? -27.781 1.128 10.078 1 93.5 365 ARG B CA 1
ATOM 6270 C C . ARG B 1 365 ? -28.469 2.043 9.07 1 93.5 365 ARG B C 1
ATOM 6272 O O . ARG B 1 365 ? -29.469 2.693 9.398 1 93.5 365 ARG B O 1
ATOM 6279 N N . SER B 1 366 ? -27.844 2.127 7.926 1 88 366 SER B N 1
ATOM 6280 C CA . SER B 1 366 ? -28.422 2.926 6.844 1 88 366 SER B CA 1
ATOM 6281 C C . SER B 1 366 ? -28.297 2.205 5.504 1 88 366 SER B C 1
ATOM 6283 O O . SER B 1 366 ? -27.641 1.158 5.414 1 88 366 SER B O 1
ATOM 6285 N N . LYS B 1 367 ? -29 2.689 4.473 1 84.38 367 LYS B N 1
ATOM 6286 C CA . LYS B 1 367 ? -28.953 2.113 3.133 1 84.38 367 LYS B CA 1
ATOM 6287 C C . LYS B 1 367 ? -27.781 2.668 2.332 1 84.38 367 LYS B C 1
ATOM 6289 O O . LYS B 1 367 ? -27.578 2.305 1.17 1 84.38 367 LYS B O 1
ATOM 6294 N N . ARG B 1 368 ? -27.062 3.449 3.043 1 85 368 ARG B N 1
ATOM 6295 C CA . ARG B 1 368 ? -25.922 4.035 2.346 1 85 368 ARG B CA 1
ATOM 6296 C C . ARG B 1 368 ? -24.875 2.975 2.01 1 85 368 ARG B C 1
ATOM 6298 O O . ARG B 1 368 ? -24.625 2.072 2.811 1 85 368 ARG B O 1
ATOM 6305 N N . GLN B 1 369 ? -24.359 3.068 0.797 1 88.38 369 GLN B N 1
ATOM 6306 C CA . GLN B 1 369 ? -23.312 2.154 0.353 1 88.38 369 GLN B CA 1
ATOM 6307 C C . GLN B 1 369 ? -21.922 2.721 0.651 1 88.38 369 GLN B C 1
ATOM 6309 O O . GLN B 1 369 ? -21.438 3.592 -0.07 1 88.38 369 GLN B O 1
ATOM 6314 N N . GLU B 1 370 ? -21.375 2.219 1.689 1 93 370 GLU B N 1
ATOM 6315 C CA . GLU B 1 370 ? -20.016 2.646 2.027 1 93 370 GLU B CA 1
ATOM 6316 C C . GLU B 1 370 ? -19 2.139 1.006 1 93 370 GLU B C 1
ATOM 6318 O O . GLU B 1 370 ? -18.891 0.93 0.793 1 93 370 GLU B O 1
ATOM 6323 N N . CYS B 1 371 ? -18.359 3.008 0.324 1 95.69 371 CYS B N 1
ATOM 6324 C CA . CYS B 1 371 ? -17.344 2.727 -0.684 1 95.69 371 CYS B CA 1
ATOM 6325 C C . CYS B 1 371 ? -16.391 3.908 -0.847 1 95.69 371 CYS B C 1
ATOM 6327 O O . CYS B 1 371 ? -16.5 4.672 -1.808 1 95.69 371 CYS B O 1
ATOM 6329 N N . GLY B 1 372 ? -15.477 4.074 0.069 1 97 372 GLY B N 1
ATOM 6330 C CA . GLY B 1 372 ? -14.531 5.176 0.078 1 97 372 GLY B CA 1
ATOM 6331 C C . GLY B 1 372 ? -13.266 4.867 0.856 1 97 372 GLY B C 1
ATOM 6332 O O . GLY B 1 372 ? -12.68 3.789 0.704 1 97 372 GLY B O 1
ATOM 6333 N N . GLY B 1 373 ? -12.844 5.789 1.53 1 97.62 373 GLY B N 1
ATOM 6334 C CA . GLY B 1 373 ? -11.664 5.652 2.377 1 97.62 373 GLY B CA 1
ATOM 6335 C C . GLY B 1 373 ? -11.742 6.488 3.643 1 97.62 373 GLY B C 1
ATOM 6336 O O . GLY B 1 373 ? -12.586 7.383 3.75 1 97.62 373 GLY B O 1
ATOM 6337 N N . SER B 1 374 ? -10.906 6.145 4.559 1 97.88 374 SER B N 1
ATOM 6338 C CA . SER B 1 374 ? -10.875 6.848 5.836 1 97.88 374 SER B CA 1
ATOM 6339 C C . SER B 1 374 ? -9.469 6.828 6.441 1 97.88 374 SER B C 1
ATOM 6341 O O . SER B 1 374 ? -8.586 6.121 5.949 1 97.88 374 SER B O 1
ATOM 6343 N N . HIS B 1 375 ? -9.273 7.652 7.402 1 98.38 375 HIS B N 1
ATOM 6344 C CA . HIS B 1 375 ? -8.062 7.77 8.211 1 98.38 375 HIS B CA 1
ATOM 6345 C C . HIS B 1 375 ? -8.391 8.242 9.625 1 98.38 375 HIS B C 1
ATOM 6347 O O . HIS B 1 375 ? -9.5 8.695 9.891 1 98.38 375 HIS B O 1
ATOM 6353 N N . GLY B 1 376 ? -7.395 8.164 10.531 1 98.06 376 GLY B N 1
ATOM 6354 C CA . GLY B 1 376 ? -7.598 8.469 11.945 1 98.06 376 GLY B CA 1
ATOM 6355 C C . GLY B 1 376 ? -7.34 7.281 12.852 1 98.06 376 GLY B C 1
ATOM 6356 O O . GLY B 1 376 ? -7.461 7.395 14.078 1 98.06 376 GLY B O 1
ATOM 6357 N N . TYR B 1 377 ? -6.953 6.184 12.273 1 98.31 377 TYR B N 1
ATOM 6358 C CA . TYR B 1 377 ? -6.727 4.934 12.992 1 98.31 377 TYR B CA 1
ATOM 6359 C C . TYR B 1 377 ? -5.438 4.996 13.797 1 98.31 377 TYR B C 1
ATOM 6361 O O . TYR B 1 377 ? -4.73 6.008 13.773 1 98.31 377 TYR B O 1
ATOM 6369 N N . ASP B 1 378 ? -5.188 3.916 14.57 1 98.06 378 ASP B N 1
ATOM 6370 C CA . ASP B 1 378 ? -3.93 3.762 15.289 1 98.06 378 ASP B CA 1
ATOM 6371 C C . ASP B 1 378 ? -2.736 4.055 14.383 1 98.06 378 ASP B C 1
ATOM 6373 O O . ASP B 1 378 ? -2.66 3.537 13.266 1 98.06 378 ASP B O 1
ATOM 6377 N N . ASN B 1 379 ? -1.862 4.906 14.867 1 98.25 379 ASN B N 1
ATOM 6378 C CA . ASN B 1 379 ? -0.754 5.367 14.031 1 98.25 379 ASN B CA 1
ATOM 6379 C C . ASN B 1 379 ? 0.282 4.27 13.82 1 98.25 379 ASN B C 1
ATOM 6381 O O . ASN B 1 379 ? 1.233 4.445 13.055 1 98.25 379 ASN B O 1
ATOM 6385 N N . SER B 1 380 ? 0.12 3.129 14.422 1 96.62 380 SER B N 1
ATOM 6386 C CA . SER B 1 380 ? 0.994 1.991 14.156 1 96.62 380 SER B CA 1
ATOM 6387 C C . SER B 1 380 ? 0.574 1.256 12.891 1 96.62 380 SER B C 1
ATOM 6389 O O . SER B 1 380 ? 1.331 0.442 12.359 1 96.62 380 SER B O 1
ATOM 6391 N N . VAL B 1 381 ? -0.637 1.493 12.469 1 96.69 381 VAL B N 1
ATOM 6392 C CA . VAL B 1 381 ? -1.137 0.874 11.25 1 96.69 381 VAL B CA 1
ATOM 6393 C C . VAL B 1 381 ? -0.396 1.444 10.039 1 96.69 381 VAL B C 1
ATOM 6395 O O . VAL B 1 381 ? -0.336 2.662 9.859 1 96.69 381 VAL B O 1
ATOM 6398 N N . PHE B 1 382 ? 0.084 0.598 9.156 1 96.62 382 PHE B N 1
ATOM 6399 C CA . PHE B 1 382 ? 0.975 1.028 8.086 1 96.62 382 PHE B CA 1
ATOM 6400 C C . PHE B 1 382 ? 0.235 1.91 7.086 1 96.62 382 PHE B C 1
ATOM 6402 O O . PHE B 1 382 ? 0.809 2.854 6.539 1 96.62 382 PHE B O 1
ATOM 6409 N N . SER B 1 383 ? -1.021 1.642 6.879 1 97.75 383 SER B N 1
ATOM 6410 C CA . SER B 1 383 ? -1.787 2.395 5.895 1 97.75 383 SER B CA 1
ATOM 6411 C C . SER B 1 383 ? -1.99 3.84 6.336 1 97.75 383 SER B C 1
ATOM 6413 O O . SER B 1 383 ? -2.457 4.676 5.559 1 97.75 383 SER B O 1
ATOM 6415 N N . MET B 1 384 ? -1.608 4.1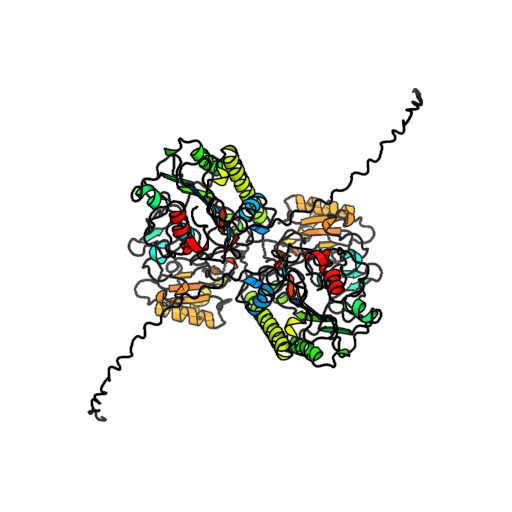6 7.566 1 98.5 384 MET B N 1
ATOM 6416 C CA . MET B 1 384 ? -1.718 5.531 8.055 1 98.5 384 MET B CA 1
ATOM 6417 C C . MET B 1 384 ? -0.438 6.312 7.777 1 98.5 384 MET B C 1
ATOM 6419 O O . MET B 1 384 ? -0.408 7.535 7.922 1 98.5 384 MET B O 1
ATOM 6423 N N . ARG B 1 385 ? 0.571 5.672 7.266 1 98.19 385 ARG B N 1
ATOM 6424 C CA . ARG B 1 385 ? 1.849 6.332 7.016 1 98.19 385 ARG B CA 1
ATOM 6425 C C . ARG B 1 385 ? 1.76 7.254 5.805 1 98.19 385 ARG B C 1
ATOM 6427 O O . ARG B 1 385 ? 0.924 7.047 4.918 1 98.19 385 ARG B O 1
ATOM 6434 N N . THR B 1 386 ? 2.562 8.203 5.879 1 98.69 386 THR B N 1
ATOM 6435 C CA . THR B 1 386 ? 2.705 9.141 4.773 1 98.69 386 THR B CA 1
ATOM 6436 C C . THR B 1 386 ? 4.176 9.32 4.406 1 98.69 386 THR B C 1
ATOM 6438 O O . THR B 1 386 ? 5.008 8.469 4.719 1 98.69 386 THR B O 1
ATOM 6441 N N . ILE B 1 387 ? 4.52 10.414 3.633 1 98.81 387 ILE B N 1
ATOM 6442 C CA . ILE B 1 387 ? 5.867 10.508 3.082 1 98.81 387 ILE B CA 1
ATOM 6443 C C . ILE B 1 387 ? 6.648 11.594 3.818 1 98.81 387 ILE B C 1
ATOM 6445 O O . ILE B 1 387 ? 6.059 12.516 4.387 1 98.81 387 ILE B O 1
ATOM 6449 N N . PHE B 1 388 ? 7.938 11.492 3.852 1 98.94 388 PHE B N 1
ATOM 6450 C CA . PHE B 1 388 ? 8.93 12.516 4.176 1 98.94 388 PHE B CA 1
ATOM 6451 C C . PHE B 1 388 ? 10.047 12.539 3.141 1 98.94 388 PHE B C 1
ATOM 6453 O O . PHE B 1 388 ? 10.711 11.531 2.92 1 98.94 388 PHE B O 1
ATOM 6460 N N . ILE B 1 389 ? 10.227 13.688 2.535 1 98.94 389 ILE B N 1
ATOM 6461 C CA . ILE B 1 389 ? 11.305 13.938 1.582 1 98.94 389 ILE B CA 1
ATOM 6462 C C . ILE B 1 389 ? 11.961 15.281 1.886 1 98.94 389 ILE B C 1
ATOM 6464 O O . ILE B 1 389 ? 11.281 16.312 1.964 1 98.94 389 ILE B O 1
ATOM 6468 N N . GLY B 1 390 ? 13.25 15.266 2.104 1 98.88 390 GLY B N 1
ATOM 6469 C CA . GLY B 1 390 ? 14.023 16.484 2.264 1 98.88 390 GLY B CA 1
ATOM 6470 C C . GLY B 1 390 ? 15.031 16.703 1.146 1 98.88 390 GLY B C 1
ATOM 6471 O O . GLY B 1 390 ? 15.719 15.766 0.735 1 98.88 390 GLY B O 1
ATOM 6472 N N . HIS B 1 391 ? 15.039 17.844 0.629 1 98.75 391 HIS B N 1
ATOM 6473 C CA . HIS B 1 391 ? 16 18.266 -0.374 1 98.75 391 HIS B CA 1
ATOM 6474 C C . HIS B 1 391 ? 16.609 19.625 -0.01 1 98.75 391 HIS B C 1
ATOM 6476 O O . HIS B 1 391 ? 15.906 20.516 0.465 1 98.75 391 HIS B O 1
ATOM 6482 N N . GLY B 1 392 ? 17.859 19.766 -0.275 1 98.25 392 GLY B N 1
ATOM 6483 C CA . GLY B 1 392 ? 18.547 21.016 0.026 1 98.25 392 GLY B CA 1
ATOM 6484 C C . GLY B 1 392 ? 19.953 20.812 0.545 1 98.25 392 GLY B C 1
ATOM 6485 O O . GLY B 1 392 ? 20.453 19.688 0.571 1 98.25 392 GLY B O 1
ATOM 6486 N N . PRO B 1 393 ? 20.578 21.875 1.06 1 97.69 393 PRO B N 1
ATOM 6487 C CA . PRO B 1 393 ? 22.016 21.859 1.369 1 97.69 393 PRO B CA 1
ATOM 6488 C C . PRO B 1 393 ? 22.375 20.875 2.479 1 97.69 393 PRO B C 1
ATOM 6490 O O . PRO B 1 393 ? 23.453 20.281 2.457 1 97.69 393 PRO B O 1
ATOM 6493 N N . GLN B 1 394 ? 21.484 20.688 3.363 1 98.06 394 GLN B N 1
ATOM 6494 C CA . GLN B 1 394 ? 21.844 19.875 4.527 1 98.06 394 GLN B CA 1
ATOM 6495 C C . GLN B 1 394 ? 21.312 18.453 4.391 1 98.06 394 GLN B C 1
ATOM 6497 O O . GLN B 1 394 ? 21.5 17.625 5.289 1 98.06 394 GLN B O 1
ATOM 6502 N N . PHE B 1 395 ? 20.672 18.125 3.316 1 98.44 395 PHE B N 1
ATOM 6503 C CA . PHE B 1 395 ? 20.172 16.781 3.062 1 98.44 395 PHE B CA 1
ATOM 6504 C C . PHE B 1 395 ? 21.094 16.031 2.109 1 98.44 395 PHE B C 1
ATOM 6506 O O . PHE B 1 395 ? 21.391 16.516 1.017 1 98.44 395 PHE B O 1
ATOM 6513 N N . ALA B 1 396 ? 21.5 14.906 2.537 1 97.81 396 ALA B N 1
ATOM 6514 C CA . ALA B 1 396 ? 22.344 14.078 1.686 1 97.81 396 ALA B CA 1
ATOM 6515 C C . ALA B 1 396 ? 21.578 13.555 0.479 1 97.81 396 ALA B C 1
ATOM 6517 O O . ALA B 1 396 ? 20.406 13.164 0.604 1 97.81 396 ALA B O 1
ATOM 6518 N N . ARG B 1 397 ? 22.234 13.523 -0.642 1 96.56 397 ARG B N 1
ATOM 6519 C CA . ARG B 1 397 ? 21.609 13.039 -1.867 1 96.56 397 ARG B CA 1
ATOM 6520 C C . ARG B 1 397 ? 21.453 11.523 -1.84 1 96.56 397 ARG B C 1
ATOM 6522 O O . ARG B 1 397 ? 22.406 10.805 -1.519 1 96.56 397 ARG B O 1
ATOM 6529 N N . GLY B 1 398 ? 20.234 11.094 -2.104 1 95 398 GLY B N 1
ATOM 6530 C CA . GLY B 1 398 ? 19.969 9.672 -2.256 1 95 398 GLY B CA 1
ATOM 6531 C C . GLY B 1 398 ? 19.938 8.922 -0.935 1 95 398 GLY B C 1
ATOM 6532 O O . GLY B 1 398 ? 20 7.691 -0.911 1 95 398 GLY B O 1
ATOM 6533 N N . LYS B 1 399 ? 19.859 9.609 0.16 1 96.19 399 LYS B N 1
ATOM 6534 C CA . LYS B 1 399 ? 19.922 8.977 1.476 1 96.19 399 LYS B CA 1
ATOM 6535 C C . LYS B 1 399 ? 18.531 8.508 1.92 1 96.19 399 LYS B C 1
ATOM 6537 O O . LYS B 1 399 ? 17.547 9.211 1.716 1 96.19 399 LYS B O 1
ATOM 6542 N N . LYS B 1 400 ? 18.516 7.328 2.51 1 94.88 400 LYS B N 1
ATOM 6543 C CA . LYS B 1 400 ? 17.312 6.809 3.15 1 94.88 400 LYS B CA 1
ATOM 6544 C C . LYS B 1 400 ? 17.469 6.746 4.668 1 94.88 400 LYS B C 1
ATOM 6546 O O . LYS B 1 400 ? 18.531 6.34 5.164 1 94.88 400 LYS B O 1
ATOM 6551 N N . VAL B 1 401 ? 16.469 7.207 5.355 1 97.44 401 VAL B N 1
ATOM 6552 C CA . VAL B 1 401 ? 16.484 7.145 6.812 1 97.44 401 VAL B CA 1
ATOM 6553 C C . VAL B 1 401 ? 15.297 6.32 7.309 1 97.44 401 VAL B C 1
ATOM 6555 O O . VAL B 1 401 ? 14.305 6.152 6.59 1 97.44 401 VAL B O 1
ATOM 6558 N N . PRO B 1 402 ? 15.344 5.742 8.531 1 96.62 402 PRO B N 1
ATOM 6559 C CA . PRO B 1 402 ? 14.188 5.031 9.086 1 96.62 402 PRO B CA 1
ATOM 6560 C C . PRO B 1 402 ? 12.977 5.941 9.305 1 96.62 402 PRO B C 1
ATOM 6562 O O . PRO B 1 402 ? 13.125 7.164 9.367 1 96.62 402 PRO B O 1
ATOM 6565 N N . SER B 1 403 ? 11.867 5.312 9.422 1 97.81 403 SER B N 1
ATOM 6566 C CA . SER B 1 403 ? 10.648 6.055 9.742 1 97.81 403 SER B CA 1
ATOM 6567 C C . SER B 1 403 ? 10.773 6.762 11.086 1 97.81 403 SER B C 1
ATOM 6569 O O . SER B 1 403 ? 11.492 6.297 11.977 1 97.81 403 SER B O 1
ATOM 6571 N N . PHE B 1 404 ? 10.094 7.805 11.18 1 98.62 404 PHE B N 1
ATOM 6572 C CA . PHE B 1 404 ? 10.031 8.547 12.43 1 98.62 404 PHE B CA 1
ATOM 6573 C C . PHE B 1 404 ? 8.695 9.273 12.562 1 98.62 404 PHE B C 1
ATOM 6575 O O . PHE B 1 404 ? 7.965 9.422 11.578 1 98.62 404 PHE B O 1
ATOM 6582 N N . GLU B 1 405 ? 8.344 9.711 13.734 1 98.81 405 GLU B N 1
ATOM 6583 C CA . GLU B 1 405 ? 7.086 10.422 13.977 1 98.81 405 GLU B CA 1
ATOM 6584 C C . GLU B 1 405 ? 7.188 11.883 13.547 1 98.81 405 GLU B C 1
ATOM 6586 O O . GLU B 1 405 ? 8.242 12.5 13.688 1 98.81 405 GLU B O 1
ATOM 6591 N N . ASN B 1 406 ? 6.043 12.414 13.156 1 98.81 406 ASN B N 1
ATOM 6592 C CA . ASN B 1 406 ? 6.062 13.727 12.523 1 98.81 406 ASN B CA 1
ATOM 6593 C C . ASN B 1 406 ? 6.363 14.828 13.539 1 98.81 406 ASN B C 1
ATOM 6595 O O . ASN B 1 406 ? 6.695 15.953 13.164 1 98.81 406 ASN B O 1
ATOM 6599 N N . VAL B 1 407 ? 6.434 14.523 14.891 1 98.88 407 VAL B N 1
ATOM 6600 C CA . VAL B 1 407 ? 6.793 15.516 15.898 1 98.88 407 VAL B CA 1
ATOM 6601 C C . VAL B 1 407 ? 8.266 15.883 15.758 1 98.88 407 VAL B C 1
ATOM 6603 O O . VAL B 1 407 ? 8.703 16.922 16.25 1 98.88 407 VAL B O 1
ATOM 6606 N N . GLN B 1 408 ? 9.031 15.062 15.102 1 98.88 408 GLN B N 1
ATOM 6607 C CA . GLN B 1 408 ? 10.469 15.281 14.953 1 98.88 408 GLN B CA 1
ATOM 6608 C C . GLN B 1 408 ? 10.75 16.406 13.969 1 98.88 408 GLN B C 1
ATOM 6610 O O . GLN B 1 408 ? 11.867 16.938 13.93 1 98.88 408 GLN B O 1
ATOM 6615 N N . ILE B 1 409 ? 9.812 16.812 13.156 1 98.94 409 ILE B N 1
ATOM 6616 C CA . ILE B 1 409 ? 10.039 17.734 12.055 1 98.94 409 ILE B CA 1
ATOM 6617 C C . ILE B 1 409 ? 10.32 19.125 12.594 1 98.94 409 ILE B C 1
ATOM 6619 O O . ILE B 1 409 ? 11.141 19.859 12.039 1 98.94 409 ILE B O 1
ATOM 6623 N N . TYR B 1 410 ? 9.703 19.453 13.719 1 98.88 410 TYR B N 1
ATOM 6624 C CA . TYR B 1 410 ? 9.875 20.766 14.32 1 98.88 410 TYR B CA 1
ATOM 6625 C C . TYR B 1 410 ? 11.352 21.062 14.594 1 98.88 410 TYR B C 1
ATOM 6627 O O . TYR B 1 410 ? 11.883 22.078 14.148 1 98.88 410 TYR B O 1
ATOM 6635 N N . ASN B 1 411 ? 12.031 20.141 15.242 1 98.81 411 ASN B N 1
ATOM 6636 C CA . ASN B 1 411 ? 13.445 20.312 15.547 1 98.81 411 ASN B CA 1
ATOM 6637 C C . ASN B 1 411 ? 14.305 20.266 14.289 1 98.81 411 ASN B C 1
ATOM 6639 O O . ASN B 1 411 ? 15.336 20.922 14.203 1 98.81 411 ASN B O 1
ATOM 6643 N N . LEU B 1 412 ? 13.898 19.5 13.336 1 98.81 412 LEU B N 1
ATOM 6644 C CA . LEU B 1 412 ? 14.594 19.453 12.055 1 98.81 412 LEU B CA 1
ATOM 6645 C C . LEU B 1 412 ? 14.617 20.828 11.398 1 98.81 412 LEU B C 1
ATOM 6647 O O . LEU B 1 412 ? 15.68 21.312 10.992 1 98.81 412 LEU B O 1
ATOM 6651 N N . VAL B 1 413 ? 13.461 21.469 11.359 1 98.88 413 VAL B N 1
ATOM 6652 C CA . VAL B 1 413 ? 13.328 22.766 10.703 1 98.88 413 VAL B CA 1
ATOM 6653 C C . VAL B 1 413 ? 14.094 23.828 11.484 1 98.88 413 VAL B C 1
ATOM 6655 O O . VAL B 1 413 ? 14.828 24.641 10.898 1 98.88 413 VAL B O 1
ATOM 6658 N N . THR B 1 414 ? 13.961 23.844 12.805 1 98.75 414 THR B N 1
ATOM 6659 C CA . THR B 1 414 ? 14.641 24.859 13.602 1 98.75 414 THR B CA 1
ATOM 6660 C C . THR B 1 414 ? 16.156 24.688 13.508 1 98.75 414 THR B C 1
ATOM 6662 O O . THR B 1 414 ? 16.891 25.672 13.516 1 98.75 414 THR B O 1
ATOM 6665 N N . SER B 1 415 ? 16.594 23.469 13.383 1 98.62 415 SER B N 1
ATOM 6666 C CA . SER B 1 415 ? 18.016 23.219 13.211 1 98.62 415 SER B CA 1
ATOM 6667 C C . SER B 1 415 ? 18.531 23.781 11.883 1 98.62 415 SER B C 1
ATOM 6669 O O . SER B 1 415 ? 19.578 24.438 11.844 1 98.62 415 SER B O 1
ATOM 6671 N N . ILE B 1 416 ? 17.797 23.594 10.859 1 98.5 416 ILE B N 1
ATOM 6672 C CA . ILE B 1 416 ? 18.172 24.078 9.539 1 98.5 416 ILE B CA 1
ATOM 6673 C C . ILE B 1 416 ? 18.25 25.594 9.555 1 98.5 416 ILE B C 1
ATOM 6675 O O . ILE B 1 416 ? 19.172 26.188 9.008 1 98.5 416 ILE B O 1
ATOM 6679 N N . LEU B 1 417 ? 17.297 26.234 10.219 1 98.38 417 LEU B N 1
ATOM 6680 C CA . LEU B 1 417 ? 17.172 27.688 10.219 1 98.38 417 LEU B CA 1
ATOM 6681 C C . LEU B 1 417 ? 18.062 28.312 11.273 1 98.38 417 LEU B C 1
ATOM 6683 O O . LEU B 1 417 ? 18.188 29.531 11.344 1 98.38 417 LEU B O 1
ATOM 6687 N N . LYS B 1 418 ? 18.625 27.5 12.141 1 97.38 418 LYS B N 1
ATOM 6688 C CA . LYS B 1 418 ? 19.5 27.953 13.227 1 97.38 418 LYS B CA 1
ATOM 6689 C C . LYS B 1 418 ? 18.734 28.891 14.164 1 97.38 418 LYS B C 1
ATOM 6691 O O . LYS B 1 418 ? 19.234 29.969 14.516 1 97.38 418 LYS B O 1
ATOM 6696 N N . VAL B 1 419 ? 17.562 28.484 14.508 1 98.38 419 VAL B N 1
ATOM 6697 C CA . VAL B 1 419 ? 16.781 29.203 15.508 1 98.38 419 VAL B CA 1
ATOM 6698 C C . VAL B 1 419 ? 16.531 28.312 16.719 1 98.38 419 VAL B C 1
ATOM 6700 O O . VAL B 1 419 ? 16.609 27.078 16.609 1 98.38 419 VAL B O 1
ATOM 6703 N N . GLN B 1 420 ? 16.25 28.906 17.812 1 98.31 420 GLN B N 1
ATOM 6704 C CA . GLN B 1 420 ? 15.984 28.156 19.031 1 98.31 420 GLN B CA 1
ATOM 6705 C C . GLN B 1 420 ? 14.578 27.578 19.031 1 98.31 420 GLN B C 1
ATOM 6707 O O . GLN B 1 420 ? 13.594 28.297 18.875 1 98.31 420 GLN B O 1
ATOM 6712 N N . ALA B 1 421 ? 14.461 26.297 19.234 1 98.44 421 ALA B N 1
ATOM 6713 C CA . ALA B 1 421 ? 13.172 25.625 19.281 1 98.44 421 ALA B CA 1
ATOM 6714 C C . ALA B 1 421 ? 12.445 25.906 20.594 1 98.44 421 ALA B C 1
ATOM 6716 O O . ALA B 1 421 ? 13.07 26 21.656 1 98.44 421 ALA B O 1
ATOM 6717 N N . ALA B 1 422 ? 11.172 26.078 20.5 1 98 422 ALA B N 1
ATOM 6718 C CA . ALA B 1 422 ? 10.344 26.078 21.703 1 98 422 ALA B CA 1
ATOM 6719 C C . ALA B 1 422 ? 10.227 24.656 22.266 1 98 422 ALA B C 1
ATOM 6721 O O . ALA B 1 422 ? 10.547 23.688 21.578 1 98 422 ALA B O 1
ATOM 6722 N N . PRO B 1 423 ? 9.859 24.578 23.562 1 97.38 423 PRO B N 1
ATOM 6723 C CA . PRO B 1 423 ? 9.664 23.234 24.125 1 97.38 423 PRO B CA 1
ATOM 6724 C C . PRO B 1 423 ? 8.703 22.375 23.297 1 97.38 423 PRO B C 1
ATOM 6726 O O . PRO B 1 423 ? 7.66 22.875 22.859 1 97.38 423 PRO B O 1
ATOM 6729 N N . ASN B 1 424 ? 9.07 21.141 23 1 98.25 424 ASN B N 1
ATOM 6730 C CA . ASN B 1 424 ? 8.258 20.234 22.203 1 98.25 424 ASN B CA 1
ATOM 6731 C C . ASN B 1 424 ? 8.562 18.766 22.531 1 98.25 424 ASN B C 1
ATOM 6733 O O . ASN B 1 424 ? 9.359 18.484 23.422 1 98.25 424 ASN B O 1
ATOM 6737 N N . ASN B 1 425 ? 7.926 17.812 21.875 1 98.5 425 ASN B N 1
ATOM 6738 C CA . ASN B 1 425 ? 8.039 16.406 22.188 1 98.5 425 ASN B CA 1
ATOM 6739 C C . ASN B 1 425 ? 9.078 15.703 21.312 1 98.5 425 ASN B C 1
ATOM 6741 O O . ASN B 1 425 ? 9.398 14.539 21.531 1 98.5 425 ASN B O 1
ATOM 6745 N N . GLY B 1 426 ? 9.586 16.391 20.281 1 98.56 426 GLY B N 1
ATOM 6746 C CA . GLY B 1 426 ? 10.641 15.82 19.453 1 98.56 426 GLY B CA 1
ATOM 6747 C C . GLY B 1 426 ? 11.969 15.734 20.172 1 98.56 426 GLY B C 1
ATOM 6748 O O . GLY B 1 426 ? 12.203 16.453 21.156 1 98.56 426 GLY B O 1
ATOM 6749 N N . SER B 1 427 ? 12.812 14.922 19.625 1 98 427 SER B N 1
ATOM 6750 C CA . SER B 1 427 ? 14.156 14.781 20.203 1 98 427 SER B CA 1
ATOM 6751 C C . SER B 1 427 ? 15.086 15.875 19.688 1 98 427 SER B C 1
ATOM 6753 O O . SER B 1 427 ? 15.203 16.078 18.469 1 98 427 SER B O 1
ATOM 6755 N N . ALA B 1 428 ? 15.828 16.453 20.609 1 96.81 428 ALA B N 1
ATOM 6756 C CA . ALA B 1 428 ? 16.75 17.531 20.25 1 96.81 428 ALA B CA 1
ATOM 6757 C C . ALA B 1 428 ? 17.875 17.016 19.359 1 96.81 428 ALA B C 1
ATOM 6759 O O . ALA B 1 428 ? 18.406 17.766 18.531 1 96.81 428 ALA B O 1
ATOM 6760 N N . SER B 1 429 ? 18.141 15.75 19.516 1 97.69 429 SER B N 1
ATOM 6761 C CA . SER B 1 429 ? 19.266 15.18 18.781 1 97.69 429 SER B CA 1
ATOM 6762 C C . SER B 1 429 ? 18.828 14.617 17.438 1 97.69 429 SER B C 1
ATOM 6764 O O . SER B 1 429 ? 19.656 14.242 16.609 1 97.69 429 SER B O 1
ATOM 6766 N N . PHE B 1 430 ? 17.578 14.617 17.172 1 98.38 430 PHE B N 1
ATOM 6767 C CA . PHE B 1 430 ? 17.047 13.945 15.992 1 98.38 430 PHE B CA 1
ATOM 6768 C C . PHE B 1 430 ? 17.625 14.555 14.719 1 98.38 430 PHE B C 1
ATOM 6770 O O . PHE B 1 430 ? 17.969 13.828 13.781 1 98.38 430 PHE B O 1
ATOM 6777 N N . PRO B 1 431 ? 17.766 15.883 14.602 1 98.44 431 PRO B N 1
ATOM 6778 C CA . PRO B 1 431 ? 18.266 16.469 13.359 1 98.44 431 PRO B CA 1
ATOM 6779 C C . PRO B 1 431 ? 19.625 15.883 12.945 1 98.44 431 PRO B C 1
ATOM 6781 O O . PRO B 1 431 ? 19.891 15.75 11.75 1 98.44 431 PRO B O 1
ATOM 6784 N N . LYS B 1 432 ? 20.391 15.438 13.867 1 97.12 432 LYS B N 1
ATOM 6785 C CA . LYS B 1 432 ? 21.719 14.898 13.578 1 97.12 432 LYS B CA 1
ATOM 6786 C C . LYS B 1 432 ? 21.609 13.562 12.836 1 97.12 432 LYS B C 1
ATOM 6788 O O . LYS B 1 432 ? 22.547 13.156 12.156 1 97.12 432 LYS B O 1
ATOM 6793 N N . SER B 1 433 ? 20.5 12.93 13.039 1 97 433 SER B N 1
ATOM 6794 C CA . SER B 1 433 ? 20.312 11.633 12.398 1 97 433 SER B CA 1
ATOM 6795 C C . SER B 1 433 ? 19.859 11.797 10.953 1 97 433 SER B C 1
ATOM 6797 O O . SER B 1 433 ? 19.922 10.852 10.164 1 97 433 SER B O 1
ATOM 6799 N N . VAL B 1 434 ? 19.422 12.969 10.562 1 98.12 434 VAL B N 1
ATOM 6800 C CA . VAL B 1 434 ? 18.844 13.18 9.242 1 98.12 434 VAL B CA 1
ATOM 6801 C C . VAL B 1 434 ? 19.719 14.148 8.438 1 98.12 434 VAL B C 1
ATOM 6803 O O . VAL B 1 434 ? 19.969 13.922 7.25 1 98.12 434 VAL B O 1
ATOM 6806 N N . LEU B 1 435 ? 20.281 15.188 9.094 1 98.31 435 LEU B N 1
ATOM 6807 C CA . LEU B 1 435 ? 20.969 16.281 8.406 1 98.31 435 LEU B CA 1
ATOM 6808 C C . LEU B 1 435 ? 22.469 16.047 8.398 1 98.31 435 LEU B C 1
ATOM 6810 O O . LEU B 1 435 ? 23.016 15.445 9.328 1 98.31 435 LEU B O 1
ATOM 6814 N N . LEU B 1 436 ? 23.062 16.562 7.379 1 96.69 436 LEU B N 1
ATOM 6815 C CA . LEU B 1 436 ? 24.516 16.656 7.34 1 96.69 436 LEU B CA 1
ATOM 6816 C C . LEU B 1 436 ? 25.016 17.797 8.219 1 96.69 436 LEU B C 1
ATOM 6818 O O . LEU B 1 436 ? 24.359 18.844 8.312 1 96.69 436 LEU B O 1
ATOM 6822 N N . PRO B 1 437 ? 26.156 17.531 8.797 1 92.19 437 PRO B N 1
ATOM 6823 C CA . PRO B 1 437 ? 26.75 18.641 9.547 1 92.19 437 PRO B CA 1
ATOM 6824 C C . PRO B 1 437 ? 27.203 19.781 8.648 1 92.19 437 PRO B C 1
ATOM 6826 O O . PRO B 1 437 ? 27.5 19.578 7.469 1 92.19 437 PRO B O 1
ATOM 6829 N N . SER B 1 438 ? 27.156 20.969 9.258 1 82.81 438 SER B N 1
ATOM 6830 C CA . SER B 1 438 ? 27.609 22.141 8.516 1 82.81 438 SER B CA 1
ATOM 6831 C C . SER B 1 438 ? 29.094 22.047 8.18 1 82.81 438 SER B C 1
ATOM 6833 O O . SER B 1 438 ? 29.859 21.438 8.914 1 82.81 438 SER B O 1
ATOM 6835 N N . SER B 1 439 ? 29.422 22.562 7.012 1 68.12 439 SER B N 1
ATOM 6836 C CA . SER B 1 439 ? 30.828 22.641 6.602 1 68.12 439 SER B CA 1
ATOM 6837 C C . SER B 1 439 ? 31.609 23.609 7.484 1 68.12 439 SER B C 1
ATOM 6839 O O . SER B 1 439 ? 31.047 24.562 8.023 1 68.12 439 SER B O 1
#

InterPro domains:
  IPR002591 Type I phosphodiesterase/nucleotide pyrophosphatase/phosphate transferase [PF01663] (53-378)
  IPR017850 Alkaline-phosphatase-like, core domain superfamily [G3DSA:3.40.720.10] (53-426)
  IPR017850 Alkaline-phosphatase-like, core domain superfamily [SSF53649] (45-417)

Organism: Quercus suber (NCBI:txid58331)

Solvent-accessible surface area (backbone atoms only — not comparable to full-atom values): 46122 Å² total; per-residue (Å²): 132,87,85,81,81,76,84,78,82,80,76,75,78,78,75,78,74,77,70,77,77,70,77,72,72,76,70,75,72,70,68,72,73,72,70,76,69,77,65,76,53,22,53,79,65,81,67,56,94,62,58,29,39,40,41,33,35,29,29,35,33,27,54,61,53,77,58,51,48,83,32,70,42,54,46,50,43,38,57,51,0,25,24,30,70,79,13,25,28,28,48,40,47,19,32,65,49,25,20,48,40,13,31,36,26,6,30,49,23,30,66,20,59,40,68,47,60,52,46,50,36,74,85,81,62,48,71,42,33,82,86,64,34,62,66,81,46,50,68,58,40,50,56,31,49,40,28,62,71,74,45,44,45,29,35,43,30,53,77,62,56,77,46,66,45,90,66,25,67,42,50,76,93,33,32,44,74,82,55,91,79,60,53,68,68,57,54,49,50,54,59,54,51,42,72,72,43,59,78,90,65,35,45,36,34,34,35,41,58,39,70,52,32,32,62,48,22,41,59,56,8,59,72,26,64,65,32,46,52,38,48,42,49,52,21,51,51,48,37,52,47,50,52,54,29,47,75,70,60,38,47,67,38,36,29,37,36,41,30,34,32,10,15,40,32,51,34,25,59,85,34,50,28,44,50,57,64,30,45,92,59,42,80,74,58,70,90,28,47,64,33,53,56,30,42,28,29,31,46,68,56,89,91,53,58,60,68,57,54,29,52,34,51,41,52,34,24,68,62,77,75,25,65,65,18,80,46,46,47,54,29,46,29,84,70,45,67,72,91,44,49,63,47,71,32,81,63,50,46,55,30,31,29,56,36,40,66,46,39,39,42,40,64,58,88,70,90,71,80,43,39,14,23,48,54,20,35,60,43,79,42,51,53,33,17,5,38,36,33,31,25,23,32,39,29,36,59,55,37,71,39,73,59,49,52,39,26,42,45,30,48,36,52,26,57,68,60,71,49,81,71,69,87,54,70,37,53,87,65,50,38,67,78,66,39,38,48,79,112,141,90,75,92,70,87,74,86,76,80,79,77,80,78,75,77,75,77,72,78,78,70,76,71,74,76,69,75,71,68,69,71,71,72,69,76,69,78,67,75,53,21,55,77,65,80,67,56,90,62,58,30,39,41,43,33,36,29,28,34,33,27,55,62,53,78,57,52,48,84,33,70,43,53,46,50,42,38,57,51,0,26,26,30,71,78,14,25,27,28,47,39,45,21,32,66,51,24,22,49,39,14,32,35,26,6,31,49,23,31,66,20,60,42,66,46,63,51,45,51,36,73,86,81,61,48,64,38,34,88,85,70,37,61,57,83,43,50,69,57,39,51,55,31,48,40,28,62,69,75,44,42,46,32,36,44,29,53,77,62,57,76,50,66,44,90,67,25,68,42,50,77,91,33,33,46,73,83,55,90,80,60,53,67,69,58,56,50,50,53,60,55,51,43,73,73,42,59,77,90,65,34,46,36,36,34,37,40,58,39,68,51,33,31,62,47,22,41,59,55,9,60,70,26,63,68,33,44,52,38,47,41,49,52,23,50,51,47,37,51,47,50,52,54,30,47,75,70,60,37,46,67,38,36,28,38,36,41,29,35,30,12,14,42,32,50,33,26,60,85,33,49,28,43,52,57,64,30,46,92,61,41,78,75,58,70,89,30,48,64,35,53,56,31,41,27,30,30,45,69,54,91,90,53,56,59,69,55,53,30,51,35,50,40,51,34,23,66,64,75,75,24,65,64,17,81,46,47,46,56,28,47,29,83,68,45,68,72,91,44,49,63,47,73,34,81,63,52,46,55,29,32,30,55,36,39,67,46,40,38,43,40,66,58,88,69,91,71,78,43,38,15,23,49,53,20,33,63,41,81,41,50,52,33,16,4,38,35,36,32,25,21,32,38,29,36,61,56,38,71,41,75,56,48,51,40,28,42,46,31,47,37,51,26,58,67,60,71,50,82,74,70,87,52,70,36,53,88,65,50,38,67,78,65,39,37,49,78,113

Sequence (878 aa):
MYCFLSRHSLCLSLLLFRLPFSSSSSSSASSPSASFSVESKARNLSKLQHPVVLLVSSDGFRFGYQFKTSTPNIRRLIANGTEAEMGLIPVFPSLTFPNHYSIVTGLYPAYHGIINNHFLDPITGDAFTMGAMMLSGGGEPLWETVVNQGLKAATYFWPGSEVKKGSWTCPAKFCMYYNGSVPFERRVDTVLSYFDLPSSDIPSFMTLYFEDPDHQGHRVGPDDPEITEAVARIDRMIGRLIEGLEKRGVFEDVSIIMVGDHGMVGTCDKKLIFLSDLNPWIEIPANWVMSHTPLLAIRPPPGVEPRDVVAKMNEGLQSGKVDNGNNLRMYLKEDLPSRLHYASSDRIPPVIGLIEEAFKVEQKRSKRQECGGSHGYDNSVFSMRTIFIGHGPQFARGKKVPSFENVQIYNLVTSILKVQAAPNNGSASFPKSVLLPSSMYCFLSRHSLCLSLLLFRLPFSSSSSSSASSPSASFSVESKARNLSKLQHPVVLLVSSDGFRFGYQFKTSTPNIRRLIANGTEAEMGLIPVFPSLTFPNHYSIVTGLYPAYHGIINNHFLDPITGDAFTMGAMMLSGGGEPLWETVVNQGLKAATYFWPGSEVKKGSWTCPAKFCMYYNGSVPFERRVDTVLSYFDLPSSDIPSFMTLYFEDPDHQGHRVGPDDPEITEAVARIDRMIGRLIEGLEKRGVFEDVSIIMVGDHGMVGTCDKKLIFLSDLNPWIEIPANWVMSHTPLLAIRPPPGVEPRDVVAKMNEGLQSGKVDNGNNLRMYLKEDLPSRLHYASSDRIPPVIGLIEEAFKVEQKRSKRQECGGSHGYDNSVFSMRTIFIGHGPQFARGKKVPSFENVQIYNLVTSILKVQAAPNNGSASFPKSVLLPSS

Nearest PDB structures (foldseek):
  6f2t-assembly2_B  TM=9.120E-01  e=6.790E-42  Rattus norvegicus
  6xkd-assembly1_A  TM=9.109E-01  e=1.623E-39  Mus musculus
  7z3k-assembly1_AAA  TM=9.193E-01  e=6.882E-39  Rattus norvegicus
  5dlt-assembly1_A  TM=9.107E-01  e=1.598E-38  Rattus norvegicus
  7g3d-assembly1_A  TM=9.032E-01  e=5.326E-38  Rattus norvegicus

Secondary structure (DSSP, 8-state):
----------------------------------------SPPPPSS-SS-EEEEEEETT--TTGGGTS--HHHHHHHHTSEEETT-BBPPSS--HHHHHHHHHH---HHHHS--SSSEE-TTT-PEE-TTT-----SS--HHHHHHHTT--EEEES-TTTTS-BTTB---TTTEEPP-TTS-HHHHHHHHHHGGGS-GGGS-SEEEEEE-TTHHHHHHH-TTSHHHHHHHHHHHHHHHHHHHHHHHTT-TTTEEEEEE-S---EEEEGGGEEEGGGGTTT----GGGEEE-SSEEEE-PPTTS-HHHHHHHHHHHHTTT-STTGGGEEEEEGGGS-GGG---S-TTS-SEEEEEPTT-EEESS--S---EEEE--S-TTSGGG-B-EEEESTTSPTTEEE---BGGGHHHHHHHHHT-PPPS-SS-TTHHHHHSPPP-/----------------------------------------SPPPPSS-SS-EEEEEEETT-BTTGGGTS--HHHHHHHHTSEEETT-BBPPSS--HHHHHHHHHH---HHHHS--SSSEE-TTT-PEE-TTT-----SS--HHHHHHHTT--EEEES-TTTTS-BTTB---TTTEEPP-TTS-HHHHHHHHHHGGGS-GGGS-SEEEEEE-TTHHHHHHH-TTSHHHHHHHHHHHHHHHHHHHHHHHTT-TTTEEEEEE-S---EEEEGGGEEEGGGGTTT----GGGEEE-SSEEEE-PPTTS-HHHHHHHHHHHHTTT-STTGGGEEEEEGGGS-GGG---S-TTS-SEEEEEPTT-EEESS--S---EEEE--S-TTSGGG-B-EEEESTTBPTTEEE---BGGGHHHHHHHHHT-PPPS-SS-TTHHHHHBPPP-

pLDDT: mean 89.78, std 20.1, range [17.73, 98.94]

Radius of gyration: 31.42 Å; Cα contacts (8 Å, |Δi|>4): 1948; chains: 2; bounding box: 64×81×141 Å

Foldseek 3Di:
DDDDDDPDDPPPPPPPPPPPPPPPPPPPPPPPPPPQPFDQAFDDFDPAPAAAEEEEAAAQFWPPLPVLDDQPLVVVLQQFFEWAPLFAFFAFQLAAQQQLQLLFFLAHCLQQVCQHCWFADPPPRDIDHQVVNLPRGDGQGNQRQQVLVPFHAAEPDTRNLCHDDHSRNQDPLRHDDDDLVDDLLVQLVSLLVLLVDDSRRRGRYYYGYDHPDVVQQFVANCNDVSNNVRSNVVSVSSVVNQVSCVVSPRNQRYKYKYKYRWHKGKAWDLQEWAQVLLVVQNDQDPVQFRDWPPKTAGADDPPDDLVSVQVSLLCSLPVVRTRNSVQKHKDQLVPPDVSSVNRNHPRGHRIIMAGHGRHTYDHDDDPDTRRGMDGRHDSVDSRTGMIIGIHHRFGTRNHYDHYDHSSQNNLLSCVSNVGDRDDHDHDNCVNVRGTRHHD/DDDDDDDDPPPPDPPPPPPPPPPPPPPPPPPPPPPLPFDQAFDDFDPAPAAAEEEEAAAQFWPPLPVLDDQPLVVVLQQFFEWAPLFAFFAFQLAAQQQLQLLFFLAHCLQQVCQHCWFADPPPRDIDHQPPCLPRGDGQGNQRQQVLVPFHEAEPDTRNLCDDDHSRNQDPLRHDDDDLVDDLLVQLVSLLVLLVDPSRRRGRYYYGYDHPDVVQQFVANCNDVSNNVRSNVVSVSSVVNQVSCVVSPRNQRYKYKYKYRWHKGKAWDLQEWAQVLLVVQNDQDPVQFRDWPPKTAGADDPPDDQVSVQVSLLCSLPVVRTRNSVQKHKDQLVPPDVSSVNRNHPRGHRIIMAGHGRHTYDHDDDPDTRRGMDGRHDSVDSRTGMIIGIHHRFGTRNHYDHYDHSSQNNLLSCVSRVGDRDDHDHDNCVNVRGTRHHD